Protein AF-0000000070219336 (afdb_homodimer)

Foldseek 3Di:
DPPPPPPQPLLLLLLLLLLLQLQLLQVVCLQPPVCLLALDVDLPHDGDPCSDALNVLSHPRDLSLLSLQLSLLQVLQQVLLVCLVVVNNVVSLVSLVVCLLLLVLLLLVLLLVLLVVLLVCVQVPLLVLLCQAPGPVSVQQADDDDDDPVPSVVVSVVLSVQLQVQHARNSGRLSNSSNLSSVLNVVSSVLCVVCSPDDLVVSLVVLVVQLVVLQQDQDPCSLRHVNSSSLSNNLNSLVVDPVSVVVLVVCVPVLLVQLVVLLVVLSRLLSQRQDDLVSDDSSVVSVVVCVVVHHPNHPGSNSNSSSSSVSSNVVSCSSDPVSSVVSSDDVSSLSSLLSSLLSSCLRVLCSRPLSCLFQNDDQVVWDWAQDPVNPDDIDTDGRYTDPDVVSVVPSVVVSVVVSSVSSVVCSVPVSVVSSVVSVVCCVVVDDDDPVVVVVVVVVD/DPPPPQPQPLLLLLLLLLLLQLQLLQVVCLQPPVCLLALDVDLPHDGDPCSDALNVLSHPNLQSLLSLQLSLLQVLQQVLLVCLVVVNNVVSLVSLVVCLLLVVLLLLVLLLVLLVVLLVCVQVPLLVLLCQAPGPCSVQQADDDDDDPVPSVVVSVVLSVQLQVQHARNSGRLSNSSNLSSVLNVVSSVLCVVCSPPDLVVSLVVLVVQLVVLQQDQDPCSLRHVNSSSLSNNLNSLVVDPVSVVVLVVCVPVLLVQLVVLLVVLSRLLSQRQDDLVSDDSSVVSVVVCVVVHHPNHPGSNSNSSSSSVSSNVVSCSSDPVSSVVSSDDVSSLSSLLSSLLSSCLRVLCSRPLSCLFQNDDQVQWDWAQDPVNPDDIDTDGRYTDPDVVSVVPSVVVSVVVSSVSSVVCSVPVSVVSSVVSVVCCVVVDDDDPVRVVVVVVVD

Secondary structure (DSSP, 8-state):
---------THHHHHHHHHHHHHHHHHHHHHH-GGGGSSSSSTTSPPPGGGSTTTSHHHH--HHHHHHHHHHHHHHHHHHHHHHHTT-HHHHHHHHHHHHHHHHHHHHHHHHHHHHHHHHHHHTTTTHHHHTBS-HHHHHTS------HHHHHHHHHHHHHHHTTTPPPSS-GGGGGHHHHHHHHHHHHHHHHHHTTB-HHHHHHHHHHHHHHHHH--STTTTTTHHHHHHHHHHHHHHT-HHHHHHHHT-HHHHHHHHHHHHHHHHHHTT--SS-GGGSHHHHHHHHHHHHHSPTT-S-HHHHHHHHHHHHHHHHHHH-HHHHHHHTSHHHHHHHHTHHHHHHHHHHIIIIIIHHHHH-S--TT-EEE--TTS-SPPEEEPBPPP--HHHHHHHHHHHHHHHHHHHHHIIIIIIHHHHHHHHHHHHHHBPPPHHHHHHHHHH-/---------HHHHHHHHHHHHHHHHHHHHHHH-GGGGSSSSSTTSPPPGGGSTTTSHHHH--HHHHHHHHHHHHHHHHHHHHHHHTT-HHHHHHHHHHHHHHHHHHHHHHHHHHHHHHHHHHHTTTTHHHHTBS-HHHHHTS------HHHHHHHHHHHHHHHTTTPPPSS-GGGGGHHHHHHHHHHHHHHHHHHTTB-HHHHHHHHHHHHHHHHH--STTTTTTHHHHHHHHHHHHHHT-HHHHHHHHH-HHHHHHHHHHHHHHHHHHTT--SS-GGGSHHHHHHHHHHHHHSPTT-S-HHHHHHHHHHHHHHHHHHH-HHHHHHHTSHHHHHHHHTHHHHHHHHHHIIIIIIHHHHH-S--TT-EEE--TTS-SPPEEEPBPPP--HHHHHHHHHHHHHHHHHHHHHIIIIIIHHHHHHHHHHHHHHBPPPHHHHHHHHHH-

pLDDT: mean 91.4, std 11.99, range [23.86, 98.69]

Nearest PDB structures (foldseek):
  5fn5-assembly1_B  TM=2.258E-01  e=4.697E+00  Homo sapiens
  9e8k-assembly1_U  TM=1.340E-01  e=4.319E+00  Homo sapiens
  5fn5-assembly1_B  TM=2.249E-01  e=3.786E+00  Homo sapiens
  6h2f-assembly1_D  TM=1.174E-01  e=1.635E+00  Aeromonas hydrophila subsp. hydrophila AL09-71
  8hpj-assembly1_A  TM=2.140E-01  e=8.768E+00  Oxalobacter formigenes

Radius of gyration: 31.01 Å; Cα contacts (8 Å, |Δi|>4): 1251; chains: 2; bounding box: 90×79×72 Å

InterPro domains:
  IPR002656 Acyltransferase 3 domain [PF01757] (10-407)
  IPR050879 Acyltransferase 3 [PTHR23028] (10-431)

Structure (mmCIF, N/CA/C/O backbone):
data_AF-0000000070219336-model_v1
#
loop_
_entity.id
_entity.type
_entity.pdbx_description
1 polymer 'Acyltransferase 3 domain-containing protein'
#
loop_
_atom_site.group_PDB
_atom_site.id
_atom_site.type_symbol
_atom_site.label_atom_id
_atom_site.label_alt_id
_atom_site.label_comp_id
_atom_site.label_asym_id
_atom_site.label_entity_id
_atom_site.label_seq_id
_atom_site.pdbx_PDB_ins_code
_atom_site.Cartn_x
_atom_site.Cartn_y
_atom_site.Cartn_z
_atom_site.occupancy
_atom_site.B_iso_or_equiv
_atom_site.auth_seq_id
_atom_site.auth_comp_id
_atom_site.auth_asym_id
_atom_site.auth_atom_id
_atom_site.pdbx_PDB_model_num
ATOM 1 N N . MET A 1 1 ? 39.719 -30.312 -4.242 1 23.86 1 MET A N 1
ATOM 2 C CA . MET A 1 1 ? 38.531 -29.734 -4.863 1 23.86 1 MET A CA 1
ATOM 3 C C . MET A 1 1 ? 37.625 -29.109 -3.811 1 23.86 1 MET A C 1
ATOM 5 O O . MET A 1 1 ? 37.062 -29.828 -2.965 1 23.86 1 MET A O 1
ATOM 9 N N . ALA A 1 2 ? 37.969 -28.031 -3.211 1 28.89 2 ALA A N 1
ATOM 10 C CA . ALA A 1 2 ? 37.125 -27.359 -2.213 1 28.89 2 ALA A CA 1
ATOM 11 C C . ALA A 1 2 ? 35.688 -27.266 -2.674 1 28.89 2 ALA A C 1
ATOM 13 O O . ALA A 1 2 ? 35.406 -26.812 -3.783 1 28.89 2 ALA A O 1
ATOM 14 N N . SER A 1 3 ? 34.875 -28.25 -2.309 1 33.56 3 SER A N 1
ATOM 15 C CA . SER A 1 3 ? 33.438 -28.297 -2.635 1 33.56 3 SER A CA 1
ATOM 16 C C . SER A 1 3 ? 32.812 -26.922 -2.51 1 33.56 3 SER A C 1
ATOM 18 O O . SER A 1 3 ? 32.906 -26.266 -1.47 1 33.56 3 SER A O 1
ATOM 20 N N . ASN A 1 4 ? 32.938 -26.047 -3.414 1 37.91 4 ASN A N 1
ATOM 21 C CA . ASN A 1 4 ? 32.25 -24.766 -3.518 1 37.91 4 ASN A CA 1
ATOM 22 C C . ASN A 1 4 ? 30.812 -24.859 -3.014 1 37.91 4 ASN A C 1
ATOM 24 O O . ASN A 1 4 ? 29.953 -25.469 -3.668 1 37.91 4 ASN A O 1
ATOM 28 N N . ASN A 1 5 ? 30.453 -25.125 -1.725 1 39.91 5 ASN A N 1
ATOM 29 C CA . ASN A 1 5 ? 29.25 -25.203 -0.903 1 39.91 5 ASN A CA 1
ATOM 30 C C . ASN A 1 5 ? 28.266 -24.094 -1.236 1 39.91 5 ASN A C 1
ATOM 32 O O . ASN A 1 5 ? 27.922 -23.281 -0.372 1 39.91 5 ASN A O 1
ATOM 36 N N . ARG A 1 6 ? 28.344 -23.547 -2.422 1 48.78 6 ARG A N 1
ATOM 37 C CA . ARG A 1 6 ? 27.344 -22.531 -2.734 1 48.78 6 ARG A CA 1
ATOM 38 C C . ARG A 1 6 ? 25.938 -23.125 -2.717 1 48.78 6 ARG A C 1
ATOM 40 O O . ARG A 1 6 ? 25.719 -24.219 -3.232 1 48.78 6 ARG A O 1
ATOM 47 N N . GLN A 1 7 ? 25.062 -22.75 -1.781 1 56.22 7 GLN A N 1
ATOM 48 C CA . GLN A 1 7 ? 23.672 -23.141 -1.675 1 56.22 7 GLN A CA 1
ATOM 49 C C . GLN A 1 7 ? 23.047 -23.328 -3.055 1 56.22 7 GLN A C 1
ATOM 51 O O . GLN A 1 7 ? 23.203 -22.469 -3.932 1 56.22 7 GLN A O 1
ATOM 56 N N . ASN A 1 8 ? 22.672 -24.5 -3.4 1 60.81 8 ASN A N 1
ATOM 57 C CA . ASN A 1 8 ? 21.938 -24.828 -4.617 1 60.81 8 ASN A CA 1
ATOM 58 C C . ASN A 1 8 ? 20.656 -24 -4.734 1 60.81 8 ASN A C 1
ATOM 60 O O . ASN A 1 8 ? 19.719 -24.172 -3.957 1 60.81 8 ASN A O 1
ATOM 64 N N . VAL A 1 9 ? 20.672 -22.969 -5.586 1 80.25 9 VAL A N 1
ATOM 65 C CA . VAL A 1 9 ? 19.516 -22.094 -5.711 1 80.25 9 VAL A CA 1
ATOM 66 C C . VAL A 1 9 ? 18.734 -22.469 -6.969 1 80.25 9 VAL A C 1
ATOM 68 O O . VAL A 1 9 ? 17.688 -21.875 -7.25 1 80.25 9 VAL A O 1
ATOM 71 N N . THR A 1 10 ? 19.016 -23.625 -7.555 1 89.88 10 THR A N 1
ATOM 72 C CA . THR A 1 10 ? 18.375 -23.984 -8.812 1 89.88 10 THR A CA 1
ATOM 73 C C . THR A 1 10 ? 17.016 -24.625 -8.562 1 89.88 10 THR A C 1
ATOM 75 O O . THR A 1 10 ? 16.156 -24.656 -9.445 1 89.88 10 THR A O 1
ATOM 78 N N . TRP A 1 11 ? 16.875 -25.188 -7.387 1 93.31 11 TRP A N 1
ATOM 79 C CA . TRP A 1 11 ? 15.609 -25.828 -7.062 1 93.31 11 TRP A CA 1
ATOM 80 C C . TRP A 1 11 ? 14.461 -24.828 -7.125 1 93.31 11 TRP A C 1
ATOM 82 O O . TRP A 1 11 ? 13.328 -25.188 -7.434 1 93.31 11 TRP A O 1
ATOM 92 N N . VAL A 1 12 ? 14.742 -23.594 -6.859 1 94.44 12 VAL A N 1
ATOM 93 C CA . VAL A 1 12 ? 13.742 -22.531 -6.867 1 94.44 12 VAL A CA 1
ATOM 94 C C . VAL A 1 12 ? 13.172 -22.375 -8.273 1 94.44 12 VAL A C 1
ATOM 96 O O . VAL A 1 12 ? 11.969 -22.141 -8.438 1 94.44 12 VAL A O 1
ATOM 99 N N . GLU A 1 13 ? 13.984 -22.578 -9.234 1 94.38 13 GLU A N 1
ATOM 100 C CA . GLU A 1 13 ? 13.547 -22.5 -10.617 1 94.38 13 GLU A CA 1
ATOM 101 C C . GLU A 1 13 ? 12.602 -23.641 -10.969 1 94.38 13 GLU A C 1
ATOM 103 O O . GLU A 1 13 ? 11.617 -23.453 -11.688 1 94.38 13 GLU A O 1
ATOM 108 N N . GLY A 1 14 ? 12.969 -24.719 -10.531 1 96.38 14 GLY A N 1
ATOM 109 C CA . GLY A 1 14 ? 12.094 -25.859 -10.758 1 96.38 14 GLY A CA 1
ATOM 110 C C . GLY A 1 14 ? 10.727 -25.703 -10.125 1 96.38 14 GLY A C 1
ATOM 111 O O . GLY A 1 14 ? 9.711 -26.016 -10.742 1 96.38 14 GLY A O 1
ATOM 112 N N . VAL A 1 15 ? 10.695 -25.234 -8.906 1 96.75 15 VAL A N 1
ATOM 113 C CA . VAL A 1 15 ? 9.445 -25 -8.203 1 96.75 15 VAL A CA 1
ATOM 114 C C . VAL A 1 15 ? 8.617 -23.953 -8.938 1 96.75 15 VAL A C 1
ATOM 116 O O . VAL A 1 15 ? 7.391 -24.062 -9.031 1 96.75 15 VAL A O 1
ATOM 119 N N . ARG A 1 16 ? 9.273 -22.984 -9.461 1 96.38 16 ARG A N 1
ATOM 120 C CA . ARG A 1 16 ? 8.602 -21.969 -10.25 1 96.38 16 ARG A CA 1
ATOM 121 C C . ARG A 1 16 ? 7.914 -22.562 -11.469 1 96.38 16 ARG A C 1
ATOM 123 O O . ARG A 1 16 ? 6.82 -22.141 -11.844 1 96.38 16 ARG A O 1
ATOM 130 N N . GLY A 1 17 ? 8.609 -23.484 -12.062 1 96.06 17 GLY A N 1
ATOM 131 C CA . GLY A 1 17 ? 8.039 -24.188 -13.195 1 96.06 17 GLY A CA 1
ATOM 132 C C . GLY A 1 17 ? 6.766 -24.938 -12.844 1 96.06 17 GLY A C 1
ATOM 133 O O . GLY A 1 17 ? 5.777 -24.875 -13.578 1 96.06 17 GLY A O 1
ATOM 134 N N . VAL A 1 18 ? 6.773 -25.578 -11.75 1 95.25 18 VAL A N 1
ATOM 135 C CA . VAL A 1 18 ? 5.605 -26.328 -11.289 1 95.25 18 VAL A CA 1
ATOM 136 C C . VAL A 1 18 ? 4.457 -25.359 -11 1 95.25 18 VAL A C 1
ATOM 138 O O . VAL A 1 18 ? 3.307 -25.625 -11.359 1 95.25 18 VAL A O 1
ATOM 141 N N . ALA A 1 19 ? 4.781 -24.281 -10.352 1 95.75 19 ALA A N 1
ATOM 142 C CA . ALA A 1 19 ? 3.77 -23.266 -10.055 1 95.75 19 ALA A CA 1
ATOM 143 C C . ALA A 1 19 ? 3.092 -22.766 -11.32 1 95.75 19 ALA A C 1
ATOM 145 O O . ALA A 1 19 ? 1.863 -22.672 -11.383 1 95.75 19 ALA A O 1
ATOM 146 N N . SER A 1 20 ? 3.885 -22.5 -12.328 1 95.12 20 SER A N 1
ATOM 147 C CA . SER A 1 20 ? 3.348 -22 -13.586 1 95.12 20 SER A CA 1
ATOM 148 C C . SER A 1 20 ? 2.479 -23.031 -14.281 1 95.12 20 SER A C 1
ATOM 150 O O . SER A 1 20 ? 1.43 -22.703 -14.836 1 95.12 20 SER A O 1
ATOM 152 N N . PHE A 1 21 ? 2.912 -24.219 -14.258 1 95.25 21 PHE A N 1
ATOM 153 C CA . PHE A 1 21 ? 2.145 -25.312 -14.859 1 95.25 21 PHE A CA 1
ATOM 154 C C . PHE A 1 21 ? 0.8 -25.469 -14.156 1 95.25 21 PHE A C 1
ATOM 156 O O . PHE A 1 21 ? -0.234 -25.625 -14.812 1 95.25 21 PHE A O 1
ATOM 163 N N . TRP A 1 22 ? 0.824 -25.406 -12.875 1 95.19 22 TRP A N 1
ATOM 164 C CA . TRP A 1 22 ? -0.404 -25.547 -12.102 1 95.19 22 TRP A CA 1
ATOM 165 C C . TRP A 1 22 ? -1.364 -24.391 -12.375 1 95.19 22 TRP A C 1
ATOM 167 O O . TRP A 1 22 ? -2.584 -24.578 -12.359 1 95.19 22 TRP A O 1
ATOM 177 N N . VAL A 1 23 ? -0.855 -23.219 -12.562 1 94.94 23 VAL A N 1
ATOM 178 C CA . VAL A 1 23 ? -1.701 -22.078 -12.883 1 94.94 23 VAL A CA 1
ATOM 179 C C . VAL A 1 23 ? -2.447 -22.328 -14.188 1 94.94 23 VAL A C 1
ATOM 181 O O . VAL A 1 23 ? -3.648 -22.062 -14.289 1 94.94 23 VAL A O 1
ATOM 184 N N . VAL A 1 24 ? -1.8 -22.875 -15.164 1 95.62 24 VAL A N 1
ATOM 185 C CA . VAL A 1 24 ? -2.42 -23.172 -16.453 1 95.62 24 VAL A CA 1
ATOM 186 C C . VAL A 1 24 ? -3.496 -24.234 -16.281 1 95.62 24 VAL A C 1
ATOM 188 O O . VAL A 1 24 ? -4.613 -24.094 -16.797 1 95.62 24 VAL A O 1
ATOM 191 N N . VAL A 1 25 ? -3.158 -25.234 -15.547 1 95.25 25 VAL A N 1
ATOM 192 C CA . VAL A 1 25 ? -4.098 -26.328 -15.32 1 95.25 25 VAL A CA 1
ATOM 193 C C . VAL A 1 25 ? -5.34 -25.797 -14.609 1 95.25 25 VAL A C 1
ATOM 195 O O . VAL A 1 25 ? -6.465 -26.172 -14.945 1 95.25 25 VAL A O 1
ATOM 198 N N . THR A 1 26 ? -5.141 -24.984 -13.695 1 94.38 26 THR A N 1
ATOM 199 C CA . THR A 1 26 ? -6.246 -24.391 -12.953 1 94.38 26 THR A CA 1
ATOM 200 C C . THR A 1 26 ? -7.176 -23.625 -13.891 1 94.38 26 THR A C 1
ATOM 202 O O . THR A 1 26 ? -8.398 -23.719 -13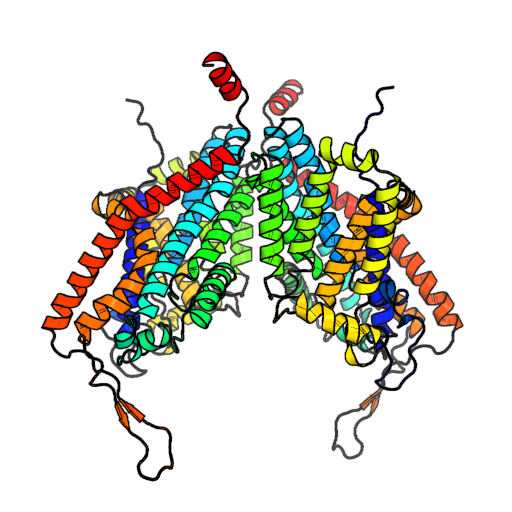.773 1 94.38 26 THR A O 1
ATOM 205 N N . HIS A 1 27 ? -6.645 -22.891 -14.766 1 94.81 27 HIS A N 1
ATOM 206 C CA . HIS A 1 27 ? -7.469 -22.094 -15.664 1 94.81 27 HIS A CA 1
ATOM 207 C C . HIS A 1 27 ? -8.195 -22.969 -16.672 1 94.81 27 HIS A C 1
ATOM 209 O O . HIS A 1 27 ? -9.312 -22.656 -17.094 1 94.81 27 HIS A O 1
ATOM 215 N N . LEU A 1 28 ? -7.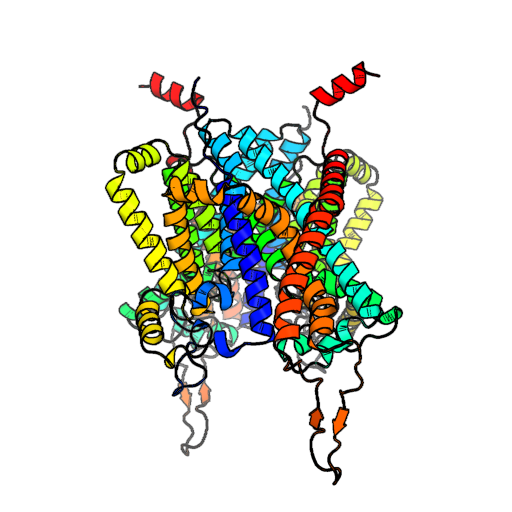582 -24.109 -17.016 1 95.44 28 LEU A N 1
ATOM 216 C CA . LEU A 1 28 ? -8.289 -25.094 -17.844 1 95.44 28 LEU A CA 1
ATOM 217 C C . LEU A 1 28 ? -9.508 -25.625 -17.109 1 95.44 28 LEU A C 1
ATOM 219 O O . LEU A 1 28 ? -10.602 -25.703 -17.672 1 95.44 28 LEU A O 1
ATOM 223 N N . CYS A 1 29 ? -9.266 -25.938 -15.906 1 94.94 29 CYS A N 1
ATOM 224 C CA . CYS A 1 29 ? -10.352 -26.484 -15.102 1 94.94 29 CYS A CA 1
ATOM 225 C C . CYS A 1 29 ? -11.414 -25.438 -14.82 1 94.94 29 CYS A C 1
ATOM 227 O O . CYS A 1 29 ? -12.602 -25.75 -14.758 1 94.94 29 CYS A O 1
ATOM 229 N N . ARG A 1 30 ? -11.016 -24.234 -14.609 1 93.56 30 ARG A N 1
ATOM 230 C CA . ARG A 1 30 ? -11.969 -23.156 -14.391 1 93.56 30 ARG A CA 1
ATOM 231 C C . ARG A 1 30 ? -12.875 -22.969 -15.602 1 93.56 30 ARG A C 1
ATOM 233 O O . ARG A 1 30 ? -14.047 -22.625 -15.453 1 93.56 30 ARG A O 1
ATOM 240 N N . ALA A 1 31 ? -12.359 -23.203 -16.703 1 95 31 ALA A N 1
ATOM 241 C CA . ALA A 1 31 ? -13.102 -22.984 -17.953 1 95 31 ALA A CA 1
ATOM 242 C C . ALA A 1 31 ? -14.133 -24.094 -18.156 1 95 31 ALA A C 1
ATOM 244 O O . ALA A 1 31 ? -15.242 -23.828 -18.625 1 95 31 ALA A O 1
ATOM 245 N N . TRP A 1 32 ? -13.82 -25.312 -17.75 1 95.62 32 TRP A N 1
ATOM 246 C CA . TRP A 1 32 ? -14.703 -26.375 -18.219 1 95.62 32 TRP A CA 1
ATOM 247 C C . TRP A 1 32 ? -15.125 -27.281 -17.078 1 95.62 32 TRP A C 1
ATOM 249 O O . TRP A 1 32 ? -15.977 -28.156 -17.25 1 95.62 32 TRP A O 1
ATOM 259 N N . ASP A 1 33 ? -14.562 -27.156 -15.891 1 93.31 33 ASP A N 1
ATOM 260 C CA . ASP A 1 33 ? -14.922 -28 -14.75 1 93.31 33 ASP A CA 1
ATOM 261 C C . ASP A 1 33 ? -14.852 -27.219 -13.445 1 93.31 33 ASP A C 1
ATOM 263 O O . ASP A 1 33 ? -14.094 -27.578 -12.539 1 93.31 33 ASP A O 1
ATOM 267 N N . TYR A 1 34 ? -15.703 -26.281 -13.305 1 93.12 34 TYR A N 1
ATOM 268 C CA . TYR A 1 34 ? -15.688 -25.375 -12.164 1 93.12 34 TYR A CA 1
ATOM 269 C C . TYR A 1 34 ? -16.141 -26.094 -10.898 1 93.12 34 TYR A C 1
ATOM 271 O O . TYR A 1 34 ? -15.906 -25.609 -9.781 1 93.12 34 TYR A O 1
ATOM 279 N N . SER A 1 35 ? -16.75 -27.266 -10.984 1 93.19 35 SER A N 1
ATOM 280 C CA . SER A 1 35 ? -17.219 -28.016 -9.812 1 93.19 35 SER A CA 1
ATOM 281 C C . SER A 1 35 ? -16.047 -28.453 -8.953 1 93.19 35 SER A C 1
ATOM 283 O O . SER A 1 35 ? -16.219 -28.766 -7.77 1 93.19 35 SER A O 1
ATOM 285 N N . LEU A 1 36 ? -14.859 -28.453 -9.539 1 94.56 36 LEU A N 1
ATOM 286 C CA . LEU A 1 36 ? -13.656 -28.891 -8.828 1 94.56 36 LEU A CA 1
ATOM 287 C C . LEU A 1 36 ? -13.312 -27.922 -7.699 1 94.56 36 LEU A C 1
ATOM 289 O O . LEU A 1 36 ? -12.5 -28.234 -6.828 1 94.56 36 LEU A O 1
ATOM 293 N N . TRP A 1 37 ? -13.93 -26.734 -7.629 1 94.75 37 TRP A N 1
ATOM 294 C CA . TRP A 1 37 ? -13.695 -25.75 -6.57 1 94.75 37 TRP A CA 1
ATOM 295 C C . TRP A 1 37 ? -14.453 -26.141 -5.301 1 94.75 37 TRP A C 1
ATOM 297 O O . TRP A 1 37 ? -14.188 -25.594 -4.227 1 94.75 37 TRP A O 1
ATOM 307 N N . SER A 1 38 ? -15.328 -27.172 -5.48 1 95.81 38 SER A N 1
ATOM 308 C CA . SER A 1 38 ? -16.078 -27.734 -4.352 1 95.81 38 SER A CA 1
ATOM 309 C C . SER A 1 38 ? -15.641 -29.172 -4.062 1 95.81 38 SER A C 1
ATOM 311 O O . SER A 1 38 ? -15.086 -29.844 -4.93 1 95.81 38 SER A O 1
ATOM 313 N N . PRO A 1 39 ? -15.812 -29.594 -2.861 1 96.31 39 PRO A N 1
ATOM 314 C CA . PRO A 1 39 ? -15.422 -30.969 -2.547 1 96.31 39 PRO A CA 1
ATOM 315 C C . PRO A 1 39 ? -16.344 -32 -3.18 1 96.31 39 PRO A C 1
ATOM 317 O O . PRO A 1 39 ? -16 -33.188 -3.248 1 96.31 39 PRO A O 1
ATOM 320 N N . ARG A 1 40 ? -17.531 -31.5 -3.535 1 96.38 40 ARG A N 1
ATOM 321 C CA . ARG A 1 40 ? -18.547 -32.281 -4.211 1 96.38 40 ARG A CA 1
ATOM 322 C C . ARG A 1 40 ? -19.328 -31.453 -5.211 1 96.38 40 ARG A C 1
ATOM 324 O O . ARG A 1 40 ? -19.281 -30.219 -5.16 1 96.38 40 ARG A O 1
ATOM 331 N N . ASP A 1 41 ? -19.953 -32.188 -6.113 1 95.25 41 ASP A N 1
ATOM 332 C CA . ASP A 1 41 ? -20.75 -31.453 -7.102 1 95.25 41 ASP A CA 1
ATOM 333 C C . ASP A 1 41 ? -21.969 -30.812 -6.461 1 95.25 41 ASP A C 1
ATOM 335 O O . ASP A 1 41 ? -22.469 -29.781 -6.934 1 95.25 41 ASP A O 1
ATOM 339 N N . ASN A 1 42 ? -22.5 -31.406 -5.504 1 94.12 42 ASN A N 1
ATOM 340 C CA . ASN A 1 42 ? -23.562 -30.891 -4.652 1 94.12 42 ASN A CA 1
ATOM 341 C C . ASN A 1 42 ? -23.516 -31.5 -3.258 1 94.12 42 ASN A C 1
ATOM 343 O O . ASN A 1 42 ? -22.656 -32.344 -2.971 1 94.12 42 ASN A O 1
ATOM 347 N N . GLU A 1 43 ? -24.406 -31.125 -2.383 1 93.94 43 GLU A N 1
ATOM 348 C CA . GLU A 1 43 ? -24.375 -31.516 -0.976 1 93.94 43 GLU A CA 1
ATOM 349 C C . GLU A 1 43 ? -24.484 -33.031 -0.819 1 93.94 43 GLU A C 1
ATOM 351 O O . GLU A 1 43 ? -23.906 -33.594 0.105 1 93.94 43 GLU A O 1
ATOM 356 N N . ASN A 1 44 ? -25.109 -33.719 -1.774 1 93.94 44 ASN A N 1
ATOM 357 C CA . ASN A 1 44 ? -25.406 -35.156 -1.61 1 93.94 44 ASN A CA 1
ATOM 358 C C . ASN A 1 44 ? -24.703 -36 -2.67 1 93.94 44 ASN A C 1
ATOM 360 O O . ASN A 1 44 ? -24.828 -37.219 -2.67 1 93.94 44 ASN A O 1
ATOM 364 N N . ALA A 1 45 ? -23.984 -35.406 -3.506 1 95 45 ALA A N 1
ATOM 365 C CA . ALA A 1 45 ? -23.344 -36.156 -4.594 1 95 45 ALA A CA 1
ATOM 366 C C . ALA A 1 45 ? -22.047 -36.812 -4.121 1 95 45 ALA A C 1
ATOM 368 O O . ALA A 1 45 ? -21.422 -36.344 -3.16 1 95 45 ALA A O 1
ATOM 369 N N . ALA A 1 46 ? -21.766 -37.906 -4.766 1 95.25 46 ALA A N 1
ATOM 370 C CA . ALA A 1 46 ? -20.438 -38.469 -4.559 1 95.25 46 ALA A CA 1
ATOM 371 C C . ALA A 1 46 ? -19.359 -37.625 -5.203 1 95.25 46 ALA A C 1
ATOM 373 O O . ALA A 1 46 ? -19.547 -37.094 -6.297 1 95.25 46 ALA A O 1
ATOM 374 N N . PRO A 1 47 ? -18.266 -37.469 -4.496 1 95.56 47 PRO A N 1
ATOM 375 C CA . PRO A 1 47 ? -17.188 -36.625 -5.059 1 95.56 47 PRO A CA 1
ATOM 376 C C . PRO A 1 47 ? -16.547 -37.25 -6.297 1 95.56 47 PRO A C 1
ATOM 378 O O . PRO A 1 47 ? -16.438 -38.469 -6.383 1 95.56 47 PRO A O 1
ATOM 381 N N . GLN A 1 48 ? -16.188 -36.375 -7.184 1 94.56 48 GLN A N 1
ATOM 382 C CA . GLN A 1 48 ? -15.305 -36.781 -8.273 1 94.56 48 GLN A CA 1
ATOM 383 C C . GLN A 1 48 ? -13.906 -37.125 -7.758 1 94.56 48 GLN A C 1
ATOM 385 O O . GLN A 1 48 ? -13.516 -36.656 -6.684 1 94.56 48 GLN A O 1
ATOM 390 N N . LEU A 1 49 ? -13.219 -37.844 -8.508 1 95.38 49 LEU A N 1
ATOM 391 C CA . LEU A 1 49 ? -11.867 -38.219 -8.133 1 95.38 49 LEU A CA 1
ATOM 392 C C . LEU A 1 49 ? -11.008 -36.969 -7.859 1 95.38 49 LEU A C 1
ATOM 394 O O . LEU A 1 49 ? -10.312 -36.906 -6.844 1 95.38 49 LEU A O 1
ATOM 398 N N . LEU A 1 50 ? -11.133 -35.969 -8.695 1 95.31 50 LEU A N 1
ATOM 399 C CA . LEU A 1 50 ? -10.273 -34.781 -8.609 1 95.31 50 LEU A CA 1
ATOM 400 C C . LEU A 1 50 ? -10.805 -33.812 -7.574 1 95.31 50 LEU A C 1
ATOM 402 O O . LEU A 1 50 ? -10.227 -32.719 -7.375 1 95.31 50 LEU A O 1
ATOM 406 N N . GLN A 1 51 ? -11.844 -34.188 -6.883 1 96.44 51 GLN A N 1
ATOM 407 C CA . GLN A 1 51 ? -12.383 -33.375 -5.797 1 96.44 51 GLN A CA 1
ATOM 408 C C . GLN A 1 51 ? -11.898 -33.875 -4.438 1 96.44 51 GLN A C 1
ATOM 410 O O . GLN A 1 51 ? -12.062 -33.188 -3.424 1 96.44 51 GLN A O 1
ATOM 415 N N . LEU A 1 52 ? -11.227 -35.031 -4.465 1 95.69 52 LEU A N 1
ATOM 416 C CA . LEU A 1 52 ? -10.773 -35.656 -3.232 1 95.69 52 LEU A CA 1
ATOM 417 C C . LEU A 1 52 ? -9.516 -34.969 -2.697 1 95.69 52 LEU A C 1
ATOM 419 O O . LEU A 1 52 ? -8.695 -34.5 -3.475 1 95.69 52 LEU A O 1
ATOM 423 N N . PRO A 1 53 ? -9.445 -35 -1.354 1 94.69 53 PRO A N 1
ATOM 424 C CA . PRO A 1 53 ? -8.219 -34.438 -0.785 1 94.69 53 PRO A CA 1
ATOM 425 C C . PRO A 1 53 ? -6.957 -35.094 -1.32 1 94.69 53 PRO A C 1
ATOM 427 O O . PRO A 1 53 ? -6.969 -36.281 -1.633 1 94.69 53 PRO A O 1
ATOM 430 N N . PHE A 1 54 ? -5.863 -34.375 -1.484 1 94.81 54 PHE A N 1
ATOM 431 C CA . PHE A 1 54 ? -4.555 -34.781 -1.991 1 94.81 54 PHE A CA 1
ATOM 432 C C . PHE A 1 54 ? -4.547 -34.781 -3.516 1 94.81 54 PHE A C 1
ATOM 434 O O . PHE A 1 54 ? -3.561 -34.375 -4.137 1 94.81 54 PHE A O 1
ATOM 441 N N . LEU A 1 55 ? -5.664 -35.062 -4.121 1 95.56 55 LEU A N 1
ATOM 442 C CA . LEU A 1 55 ? -5.668 -35.125 -5.578 1 95.56 55 LEU A CA 1
ATOM 443 C C . LEU A 1 55 ? -6.109 -33.812 -6.191 1 95.56 55 LEU A C 1
ATOM 445 O O . LEU A 1 55 ? -5.723 -33.469 -7.316 1 95.56 55 LEU A O 1
ATOM 449 N N . ARG A 1 56 ? -6.805 -33.062 -5.52 1 95.94 56 ARG A N 1
ATOM 450 C CA . ARG A 1 56 ? -7.477 -31.891 -6.07 1 95.94 56 ARG A CA 1
ATOM 451 C C . ARG A 1 56 ? -6.52 -30.703 -6.156 1 95.94 56 ARG A C 1
ATOM 453 O O . ARG A 1 56 ? -6.777 -29.734 -6.887 1 95.94 56 ARG A O 1
ATOM 460 N N . LEU A 1 57 ? -5.43 -30.672 -5.461 1 94.25 57 LEU A N 1
ATOM 461 C CA . LEU A 1 57 ? -4.59 -29.5 -5.238 1 94.25 57 LEU A CA 1
ATOM 462 C C . LEU A 1 57 ? -4.125 -28.906 -6.562 1 94.25 57 LEU A C 1
ATOM 464 O O . LEU A 1 57 ? -4.285 -27.703 -6.797 1 94.25 57 LEU A O 1
ATOM 468 N N . PRO A 1 58 ? -3.652 -29.656 -7.539 1 91.12 58 PRO A N 1
ATOM 469 C CA . PRO A 1 58 ? -3.154 -29.062 -8.781 1 91.12 58 PRO A CA 1
ATOM 470 C C . PRO A 1 58 ? -4.266 -28.438 -9.625 1 91.12 58 PRO A C 1
ATOM 472 O O . PRO A 1 58 ? -4 -27.578 -10.469 1 91.12 58 PRO A O 1
ATOM 475 N N . PHE A 1 59 ? -5.488 -28.859 -9.367 1 91.75 59 PHE A N 1
ATOM 476 C CA . PHE A 1 59 ? -6.582 -28.5 -10.266 1 91.75 59 PHE A CA 1
ATOM 477 C C . PHE A 1 59 ? -7.371 -27.328 -9.711 1 91.75 59 PHE A C 1
ATOM 479 O O . PHE A 1 59 ? -7.941 -26.547 -10.477 1 91.75 59 PHE A O 1
ATOM 486 N N . GLN A 1 60 ? -7.547 -27.25 -8.438 1 85.12 60 GLN A N 1
ATOM 487 C CA . GLN A 1 60 ? -8.32 -26.172 -7.848 1 85.12 60 GLN A CA 1
ATOM 488 C C . GLN A 1 60 ? -7.578 -24.844 -7.957 1 85.12 60 GLN A C 1
ATOM 490 O O . GLN A 1 60 ? -8.195 -23.766 -7.926 1 85.12 60 GLN A O 1
ATOM 495 N N . GLY A 1 61 ? -6.406 -24.766 -8.375 1 69.5 61 GLY A N 1
ATOM 496 C CA . GLY A 1 61 ? -5.605 -23.672 -8.898 1 69.5 61 GLY A CA 1
ATOM 497 C C . GLY A 1 61 ? -5.578 -22.453 -7.988 1 69.5 61 GLY A C 1
ATOM 498 O O . GLY A 1 61 ? -6.301 -21.484 -8.219 1 69.5 61 GLY A O 1
ATOM 499 N N . ARG A 1 62 ? -5.023 -22.406 -6.676 1 85.75 62 ARG A N 1
ATOM 500 C CA . ARG A 1 62 ? -4.805 -21.219 -5.867 1 85.75 62 ARG A CA 1
ATOM 501 C C . ARG A 1 62 ? -3.369 -21.156 -5.355 1 85.75 62 ARG A C 1
ATOM 503 O O . ARG A 1 62 ? -2.836 -20.078 -5.109 1 85.75 62 ARG A O 1
ATOM 510 N N . ILE A 1 63 ? -2.838 -22.219 -5.492 1 93.88 63 ILE A N 1
ATOM 511 C CA . ILE A 1 63 ? -1.566 -22.328 -4.785 1 93.88 63 ILE A CA 1
ATOM 512 C C . ILE A 1 63 ? -0.45 -21.719 -5.637 1 93.88 63 ILE A C 1
ATOM 514 O O . ILE A 1 63 ? 0.582 -21.297 -5.109 1 93.88 63 ILE A O 1
ATOM 518 N N . GLY A 1 64 ? -0.647 -21.656 -6.969 1 94.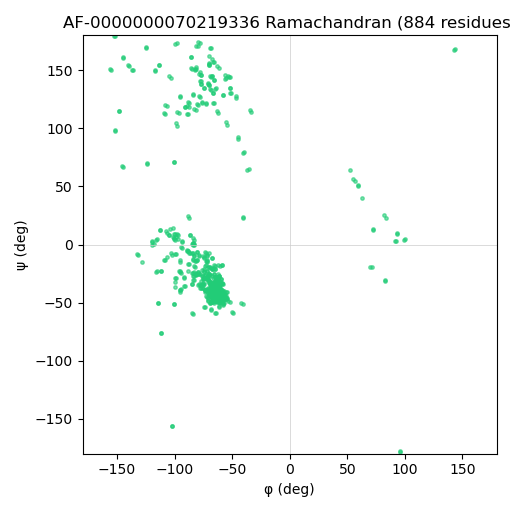69 64 GLY A N 1
ATOM 519 C CA . GLY A 1 64 ? 0.388 -21.172 -7.867 1 94.69 64 GLY A CA 1
ATOM 520 C C . GLY A 1 64 ? 0.86 -19.766 -7.531 1 94.69 64 GLY A C 1
ATOM 521 O O . GLY A 1 64 ? 2.062 -19.531 -7.402 1 94.69 64 GLY A O 1
ATOM 522 N N . VAL A 1 65 ? -0.037 -18.828 -7.371 1 94.75 65 VAL A N 1
ATOM 523 C CA . VAL A 1 65 ? 0.303 -17.438 -7.086 1 94.75 65 VAL A CA 1
ATOM 524 C C . VAL A 1 65 ? 1.032 -17.359 -5.746 1 94.75 65 VAL A C 1
ATOM 526 O O . VAL A 1 65 ? 2.004 -16.609 -5.609 1 94.75 65 VAL A O 1
ATOM 529 N N . THR A 1 66 ? 0.591 -18.141 -4.777 1 97.31 66 THR A N 1
ATOM 530 C CA . THR A 1 66 ? 1.223 -18.203 -3.465 1 97.31 66 THR A CA 1
ATOM 531 C C . THR A 1 66 ? 2.666 -18.688 -3.58 1 97.31 66 THR A C 1
ATOM 533 O O . THR A 1 66 ? 3.559 -18.156 -2.92 1 97.31 66 THR A O 1
ATOM 536 N N . MET A 1 67 ? 2.844 -19.625 -4.43 1 97.62 67 MET A N 1
ATOM 537 C CA . MET A 1 67 ? 4.184 -20.156 -4.672 1 97.62 67 MET A CA 1
ATOM 538 C C . MET A 1 67 ? 5.086 -19.094 -5.281 1 97.62 67 MET A C 1
ATOM 540 O O . MET A 1 67 ? 6.23 -18.922 -4.855 1 97.62 67 MET A O 1
ATOM 544 N N . PHE A 1 68 ? 4.566 -18.359 -6.227 1 96.88 68 PHE A N 1
ATOM 545 C CA . PHE A 1 68 ? 5.344 -17.328 -6.895 1 96.88 68 PHE A CA 1
ATOM 546 C C . PHE A 1 68 ? 5.746 -16.234 -5.906 1 96.88 68 PHE A C 1
ATOM 548 O O . PHE A 1 68 ? 6.863 -15.719 -5.969 1 96.88 68 PHE A O 1
ATOM 555 N N . ALA A 1 69 ? 4.824 -15.859 -5.02 1 97.88 69 ALA A N 1
ATOM 556 C CA . ALA A 1 69 ? 5.117 -14.836 -4.02 1 97.88 69 ALA A CA 1
ATOM 557 C C . ALA A 1 69 ? 6.254 -15.273 -3.102 1 97.88 69 ALA A C 1
ATOM 559 O O . ALA A 1 69 ? 7.191 -14.508 -2.861 1 97.88 69 ALA A O 1
ATOM 560 N N . PHE A 1 70 ? 6.188 -16.516 -2.672 1 98.06 70 PHE A N 1
ATOM 561 C CA . PHE A 1 70 ? 7.254 -17.062 -1.84 1 98.06 70 PHE A CA 1
ATOM 562 C C . PHE A 1 70 ? 8.586 -17.031 -2.574 1 98.06 70 PHE A C 1
ATOM 564 O O . PHE A 1 70 ? 9.602 -16.625 -2.004 1 98.06 70 PHE A O 1
ATOM 571 N N . LEU A 1 71 ? 8.586 -17.422 -3.775 1 97.44 71 LEU A N 1
ATOM 572 C CA . LEU A 1 71 ? 9.805 -17.516 -4.566 1 97.44 71 LEU A CA 1
ATOM 573 C C . LEU A 1 71 ? 10.398 -16.125 -4.809 1 97.44 71 LEU A C 1
ATOM 575 O O . LEU A 1 71 ? 11.617 -15.961 -4.844 1 97.44 71 LEU A O 1
ATOM 579 N N . THR A 1 72 ? 9.547 -15.148 -5 1 96.12 72 THR A N 1
ATOM 580 C CA . THR A 1 72 ? 10.008 -13.766 -5.137 1 96.12 72 THR A CA 1
ATOM 581 C C . THR A 1 72 ? 10.781 -13.328 -3.893 1 96.12 72 THR A C 1
ATOM 583 O O . THR A 1 72 ? 11.883 -12.789 -3.996 1 96.12 72 THR A O 1
ATOM 586 N N . GLY A 1 73 ? 10.227 -13.617 -2.758 1 96.94 73 GLY A N 1
ATOM 587 C CA . GLY A 1 73 ? 10.906 -13.289 -1.514 1 96.94 73 GLY A CA 1
ATOM 588 C C . GLY A 1 73 ? 12.227 -14.008 -1.34 1 96.94 73 GLY A C 1
ATOM 589 O O . GLY A 1 73 ? 13.227 -13.398 -0.957 1 96.94 73 GLY A O 1
ATOM 590 N N . TYR A 1 74 ? 12.219 -15.266 -1.688 1 97 74 TYR A N 1
ATOM 591 C CA . TYR A 1 74 ? 13.398 -16.109 -1.518 1 97 74 TYR A CA 1
ATOM 592 C C . TYR A 1 74 ? 14.523 -15.672 -2.451 1 97 74 TYR A C 1
ATOM 594 O O . TYR A 1 74 ? 15.656 -15.453 -2.014 1 97 74 TYR A O 1
ATOM 602 N N . VAL A 1 75 ? 14.258 -15.445 -3.699 1 94.81 75 VAL A N 1
ATOM 603 C CA . VAL A 1 75 ? 15.258 -15.172 -4.719 1 94.81 75 VAL A CA 1
ATOM 604 C C . VAL A 1 75 ? 15.812 -13.758 -4.535 1 94.81 75 VAL A C 1
ATOM 606 O O . VAL A 1 75 ? 17.016 -13.539 -4.66 1 94.81 75 VAL A O 1
ATOM 609 N N . CYS A 1 76 ? 14.961 -12.766 -4.215 1 94.38 76 CYS A N 1
ATOM 610 C CA . CYS A 1 76 ? 15.398 -11.383 -4.031 1 94.38 76 CYS A CA 1
ATOM 611 C C . CYS A 1 76 ? 16.328 -11.266 -2.832 1 94.38 76 CYS A C 1
ATOM 613 O O . CYS A 1 76 ? 17.141 -10.336 -2.758 1 94.38 76 CYS A O 1
ATOM 615 N N . ALA A 1 77 ? 16.25 -12.227 -1.957 1 95.88 77 ALA A N 1
ATOM 616 C CA . ALA A 1 77 ? 17 -12.117 -0.707 1 95.88 77 ALA A CA 1
ATOM 617 C C . ALA A 1 77 ? 18.344 -12.828 -0.808 1 95.88 77 ALA A C 1
ATOM 619 O O . ALA A 1 77 ? 19.25 -12.578 -0.007 1 95.88 77 ALA A O 1
ATOM 620 N N . ILE A 1 78 ? 18.625 -13.641 -1.76 1 94.12 78 ILE A N 1
ATOM 621 C CA . ILE A 1 78 ? 19.781 -14.531 -1.822 1 94.12 78 ILE A CA 1
ATOM 622 C C . ILE A 1 78 ? 21.062 -13.711 -1.889 1 94.12 78 ILE A C 1
ATOM 624 O O . ILE A 1 78 ? 21.906 -13.789 -0.991 1 94.12 78 ILE A O 1
ATOM 628 N N . LYS A 1 79 ? 21.219 -12.906 -2.852 1 93.62 79 LYS A N 1
ATOM 629 C CA . LYS A 1 79 ? 22.469 -12.219 -3.123 1 93.62 79 LYS A CA 1
ATOM 630 C C . LYS A 1 79 ? 22.781 -11.172 -2.055 1 93.62 79 LYS A C 1
ATOM 632 O O . LYS A 1 79 ? 23.859 -11.156 -1.479 1 93.62 79 LYS A O 1
ATOM 637 N N . PRO A 1 80 ? 21.797 -10.336 -1.777 1 93.94 80 PRO A N 1
ATOM 638 C CA . PRO A 1 80 ? 22.078 -9.32 -0.766 1 93.94 80 PRO A CA 1
ATOM 639 C C . PRO A 1 80 ? 22.422 -9.922 0.596 1 93.94 80 PRO A C 1
ATOM 641 O O . PRO A 1 80 ? 23.328 -9.438 1.279 1 93.94 80 PRO A O 1
ATOM 644 N N . LEU A 1 81 ? 21.75 -10.984 1.031 1 94.19 81 LEU A N 1
ATOM 645 C CA . LEU A 1 81 ? 22.016 -11.594 2.332 1 94.19 81 LEU A CA 1
ATOM 646 C C . LEU A 1 81 ? 23.375 -12.281 2.35 1 94.19 81 LEU A C 1
ATOM 648 O O . LEU A 1 81 ? 24.078 -12.242 3.357 1 94.19 81 LEU A O 1
ATOM 652 N N . ARG A 1 82 ? 23.688 -12.891 1.235 1 92.38 82 ARG A N 1
ATOM 653 C CA . ARG A 1 82 ? 25.016 -13.5 1.12 1 92.38 82 ARG A CA 1
ATOM 654 C C . ARG A 1 82 ? 26.109 -12.453 1.255 1 92.38 82 ARG A C 1
ATOM 656 O O . ARG A 1 82 ? 27.109 -12.672 1.96 1 92.38 82 ARG A O 1
ATOM 663 N N . GLN A 1 83 ? 25.953 -11.328 0.622 1 93 83 GLN A N 1
ATOM 664 C CA . GLN A 1 83 ? 26.922 -10.234 0.673 1 93 83 GLN A CA 1
ATOM 665 C C . GLN A 1 83 ? 27 -9.633 2.072 1 93 83 GLN A C 1
ATOM 667 O O . GLN A 1 83 ? 28.094 -9.375 2.586 1 93 83 GLN A O 1
ATOM 672 N N . ALA A 1 84 ? 25.906 -9.477 2.658 1 90.31 84 ALA A N 1
ATOM 673 C CA . ALA A 1 84 ? 25.859 -8.906 4.004 1 90.31 84 ALA A CA 1
ATOM 674 C C . ALA A 1 84 ? 26.531 -9.836 5.012 1 90.31 84 ALA A C 1
ATOM 676 O O . ALA A 1 84 ? 27.312 -9.391 5.855 1 90.31 84 ALA A O 1
ATOM 677 N N . LYS A 1 85 ? 26.281 -11.078 4.965 1 89.56 85 LYS A N 1
ATOM 678 C CA . LYS A 1 85 ? 26.797 -12.055 5.914 1 89.56 85 LYS A CA 1
ATOM 679 C C . LYS A 1 85 ? 28.297 -12.297 5.703 1 89.56 85 LYS A C 1
ATOM 681 O O . LYS A 1 85 ? 28.984 -12.75 6.613 1 89.56 85 LYS A O 1
ATOM 686 N N . SER A 1 86 ? 28.734 -11.977 4.461 1 90.31 86 SER A N 1
ATOM 687 C CA . SER A 1 86 ? 30.156 -12.07 4.188 1 90.31 86 SER A CA 1
ATOM 688 C C . SER A 1 86 ? 30.891 -10.797 4.621 1 90.31 86 SER A C 1
ATOM 690 O O . SER A 1 86 ? 32.094 -10.641 4.344 1 90.31 86 SER A O 1
ATOM 692 N N . GLY A 1 87 ? 30.188 -9.852 5.184 1 88.62 87 GLY A N 1
ATOM 693 C CA . GLY A 1 87 ? 30.781 -8.633 5.703 1 88.62 87 GLY A CA 1
ATOM 694 C C . GLY A 1 87 ? 30.828 -7.512 4.688 1 88.62 87 GLY A C 1
ATOM 695 O O . GLY A 1 87 ? 31.453 -6.473 4.934 1 88.62 87 GLY A O 1
ATOM 696 N N . ASN A 1 88 ? 30.312 -7.711 3.551 1 90.94 88 ASN A N 1
ATOM 697 C CA . ASN A 1 88 ? 30.328 -6.703 2.498 1 90.94 88 ASN A CA 1
ATOM 698 C C . ASN A 1 88 ? 28.984 -5.973 2.402 1 90.94 88 ASN A C 1
ATOM 700 O O . ASN A 1 88 ? 28.297 -6.059 1.381 1 90.94 88 ASN A O 1
ATOM 704 N N . VAL A 1 89 ? 28.688 -5.18 3.348 1 89.31 89 VAL A N 1
ATOM 705 C CA . VAL A 1 89 ? 27.391 -4.496 3.475 1 89.31 89 VAL A CA 1
ATOM 706 C C . VAL A 1 89 ? 27.234 -3.486 2.342 1 89.31 89 VAL A C 1
ATOM 708 O O . VAL A 1 89 ? 26.172 -3.416 1.71 1 89.31 89 VAL A O 1
ATOM 711 N N . PRO A 1 90 ? 28.297 -2.734 1.944 1 86.81 90 PRO A N 1
ATOM 712 C CA . PRO A 1 90 ? 28.141 -1.791 0.837 1 86.81 90 PRO A CA 1
ATOM 713 C C . PRO A 1 90 ? 27.75 -2.479 -0.47 1 86.81 90 PRO A C 1
ATOM 715 O O . PRO A 1 90 ? 26.906 -1.966 -1.218 1 86.81 90 PRO A O 1
ATOM 718 N N . ALA A 1 91 ? 28.312 -3.617 -0.691 1 90 91 ALA A N 1
ATOM 719 C CA . ALA A 1 91 ? 27.969 -4.367 -1.898 1 90 91 ALA A CA 1
ATOM 720 C C . ALA A 1 91 ? 26.516 -4.844 -1.855 1 90 91 ALA A C 1
ATOM 722 O O . ALA A 1 91 ? 25.844 -4.871 -2.883 1 90 91 ALA A O 1
ATOM 723 N N . ALA A 1 92 ? 26.062 -5.289 -0.661 1 92.81 92 ALA A N 1
ATOM 724 C CA . ALA A 1 92 ? 24.672 -5.703 -0.482 1 92.81 92 ALA A CA 1
ATOM 725 C C . ALA A 1 92 ? 23.719 -4.555 -0.786 1 92.81 92 ALA A C 1
ATOM 727 O O . ALA A 1 92 ? 22.703 -4.746 -1.469 1 92.81 92 ALA A O 1
ATOM 728 N N . LEU A 1 93 ? 24.094 -3.396 -0.297 1 90.12 93 LEU A N 1
ATOM 729 C CA . LEU A 1 93 ? 23.266 -2.217 -0.507 1 90.12 93 LEU A CA 1
ATOM 730 C C . LEU A 1 93 ? 23.234 -1.83 -1.982 1 90.12 93 LEU A C 1
ATOM 732 O O . LEU A 1 93 ? 22.188 -1.473 -2.512 1 90.12 93 LEU A O 1
ATOM 736 N N . GLU A 1 94 ? 24.328 -1.911 -2.633 1 87.75 94 GLU A N 1
ATOM 737 C CA . GLU A 1 94 ? 24.406 -1.621 -4.062 1 87.75 94 GLU A CA 1
ATOM 738 C C . GLU A 1 94 ? 23.562 -2.605 -4.871 1 87.75 94 GLU A C 1
ATOM 740 O O . GLU A 1 94 ? 22.859 -2.209 -5.793 1 87.75 94 GLU A O 1
ATOM 745 N N . THR A 1 95 ? 23.703 -3.84 -4.512 1 91.12 95 THR A N 1
ATOM 746 C CA . THR A 1 95 ? 22.906 -4.875 -5.176 1 91.12 95 THR A CA 1
ATOM 747 C C . THR A 1 95 ? 21.422 -4.602 -5.023 1 91.12 95 THR A C 1
ATOM 749 O O . THR A 1 95 ? 20.656 -4.695 -5.992 1 91.12 95 THR A O 1
ATOM 752 N N . LEU A 1 96 ? 21.016 -4.27 -3.832 1 92.06 96 LEU A N 1
ATOM 753 C CA . LEU A 1 96 ? 19.609 -3.971 -3.568 1 92.06 96 LEU A CA 1
ATOM 754 C C . LEU A 1 96 ? 19.141 -2.766 -4.379 1 92.06 96 LEU A C 1
ATOM 756 O O . LEU A 1 96 ? 18.062 -2.785 -4.965 1 92.06 96 LEU A O 1
ATOM 760 N N . GLY A 1 97 ? 19.953 -1.728 -4.488 1 88.38 97 GLY A N 1
ATOM 761 C CA . GLY A 1 97 ? 19.609 -0.541 -5.258 1 88.38 97 GLY A CA 1
ATOM 762 C C . GLY A 1 97 ? 19.453 -0.813 -6.742 1 88.38 97 GLY A C 1
ATOM 763 O O . GLY A 1 97 ? 18.469 -0.402 -7.352 1 88.38 97 GLY A O 1
ATOM 764 N N . LYS A 1 98 ? 20.359 -1.521 -7.27 1 89.38 98 LYS A N 1
ATOM 765 C CA . LYS A 1 98 ? 20.328 -1.83 -8.695 1 89.38 98 LYS A CA 1
ATOM 766 C C . LYS A 1 98 ? 19.172 -2.764 -9.031 1 89.38 98 LYS A C 1
ATOM 768 O O . LYS A 1 98 ? 18.531 -2.609 -10.07 1 89.38 98 LYS A O 1
ATOM 773 N N . SER A 1 99 ? 18.953 -3.709 -8.156 1 91.69 99 SER A N 1
ATOM 774 C CA . SER A 1 99 ? 17.828 -4.617 -8.359 1 91.69 99 SER A CA 1
ATOM 775 C C . SER A 1 99 ? 16.5 -3.867 -8.32 1 91.69 99 SER A C 1
ATOM 777 O O . SER A 1 99 ? 15.578 -4.184 -9.078 1 91.69 99 SER A O 1
ATOM 779 N N . ALA A 1 100 ? 16.438 -2.904 -7.422 1 90.62 100 ALA A N 1
ATOM 780 C CA . ALA A 1 100 ? 15.211 -2.111 -7.301 1 90.62 100 ALA A CA 1
ATOM 781 C C . ALA A 1 100 ? 14.938 -1.326 -8.578 1 90.62 100 ALA A C 1
ATOM 783 O O . ALA A 1 100 ? 13.781 -1.146 -8.969 1 90.62 100 ALA A O 1
ATOM 784 N N . PHE A 1 101 ? 15.992 -0.907 -9.297 1 89.75 101 PHE A N 1
ATOM 785 C CA . PHE A 1 101 ? 15.836 -0.166 -10.539 1 89.75 101 PHE A CA 1
ATOM 786 C C . PHE A 1 101 ? 15.422 -1.095 -11.672 1 89.75 101 PHE A C 1
ATOM 788 O O . PHE A 1 101 ? 14.547 -0.753 -12.477 1 89.75 101 PHE A O 1
ATOM 795 N N . ARG A 1 102 ? 15.953 -2.24 -11.641 1 92.88 102 ARG A N 1
ATOM 796 C CA . ARG A 1 102 ? 15.805 -3.146 -12.781 1 92.88 102 ARG A CA 1
ATOM 797 C C . ARG A 1 102 ? 14.461 -3.859 -12.742 1 92.88 102 ARG A C 1
ATOM 799 O O . ARG A 1 102 ? 13.938 -4.262 -13.781 1 92.88 102 ARG A O 1
ATOM 806 N N . ARG A 1 103 ? 13.898 -4.02 -11.641 1 93.06 103 ARG A N 1
ATOM 807 C CA . ARG A 1 103 ? 12.727 -4.871 -11.453 1 93.06 103 ARG A CA 1
ATOM 808 C C . ARG A 1 103 ? 11.531 -4.34 -12.234 1 93.06 103 ARG A C 1
ATOM 810 O O . ARG A 1 103 ? 10.891 -5.078 -12.977 1 93.06 103 ARG A O 1
ATOM 817 N N . PRO A 1 104 ? 11.195 -3.027 -12.141 1 92.19 104 PRO A N 1
ATOM 818 C CA . PRO A 1 104 ? 9.984 -2.553 -12.797 1 92.19 104 PRO A CA 1
ATOM 819 C C . PRO A 1 104 ? 10.039 -2.711 -14.32 1 92.19 104 PRO A C 1
ATOM 821 O O . PRO A 1 104 ? 9.141 -3.307 -14.914 1 92.19 104 PRO A O 1
ATOM 824 N N . PRO A 1 105 ? 11.094 -2.279 -14.984 1 93.75 105 PRO A N 1
ATOM 825 C CA . PRO A 1 105 ? 11.086 -2.441 -16.438 1 93.75 105 PRO A CA 1
ATOM 826 C C . PRO A 1 105 ? 11.094 -3.906 -16.875 1 93.75 105 PRO A C 1
ATOM 828 O O . PRO A 1 105 ? 10.5 -4.254 -17.891 1 93.75 105 PRO A O 1
ATOM 831 N N . ARG A 1 106 ? 11.703 -4.742 -16.094 1 94.31 106 ARG A N 1
ATOM 832 C CA . ARG A 1 106 ? 11.797 -6.156 -16.453 1 94.31 106 ARG A CA 1
ATOM 833 C C . ARG A 1 106 ? 10.43 -6.832 -16.359 1 94.31 106 ARG A C 1
ATOM 835 O O . ARG A 1 106 ? 10.195 -7.863 -16.984 1 94.31 106 ARG A O 1
ATOM 842 N N . LEU A 1 107 ? 9.594 -6.273 -15.539 1 94.5 107 LEU A N 1
ATOM 843 C CA . LEU A 1 107 ? 8.258 -6.832 -15.375 1 94.5 107 LEU A CA 1
ATOM 844 C C . LEU A 1 107 ? 7.258 -6.105 -16.281 1 94.5 107 LEU A C 1
ATOM 846 O O . LEU A 1 107 ? 6.457 -6.746 -16.953 1 94.5 107 LEU A O 1
ATOM 850 N N . ILE A 1 108 ? 7.355 -4.785 -16.406 1 94.81 108 ILE A N 1
ATOM 851 C CA . ILE A 1 108 ? 6.348 -3.955 -17.062 1 94.81 108 ILE A CA 1
ATOM 852 C C . ILE A 1 108 ? 6.465 -4.086 -18.578 1 94.81 108 ILE A C 1
ATOM 854 O O . ILE A 1 108 ? 5.453 -4.168 -19.281 1 94.81 108 ILE A O 1
ATOM 858 N N . MET A 1 109 ? 7.633 -4.176 -19.094 1 96.69 109 MET A N 1
ATOM 859 C CA . MET A 1 109 ? 7.828 -4.152 -20.547 1 96.69 109 MET A CA 1
ATOM 860 C C . MET A 1 109 ? 7.258 -5.41 -21.188 1 96.69 109 MET A C 1
ATOM 862 O O . MET A 1 109 ? 6.395 -5.328 -22.062 1 96.69 109 MET A O 1
ATOM 866 N N . PRO A 1 110 ? 7.688 -6.57 -20.766 1 97 110 PRO A N 1
ATOM 867 C CA . PRO A 1 110 ? 7.098 -7.762 -21.375 1 97 110 PRO A CA 1
ATOM 868 C C . PRO A 1 110 ? 5.59 -7.852 -21.156 1 97 110 PRO A C 1
ATOM 870 O O . PRO A 1 110 ? 4.859 -8.305 -22.047 1 97 110 PRO A O 1
ATOM 873 N N . ALA A 1 111 ? 5.082 -7.516 -20 1 96.19 111 ALA A N 1
ATOM 874 C CA . ALA A 1 111 ? 3.646 -7.543 -19.719 1 96.19 111 ALA A CA 1
ATOM 875 C C . ALA A 1 111 ? 2.887 -6.602 -20.656 1 96.19 111 ALA A C 1
ATOM 877 O O . ALA A 1 111 ? 1.771 -6.91 -21.078 1 96.19 111 ALA A O 1
ATOM 878 N N . THR A 1 112 ? 3.488 -5.453 -20.906 1 96.25 112 THR A N 1
ATOM 879 C CA . THR A 1 112 ? 2.867 -4.488 -21.812 1 96.25 112 THR A CA 1
ATOM 880 C C . THR A 1 112 ? 2.793 -5.039 -23.234 1 96.25 112 THR A C 1
ATOM 882 O O . THR A 1 112 ? 1.785 -4.863 -23.922 1 96.25 112 THR A O 1
ATOM 885 N N . ILE A 1 113 ? 3.844 -5.668 -23.641 1 97.31 113 ILE A N 1
ATOM 886 C CA . ILE A 1 113 ? 3.84 -6.281 -24.969 1 97.31 113 ILE A CA 1
ATOM 887 C C . ILE A 1 113 ? 2.734 -7.332 -25.047 1 97.31 113 ILE A C 1
ATOM 889 O O . ILE A 1 113 ? 2.002 -7.398 -26.031 1 97.31 113 ILE A O 1
ATOM 893 N N . ALA A 1 114 ? 2.598 -8.148 -24.031 1 97.25 114 ALA A N 1
ATOM 894 C CA . ALA A 1 114 ? 1.533 -9.148 -23.984 1 97.25 114 ALA A CA 1
ATOM 895 C C . ALA A 1 114 ? 0.159 -8.492 -24.031 1 97.25 114 ALA A C 1
ATOM 897 O O . ALA A 1 114 ? -0.746 -8.984 -24.719 1 97.25 114 ALA A O 1
ATOM 898 N N . LEU A 1 115 ? 0.04 -7.395 -23.328 1 96.19 115 LEU A N 1
ATOM 899 C CA . LEU A 1 115 ? -1.206 -6.637 -23.328 1 96.19 115 LEU A CA 1
ATOM 900 C C . LEU A 1 115 ? -1.544 -6.141 -24.734 1 96.19 115 LEU A C 1
ATOM 902 O O . LEU A 1 115 ? -2.688 -6.258 -25.172 1 96.19 115 LEU A O 1
ATOM 906 N N . VAL A 1 116 ? -0.596 -5.594 -25.453 1 96.88 116 VAL A N 1
ATOM 907 C CA . VAL A 1 116 ? -0.796 -5.055 -26.797 1 96.88 116 VAL A CA 1
ATOM 908 C C . VAL A 1 116 ? -1.162 -6.188 -27.75 1 96.88 116 VAL A C 1
ATOM 910 O O . VAL A 1 116 ? -2.029 -6.02 -28.609 1 96.88 116 VAL A O 1
ATOM 913 N N . ILE A 1 117 ? -0.553 -7.312 -27.594 1 97.06 117 ILE A N 1
ATOM 914 C CA . ILE A 1 117 ? -0.853 -8.469 -28.438 1 97.06 117 ILE A CA 1
ATOM 915 C C . ILE A 1 117 ? -2.289 -8.922 -28.188 1 97.06 117 ILE A C 1
ATOM 917 O O . ILE A 1 117 ? -3.035 -9.18 -29.141 1 97.06 117 ILE A O 1
ATOM 921 N N . ALA A 1 118 ? -2.674 -9.062 -26.953 1 96.62 118 ALA A N 1
ATOM 922 C CA . ALA A 1 118 ? -4.047 -9.438 -26.625 1 96.62 118 ALA A CA 1
ATOM 923 C C . ALA A 1 118 ? -5.039 -8.422 -27.188 1 96.62 118 ALA A C 1
ATOM 925 O O . ALA A 1 118 ? -6.102 -8.789 -27.688 1 96.62 118 ALA A O 1
ATOM 926 N N . TRP A 1 119 ? -4.688 -7.145 -27.016 1 96.5 119 TRP A N 1
ATOM 927 C CA . TRP A 1 119 ? -5.508 -6.074 -27.578 1 96.5 119 TRP A CA 1
ATOM 928 C C . TRP A 1 119 ? -5.656 -6.246 -29.094 1 96.5 119 TRP A C 1
ATOM 930 O O . TRP A 1 119 ? -6.754 -6.082 -29.625 1 96.5 119 TRP A O 1
ATOM 940 N N . PHE A 1 120 ? -4.59 -6.562 -29.828 1 96.69 120 PHE A N 1
ATOM 941 C CA . PHE A 1 120 ? -4.621 -6.773 -31.266 1 96.69 120 PHE A CA 1
ATOM 942 C C . PHE A 1 120 ? -5.566 -7.914 -31.625 1 96.69 120 PHE A C 1
ATOM 944 O O . PHE A 1 120 ? -6.359 -7.797 -32.562 1 96.69 120 PHE A O 1
ATOM 951 N N . PHE A 1 121 ? -5.543 -9 -30.891 1 96.75 121 PHE A N 1
ATOM 952 C CA . PHE A 1 121 ? -6.418 -10.141 -31.141 1 96.75 121 PHE A CA 1
ATOM 953 C C . PHE A 1 121 ? -7.879 -9.758 -30.906 1 96.75 121 PHE A C 1
ATOM 955 O O . PHE A 1 121 ? -8.773 -10.266 -31.594 1 96.75 121 PHE A O 1
ATOM 962 N N . ALA A 1 122 ? -8.086 -8.922 -29.953 1 95.94 122 ALA A N 1
ATOM 963 C CA . ALA A 1 122 ? -9.438 -8.438 -29.703 1 95.94 122 ALA A CA 1
ATOM 964 C C . ALA A 1 122 ? -9.969 -7.645 -30.891 1 95.94 122 ALA A C 1
ATOM 966 O O . ALA A 1 122 ? -11.125 -7.789 -31.281 1 95.94 122 ALA A O 1
ATOM 967 N N . GLN A 1 123 ? -9.055 -6.859 -31.578 1 95.62 123 GLN A N 1
ATOM 968 C CA . GLN A 1 123 ? -9.453 -6 -32.688 1 95.62 123 GLN A CA 1
ATOM 969 C C . GLN A 1 123 ? -9.844 -6.824 -33.906 1 95.62 123 GLN A C 1
ATOM 971 O O . GLN A 1 123 ? -10.695 -6.402 -34.688 1 95.62 123 GLN A O 1
ATOM 976 N N . ILE A 1 124 ? -9.328 -7.973 -34 1 95.31 124 ILE A N 1
ATOM 977 C CA . ILE A 1 124 ? -9.633 -8.758 -35.188 1 95.31 124 ILE A CA 1
ATOM 978 C C . ILE A 1 124 ? -10.695 -9.805 -34.875 1 95.31 124 ILE A C 1
ATOM 980 O O . ILE A 1 124 ? -10.93 -10.727 -35.656 1 95.31 124 ILE A O 1
ATOM 984 N N . GLY A 1 125 ? -11.242 -9.781 -33.719 1 93.94 125 GLY A N 1
ATOM 985 C CA . GLY A 1 125 ? -12.367 -10.625 -33.344 1 93.94 125 GLY A CA 1
ATOM 986 C C . GLY A 1 125 ? -11.953 -12.023 -32.938 1 93.94 125 GLY A C 1
ATOM 987 O O . GLY A 1 125 ? -12.758 -12.961 -33 1 93.94 125 GLY A O 1
ATOM 988 N N . ALA A 1 126 ? -10.789 -12.172 -32.5 1 95.62 126 ALA A N 1
ATOM 989 C CA . ALA A 1 126 ? -10.25 -13.5 -32.219 1 95.62 126 ALA A CA 1
ATOM 990 C C . ALA A 1 126 ? -10.859 -14.078 -30.953 1 95.62 126 ALA A C 1
ATOM 992 O O . ALA A 1 126 ? -10.836 -15.289 -30.734 1 95.62 126 ALA A O 1
ATOM 993 N N . PHE A 1 127 ? -11.453 -13.266 -30.094 1 96.38 127 PHE A N 1
ATOM 994 C CA . PHE A 1 127 ? -11.992 -13.711 -28.828 1 96.38 127 PHE A CA 1
ATOM 995 C C . PHE A 1 127 ? -13.477 -14.062 -28.953 1 96.38 127 PHE A C 1
ATOM 997 O O . PHE A 1 127 ? -14.117 -14.453 -27.984 1 96.38 127 PHE A O 1
ATOM 1004 N N . GLU A 1 128 ? -14.039 -13.984 -30.078 1 95.38 128 GLU A N 1
ATOM 1005 C CA . GLU A 1 128 ? -15.484 -14.078 -30.266 1 95.38 128 GLU A CA 1
ATOM 1006 C C . GLU A 1 128 ? -15.992 -15.477 -29.922 1 95.38 128 GLU A C 1
ATOM 1008 O O . GLU A 1 128 ? -17.047 -15.617 -29.297 1 95.38 128 GLU A O 1
ATOM 1013 N N . VAL A 1 129 ? -15.289 -16.469 -30.328 1 96.12 129 VAL A N 1
ATOM 1014 C CA . VAL A 1 129 ? -15.719 -17.828 -30.047 1 96.12 129 VAL A CA 1
ATOM 1015 C C . VAL A 1 129 ? -15.766 -18.047 -28.531 1 96.12 129 VAL A C 1
ATOM 1017 O O . VAL A 1 129 ? -16.719 -18.641 -28.016 1 96.12 129 VAL A O 1
ATOM 1020 N N . ALA A 1 130 ? -14.75 -17.594 -27.844 1 96 130 ALA A N 1
ATOM 1021 C CA . ALA A 1 130 ? -14.742 -17.688 -26.391 1 96 130 ALA A CA 1
ATOM 1022 C C . ALA A 1 130 ? -15.898 -16.906 -25.781 1 96 130 ALA A C 1
ATOM 1024 O O . ALA A 1 130 ? -16.547 -17.375 -24.844 1 96 130 ALA A O 1
ATOM 1025 N N . HIS A 1 131 ? -16.203 -15.805 -26.328 1 95.69 131 HIS A N 1
ATOM 1026 C CA . HIS A 1 131 ? -17.25 -14.93 -25.844 1 95.69 131 HIS A CA 1
ATOM 1027 C C . HIS A 1 131 ? -18.625 -15.602 -25.969 1 95.69 131 HIS A C 1
ATOM 1029 O O . HIS A 1 131 ? -19.516 -15.375 -25.141 1 95.69 131 HIS A O 1
ATOM 1035 N N . LEU A 1 132 ? -18.766 -16.391 -26.938 1 96.38 132 LEU A N 1
ATOM 1036 C CA . LEU A 1 132 ? -20.062 -16.969 -27.234 1 96.38 132 LEU A CA 1
ATOM 1037 C C . LEU A 1 132 ? -20.109 -18.453 -26.859 1 96.38 132 LEU A C 1
ATOM 1039 O O . LEU A 1 132 ? -21.062 -19.156 -27.219 1 96.38 132 LEU A O 1
ATOM 1043 N N . SER A 1 133 ? -19.156 -18.906 -26.172 1 96.69 133 SER A N 1
ATOM 1044 C CA . SER A 1 133 ? -19.062 -20.312 -25.812 1 96.69 133 SER A CA 1
ATOM 1045 C C . SER A 1 133 ? -19.938 -20.625 -24.594 1 96.69 133 SER A C 1
ATOM 1047 O O . SER A 1 133 ? -20.453 -19.719 -23.938 1 96.69 133 SER A O 1
ATOM 1049 N N . ASP A 1 134 ? -20.078 -21.844 -24.312 1 96 134 ASP A N 1
ATOM 1050 C CA . ASP A 1 134 ? -20.906 -22.25 -23.172 1 96 134 ASP A CA 1
ATOM 1051 C C . ASP A 1 134 ? -20.109 -22.172 -21.859 1 96 134 ASP A C 1
ATOM 1053 O O . ASP A 1 134 ? -20.625 -22.484 -20.797 1 96 134 ASP A O 1
ATOM 1057 N N . SER A 1 135 ? -18.859 -21.781 -21.938 1 95.75 135 SER A N 1
ATOM 1058 C CA . SER A 1 135 ? -18.031 -21.578 -20.75 1 95.75 135 SER A CA 1
ATOM 1059 C C . SER A 1 135 ? -18.297 -20.203 -20.125 1 95.75 135 SER A C 1
ATOM 1061 O O . SER A 1 135 ? -17.984 -19.172 -20.719 1 95.75 135 SER A O 1
ATOM 1063 N N . HIS A 1 136 ? -18.797 -20.281 -18.969 1 94.5 136 HIS A N 1
ATOM 1064 C CA . HIS A 1 136 ? -19.078 -19.031 -18.25 1 94.5 136 HIS A CA 1
ATOM 1065 C C . HIS A 1 136 ? -17.797 -18.234 -18 1 94.5 136 HIS A C 1
ATOM 1067 O O . HIS A 1 136 ? -17.781 -17.016 -18.172 1 94.5 136 HIS A O 1
ATOM 1073 N N . TRP A 1 137 ? -16.766 -18.906 -17.641 1 93.19 137 TRP A N 1
ATOM 1074 C CA . TRP A 1 137 ? -15.5 -18.25 -17.344 1 93.19 137 TRP A CA 1
ATOM 1075 C C . TRP A 1 137 ? -14.93 -17.578 -18.578 1 93.19 137 TRP A C 1
ATOM 1077 O O . TRP A 1 137 ? -14.477 -16.422 -18.516 1 93.19 137 TRP A O 1
ATOM 1087 N N . PHE A 1 138 ? -14.984 -18.234 -19.719 1 94.25 138 PHE A N 1
ATOM 1088 C CA . PHE A 1 138 ? -14.523 -17.641 -20.969 1 94.25 138 PHE A CA 1
ATOM 1089 C C . PHE A 1 138 ? -15.305 -16.375 -21.297 1 94.25 138 PHE A C 1
ATOM 1091 O O . PHE A 1 138 ? -14.711 -15.352 -21.625 1 94.25 138 PHE A O 1
ATOM 1098 N N . ARG A 1 139 ? -16.562 -16.484 -21.125 1 94.5 139 ARG A N 1
ATOM 1099 C CA . ARG A 1 139 ? -17.438 -15.367 -21.484 1 94.5 139 ARG A CA 1
ATOM 1100 C C . ARG A 1 139 ? -17.125 -14.141 -20.641 1 94.5 139 ARG A C 1
ATOM 1102 O O . ARG A 1 139 ? -17.141 -13.016 -21.125 1 94.5 139 ARG A O 1
ATOM 1109 N N . ARG A 1 140 ? -16.75 -14.391 -19.453 1 91.94 140 ARG A N 1
ATOM 1110 C CA . ARG A 1 140 ? -16.531 -13.289 -18.516 1 91.94 140 ARG A CA 1
ATOM 1111 C C . ARG A 1 140 ? -15.102 -12.766 -18.625 1 91.94 140 ARG A C 1
ATOM 1113 O O . ARG A 1 140 ? -14.805 -11.664 -18.141 1 91.94 140 ARG A O 1
ATOM 1120 N N . SER A 1 141 ? -14.242 -13.508 -19.203 1 92.75 141 SER A N 1
ATOM 1121 C CA . SER A 1 141 ? -12.82 -13.18 -19.141 1 92.75 141 SER A CA 1
ATOM 1122 C C . SER A 1 141 ? -12.32 -12.602 -20.453 1 92.75 141 SER A C 1
ATOM 1124 O O . SER A 1 141 ? -11.117 -12.484 -20.672 1 92.75 141 SER A O 1
ATOM 1126 N N . VAL A 1 142 ? -13.25 -12.32 -21.406 1 94.5 142 VAL A N 1
ATOM 1127 C CA . VAL A 1 142 ? -12.844 -11.758 -22.703 1 94.5 142 VAL A CA 1
ATOM 1128 C C . VAL A 1 142 ? -13.461 -10.367 -22.875 1 94.5 142 VAL A C 1
ATOM 1130 O O . VAL A 1 142 ? -14.508 -10.07 -22.281 1 94.5 142 VAL A O 1
ATOM 1133 N N . PRO A 1 143 ? -12.711 -9.562 -23.609 1 93.38 143 PRO A N 1
ATOM 1134 C CA . PRO A 1 143 ? -13.266 -8.227 -23.844 1 93.38 143 PRO A CA 1
ATOM 1135 C C . PRO A 1 143 ? -14.492 -8.25 -24.75 1 93.38 143 PRO A C 1
ATOM 1137 O O . PRO A 1 143 ? -14.57 -9.047 -25.688 1 93.38 143 PRO A O 1
ATOM 1140 N N . THR A 1 144 ? -15.406 -7.34 -24.406 1 91.81 144 THR A N 1
ATOM 1141 C CA . THR A 1 144 ? -16.641 -7.242 -25.172 1 91.81 144 THR A CA 1
ATOM 1142 C C . THR A 1 144 ? -16.844 -5.816 -25.688 1 91.81 144 THR A C 1
ATOM 1144 O O . THR A 1 144 ? -16.078 -4.914 -25.344 1 91.81 144 THR A O 1
ATOM 1147 N N . ASN A 1 145 ? -17.766 -5.613 -26.531 1 88.94 145 ASN A N 1
ATOM 1148 C CA . ASN A 1 145 ? -18.156 -4.309 -27.062 1 88.94 145 ASN A CA 1
ATOM 1149 C C . ASN A 1 145 ? -16.969 -3.576 -27.672 1 88.94 145 ASN A C 1
ATOM 1151 O O . ASN A 1 145 ? -16.688 -2.426 -27.328 1 88.94 145 ASN A O 1
ATOM 1155 N N . ILE A 1 146 ? -16.359 -4.289 -28.625 1 90.19 146 ILE A N 1
ATOM 1156 C CA . ILE A 1 146 ? -15.211 -3.719 -29.312 1 90.19 146 ILE A CA 1
ATOM 1157 C C . ILE A 1 146 ? -15.672 -2.686 -30.328 1 90.19 146 ILE A C 1
ATOM 1159 O O . ILE A 1 146 ? -16.516 -2.984 -31.188 1 90.19 146 ILE A O 1
ATOM 1163 N N . GLY A 1 147 ? -15.172 -1.502 -30.156 1 92.81 147 GLY A N 1
ATOM 1164 C CA . GLY A 1 147 ? -15.547 -0.421 -31.062 1 92.81 147 GLY A CA 1
ATOM 1165 C C . GLY A 1 147 ? -14.484 -0.117 -32.094 1 92.81 147 GLY A C 1
ATOM 1166 O O . GLY A 1 147 ? -13.805 -1.024 -32.594 1 92.81 147 GLY A O 1
ATOM 1167 N N . GLY A 1 148 ? -14.531 1.13 -32.594 1 92.31 148 GLY A N 1
ATOM 1168 C CA . GLY A 1 148 ? -13.531 1.57 -33.531 1 92.31 148 GLY A CA 1
ATOM 1169 C C . GLY A 1 148 ? -12.211 1.947 -32.875 1 92.31 148 GLY A C 1
ATOM 1170 O O . GLY A 1 148 ? -12.086 1.9 -31.656 1 92.31 148 GLY A O 1
ATOM 1171 N N . LEU A 1 149 ? -11.25 2.213 -33.688 1 92.81 149 LEU A N 1
ATOM 1172 C CA . LEU A 1 149 ? -9.914 2.518 -33.188 1 92.81 149 LEU A CA 1
ATOM 1173 C C . LEU A 1 149 ? -9.93 3.768 -32.312 1 92.81 149 LEU A C 1
ATOM 1175 O O . LEU A 1 149 ? -9.094 3.91 -31.406 1 92.81 149 LEU A O 1
ATOM 1179 N N . ASP A 1 150 ? -10.852 4.664 -32.531 1 93.12 150 ASP A N 1
ATOM 1180 C CA . ASP A 1 150 ? -10.969 5.887 -31.734 1 93.12 150 ASP A CA 1
ATOM 1181 C C . ASP A 1 150 ? -11.328 5.574 -30.281 1 93.12 150 ASP A C 1
ATOM 1183 O O . ASP A 1 150 ? -10.93 6.301 -29.375 1 93.12 150 ASP A O 1
ATOM 1187 N N . THR A 1 151 ? -12.008 4.477 -30.062 1 93.69 151 THR A N 1
ATOM 1188 C CA . THR A 1 151 ? -12.391 4.086 -28.703 1 93.69 151 THR A CA 1
ATOM 1189 C C . THR A 1 151 ? -11.43 3.041 -28.156 1 93.69 151 THR A C 1
ATOM 1191 O O . THR A 1 151 ? -11.219 2.969 -26.938 1 93.69 151 THR A O 1
ATOM 1194 N N . GLU A 1 152 ? -10.898 2.289 -29.062 1 95.31 152 GLU A N 1
ATOM 1195 C CA . GLU A 1 152 ? -10.133 1.136 -28.594 1 95.31 152 GLU A CA 1
ATOM 1196 C C . GLU A 1 152 ? -8.703 1.53 -28.234 1 95.31 152 GLU A C 1
ATOM 1198 O O . GLU A 1 152 ? -8.078 0.892 -27.375 1 95.31 152 GLU A O 1
ATOM 1203 N N . ILE A 1 153 ? -8.18 2.547 -28.828 1 95 153 ILE A N 1
ATOM 1204 C CA . ILE A 1 153 ? -6.84 2.982 -28.438 1 95 153 ILE A CA 1
ATOM 1205 C C . ILE A 1 153 ? -6.867 3.561 -27.031 1 95 153 ILE A C 1
ATOM 1207 O O . ILE A 1 153 ? -6.07 3.16 -26.172 1 95 153 ILE A O 1
ATOM 1211 N N . PRO A 1 154 ? -7.789 4.465 -26.734 1 92.06 154 PRO A N 1
ATOM 1212 C CA . PRO A 1 154 ? -7.887 4.91 -25.344 1 92.06 154 PRO A CA 1
ATOM 1213 C C . PRO A 1 154 ? -8.172 3.76 -24.375 1 92.06 154 PRO A C 1
ATOM 1215 O O . PRO A 1 154 ? -7.691 3.77 -23.25 1 92.06 154 PRO A O 1
ATOM 1218 N N . ARG A 1 155 ? -8.898 2.807 -24.812 1 93.62 155 ARG A N 1
ATOM 1219 C CA . ARG A 1 155 ? -9.203 1.645 -23.984 1 93.62 155 ARG A CA 1
ATOM 1220 C C . ARG A 1 155 ? -7.934 0.862 -23.656 1 93.62 155 ARG A C 1
ATOM 1222 O O . ARG A 1 155 ? -7.773 0.368 -22.531 1 93.62 155 ARG A O 1
ATOM 1229 N N . LEU A 1 156 ? -7.098 0.777 -24.656 1 95.25 156 LEU A N 1
ATOM 1230 C CA . LEU A 1 156 ? -5.816 0.114 -24.438 1 95.25 156 LEU A CA 1
ATOM 1231 C C . LEU A 1 156 ? -5 0.838 -23.375 1 95.25 156 LEU A C 1
ATOM 1233 O O . LEU A 1 156 ? -4.449 0.205 -22.469 1 95.25 156 LEU A O 1
ATOM 1237 N N . ILE A 1 157 ? -4.941 2.158 -23.422 1 91.31 157 ILE A N 1
ATOM 1238 C CA . ILE A 1 157 ? -4.191 2.967 -22.469 1 91.31 157 ILE A CA 1
ATOM 1239 C C . ILE A 1 157 ? -4.812 2.836 -21.078 1 91.31 157 ILE A C 1
ATOM 1241 O O . ILE A 1 157 ? -4.098 2.707 -20.094 1 91.31 157 ILE A O 1
ATOM 1245 N N . LYS A 1 158 ? -6.055 2.807 -21.078 1 88.69 158 LYS A N 1
ATOM 1246 C CA . LYS A 1 158 ? -6.754 2.648 -19.797 1 88.69 158 LYS A CA 1
ATOM 1247 C C . LYS A 1 158 ? -6.461 1.289 -19.172 1 88.69 158 LYS A C 1
ATOM 1249 O O . LYS A 1 158 ? -6.25 1.19 -17.969 1 88.69 158 LYS A O 1
ATOM 1254 N N . ASN A 1 159 ? -6.469 0.288 -20 1 92.5 159 ASN A N 1
ATOM 1255 C CA . ASN A 1 159 ? -6.18 -1.047 -19.5 1 92.5 159 ASN A CA 1
ATOM 1256 C C . ASN A 1 159 ? -4.734 -1.165 -19.016 1 92.5 159 ASN A C 1
ATOM 1258 O O . ASN A 1 159 ? -4.449 -1.889 -18.062 1 92.5 159 ASN A O 1
ATOM 1262 N N . PHE A 1 160 ? -3.877 -0.467 -19.672 1 92 160 PHE A N 1
ATOM 1263 C CA . PHE A 1 160 ? -2.506 -0.399 -19.188 1 92 160 PHE A CA 1
ATOM 1264 C C . PHE A 1 160 ? -2.459 0.225 -17.797 1 92 160 PHE A C 1
ATOM 1266 O O . PHE A 1 160 ? -1.811 -0.306 -16.891 1 92 160 PHE A O 1
ATOM 1273 N N . GLN A 1 161 ? -3.17 1.293 -17.609 1 86 161 GLN A N 1
ATOM 1274 C CA . GLN A 1 161 ? -3.199 1.992 -16.328 1 86 161 GLN A CA 1
ATOM 1275 C C . GLN A 1 161 ? -3.828 1.125 -15.242 1 86 161 GLN A C 1
ATOM 1277 O O . GLN A 1 161 ? -3.303 1.035 -14.133 1 86 161 GLN A O 1
ATOM 1282 N N . THR A 1 162 ? -4.844 0.499 -15.609 1 86.19 162 THR A N 1
ATOM 1283 C CA . THR A 1 162 ? -5.578 -0.279 -14.617 1 86.19 162 THR A CA 1
ATOM 1284 C C . THR A 1 162 ? -4.793 -1.522 -14.211 1 86.19 162 THR A C 1
ATOM 1286 O O . THR A 1 162 ? -4.883 -1.979 -13.07 1 86.19 162 THR A O 1
ATOM 1289 N N . SER A 1 163 ? -3.984 -2.051 -15.125 1 88.38 163 SER A N 1
ATOM 1290 C CA . SER A 1 163 ? -3.15 -3.211 -14.828 1 88.38 163 SER A CA 1
ATOM 1291 C C . SER A 1 163 ? -2.146 -2.898 -13.727 1 88.38 163 SER A C 1
ATOM 1293 O O . SER A 1 163 ? -1.806 -3.771 -12.922 1 88.38 163 SER A O 1
ATOM 1295 N N . TRP A 1 164 ? -1.76 -1.713 -13.633 1 88.69 164 TRP A N 1
ATOM 1296 C CA . TRP A 1 164 ? -0.704 -1.361 -12.688 1 88.69 164 TRP A CA 1
ATOM 1297 C C . TRP A 1 164 ? -1.245 -0.474 -11.57 1 88.69 164 TRP A C 1
ATOM 1299 O O . TRP A 1 164 ? -0.478 0.198 -10.883 1 88.69 164 TRP A O 1
ATOM 1309 N N . SER A 1 165 ? -2.617 -0.372 -11.461 1 81.88 165 SER A N 1
ATOM 1310 C CA . SER A 1 165 ? -3.23 0.37 -10.359 1 81.88 165 SER A CA 1
ATOM 1311 C C . SER A 1 165 ? -4.121 -0.533 -9.516 1 81.88 165 SER A C 1
ATOM 1313 O O . SER A 1 165 ? -4.812 -0.06 -8.609 1 81.88 165 SER A O 1
ATOM 1315 N N . GLY A 1 166 ? -4.137 -1.771 -9.859 1 77.44 166 GLY A N 1
ATOM 1316 C CA . GLY A 1 166 ? -4.859 -2.719 -9.023 1 77.44 166 GLY A CA 1
ATOM 1317 C C . GLY A 1 166 ? -6.234 -3.057 -9.562 1 77.44 166 GLY A C 1
ATOM 1318 O O . GLY A 1 166 ? -6.992 -3.793 -8.922 1 77.44 166 GLY A O 1
ATOM 1319 N N . ALA A 1 167 ? -6.516 -2.523 -10.695 1 78.38 167 ALA A N 1
ATOM 1320 C CA . ALA A 1 167 ? -7.805 -2.828 -11.305 1 78.38 167 ALA A CA 1
ATOM 1321 C C . ALA A 1 167 ? -7.668 -3.928 -12.359 1 78.38 167 ALA A C 1
ATOM 1323 O O . ALA A 1 167 ? -6.574 -4.449 -12.578 1 78.38 167 ALA A O 1
ATOM 1324 N N . ASN A 1 168 ? -8.766 -4.309 -12.805 1 82.06 168 ASN A N 1
ATOM 1325 C CA . ASN A 1 168 ? -8.797 -5.449 -13.711 1 82.06 168 ASN A CA 1
ATOM 1326 C C . ASN A 1 168 ? -8.367 -5.062 -15.117 1 82.06 168 ASN A C 1
ATOM 1328 O O . ASN A 1 168 ? -8.641 -3.947 -15.57 1 82.06 168 ASN A O 1
ATOM 1332 N N . ASN A 1 169 ? -7.609 -5.945 -15.742 1 89.19 169 ASN A N 1
ATOM 1333 C CA . ASN A 1 169 ? -7.266 -5.91 -17.156 1 89.19 169 ASN A CA 1
ATOM 1334 C C . ASN A 1 169 ? -8.266 -6.695 -18 1 89.19 169 ASN A C 1
ATOM 1336 O O . ASN A 1 169 ? -8.367 -7.918 -17.875 1 89.19 169 ASN A O 1
ATOM 1340 N N . GLU A 1 170 ? -8.945 -6.062 -18.891 1 91 170 GLU A N 1
ATOM 1341 C CA . GLU A 1 170 ? -10.031 -6.676 -19.656 1 91 170 GLU A CA 1
ATOM 1342 C C . GLU A 1 170 ? -9.492 -7.691 -20.656 1 91 170 GLU A C 1
ATOM 1344 O O . GLU A 1 170 ? -10.203 -8.625 -21.047 1 91 170 GLU A O 1
ATOM 1349 N N . TYR A 1 171 ? -8.305 -7.445 -21.094 1 91.44 171 TYR A N 1
ATOM 1350 C CA . TYR A 1 171 ? -7.77 -8.312 -22.125 1 91.44 171 TYR A CA 1
ATOM 1351 C C . TYR A 1 171 ? -7.168 -9.578 -21.531 1 91.44 171 TYR A C 1
ATOM 1353 O O . TYR A 1 171 ? -7.121 -10.617 -22.188 1 91.44 171 TYR A O 1
ATOM 1361 N N . ASP A 1 172 ? -6.656 -9.445 -20.344 1 88.5 172 ASP A N 1
ATOM 1362 C CA . ASP A 1 172 ? -6.059 -10.586 -19.672 1 88.5 172 ASP A CA 1
ATOM 1363 C C . ASP A 1 172 ? -6.164 -10.438 -18.156 1 88.5 172 ASP A C 1
ATOM 1365 O O . ASP A 1 172 ? -5.27 -9.875 -17.516 1 88.5 172 ASP A O 1
ATOM 1369 N N . ASP A 1 173 ? -7.062 -11.023 -17.625 1 87.12 173 ASP A N 1
ATOM 1370 C CA . ASP A 1 173 ? -7.332 -10.914 -16.188 1 87.12 173 ASP A CA 1
ATOM 1371 C C . ASP A 1 173 ? -6.27 -11.656 -15.383 1 87.12 173 ASP A C 1
ATOM 1373 O O . ASP A 1 173 ? -6.129 -11.422 -14.18 1 87.12 173 ASP A O 1
ATOM 1377 N N . HIS A 1 174 ? -5.5 -12.461 -16.031 1 84.56 174 HIS A N 1
ATOM 1378 C CA . HIS A 1 174 ? -4.504 -13.266 -15.328 1 84.56 174 HIS A CA 1
ATOM 1379 C C . HIS A 1 174 ? -3.318 -12.414 -14.883 1 84.56 174 HIS A C 1
ATOM 1381 O O . HIS A 1 174 ? -2.527 -12.836 -14.039 1 84.56 174 HIS A O 1
ATOM 1387 N N . GLN A 1 175 ? -3.258 -11.234 -15.383 1 86.19 175 GLN A N 1
ATOM 1388 C CA . GLN A 1 175 ? -2.104 -10.391 -15.086 1 86.19 175 GLN A CA 1
ATOM 1389 C C . GLN A 1 175 ? -2.307 -9.625 -13.781 1 86.19 175 GLN A C 1
ATOM 1391 O O . GLN A 1 175 ? -1.451 -8.828 -13.391 1 86.19 175 GLN A O 1
ATOM 1396 N N . TRP A 1 176 ? -3.314 -9.922 -13.078 1 88.12 176 TRP A N 1
ATOM 1397 C CA . TRP A 1 176 ? -3.643 -9.164 -11.875 1 88.12 176 TRP A CA 1
ATOM 1398 C C . TRP A 1 176 ? -2.562 -9.344 -10.812 1 88.12 176 TRP A C 1
ATOM 1400 O O . TRP A 1 176 ? -2.365 -8.461 -9.969 1 88.12 176 TRP A O 1
ATOM 1410 N N . ALA A 1 177 ? -1.816 -10.406 -10.812 1 91.56 177 ALA A N 1
ATOM 1411 C CA . ALA A 1 177 ? -0.859 -10.719 -9.75 1 91.56 177 ALA A CA 1
ATOM 1412 C C . ALA A 1 177 ? 0.461 -9.992 -9.969 1 91.56 177 ALA A C 1
ATOM 1414 O O . ALA A 1 177 ? 1.304 -9.938 -9.07 1 91.56 177 ALA A O 1
ATOM 1415 N N . LEU A 1 178 ? 0.639 -9.367 -11.125 1 93.62 178 LEU A N 1
ATOM 1416 C CA . LEU A 1 178 ? 1.922 -8.75 -11.445 1 93.62 178 LEU A CA 1
ATOM 1417 C C . LEU A 1 178 ? 2.18 -7.539 -10.562 1 93.62 178 LEU A C 1
ATOM 1419 O O . LEU A 1 178 ? 3.297 -7.34 -10.086 1 93.62 178 LEU A O 1
ATOM 1423 N N . LEU A 1 179 ? 1.156 -6.777 -10.336 1 93.06 179 LEU A N 1
ATOM 1424 C CA . LEU A 1 179 ? 1.344 -5.582 -9.516 1 93.06 179 LEU A CA 1
ATOM 1425 C C . LEU A 1 179 ? 1.688 -5.961 -8.078 1 93.06 179 LEU A C 1
ATOM 1427 O O . LEU A 1 179 ? 2.688 -5.488 -7.527 1 93.06 179 LEU A O 1
ATOM 1431 N N . PRO A 1 180 ? 0.935 -6.855 -7.434 1 94.5 180 PRO A N 1
ATOM 1432 C CA . PRO A 1 180 ? 1.317 -7.25 -6.078 1 94.5 180 PRO A CA 1
ATOM 1433 C C . PRO A 1 180 ? 2.699 -7.898 -6.02 1 94.5 180 PRO A C 1
ATOM 1435 O O . PRO A 1 180 ? 3.414 -7.746 -5.023 1 94.5 180 PRO A O 1
ATOM 1438 N N . LEU A 1 181 ? 3.049 -8.602 -7.004 1 95.5 181 LEU A N 1
ATOM 1439 C CA . LEU A 1 181 ? 4.375 -9.203 -7.027 1 95.5 181 LEU A CA 1
ATOM 1440 C C . LEU A 1 181 ? 5.457 -8.133 -7.113 1 95.5 181 LEU A C 1
ATOM 1442 O O . LEU A 1 181 ? 6.504 -8.242 -6.469 1 95.5 181 LEU A O 1
ATOM 1446 N N . LEU A 1 182 ? 5.191 -7.125 -7.926 1 94.25 182 LEU A N 1
ATOM 1447 C CA . LEU A 1 182 ? 6.121 -6.004 -8 1 94.25 182 LEU A CA 1
ATOM 1448 C C . LEU A 1 182 ? 6.203 -5.273 -6.668 1 94.25 182 LEU A C 1
ATOM 1450 O O . LEU A 1 182 ? 7.301 -4.973 -6.188 1 94.25 182 LEU A O 1
ATOM 1454 N N . GLN A 1 183 ? 5.098 -5.023 -6.078 1 92.75 183 GLN A N 1
ATOM 1455 C CA . GLN A 1 183 ? 5.055 -4.375 -4.77 1 92.75 183 GLN A CA 1
ATOM 1456 C C . GLN A 1 183 ? 5.766 -5.215 -3.713 1 92.75 183 GLN A C 1
ATOM 1458 O O . GLN A 1 183 ? 6.422 -4.676 -2.822 1 92.75 183 GLN A O 1
ATOM 1463 N N . GLY A 1 184 ? 5.562 -6.48 -3.848 1 94.69 184 GLY A N 1
ATOM 1464 C CA . GLY A 1 184 ? 6.238 -7.391 -2.938 1 94.69 184 GLY A CA 1
ATOM 1465 C C . GLY A 1 184 ? 7.75 -7.352 -3.061 1 94.69 184 GLY A C 1
ATOM 1466 O O . GLY A 1 184 ? 8.461 -7.398 -2.055 1 94.69 184 GLY A O 1
ATOM 1467 N N . ALA A 1 185 ? 8.227 -7.258 -4.227 1 94.75 185 ALA A N 1
ATOM 1468 C CA . ALA A 1 185 ? 9.664 -7.129 -4.426 1 94.75 185 ALA A CA 1
ATOM 1469 C C . ALA A 1 185 ? 10.203 -5.883 -3.725 1 94.75 185 ALA A C 1
ATOM 1471 O O . ALA A 1 185 ? 11.234 -5.941 -3.045 1 94.75 185 ALA A O 1
ATOM 1472 N N . PHE A 1 186 ? 9.5 -4.832 -3.846 1 92.5 186 PHE A N 1
ATOM 1473 C CA . PHE A 1 186 ? 9.938 -3.59 -3.219 1 92.5 186 PHE A CA 1
ATOM 1474 C C . PHE A 1 186 ? 9.844 -3.689 -1.7 1 92.5 186 PHE A C 1
ATOM 1476 O O . PHE A 1 186 ? 10.664 -3.109 -0.985 1 92.5 186 PHE A O 1
ATOM 1483 N N . LEU A 1 187 ? 8.867 -4.395 -1.253 1 93.25 187 LEU A N 1
ATOM 1484 C CA . LEU A 1 187 ? 8.773 -4.641 0.181 1 93.25 187 LEU A CA 1
ATOM 1485 C C . LEU A 1 187 ? 10.016 -5.371 0.685 1 93.25 187 LEU A C 1
ATOM 1487 O O . LEU A 1 187 ? 10.57 -5.02 1.73 1 93.25 187 LEU A O 1
ATOM 1491 N N . ILE A 1 188 ? 10.438 -6.301 -0.052 1 95.31 188 ILE A N 1
ATOM 1492 C CA . ILE A 1 188 ? 11.609 -7.086 0.322 1 95.31 188 ILE A CA 1
ATOM 1493 C C . ILE A 1 188 ? 12.852 -6.203 0.274 1 95.31 188 ILE A C 1
ATOM 1495 O O . ILE A 1 188 ? 13.703 -6.27 1.165 1 95.31 188 ILE A O 1
ATOM 1499 N N . TYR A 1 189 ? 12.977 -5.391 -0.758 1 92.5 189 TYR A N 1
ATOM 1500 C CA . TYR A 1 189 ? 14.133 -4.504 -0.866 1 92.5 189 TYR A CA 1
ATOM 1501 C C . TYR A 1 189 ? 14.211 -3.561 0.327 1 92.5 189 TYR A C 1
ATOM 1503 O O . TYR A 1 189 ? 15.273 -3.387 0.923 1 92.5 189 TYR A O 1
ATOM 1511 N N . VAL A 1 190 ? 13.078 -3.072 0.656 1 90.12 190 VAL A N 1
ATOM 1512 C CA . VAL A 1 190 ? 13.031 -2.146 1.782 1 90.12 190 VAL A CA 1
ATOM 1513 C C . VAL A 1 190 ? 13.352 -2.889 3.078 1 90.12 190 VAL A C 1
ATOM 1515 O O . VAL A 1 190 ? 14.078 -2.375 3.932 1 90.12 190 VAL A O 1
ATOM 1518 N N . LEU A 1 191 ? 12.789 -4.02 3.193 1 94 191 LEU A N 1
ATOM 1519 C CA . LEU A 1 191 ? 13.016 -4.828 4.387 1 94 191 LEU A CA 1
ATOM 1520 C C . LEU A 1 191 ? 14.5 -5.148 4.547 1 94 191 LEU A C 1
ATOM 1522 O O . LEU A 1 191 ? 15.062 -4.953 5.625 1 94 191 LEU A O 1
ATOM 1526 N N . LEU A 1 192 ? 15.125 -5.613 3.508 1 93.75 192 LEU A N 1
ATOM 1527 C CA . LEU A 1 192 ? 16.531 -6 3.566 1 93.75 192 LEU A CA 1
ATOM 1528 C C . LEU A 1 192 ? 17.422 -4.781 3.773 1 93.75 192 LEU A C 1
ATOM 1530 O O . LEU A 1 192 ? 18.422 -4.852 4.5 1 93.75 192 LEU A O 1
ATOM 1534 N N . PHE A 1 193 ? 17 -3.795 3.15 1 88.88 193 PHE A N 1
ATOM 1535 C CA . PHE A 1 193 ? 17.719 -2.543 3.307 1 88.88 193 PHE A CA 1
ATOM 1536 C C . PHE A 1 193 ? 17.656 -2.059 4.75 1 88.88 193 PHE A C 1
ATOM 1538 O O . PHE A 1 193 ? 18.672 -1.643 5.312 1 88.88 193 PHE A O 1
ATOM 1545 N N . ALA A 1 194 ? 16.562 -2.131 5.352 1 88.69 194 ALA A N 1
ATOM 1546 C CA . ALA A 1 194 ? 16.344 -1.653 6.715 1 88.69 194 ALA A CA 1
ATOM 1547 C C . ALA A 1 194 ? 16.984 -2.594 7.73 1 88.69 194 ALA A C 1
ATOM 1549 O O . ALA A 1 194 ? 17.297 -2.186 8.852 1 88.69 194 ALA A O 1
ATOM 1550 N N . THR A 1 195 ? 17.234 -3.852 7.355 1 92.94 195 THR A N 1
ATOM 1551 C CA . THR A 1 195 ? 17.688 -4.832 8.336 1 92.94 195 THR A CA 1
ATOM 1552 C C . THR A 1 195 ? 19.094 -5.312 8.008 1 92.94 195 THR A C 1
ATOM 1554 O O . THR A 1 195 ? 19.609 -6.227 8.648 1 92.94 195 THR A O 1
ATOM 1557 N N . VAL A 1 196 ? 19.734 -4.777 7.012 1 90.69 196 VAL A N 1
ATOM 1558 C CA . VAL A 1 196 ? 21 -5.277 6.5 1 90.69 196 VAL A CA 1
ATOM 1559 C C . VAL A 1 196 ? 22.078 -5.156 7.582 1 90.69 196 VAL A C 1
ATOM 1561 O O . VAL A 1 196 ? 23 -5.961 7.629 1 90.69 196 VAL A O 1
ATOM 1564 N N . PHE A 1 197 ? 21.938 -4.184 8.508 1 90.69 197 PHE A N 1
ATOM 1565 C CA . PHE A 1 197 ? 22.922 -3.926 9.539 1 90.69 197 PHE A CA 1
ATOM 1566 C C . PHE A 1 197 ? 22.656 -4.762 10.781 1 90.69 197 PHE A C 1
ATOM 1568 O O . PHE A 1 197 ? 23.469 -4.805 11.703 1 90.69 197 PHE A O 1
ATOM 1575 N N . MET A 1 198 ? 21.562 -5.465 10.781 1 92.56 198 MET A N 1
ATOM 1576 C CA . MET A 1 198 ? 21.141 -6.195 11.969 1 92.56 198 MET A CA 1
ATOM 1577 C C . MET A 1 198 ? 21.875 -7.52 12.094 1 92.56 198 MET A C 1
ATOM 1579 O O . MET A 1 198 ? 22.297 -8.102 11.086 1 92.56 198 MET A O 1
ATOM 1583 N N . LYS A 1 199 ? 22 -7.891 13.391 1 93.44 199 LYS A N 1
ATOM 1584 C CA . LYS A 1 199 ? 22.391 -9.273 13.641 1 93.44 199 LYS A CA 1
ATOM 1585 C C . LYS A 1 199 ? 21.359 -10.25 13.078 1 93.44 199 LYS A C 1
ATOM 1587 O O . LYS A 1 199 ? 20.188 -9.922 12.969 1 93.44 199 LYS A O 1
ATOM 1592 N N . PHE A 1 200 ? 21.797 -11.445 12.719 1 92.44 200 PHE A N 1
ATOM 1593 C CA . PHE A 1 200 ? 20.938 -12.461 12.117 1 92.44 200 PHE A CA 1
ATOM 1594 C C . PHE A 1 200 ? 19.688 -12.688 12.969 1 92.44 200 PHE A C 1
ATOM 1596 O O . PHE A 1 200 ? 18.578 -12.641 12.461 1 92.44 200 PHE A O 1
ATOM 1603 N N . ARG A 1 201 ? 19.875 -12.898 14.312 1 94.06 201 ARG A N 1
ATOM 1604 C CA . ARG A 1 201 ? 18.766 -13.234 15.195 1 94.06 201 ARG A CA 1
ATOM 1605 C C . ARG A 1 201 ? 17.75 -12.094 15.266 1 94.06 201 ARG A C 1
ATOM 1607 O O . ARG A 1 201 ? 16.547 -12.336 15.359 1 94.06 201 ARG A O 1
ATOM 1614 N N . MET A 1 202 ? 18.297 -10.906 15.234 1 94.19 202 MET A N 1
ATOM 1615 C CA . MET A 1 202 ? 17.406 -9.742 15.305 1 94.19 202 MET A CA 1
ATOM 1616 C C . MET A 1 202 ? 16.656 -9.539 13.992 1 94.19 202 MET A C 1
ATOM 1618 O O . MET A 1 202 ? 15.5 -9.125 13.992 1 94.19 202 MET A O 1
ATOM 1622 N N . ARG A 1 203 ? 17.344 -9.758 12.883 1 95.19 203 ARG A N 1
ATOM 1623 C CA . ARG A 1 203 ? 16.672 -9.695 11.586 1 95.19 203 ARG A CA 1
ATOM 1624 C C . ARG A 1 203 ? 15.57 -10.742 11.492 1 95.19 203 ARG A C 1
ATOM 1626 O O . ARG A 1 203 ? 14.469 -10.453 11.016 1 95.19 203 ARG A O 1
ATOM 1633 N N . LEU A 1 204 ? 15.883 -11.938 11.93 1 95.94 204 LEU A N 1
ATOM 1634 C CA . LEU A 1 204 ? 14.883 -13.008 11.945 1 95.94 204 LEU A CA 1
ATOM 1635 C C . LEU A 1 204 ? 13.688 -12.617 12.805 1 95.94 204 LEU A C 1
ATOM 1637 O O . LEU A 1 204 ? 12.539 -12.828 12.406 1 95.94 204 LEU A O 1
ATOM 1641 N N . PHE A 1 205 ? 13.984 -12.102 13.914 1 95.81 205 PHE A N 1
ATOM 1642 C CA . PHE A 1 205 ? 12.93 -11.641 14.805 1 95.81 205 PHE A CA 1
ATOM 1643 C C . PHE A 1 205 ? 12.062 -10.586 14.133 1 95.81 205 PHE A C 1
ATOM 1645 O O . PHE A 1 205 ? 10.836 -10.656 14.195 1 95.81 205 PHE A O 1
ATOM 1652 N N . THR A 1 206 ? 12.695 -9.625 13.492 1 94.5 206 THR A N 1
ATOM 1653 C CA . THR A 1 206 ? 11.969 -8.555 12.812 1 94.5 206 THR A CA 1
ATOM 1654 C C . THR A 1 206 ? 11.094 -9.109 11.703 1 94.5 206 THR A C 1
ATOM 1656 O O . THR A 1 206 ? 9.938 -8.711 11.555 1 94.5 206 THR A O 1
ATOM 1659 N N . CYS A 1 207 ? 11.578 -10.023 10.898 1 96.88 207 CYS A N 1
ATOM 1660 C CA . CYS A 1 207 ? 10.82 -10.648 9.828 1 96.88 207 CYS A CA 1
ATOM 1661 C C . CYS A 1 207 ? 9.633 -11.422 10.375 1 96.88 207 CYS A C 1
ATOM 1663 O O . CYS A 1 207 ? 8.539 -11.391 9.805 1 96.88 207 CYS A O 1
ATOM 1665 N N . MET A 1 208 ? 9.82 -12.062 11.508 1 97.19 208 MET A N 1
ATOM 1666 C CA . MET A 1 208 ? 8.75 -12.844 12.117 1 97.19 208 MET A CA 1
ATOM 1667 C C . MET A 1 208 ? 7.641 -11.938 12.625 1 97.19 208 MET A C 1
ATOM 1669 O O . MET A 1 208 ? 6.457 -12.25 12.477 1 97.19 208 MET A O 1
ATOM 1673 N N . VAL A 1 209 ? 8.039 -10.867 13.219 1 93.75 209 VAL A N 1
ATOM 1674 C CA . VAL A 1 209 ? 7.062 -9.906 13.719 1 93.75 209 VAL A CA 1
ATOM 1675 C C . VAL A 1 209 ? 6.254 -9.344 12.547 1 93.75 209 VAL A C 1
ATOM 1677 O O . VAL A 1 209 ? 5.023 -9.25 12.625 1 93.75 209 VAL A O 1
ATOM 1680 N N . LEU A 1 210 ? 6.938 -9.008 11.516 1 94.69 210 LEU A N 1
ATOM 1681 C CA . LEU A 1 210 ? 6.258 -8.477 10.336 1 94.69 210 LEU A CA 1
ATOM 1682 C C . LEU A 1 210 ? 5.344 -9.531 9.719 1 94.69 210 LEU A C 1
ATOM 1684 O O . LEU A 1 210 ? 4.242 -9.219 9.266 1 94.69 210 LEU A O 1
ATOM 1688 N N . PHE A 1 211 ? 5.816 -10.797 9.664 1 97.44 211 PHE A N 1
ATOM 1689 C CA . PHE A 1 211 ? 5.004 -11.898 9.164 1 97.44 211 PHE A CA 1
ATOM 1690 C C . PHE A 1 211 ? 3.711 -12.023 9.961 1 97.44 211 PHE A C 1
ATOM 1692 O O . PHE A 1 211 ? 2.627 -12.109 9.383 1 97.44 211 PHE A O 1
ATOM 1699 N N . LEU A 1 212 ? 3.861 -11.984 11.266 1 95.06 212 LEU A N 1
ATOM 1700 C CA . LEU A 1 212 ? 2.697 -12.117 12.133 1 95.06 212 LEU A CA 1
ATOM 1701 C C . LEU A 1 212 ? 1.764 -10.922 11.984 1 95.06 212 LEU A C 1
ATOM 1703 O O . LEU A 1 212 ? 0.542 -11.078 12.031 1 95.06 212 LEU A O 1
ATOM 1707 N N . TRP A 1 213 ? 2.354 -9.805 11.797 1 91.19 213 TRP A N 1
ATOM 1708 C CA . TRP A 1 213 ? 1.55 -8.609 11.586 1 91.19 213 TRP A CA 1
ATOM 1709 C C . TRP A 1 213 ? 0.701 -8.734 10.328 1 91.19 213 TRP A C 1
ATOM 1711 O O . TRP A 1 213 ? -0.501 -8.461 10.344 1 91.19 213 TRP A O 1
ATOM 1721 N N . TYR A 1 214 ? 1.265 -9.156 9.25 1 94.25 214 TYR A N 1
ATOM 1722 C CA . TYR A 1 214 ? 0.521 -9.312 8.008 1 94.25 214 TYR A CA 1
ATOM 1723 C C . TYR A 1 214 ? -0.473 -10.461 8.109 1 94.25 214 TYR A C 1
ATOM 1725 O O . TYR A 1 214 ? -1.553 -10.414 7.512 1 94.25 214 TYR A O 1
ATOM 1733 N N . TRP A 1 215 ? -0.104 -11.453 8.852 1 95.31 215 TRP A N 1
ATOM 1734 C CA . TRP A 1 215 ? -1.007 -12.586 9.031 1 95.31 215 TRP A CA 1
ATOM 1735 C C . TRP A 1 215 ? -2.277 -12.164 9.758 1 95.31 215 TRP A C 1
ATOM 1737 O O . TRP A 1 215 ? -3.373 -12.609 9.422 1 95.31 215 TRP A O 1
ATOM 1747 N N . MET A 1 216 ? -2.152 -11.258 10.641 1 90.31 216 MET A N 1
ATOM 1748 C CA . MET A 1 216 ? -3.281 -10.82 11.461 1 90.31 216 MET A CA 1
ATOM 1749 C C . MET A 1 216 ? -4.129 -9.797 10.711 1 90.31 216 MET A C 1
ATOM 1751 O O . MET A 1 216 ? -5.266 -9.516 11.102 1 90.31 216 MET A O 1
ATOM 1755 N N . ARG A 1 217 ? -3.549 -9.328 9.68 1 88.31 217 ARG A N 1
ATOM 1756 C CA . ARG A 1 217 ? -4.324 -8.391 8.883 1 88.31 217 ARG A CA 1
ATOM 1757 C C . ARG A 1 217 ? -5.398 -9.109 8.078 1 88.31 217 ARG A C 1
ATOM 1759 O O . ARG A 1 217 ? -5.129 -10.141 7.453 1 88.31 217 ARG A O 1
ATOM 1766 N N . THR A 1 218 ? -6.625 -8.586 8.07 1 87.81 218 THR A N 1
ATOM 1767 C CA . THR A 1 218 ? -7.75 -9.281 7.453 1 87.81 218 THR A CA 1
ATOM 1768 C C . THR A 1 218 ? -8.039 -8.719 6.062 1 87.81 218 THR A C 1
ATOM 1770 O O . THR A 1 218 ? -8.961 -9.172 5.387 1 87.81 218 THR A O 1
ATOM 1773 N N . SER A 1 219 ? -7.199 -7.793 5.629 1 87.06 219 SER A N 1
ATOM 1774 C CA . SER A 1 219 ? -7.348 -7.289 4.27 1 87.06 219 SER A CA 1
ATOM 1775 C C . SER A 1 219 ? -7.043 -8.375 3.24 1 87.06 219 SER A C 1
ATOM 1777 O O . SER A 1 219 ? -6.309 -9.32 3.529 1 87.06 219 SER A O 1
ATOM 1779 N N . PRO A 1 220 ? -7.547 -8.227 2.117 1 91.06 220 PRO A N 1
ATOM 1780 C CA . PRO A 1 220 ? -7.414 -9.305 1.132 1 91.06 220 PRO A CA 1
ATOM 1781 C C . PRO A 1 220 ? -5.969 -9.523 0.69 1 91.06 220 PRO A C 1
ATOM 1783 O O . PRO A 1 220 ? -5.203 -8.562 0.569 1 91.06 220 PRO A O 1
ATOM 1786 N N . GLU A 1 221 ? -5.555 -10.797 0.486 1 93.94 221 GLU A N 1
ATOM 1787 C CA . GLU A 1 221 ? -4.391 -11.312 -0.229 1 93.94 221 GLU A CA 1
ATOM 1788 C C . GLU A 1 221 ? -3.104 -11.039 0.548 1 93.94 221 GLU A C 1
ATOM 1790 O O . GLU A 1 221 ? -2.006 -11.148 -0.003 1 93.94 221 GLU A O 1
ATOM 1795 N N . LYS A 1 222 ? -3.221 -10.656 1.804 1 94.25 222 LYS A N 1
ATOM 1796 C CA . LYS A 1 222 ? -2.023 -10.461 2.615 1 94.25 222 LYS A CA 1
ATOM 1797 C C . LYS A 1 222 ? -1.323 -11.781 2.893 1 94.25 222 LYS A C 1
ATOM 1799 O O . LYS A 1 222 ? -0.094 -11.844 2.951 1 94.25 222 LYS A O 1
ATOM 1804 N N . GLU A 1 223 ? -2.158 -12.844 3.025 1 96.56 223 GLU A N 1
ATOM 1805 C CA . GLU A 1 223 ? -1.609 -14.18 3.256 1 96.56 223 GLU A CA 1
ATOM 1806 C C . GLU A 1 223 ? -0.918 -14.711 2.006 1 96.56 223 GLU A C 1
ATOM 1808 O O . GLU A 1 223 ? 0.052 -15.469 2.102 1 96.56 223 GLU A O 1
ATOM 1813 N N . THR A 1 224 ? -1.342 -14.266 0.841 1 97.06 224 THR A N 1
ATOM 1814 C CA . THR A 1 224 ? -0.875 -14.773 -0.441 1 97.06 224 THR A CA 1
ATOM 1815 C C . THR A 1 224 ? 0.414 -14.078 -0.866 1 97.06 224 THR A C 1
ATOM 1817 O O . THR A 1 224 ? 1.29 -14.703 -1.474 1 97.06 224 THR A O 1
ATOM 1820 N N . PHE A 1 225 ? 0.472 -12.828 -0.493 1 97.44 225 PHE A N 1
ATOM 1821 C CA . PHE A 1 225 ? 1.61 -12.078 -1.004 1 97.44 225 PHE A CA 1
ATOM 1822 C C . PHE A 1 225 ? 2.574 -11.719 0.122 1 97.44 225 PHE A C 1
ATOM 1824 O O . PHE A 1 225 ? 3.555 -12.43 0.353 1 97.44 225 PHE A O 1
ATOM 1831 N N . GLU A 1 226 ? 2.297 -10.758 0.958 1 97.38 226 GLU A N 1
ATOM 1832 C CA . GLU A 1 226 ? 3.24 -10.234 1.944 1 97.38 226 GLU A CA 1
ATOM 1833 C C . GLU A 1 226 ? 3.754 -11.344 2.855 1 97.38 226 GLU A C 1
ATOM 1835 O O . GLU A 1 226 ? 4.953 -11.43 3.123 1 97.38 226 GLU A O 1
ATOM 1840 N N . CYS A 1 227 ? 2.893 -12.188 3.342 1 98.12 227 CYS A N 1
ATOM 1841 C CA . CYS A 1 227 ? 3.32 -13.281 4.207 1 98.12 227 CYS A CA 1
ATOM 1842 C C . CYS A 1 227 ? 4.285 -14.211 3.475 1 98.12 227 CYS A C 1
ATOM 1844 O O . CYS A 1 227 ? 5.285 -14.641 4.047 1 98.12 227 CYS A O 1
ATOM 1846 N N . GLN A 1 228 ? 3.967 -14.461 2.26 1 98.62 228 GLN A N 1
ATOM 1847 C CA . GLN A 1 228 ? 4.789 -15.398 1.51 1 98.62 228 GLN A CA 1
ATOM 1848 C C . GLN A 1 228 ? 6.137 -14.789 1.143 1 98.62 228 GLN A C 1
ATOM 1850 O O . GLN A 1 228 ? 7.164 -15.469 1.168 1 98.62 228 GLN A O 1
ATOM 1855 N N . PHE A 1 229 ? 6.152 -13.469 0.77 1 98.5 229 PHE A N 1
ATOM 1856 C CA . PHE A 1 229 ? 7.422 -12.789 0.533 1 98.5 229 PHE A CA 1
ATOM 1857 C C . PHE A 1 229 ? 8.328 -12.898 1.751 1 98.5 229 PHE A C 1
ATOM 1859 O O . PHE A 1 229 ? 9.5 -13.258 1.625 1 98.5 229 PHE A O 1
ATOM 1866 N N . LEU A 1 230 ? 7.77 -12.641 2.875 1 98.44 230 LEU A N 1
ATOM 1867 C CA . LEU A 1 230 ? 8.523 -12.641 4.125 1 98.44 230 LEU A CA 1
ATOM 1868 C C . LEU A 1 230 ? 8.992 -14.047 4.473 1 98.44 230 LEU A C 1
ATOM 1870 O O . LEU A 1 230 ? 10.117 -14.234 4.938 1 98.44 230 LEU A O 1
ATOM 1874 N N . TYR A 1 231 ? 8.094 -15.016 4.238 1 98.69 231 TYR A N 1
ATOM 1875 C CA . TYR A 1 231 ? 8.469 -16.391 4.52 1 98.69 231 TYR A CA 1
ATOM 1876 C C . TYR A 1 231 ? 9.648 -16.828 3.656 1 98.69 231 TYR A C 1
ATOM 1878 O O . TYR A 1 231 ? 10.531 -17.562 4.117 1 98.69 231 TYR A O 1
ATOM 1886 N N . GLY A 1 232 ? 9.648 -16.375 2.383 1 98.25 232 GLY A N 1
ATOM 1887 C CA . GLY A 1 232 ? 10.789 -16.625 1.519 1 98.25 232 GLY A CA 1
ATOM 1888 C C . GLY A 1 232 ? 12.086 -16.047 2.055 1 98.25 232 GLY A C 1
ATOM 1889 O O . GLY A 1 232 ? 13.117 -16.719 2.066 1 98.25 232 GLY A O 1
ATOM 1890 N N . VAL A 1 233 ? 12.031 -14.82 2.543 1 97.88 233 VAL A N 1
ATOM 1891 C CA . VAL A 1 233 ? 13.203 -14.164 3.107 1 97.88 233 VAL A CA 1
ATOM 1892 C C . VAL A 1 233 ? 13.68 -14.922 4.348 1 97.88 233 VAL A C 1
ATOM 1894 O O . VAL A 1 233 ? 14.875 -15.133 4.535 1 97.88 233 VAL A O 1
ATOM 1897 N N . ILE A 1 234 ? 12.734 -15.344 5.199 1 98 234 ILE A N 1
ATOM 1898 C CA . ILE A 1 234 ? 13.039 -16.031 6.449 1 98 234 ILE A CA 1
ATOM 1899 C C . ILE A 1 234 ? 13.789 -17.328 6.16 1 98 234 ILE A C 1
ATOM 1901 O O . ILE A 1 234 ? 14.844 -17.578 6.742 1 98 234 ILE A O 1
ATOM 1905 N N . LEU A 1 235 ? 13.273 -18.109 5.242 1 97.19 235 LEU A N 1
ATOM 1906 C CA . LEU A 1 235 ? 13.922 -19.375 4.934 1 97.19 235 LEU A CA 1
ATOM 1907 C C . LEU A 1 235 ? 15.289 -19.141 4.285 1 97.19 235 LEU A C 1
ATOM 1909 O O . LEU A 1 235 ? 16.234 -19.875 4.562 1 97.19 235 LEU A O 1
ATOM 1913 N N . CYS A 1 236 ? 15.336 -18.156 3.416 1 96.06 236 CYS A N 1
ATOM 1914 C CA . CYS A 1 236 ? 16.609 -17.828 2.783 1 96.06 236 CYS A CA 1
ATOM 1915 C C . CYS A 1 236 ? 17.641 -17.422 3.822 1 96.06 236 CYS A C 1
ATOM 1917 O O . CYS A 1 236 ? 18.781 -17.891 3.777 1 96.06 236 CYS A O 1
ATOM 1919 N N . ASP A 1 237 ? 17.25 -16.609 4.715 1 95.62 237 ASP A N 1
ATOM 1920 C CA . ASP A 1 237 ? 18.156 -16.125 5.766 1 95.62 237 ASP A CA 1
ATOM 1921 C C . ASP A 1 237 ? 18.578 -17.25 6.688 1 95.62 237 ASP A C 1
ATOM 1923 O O . ASP A 1 237 ? 19.766 -17.406 6.984 1 95.62 237 ASP A O 1
ATOM 1927 N N . LEU A 1 238 ? 17.672 -18.078 7.125 1 94.62 238 LEU A N 1
ATOM 1928 C CA . LEU A 1 238 ? 17.953 -19.219 8 1 94.62 238 LEU A CA 1
ATOM 1929 C C . LEU A 1 238 ? 18.875 -20.219 7.316 1 94.62 238 LEU A C 1
ATOM 1931 O O . LEU A 1 238 ? 19.781 -20.781 7.949 1 94.62 238 LEU A O 1
ATOM 1935 N N . GLY A 1 239 ? 18.641 -20.453 6.105 1 91.38 239 GLY A N 1
ATOM 1936 C CA . GLY A 1 239 ? 19.422 -21.422 5.348 1 91.38 239 GLY A CA 1
ATOM 1937 C C . GLY A 1 239 ? 20.859 -21.016 5.141 1 91.38 239 GLY A C 1
ATOM 1938 O O . GLY A 1 239 ? 21.734 -21.859 4.91 1 91.38 239 GLY A O 1
ATOM 1939 N N . SER A 1 240 ? 21.078 -19.766 5.258 1 88.38 240 SER A N 1
ATOM 1940 C CA . SER A 1 240 ? 22.438 -19.266 5.023 1 88.38 240 SER A CA 1
ATOM 1941 C C . SER A 1 240 ? 23.266 -19.297 6.301 1 88.38 240 SER A C 1
ATOM 1943 O O . SER A 1 240 ? 24.469 -19.047 6.27 1 88.38 240 SER A O 1
ATOM 1945 N N . GLU A 1 241 ? 22.625 -19.641 7.383 1 90.5 241 GLU A N 1
ATOM 1946 C CA . GLU A 1 241 ? 23.328 -19.719 8.664 1 90.5 241 GLU A CA 1
ATOM 1947 C C . GLU A 1 241 ? 24.031 -21.078 8.828 1 90.5 241 GLU A C 1
ATOM 1949 O O . GLU A 1 241 ? 23.391 -22.125 8.703 1 90.5 241 GLU A O 1
ATOM 1954 N N . LYS A 1 242 ? 25.281 -21 9.172 1 88 242 LYS A N 1
ATOM 1955 C CA . LYS A 1 242 ? 26.094 -22.203 9.297 1 88 242 LYS A CA 1
ATOM 1956 C C . LYS A 1 242 ? 25.594 -23.078 10.445 1 88 242 LYS A C 1
ATOM 1958 O O . LYS A 1 242 ? 25.531 -24.312 10.312 1 88 242 LYS A O 1
ATOM 1963 N N . SER A 1 243 ? 25.328 -22.438 11.547 1 89.69 243 SER A N 1
ATOM 1964 C CA . SER A 1 243 ? 24.891 -23.188 12.727 1 89.69 243 SER A CA 1
ATOM 1965 C C . SER A 1 243 ? 23.609 -23.953 12.453 1 89.69 243 SER A C 1
ATOM 1967 O O . SER A 1 243 ? 23.438 -25.094 12.898 1 89.69 243 SER A O 1
ATOM 1969 N N . PHE A 1 244 ? 22.719 -23.328 11.695 1 90.12 244 PHE A N 1
ATOM 1970 C CA . PHE A 1 244 ? 21.469 -23.984 11.367 1 90.12 244 PHE A CA 1
ATOM 1971 C C . PHE A 1 244 ? 21.688 -25.156 10.422 1 90.12 244 PHE A C 1
ATOM 1973 O O . PHE A 1 244 ? 21.109 -26.234 10.609 1 90.12 244 PHE A O 1
ATOM 1980 N N . ARG A 1 245 ? 22.484 -25.016 9.492 1 87.94 245 ARG A N 1
ATOM 1981 C CA . ARG A 1 245 ? 22.781 -26.062 8.523 1 87.94 245 ARG A CA 1
ATOM 1982 C C . ARG A 1 245 ? 23.438 -27.266 9.211 1 87.94 245 ARG A C 1
ATOM 1984 O O . ARG A 1 245 ? 23.094 -28.422 8.906 1 87.94 245 ARG A O 1
ATOM 1991 N N . GLU A 1 246 ? 24.328 -26.922 10.094 1 92.06 246 GLU A N 1
ATOM 1992 C CA . GLU A 1 246 ? 24.984 -28 10.836 1 92.06 246 GLU A CA 1
ATOM 1993 C C . GLU A 1 246 ? 23.984 -28.75 11.703 1 92.06 246 GLU A C 1
ATOM 1995 O O . GLU A 1 246 ? 24.031 -29.984 11.805 1 92.06 246 GLU A O 1
ATOM 2000 N N . PHE A 1 247 ? 23.172 -28.016 12.242 1 92.62 247 PHE A N 1
ATOM 2001 C CA . PHE A 1 247 ? 22.141 -28.609 13.094 1 92.62 247 PHE A CA 1
ATOM 2002 C C . PHE A 1 247 ? 21.266 -29.562 12.289 1 92.62 247 PHE A C 1
ATOM 2004 O O . PHE A 1 247 ? 21 -30.688 12.727 1 92.62 247 PHE A O 1
ATOM 2011 N N . ILE A 1 248 ? 20.812 -29.156 11.148 1 91.75 248 ILE A N 1
ATOM 2012 C CA . ILE A 1 248 ? 19.906 -29.938 10.312 1 91.75 248 ILE A CA 1
ATOM 2013 C C . ILE A 1 248 ? 20.641 -31.125 9.711 1 91.75 248 ILE A C 1
ATOM 2015 O O . ILE A 1 248 ? 20.109 -32.25 9.641 1 91.75 248 ILE A O 1
ATOM 2019 N N . ASN A 1 249 ? 21.891 -30.969 9.328 1 90.31 249 ASN A N 1
ATOM 2020 C CA . ASN A 1 249 ? 22.672 -32 8.664 1 90.31 249 ASN A CA 1
ATOM 2021 C C . ASN A 1 249 ? 23.125 -33.062 9.648 1 90.31 249 ASN A C 1
ATOM 2023 O O . ASN A 1 249 ? 23.469 -34.188 9.242 1 90.31 249 ASN A O 1
ATOM 2027 N N . SER A 1 250 ? 23.156 -32.688 10.898 1 94.38 250 SER A N 1
ATOM 2028 C CA . SER A 1 250 ? 23.562 -33.656 11.922 1 94.38 250 SER A CA 1
ATOM 2029 C C . SER A 1 250 ? 22.422 -34.594 12.297 1 94.38 250 SER A C 1
ATOM 2031 O O . SER A 1 250 ? 22.625 -35.625 12.906 1 94.38 250 SER A O 1
ATOM 2033 N N . ARG A 1 251 ? 21.266 -34.25 11.898 1 95.94 251 ARG A N 1
ATOM 2034 C CA . ARG A 1 251 ? 20.078 -35 12.25 1 95.94 251 ARG A CA 1
ATOM 2035 C C . ARG A 1 251 ? 19.312 -35.438 11 1 95.94 251 ARG A C 1
ATOM 2037 O O . ARG A 1 251 ? 18.141 -35.094 10.836 1 95.94 251 ARG A O 1
ATOM 2044 N N . VAL A 1 252 ? 19.844 -36.312 10.281 1 94.44 252 VAL A N 1
ATOM 2045 C CA . VAL A 1 252 ? 19.359 -36.688 8.961 1 94.44 252 VAL A CA 1
ATOM 2046 C C . VAL A 1 252 ? 18 -37.406 9.102 1 94.44 252 VAL A C 1
ATOM 2048 O O . VAL A 1 252 ? 17.078 -37.125 8.344 1 94.44 252 VAL A O 1
ATOM 2051 N N . LYS A 1 253 ? 17.844 -38.312 10.031 1 96.31 253 LYS A N 1
ATOM 2052 C CA . LYS A 1 253 ? 16.594 -39.062 10.203 1 96.31 253 LYS A CA 1
ATOM 2053 C C . LYS A 1 253 ? 15.453 -38.125 10.609 1 96.31 253 LYS A C 1
ATOM 2055 O O . LYS A 1 253 ? 14.352 -38.188 10.062 1 96.31 253 LYS A O 1
ATOM 2060 N N . ALA A 1 254 ? 15.734 -37.312 11.562 1 96.44 254 ALA A N 1
ATOM 2061 C CA . ALA A 1 254 ? 14.734 -36.344 11.992 1 96.44 254 ALA A CA 1
ATOM 2062 C C . ALA A 1 254 ? 14.344 -35.406 10.852 1 96.44 254 ALA A C 1
ATOM 2064 O O . ALA A 1 254 ? 13.172 -35.062 10.703 1 96.44 254 ALA A O 1
ATOM 2065 N N . ARG A 1 255 ? 15.289 -35 10.078 1 96.5 255 ARG A N 1
ATOM 2066 C CA . ARG A 1 255 ? 15.039 -34.156 8.93 1 96.5 255 ARG A CA 1
ATOM 2067 C C . ARG A 1 255 ? 14.133 -34.812 7.91 1 96.5 255 ARG A C 1
ATOM 2069 O O . ARG A 1 255 ? 13.195 -34.219 7.398 1 96.5 255 ARG A O 1
ATOM 2076 N N . ARG A 1 256 ? 14.336 -36.062 7.684 1 96.56 256 ARG A N 1
ATOM 2077 C CA . ARG A 1 256 ? 13.539 -36.781 6.711 1 96.56 256 ARG A CA 1
ATOM 2078 C C . ARG A 1 256 ? 12.102 -36.969 7.191 1 96.56 256 ARG A C 1
ATOM 2080 O O . ARG A 1 256 ? 11.164 -36.844 6.402 1 96.56 256 ARG A O 1
ATOM 2087 N N . ILE A 1 257 ? 11.977 -37.25 8.406 1 97.56 257 ILE A N 1
ATOM 2088 C CA . ILE A 1 257 ? 10.641 -37.375 8.992 1 97.56 257 ILE A CA 1
ATOM 2089 C C . ILE A 1 257 ? 9.914 -36.062 8.945 1 97.56 257 ILE A C 1
ATOM 2091 O O . ILE A 1 257 ? 8.734 -36 8.57 1 97.56 257 ILE A O 1
ATOM 2095 N N . ALA A 1 258 ? 10.625 -35 9.344 1 97.25 258 ALA A N 1
ATOM 2096 C CA . ALA A 1 258 ? 10.031 -33.688 9.305 1 97.25 258 ALA A CA 1
ATOM 2097 C C . ALA A 1 258 ? 9.617 -33.312 7.887 1 97.25 258 ALA A C 1
ATOM 2099 O O . ALA A 1 258 ? 8.547 -32.75 7.676 1 97.25 258 ALA A O 1
ATOM 2100 N N . THR A 1 259 ? 10.445 -33.594 6.953 1 97.38 259 THR A N 1
ATOM 2101 C CA . THR A 1 259 ? 10.172 -33.312 5.547 1 97.38 259 THR A CA 1
ATOM 2102 C C . THR A 1 259 ? 8.891 -34 5.102 1 97.38 259 THR A C 1
ATOM 2104 O O . THR A 1 259 ? 7.992 -33.344 4.551 1 97.38 259 THR A O 1
ATOM 2107 N N . ALA A 1 260 ? 8.812 -35.25 5.355 1 97.94 260 ALA A N 1
ATOM 2108 C CA . ALA A 1 260 ? 7.641 -36.031 4.945 1 97.94 260 ALA A CA 1
ATOM 2109 C C . ALA A 1 260 ? 6.375 -35.5 5.625 1 97.94 260 ALA A C 1
ATOM 2111 O O . ALA A 1 260 ? 5.344 -35.312 4.977 1 97.94 260 ALA A O 1
ATOM 2112 N N . PHE A 1 261 ? 6.508 -35.25 6.859 1 98.5 261 PHE A N 1
ATOM 2113 C CA . PHE A 1 261 ? 5.363 -34.781 7.629 1 98.5 261 PHE A CA 1
ATOM 2114 C C . PHE A 1 261 ? 4.895 -33.406 7.121 1 98.5 261 PHE A C 1
ATOM 2116 O O . PHE A 1 261 ? 3.697 -33.219 6.922 1 98.5 261 PHE A O 1
ATOM 2123 N N . LEU A 1 262 ? 5.805 -32.5 6.922 1 98.62 262 LEU A N 1
ATOM 2124 C CA . LEU A 1 262 ? 5.473 -31.141 6.492 1 98.62 262 LEU A CA 1
ATOM 2125 C C . LEU A 1 262 ? 4.844 -31.141 5.102 1 98.62 262 LEU A C 1
ATOM 2127 O O . LEU A 1 262 ? 3.85 -30.453 4.859 1 98.62 262 LEU A O 1
ATOM 2131 N N . ILE A 1 263 ? 5.34 -31.953 4.242 1 98.19 263 ILE A N 1
ATOM 2132 C CA . ILE A 1 263 ? 4.844 -31.984 2.873 1 98.19 263 ILE A CA 1
ATOM 2133 C C . ILE A 1 263 ? 3.457 -32.625 2.848 1 98.19 263 ILE A C 1
ATOM 2135 O O . ILE A 1 263 ? 2.533 -32.094 2.221 1 98.19 263 ILE A O 1
ATOM 2139 N N . ILE A 1 264 ? 3.275 -33.719 3.566 1 98.38 264 ILE A N 1
ATOM 2140 C CA . ILE A 1 264 ? 2.002 -34.438 3.564 1 98.38 264 ILE A CA 1
ATOM 2141 C C . ILE A 1 264 ? 0.932 -33.594 4.238 1 98.38 264 ILE A C 1
ATOM 2143 O O . ILE A 1 264 ? -0.165 -33.406 3.701 1 98.38 264 ILE A O 1
ATOM 2147 N N . LEU A 1 265 ? 1.269 -33.031 5.359 1 98.44 265 LEU A N 1
ATOM 2148 C CA . LEU A 1 265 ? 0.314 -32.188 6.062 1 98.44 265 LEU A CA 1
ATOM 2149 C C . LEU A 1 265 ? -0.002 -30.922 5.254 1 98.44 265 LEU A C 1
ATOM 2151 O O . LEU A 1 265 ? -1.162 -30.516 5.156 1 98.44 265 LEU A O 1
ATOM 2155 N N . GLY A 1 266 ? 1.085 -30.297 4.734 1 98.38 266 GLY A N 1
ATOM 2156 C CA . GLY A 1 266 ? 0.879 -29.125 3.914 1 98.38 266 GLY A CA 1
ATOM 2157 C C . GLY A 1 266 ? 0.011 -29.391 2.697 1 98.38 266 GLY A C 1
ATOM 2158 O O . GLY A 1 266 ? -0.869 -28.578 2.373 1 98.38 266 GLY A O 1
ATOM 2159 N N . TRP A 1 267 ? 0.237 -30.484 2.111 1 97.75 267 TRP A N 1
ATOM 2160 C CA . TRP A 1 267 ? -0.546 -30.875 0.946 1 97.75 267 TRP A CA 1
ATOM 2161 C C . TRP A 1 267 ? -2.014 -31.062 1.314 1 97.75 267 TRP A C 1
ATOM 2163 O O . TRP A 1 267 ? -2.904 -30.609 0.591 1 97.75 267 TRP A O 1
ATOM 2173 N N . TYR A 1 268 ? -2.221 -31.641 2.402 1 97.88 268 TYR A N 1
ATOM 2174 C CA . TYR A 1 268 ? -3.576 -31.922 2.867 1 97.88 268 TYR A CA 1
ATOM 2175 C C . TYR A 1 268 ? -4.32 -30.625 3.18 1 97.88 268 TYR A C 1
ATOM 2177 O O . TYR A 1 268 ? -5.438 -30.422 2.701 1 97.88 268 TYR A O 1
ATOM 2185 N N . VAL A 1 269 ? -3.703 -29.766 3.914 1 97.62 269 VAL A N 1
ATOM 2186 C CA . VAL A 1 269 ? -4.418 -28.578 4.359 1 97.62 269 VAL A CA 1
ATOM 2187 C C . VAL A 1 269 ? -4.598 -27.609 3.189 1 97.62 269 VAL A C 1
ATOM 2189 O O . VAL A 1 269 ? -5.578 -26.859 3.139 1 97.62 269 VAL A O 1
ATOM 2192 N N . ALA A 1 270 ? -3.715 -27.672 2.207 1 97.25 270 ALA A N 1
ATOM 2193 C CA . ALA A 1 270 ? -3.822 -26.812 1.03 1 97.25 270 ALA A CA 1
ATOM 2194 C C . ALA A 1 270 ? -4.984 -27.234 0.141 1 97.25 270 ALA A C 1
ATOM 2196 O O . ALA A 1 270 ? -5.395 -26.5 -0.755 1 97.25 270 ALA A O 1
ATOM 2197 N N . CYS A 1 271 ? -5.578 -28.344 0.416 1 96.62 271 CYS A N 1
ATOM 2198 C CA . CYS A 1 271 ? -6.668 -28.875 -0.385 1 96.62 271 CYS A CA 1
ATOM 2199 C C . CYS A 1 271 ? -8.008 -28.281 0.035 1 96.62 271 CYS A C 1
ATOM 2201 O O . CYS A 1 271 ? -9.047 -28.594 -0.549 1 96.62 271 CYS A O 1
ATOM 2203 N N . TYR A 1 272 ? -7.969 -27.391 1.044 1 97.12 272 TYR A N 1
ATOM 2204 C CA . TYR A 1 272 ? -9.227 -26.781 1.47 1 97.12 272 TYR A CA 1
ATOM 2205 C C . TYR A 1 272 ? -9.977 -26.203 0.281 1 97.12 272 TYR A C 1
ATOM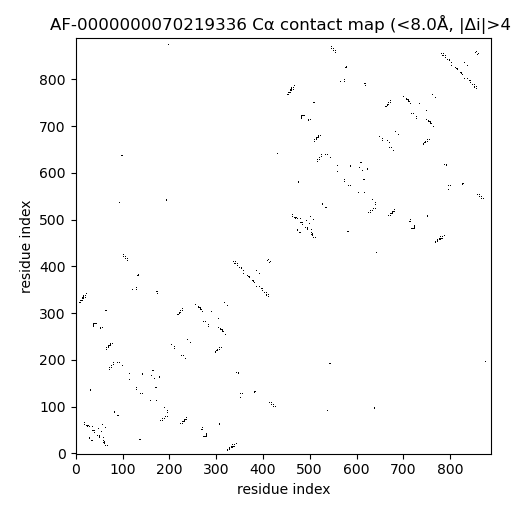 2207 O O . TYR A 1 272 ? -9.398 -25.5 -0.543 1 97.12 272 TYR A O 1
ATOM 2215 N N . PRO A 1 273 ? -11.242 -26.547 0.19 1 96.06 273 PRO A N 1
ATOM 2216 C CA . PRO A 1 273 ? -11.984 -26.156 -1.012 1 96.06 273 PRO A CA 1
ATOM 2217 C C . PRO A 1 273 ? -12.234 -24.641 -1.083 1 96.06 273 PRO A C 1
ATOM 2219 O O . PRO A 1 273 ? -12.258 -23.969 -0.051 1 96.06 273 PRO A O 1
ATOM 2222 N N . GLY A 1 274 ? -12.406 -24.172 -2.309 1 94.25 274 GLY A N 1
ATOM 2223 C CA . GLY A 1 274 ? -12.711 -22.781 -2.537 1 94.25 274 GLY A CA 1
ATOM 2224 C C . GLY A 1 274 ? -14.141 -22.422 -2.197 1 94.25 274 GLY A C 1
ATOM 2225 O O . GLY A 1 274 ? -14.422 -21.297 -1.768 1 94.25 274 GLY A O 1
ATOM 2226 N N . GLU A 1 275 ? -14.961 -23.422 -2.463 1 94.62 275 GLU A N 1
ATOM 2227 C CA . GLU A 1 275 ? -16.391 -23.219 -2.23 1 94.62 275 GLU A CA 1
ATOM 2228 C C . GLU A 1 275 ? -17.016 -24.438 -1.547 1 94.62 275 GLU A C 1
ATOM 2230 O O . GLU A 1 275 ? -16.453 -25.531 -1.587 1 94.62 275 GLU A O 1
ATOM 2235 N N . HIS A 1 276 ? -18 -24.219 -0.794 1 96.25 276 HIS A N 1
ATOM 2236 C CA . HIS A 1 276 ? -18.875 -25.219 -0.2 1 96.25 276 HIS A CA 1
ATOM 2237 C C . HIS A 1 276 ? -18.094 -26.188 0.683 1 96.25 276 HIS A C 1
ATOM 2239 O O . HIS A 1 276 ? -18.203 -27.406 0.526 1 96.25 276 HIS A O 1
ATOM 2245 N N . TRP A 1 277 ? -17.359 -25.609 1.521 1 95.75 277 TRP A N 1
ATOM 2246 C CA . TRP A 1 277 ? -16.562 -26.406 2.443 1 95.75 277 TRP A CA 1
ATOM 2247 C C . TRP A 1 277 ? -17.453 -27.328 3.291 1 95.75 277 TRP A C 1
ATOM 2249 O O . TRP A 1 277 ? -16.984 -28.344 3.807 1 95.75 277 TRP A O 1
ATOM 2259 N N . GLU A 1 278 ? -18.734 -27.062 3.375 1 97.06 278 GLU A N 1
ATOM 2260 C CA . GLU A 1 278 ? -19.656 -27.766 4.258 1 97.06 278 GLU A CA 1
ATOM 2261 C C . GLU A 1 278 ? -20.094 -29.109 3.656 1 97.06 278 GLU A C 1
ATOM 2263 O O . GLU A 1 278 ? -20.719 -29.922 4.328 1 97.06 278 GLU A O 1
ATOM 2268 N N . TRP A 1 279 ? -19.719 -29.375 2.439 1 97.12 279 TRP A N 1
ATOM 2269 C CA . TRP A 1 279 ? -20.297 -30.5 1.723 1 97.12 279 TRP A CA 1
ATOM 2270 C C . TRP A 1 279 ? -19.516 -31.781 2.018 1 97.12 279 TRP A C 1
ATOM 2272 O O . TRP A 1 279 ? -19.891 -32.875 1.577 1 97.12 279 TRP A O 1
ATOM 2282 N N . SER A 1 280 ? -18.422 -31.688 2.707 1 96.88 280 SER A N 1
ATOM 2283 C CA . SER A 1 280 ? -17.641 -32.875 3.008 1 96.88 280 SER A CA 1
ATOM 2284 C C . SER A 1 280 ? -17.094 -32.844 4.434 1 96.88 280 SER A C 1
ATOM 2286 O O . SER A 1 280 ? -16.766 -31.781 4.949 1 96.88 280 SER A O 1
ATOM 2288 N N . ALA A 1 281 ? -16.844 -34.031 5.016 1 96.31 281 ALA A N 1
ATOM 2289 C CA . ALA A 1 281 ? -16.406 -34.156 6.406 1 96.31 281 ALA A CA 1
ATOM 2290 C C . ALA A 1 281 ? -14.969 -33.656 6.574 1 96.31 281 ALA A C 1
ATOM 2292 O O . ALA A 1 281 ? -14.656 -32.969 7.562 1 96.31 281 ALA A O 1
ATOM 2293 N N . TRP A 1 282 ? -14.156 -33.938 5.633 1 96.5 282 TRP A N 1
ATOM 2294 C CA . TRP A 1 282 ? -12.758 -33.531 5.762 1 96.5 282 TRP A CA 1
ATOM 2295 C C . TRP A 1 282 ? -12.602 -32.031 5.656 1 96.5 282 TRP A C 1
ATOM 2297 O O . TRP A 1 282 ? -11.773 -31.438 6.344 1 96.5 282 TRP A O 1
ATOM 2307 N N . SER A 1 283 ? -13.375 -31.359 4.754 1 96.75 283 SER A N 1
ATOM 2308 C CA . SER A 1 283 ? -13.32 -29.906 4.645 1 96.75 283 SER A CA 1
ATOM 2309 C C . SER A 1 283 ? -13.922 -29.234 5.871 1 96.75 283 SER A C 1
ATOM 2311 O O . SER A 1 283 ? -13.453 -28.172 6.305 1 96.75 283 SER A O 1
ATOM 2313 N N . VAL A 1 284 ? -14.93 -29.812 6.484 1 97.5 284 VAL A N 1
ATOM 2314 C CA . VAL A 1 284 ? -15.523 -29.297 7.715 1 97.5 284 VAL A CA 1
ATOM 2315 C C . VAL A 1 284 ? -14.508 -29.375 8.852 1 97.5 284 VAL A C 1
ATOM 2317 O O . VAL A 1 284 ? -14.398 -28.453 9.664 1 97.5 284 VAL A O 1
ATOM 2320 N N . GLN A 1 285 ? -13.836 -30.484 8.883 1 97.56 285 GLN A N 1
ATOM 2321 C CA . GLN A 1 285 ? -12.781 -30.641 9.883 1 97.56 285 GLN A CA 1
ATOM 2322 C C . GLN A 1 285 ? -11.758 -29.516 9.789 1 97.56 285 GLN A C 1
ATOM 2324 O O . GLN A 1 285 ? -11.359 -28.938 10.805 1 97.56 285 GLN A O 1
ATOM 2329 N N . LEU A 1 286 ? -11.352 -29.188 8.609 1 97.38 286 LEU A N 1
ATOM 2330 C CA . LEU A 1 286 ? -10.359 -28.141 8.406 1 97.38 286 LEU A CA 1
ATOM 2331 C C . LEU A 1 286 ? -10.938 -26.766 8.773 1 97.38 286 LEU A C 1
ATOM 2333 O O . LEU A 1 286 ? -10.234 -25.922 9.32 1 97.38 286 LEU A O 1
ATOM 2337 N N . LYS A 1 287 ? -12.172 -26.562 8.453 1 97.38 287 LYS A N 1
ATOM 2338 C CA . LYS A 1 287 ? -12.836 -25.328 8.844 1 97.38 287 LYS A CA 1
ATOM 2339 C C . LYS A 1 287 ? -12.836 -25.156 10.367 1 97.38 287 LYS A C 1
ATOM 2341 O O . LYS A 1 287 ? -12.531 -24.078 10.875 1 97.38 287 LYS A O 1
ATOM 2346 N N . ASN A 1 288 ? -13.086 -26.25 11.094 1 96.94 288 ASN A N 1
ATOM 2347 C CA . ASN A 1 288 ? -13.109 -26.219 12.555 1 96.94 288 ASN A CA 1
ATOM 2348 C C . ASN A 1 288 ? -11.734 -25.922 13.133 1 96.94 288 ASN A C 1
ATOM 2350 O O . ASN A 1 288 ? -11.609 -25.125 14.062 1 96.94 288 ASN A O 1
ATOM 2354 N N . ILE A 1 289 ? -10.789 -26.469 12.562 1 97 289 ILE A N 1
ATOM 2355 C CA . ILE A 1 289 ? -9.422 -26.219 13 1 97 289 ILE A CA 1
ATOM 2356 C C . ILE A 1 289 ? -9.031 -24.781 12.633 1 97 289 ILE A C 1
ATOM 2358 O O . ILE A 1 289 ? -8.406 -24.078 13.438 1 97 289 ILE A O 1
ATOM 2362 N N . GLY A 1 290 ? -9.422 -24.375 11.391 1 96.25 290 GLY A N 1
ATOM 2363 C CA . GLY A 1 290 ? -9.102 -23.047 10.898 1 96.25 290 GLY A CA 1
ATOM 2364 C C . GLY A 1 290 ? -9.656 -21.938 11.781 1 96.25 290 GLY A C 1
ATOM 2365 O O . GLY A 1 290 ? -9.031 -20.875 11.93 1 96.25 290 GLY A O 1
ATOM 2366 N N . ASP A 1 291 ? -10.781 -22.141 12.375 1 94.81 291 ASP A N 1
ATOM 2367 C CA . ASP A 1 291 ? -11.414 -21.156 13.234 1 94.81 291 ASP A CA 1
ATOM 2368 C C . ASP A 1 291 ? -10.523 -20.812 14.43 1 94.81 291 ASP A C 1
ATOM 2370 O O . ASP A 1 291 ? -10.641 -19.734 15.016 1 94.81 291 ASP A O 1
ATOM 2374 N N . TRP A 1 292 ? -9.555 -21.703 14.711 1 92.94 292 TRP A N 1
ATOM 2375 C CA . TRP A 1 292 ? -8.664 -21.5 15.844 1 92.94 292 TRP A CA 1
ATOM 2376 C C . TRP A 1 292 ? -7.371 -20.812 15.406 1 92.94 292 TRP A C 1
ATOM 2378 O O . TRP A 1 292 ? -6.738 -20.109 16.188 1 92.94 292 TRP A O 1
ATOM 2388 N N . ILE A 1 293 ? -7.039 -20.953 14.195 1 93.44 293 ILE A N 1
ATOM 2389 C CA . ILE A 1 293 ? -5.691 -20.531 13.828 1 93.44 293 ILE A CA 1
ATOM 2390 C C . ILE A 1 293 ? -5.77 -19.359 12.852 1 93.44 293 ILE A C 1
ATOM 2392 O O . ILE A 1 293 ? -4.801 -18.609 12.688 1 93.44 293 ILE A O 1
ATOM 2396 N N . ILE A 1 294 ? -6.84 -19.203 12.164 1 95.25 294 ILE A N 1
ATOM 2397 C CA . ILE A 1 294 ? -7.016 -18.125 11.195 1 95.25 294 ILE A CA 1
ATOM 2398 C C . ILE A 1 294 ? -7.746 -16.953 11.859 1 95.25 294 ILE A C 1
ATOM 2400 O O . ILE A 1 294 ? -8.75 -17.156 12.547 1 95.25 294 ILE A O 1
ATOM 2404 N N . PRO A 1 295 ? -7.141 -15.773 11.75 1 89.81 295 PRO A N 1
ATOM 2405 C CA . PRO A 1 295 ? -7.781 -14.617 12.391 1 89.81 295 PRO A CA 1
ATOM 2406 C C . PRO A 1 295 ? -9.242 -14.461 11.984 1 89.81 295 PRO A C 1
ATOM 2408 O O . PRO A 1 295 ? -9.602 -14.68 10.828 1 89.81 295 PRO A O 1
ATOM 2411 N N . GLN A 1 296 ? -9.961 -14.047 12.914 1 87.19 296 GLN A N 1
ATOM 2412 C CA . GLN A 1 296 ? -11.375 -13.812 12.664 1 87.19 296 GLN A CA 1
ATOM 2413 C C . GLN A 1 296 ? -11.578 -12.656 11.68 1 87.19 296 GLN A C 1
ATOM 2415 O O . GLN A 1 296 ? -10.93 -11.609 11.812 1 87.19 296 GLN A O 1
ATOM 2420 N N . GLY A 1 297 ? -12.367 -12.93 10.727 1 85.44 297 GLY A N 1
ATOM 2421 C CA . GLY A 1 297 ? -12.648 -11.883 9.758 1 85.44 297 GLY A CA 1
ATOM 2422 C C . GLY A 1 297 ? -11.734 -11.914 8.555 1 85.44 297 GLY A C 1
ATOM 2423 O O . GLY A 1 297 ? -11.734 -10.992 7.734 1 85.44 297 GLY A O 1
ATOM 2424 N N . ALA A 1 298 ? -11 -12.953 8.477 1 89.56 298 ALA A N 1
ATOM 2425 C CA . ALA A 1 298 ? -10.117 -13.086 7.324 1 89.56 298 ALA A CA 1
ATOM 2426 C C . ALA A 1 298 ? -10.898 -13.008 6.02 1 89.56 298 ALA A C 1
ATOM 2428 O O . ALA A 1 298 ? -12.008 -13.539 5.918 1 89.56 298 ALA A O 1
ATOM 2429 N N . ALA A 1 299 ? -10.258 -12.367 5.051 1 87.44 299 ALA A N 1
ATOM 2430 C CA . ALA A 1 299 ? -10.93 -12.133 3.773 1 87.44 299 ALA A CA 1
ATOM 2431 C C . ALA A 1 299 ? -11.195 -13.445 3.041 1 87.44 299 ALA A C 1
ATOM 2433 O O . ALA A 1 299 ? -12.172 -13.562 2.295 1 87.44 299 ALA A O 1
ATOM 2434 N N . SER A 1 300 ? -10.289 -14.43 3.174 1 93.25 300 SER A N 1
ATOM 2435 C CA . SER A 1 300 ? -10.445 -15.695 2.461 1 93.25 300 SER A CA 1
ATOM 2436 C C . SER A 1 300 ? -9.867 -16.859 3.264 1 93.25 300 SER A C 1
ATOM 2438 O O . SER A 1 300 ? -8.648 -16.984 3.383 1 93.25 300 SER A O 1
ATOM 2440 N N . TYR A 1 301 ? -10.758 -17.719 3.643 1 92.88 301 TYR A N 1
ATOM 2441 C CA . TYR A 1 301 ? -10.328 -18.906 4.367 1 92.88 301 TYR A CA 1
ATOM 2442 C C . TYR A 1 301 ? -9.547 -19.859 3.457 1 92.88 301 TYR A C 1
ATOM 2444 O O . TYR A 1 301 ? -8.5 -20.375 3.846 1 92.88 301 TYR A O 1
ATOM 2452 N N . PRO A 1 302 ? -10.055 -20.047 2.281 1 95.5 302 PRO A N 1
ATOM 2453 C CA . PRO A 1 302 ? -9.32 -20.953 1.391 1 95.5 302 PRO A CA 1
ATOM 2454 C C . PRO A 1 302 ? -7.891 -20.484 1.12 1 95.5 302 PRO A C 1
ATOM 2456 O O . PRO A 1 302 ? -6.961 -21.297 1.136 1 95.5 302 PRO A O 1
ATOM 2459 N N . LYS A 1 303 ? -7.672 -19.219 0.917 1 96.62 303 LYS A N 1
ATOM 2460 C CA . LYS A 1 303 ? -6.332 -18.703 0.64 1 96.62 303 LYS A CA 1
ATOM 2461 C C . LYS A 1 303 ? -5.441 -18.797 1.875 1 96.62 303 LYS A C 1
ATOM 2463 O O . LYS A 1 303 ? -4.23 -19 1.76 1 96.62 303 LYS A O 1
ATOM 2468 N N . ARG A 1 304 ? -6.051 -18.656 3.059 1 97.69 304 ARG A N 1
ATOM 2469 C CA . ARG A 1 304 ? -5.301 -18.828 4.301 1 97.69 304 ARG A CA 1
ATOM 2470 C C . ARG A 1 304 ? -4.785 -20.25 4.434 1 97.69 304 ARG A C 1
ATOM 2472 O O . ARG A 1 304 ? -3.623 -20.469 4.789 1 97.69 304 ARG A O 1
ATOM 2479 N N . TRP A 1 305 ? -5.617 -21.172 4.121 1 97.5 305 TRP A N 1
ATOM 2480 C CA . TRP A 1 305 ? -5.199 -22.578 4.176 1 97.5 305 TRP A CA 1
ATOM 2481 C C . TRP A 1 305 ? -4.148 -22.875 3.107 1 97.5 305 TRP A C 1
ATOM 2483 O O . TRP A 1 305 ? -3.225 -23.656 3.336 1 97.5 305 TRP A O 1
ATOM 2493 N N . THR A 1 306 ? -4.34 -22.281 1.94 1 97.38 306 THR A N 1
ATOM 2494 C CA . THR A 1 306 ? -3.338 -22.422 0.891 1 97.38 306 THR A CA 1
ATOM 2495 C C . THR A 1 306 ? -1.983 -21.906 1.354 1 97.38 306 THR A C 1
ATOM 2497 O O . THR A 1 306 ? -0.953 -22.547 1.127 1 97.38 306 THR A O 1
ATOM 2500 N N . ALA A 1 307 ? -1.989 -20.766 2.016 1 98.12 307 ALA A N 1
ATOM 2501 C CA . ALA A 1 307 ? -0.754 -20.172 2.521 1 98.12 307 ALA A CA 1
ATOM 2502 C C . ALA A 1 307 ? -0.097 -21.078 3.561 1 98.12 307 ALA A C 1
ATOM 2504 O O . ALA A 1 307 ? 1.108 -21.328 3.5 1 98.12 307 ALA A O 1
ATOM 2505 N N . ILE A 1 308 ? -0.9 -21.578 4.488 1 98.19 308 ILE A N 1
ATOM 2506 C CA . ILE A 1 308 ? -0.389 -22.484 5.52 1 98.19 308 ILE A CA 1
ATOM 2507 C C . ILE A 1 308 ? 0.192 -23.734 4.871 1 98.19 308 ILE A C 1
ATOM 2509 O O . ILE A 1 308 ? 1.31 -24.141 5.191 1 98.19 308 ILE A O 1
ATOM 2513 N N . GLY A 1 309 ? -0.612 -24.281 4.016 1 98.25 309 GLY A N 1
ATOM 2514 C CA . GLY A 1 309 ? -0.175 -25.5 3.34 1 98.25 309 GLY A CA 1
ATOM 2515 C C . GLY A 1 309 ? 1.111 -25.312 2.557 1 98.25 309 GLY A C 1
ATOM 2516 O O . GLY A 1 309 ? 2.021 -26.141 2.646 1 98.25 309 GLY A O 1
ATOM 2517 N N . TRP A 1 310 ? 1.183 -24.266 1.784 1 98.19 310 TRP A N 1
ATOM 2518 C CA . TRP A 1 310 ? 2.381 -24.016 0.991 1 98.19 310 TRP A CA 1
ATOM 2519 C C . TRP A 1 310 ? 3.592 -23.781 1.891 1 98.19 310 TRP A C 1
ATOM 2521 O O . TRP A 1 310 ? 4.68 -24.297 1.619 1 98.19 310 TRP A O 1
ATOM 2531 N N . ASP A 1 311 ? 3.445 -23 2.961 1 98.62 311 ASP A N 1
ATOM 2532 C CA . ASP A 1 311 ? 4.555 -22.766 3.879 1 98.62 311 ASP A CA 1
ATOM 2533 C C . ASP A 1 311 ? 5.09 -24.062 4.453 1 98.62 311 ASP A C 1
ATOM 2535 O O . ASP A 1 311 ? 6.305 -24.25 4.586 1 98.62 311 ASP A O 1
ATOM 2539 N N . LEU A 1 312 ? 4.176 -24.953 4.766 1 98.62 312 LEU A N 1
ATOM 2540 C CA . LEU A 1 312 ? 4.59 -26.266 5.27 1 98.62 312 LEU A CA 1
ATOM 2541 C C . LEU A 1 312 ? 5.301 -27.062 4.184 1 98.62 312 LEU A C 1
ATOM 2543 O O . LEU A 1 312 ? 6.395 -27.578 4.41 1 98.62 312 LEU A O 1
ATOM 2547 N N . MET A 1 313 ? 4.723 -27.109 3.033 1 98.19 313 MET A N 1
ATOM 2548 C CA . MET A 1 313 ? 5.273 -27.906 1.935 1 98.19 313 MET A CA 1
ATOM 2549 C C . MET A 1 313 ? 6.648 -27.375 1.53 1 98.19 313 MET A C 1
ATOM 2551 O O . MET A 1 313 ? 7.594 -28.156 1.382 1 98.19 313 MET A O 1
ATOM 2555 N N . VAL A 1 314 ? 6.746 -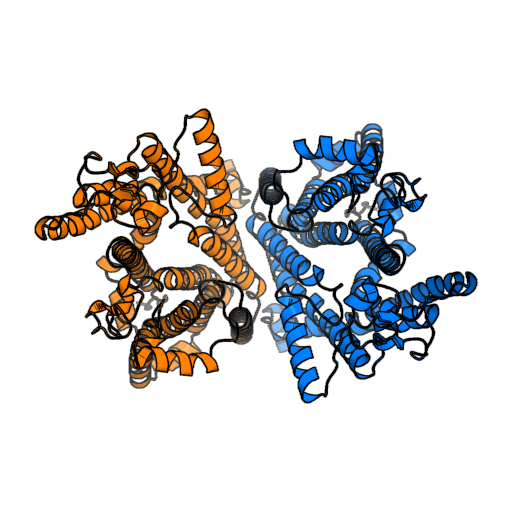26.062 1.37 1 98.19 314 VAL A N 1
ATOM 2556 C CA . VAL A 1 314 ? 8 -25.516 0.877 1 98.19 314 VAL A CA 1
ATOM 2557 C C . VAL A 1 314 ? 9.094 -25.688 1.93 1 98.19 314 VAL A C 1
ATOM 2559 O O . VAL A 1 314 ? 10.266 -25.891 1.592 1 98.19 314 VAL A O 1
ATOM 2562 N N . THR A 1 315 ? 8.727 -25.578 3.213 1 98.19 315 THR A N 1
ATOM 2563 C CA . THR A 1 315 ? 9.695 -25.859 4.27 1 98.19 315 THR A CA 1
ATOM 2564 C C . THR A 1 315 ? 10.211 -27.281 4.168 1 98.19 315 THR A C 1
ATOM 2566 O O . THR A 1 315 ? 11.414 -27.531 4.324 1 98.19 315 THR A O 1
ATOM 2569 N N . GLY A 1 316 ? 9.328 -28.203 3.912 1 97.94 316 GLY A N 1
ATOM 2570 C CA . GLY A 1 316 ? 9.742 -29.578 3.691 1 97.94 316 GLY A CA 1
ATOM 2571 C C . GLY A 1 316 ? 10.68 -29.734 2.508 1 97.94 316 GLY A C 1
ATOM 2572 O O . GLY A 1 316 ? 11.703 -30.422 2.604 1 97.94 316 GLY A O 1
ATOM 2573 N N . ILE A 1 317 ? 10.352 -29.094 1.395 1 96.69 317 ILE A N 1
ATOM 2574 C CA . ILE A 1 317 ? 11.18 -29.141 0.196 1 96.69 317 ILE A CA 1
ATOM 2575 C C . ILE A 1 317 ? 12.539 -28.516 0.486 1 96.69 317 ILE A C 1
ATOM 2577 O O . ILE A 1 317 ? 13.578 -29.062 0.112 1 96.69 317 ILE A O 1
ATOM 2581 N N . TRP A 1 318 ? 12.445 -27.391 1.18 1 95.06 318 TRP A N 1
ATOM 2582 C CA . TRP A 1 318 ? 13.633 -26.625 1.532 1 95.06 318 TRP A CA 1
ATOM 2583 C C . TRP A 1 318 ? 14.562 -27.438 2.428 1 95.06 318 TRP A C 1
ATOM 2585 O O . TRP A 1 318 ? 15.789 -27.297 2.344 1 95.06 318 TRP A O 1
ATOM 2595 N N . LEU A 1 319 ? 14.07 -28.344 3.248 1 95.31 319 LEU A N 1
ATOM 2596 C CA . LEU A 1 319 ? 14.852 -29.156 4.18 1 95.31 319 LEU A CA 1
ATOM 2597 C C . LEU A 1 319 ? 15.422 -30.391 3.486 1 95.31 319 LEU A C 1
ATOM 2599 O O . LEU A 1 319 ? 16.328 -31.031 4.008 1 95.31 319 LEU A O 1
ATOM 2603 N N . SER A 1 320 ? 14.984 -30.719 2.305 1 94.75 320 SER A N 1
ATOM 2604 C CA . SER A 1 320 ? 15.32 -32 1.677 1 94.75 320 SER A CA 1
ATOM 2605 C C . SER A 1 320 ? 16.281 -31.812 0.512 1 94.75 320 SER A C 1
ATOM 2607 O O . SER A 1 320 ? 15.883 -31.375 -0.567 1 94.75 320 SER A O 1
ATOM 2609 N N . PRO A 1 321 ? 17.469 -32.281 0.638 1 92.56 321 PRO A N 1
ATOM 2610 C CA . PRO A 1 321 ? 18.391 -32.219 -0.496 1 92.56 321 PRO A CA 1
ATOM 2611 C C . PRO A 1 321 ? 17.922 -33.031 -1.697 1 92.56 321 PRO A C 1
ATOM 2613 O O . PRO A 1 321 ? 18.141 -32.625 -2.844 1 92.56 321 PRO A O 1
ATOM 2616 N N . SER A 1 322 ? 17.25 -34.125 -1.443 1 94.06 322 SER A N 1
ATOM 2617 C CA . SER A 1 322 ? 16.75 -34.969 -2.525 1 94.06 322 SER A CA 1
ATOM 2618 C C . SER A 1 322 ? 15.688 -34.25 -3.342 1 94.06 322 SER A C 1
ATOM 2620 O O . SER A 1 322 ? 15.703 -34.312 -4.574 1 94.06 322 SER A O 1
ATOM 2622 N N . LEU A 1 323 ? 14.797 -33.656 -2.666 1 95.06 323 LEU A N 1
ATOM 2623 C CA . LEU A 1 323 ? 13.75 -32.906 -3.375 1 95.06 323 LEU A CA 1
ATOM 2624 C C . LEU A 1 323 ? 14.328 -31.703 -4.094 1 95.06 323 LEU A C 1
ATOM 2626 O O . LEU A 1 323 ? 13.891 -31.375 -5.203 1 95.06 323 LEU A O 1
ATOM 2630 N N . GLN A 1 324 ? 15.227 -31.062 -3.49 1 94.44 324 GLN A N 1
ATOM 2631 C CA . GLN A 1 324 ? 15.875 -29.938 -4.156 1 94.44 324 GLN A CA 1
ATOM 2632 C C . GLN A 1 324 ? 16.594 -30.391 -5.422 1 94.44 324 GLN A C 1
ATOM 2634 O O . GLN A 1 324 ? 16.547 -29.703 -6.449 1 94.44 324 GLN A O 1
ATOM 2639 N N . SER A 1 325 ? 17.219 -31.531 -5.301 1 94.31 325 SER A N 1
ATOM 2640 C CA . SER A 1 325 ? 17.875 -32.094 -6.473 1 94.31 325 SER A CA 1
ATOM 2641 C C . SER A 1 325 ? 16.875 -32.469 -7.555 1 94.31 325 SER A C 1
ATOM 2643 O O . SER A 1 325 ? 17.125 -32.25 -8.742 1 94.31 325 SER A O 1
ATOM 2645 N N . MET A 1 326 ? 15.836 -32.969 -7.148 1 95 326 MET A N 1
ATOM 2646 C CA . MET A 1 326 ? 14.789 -33.344 -8.102 1 95 326 MET A CA 1
ATOM 2647 C C . MET A 1 326 ? 14.281 -32.125 -8.852 1 95 326 MET A C 1
ATOM 2649 O O . MET A 1 326 ? 14.164 -32.125 -10.078 1 95 326 MET A O 1
ATOM 2653 N N . PHE A 1 327 ? 14.008 -31.016 -8.164 1 95.19 327 PHE A N 1
ATOM 2654 C CA . PHE A 1 327 ? 13.492 -29.797 -8.773 1 95.19 327 PHE A CA 1
ATOM 2655 C C . PHE A 1 327 ? 14.57 -29.078 -9.57 1 95.19 327 PHE A C 1
ATOM 2657 O O . PHE A 1 327 ? 14.289 -28.125 -10.289 1 95.19 327 PHE A O 1
ATOM 2664 N N . SER A 1 328 ? 15.789 -29.594 -9.453 1 93.88 328 SER A N 1
ATOM 2665 C CA . SER A 1 328 ? 16.906 -28.984 -10.18 1 93.88 328 SER A CA 1
ATOM 2666 C C . SER A 1 328 ? 17.203 -29.75 -11.469 1 93.88 328 SER A C 1
ATOM 2668 O O . SER A 1 328 ? 18.172 -29.438 -12.164 1 93.88 328 SER A O 1
ATOM 2670 N N . ASN A 1 329 ? 16.422 -30.625 -11.734 1 94.56 329 ASN A N 1
ATOM 2671 C CA . ASN A 1 329 ? 16.609 -31.359 -12.977 1 94.56 329 ASN A CA 1
ATOM 2672 C C . ASN A 1 329 ? 16.328 -30.484 -14.203 1 94.56 329 ASN A C 1
ATOM 2674 O O . ASN A 1 329 ? 15.68 -29.453 -14.094 1 94.56 329 ASN A O 1
ATOM 2678 N N . LYS A 1 330 ? 16.672 -30.969 -15.375 1 94.44 330 LYS A N 1
ATOM 2679 C CA . LYS A 1 330 ? 16.656 -30.172 -16.594 1 94.44 330 LYS A CA 1
ATOM 2680 C C . LYS A 1 330 ? 15.227 -29.844 -17.016 1 94.44 330 LYS A C 1
ATOM 2682 O O . LYS A 1 330 ? 14.945 -28.734 -17.484 1 94.44 330 LYS A O 1
ATOM 2687 N N . LEU A 1 331 ? 14.391 -30.766 -16.922 1 93.81 331 LEU A N 1
ATOM 2688 C CA . LEU A 1 331 ? 13.008 -30.562 -17.328 1 93.81 331 LEU A CA 1
ATOM 2689 C C . LEU A 1 331 ? 12.344 -29.469 -16.5 1 93.81 331 LEU A C 1
ATOM 2691 O O . LEU A 1 331 ? 11.758 -28.531 -17.047 1 93.81 331 LEU A O 1
ATOM 2695 N N . PHE A 1 332 ? 12.43 -29.625 -15.18 1 94.44 332 PHE A N 1
ATOM 2696 C CA . PHE A 1 332 ? 11.812 -28.641 -14.281 1 94.44 332 PHE A CA 1
ATOM 2697 C C . PHE A 1 332 ? 12.469 -27.281 -14.445 1 94.44 332 PHE A C 1
ATOM 2699 O O . PHE A 1 332 ? 11.789 -26.25 -14.383 1 94.44 332 PHE A O 1
ATOM 2706 N N . MET A 1 333 ? 13.703 -27.25 -14.664 1 94.19 333 MET A N 1
ATOM 2707 C CA . MET A 1 333 ? 14.414 -25.984 -14.875 1 94.19 333 MET A CA 1
ATOM 2708 C C . MET A 1 333 ? 13.953 -25.312 -16.156 1 94.19 333 MET A C 1
ATOM 2710 O O . MET A 1 333 ? 13.812 -24.094 -16.203 1 94.19 333 MET A O 1
ATOM 2714 N N . TRP A 1 334 ? 13.734 -26.156 -17.156 1 95.75 334 TRP A N 1
ATOM 2715 C CA . TRP A 1 334 ? 13.273 -25.609 -18.438 1 95.75 334 TRP A CA 1
ATOM 2716 C C . TRP A 1 334 ? 11.875 -25 -18.281 1 95.75 334 TRP A C 1
ATOM 2718 O O . TRP A 1 334 ? 11.609 -23.906 -18.781 1 95.75 334 TRP A O 1
ATOM 2728 N N . VAL A 1 335 ? 11.008 -25.688 -17.609 1 95.94 335 VAL A N 1
ATOM 2729 C CA . VAL A 1 335 ? 9.656 -25.172 -17.375 1 95.94 335 VAL A CA 1
ATOM 2730 C C . VAL A 1 335 ? 9.727 -23.906 -16.531 1 95.94 335 VAL A C 1
ATOM 2732 O O . VAL A 1 335 ? 8.969 -22.953 -16.75 1 95.94 335 VAL A O 1
ATOM 2735 N N . GLY A 1 336 ? 10.656 -23.906 -15.586 1 96.19 336 GLY A N 1
ATOM 2736 C CA . GLY A 1 336 ? 10.844 -22.75 -14.742 1 96.19 336 GLY A CA 1
ATOM 2737 C C . GLY A 1 336 ? 11.367 -21.531 -15.5 1 96.19 336 GLY A C 1
ATOM 2738 O O . GLY A 1 336 ? 10.898 -20.422 -15.289 1 96.19 336 GLY A O 1
ATOM 2739 N N . ARG A 1 337 ? 12.234 -21.781 -16.344 1 95.31 337 ARG A N 1
ATOM 2740 C CA . ARG A 1 337 ? 12.805 -20.719 -17.156 1 95.31 337 ARG A CA 1
ATOM 2741 C C . ARG A 1 337 ? 11.734 -20.031 -18 1 95.31 337 ARG A C 1
ATOM 2743 O O . ARG A 1 337 ? 11.797 -18.812 -18.219 1 95.31 337 ARG A O 1
ATOM 2750 N N . ASN A 1 338 ? 10.75 -20.797 -18.375 1 97.44 338 ASN A N 1
ATOM 2751 C CA . ASN A 1 338 ? 9.703 -20.281 -19.266 1 97.44 338 ASN A CA 1
ATOM 2752 C C . ASN A 1 338 ? 8.445 -19.906 -18.484 1 97.44 338 ASN A C 1
ATOM 2754 O O . ASN A 1 338 ? 7.418 -19.594 -19.078 1 97.44 338 ASN A O 1
ATOM 2758 N N . SER A 1 339 ? 8.57 -19.922 -17.188 1 96.75 339 SER A N 1
ATOM 2759 C CA . SER A 1 339 ? 7.379 -19.781 -16.359 1 96.75 339 SER A CA 1
ATOM 2760 C C . SER A 1 339 ? 6.758 -18.391 -16.516 1 96.75 339 SER A C 1
ATOM 2762 O O . SER A 1 339 ? 5.535 -18.266 -16.578 1 96.75 339 SER A O 1
ATOM 2764 N N . PHE A 1 340 ? 7.582 -17.328 -16.609 1 96.25 340 PHE A N 1
ATOM 2765 C CA . PHE A 1 340 ? 7.059 -15.969 -16.75 1 96.25 340 PHE A CA 1
ATOM 2766 C C . PHE A 1 340 ? 6.359 -15.789 -18.094 1 96.25 340 PHE A C 1
ATOM 2768 O O . PHE A 1 340 ? 5.285 -15.188 -18.156 1 96.25 340 PHE A O 1
ATOM 2775 N N . ALA A 1 341 ? 6.914 -16.297 -19.094 1 97.75 341 ALA A N 1
ATOM 2776 C CA . ALA A 1 341 ? 6.312 -16.234 -20.422 1 97.75 341 ALA A CA 1
ATOM 2777 C C . ALA A 1 341 ? 4.98 -16.984 -20.453 1 97.75 341 ALA A C 1
ATOM 2779 O O . ALA A 1 341 ? 4.012 -16.516 -21.062 1 97.75 341 ALA A O 1
ATOM 2780 N N . VAL A 1 342 ? 4.98 -18.094 -19.844 1 97.5 342 VAL A N 1
ATOM 2781 C CA . VAL A 1 342 ? 3.744 -18.875 -19.766 1 97.5 342 VAL A CA 1
ATOM 2782 C C . VAL A 1 342 ? 2.67 -18.062 -19.047 1 97.5 342 VAL A C 1
ATOM 2784 O O . VAL A 1 342 ? 1.512 -18.031 -19.469 1 97.5 342 VAL A O 1
ATOM 2787 N N . TYR A 1 343 ? 3.035 -17.438 -18.062 1 95.38 343 TYR A N 1
ATOM 2788 C CA . TYR A 1 343 ? 2.113 -16.609 -17.297 1 95.38 343 TYR A CA 1
ATOM 2789 C C . TYR A 1 343 ? 1.521 -15.508 -18.172 1 95.38 343 TYR A C 1
ATOM 2791 O O . TYR A 1 343 ? 0.324 -15.219 -18.094 1 95.38 343 TYR A O 1
ATOM 2799 N N . LEU A 1 344 ? 2.271 -14.945 -19 1 96.31 344 LEU A N 1
ATOM 2800 C CA . LEU A 1 344 ? 1.849 -13.789 -19.781 1 96.31 344 LEU A CA 1
ATOM 2801 C C . LEU A 1 344 ? 1.019 -14.227 -20.984 1 96.31 344 LEU A C 1
ATOM 2803 O O . LEU A 1 344 ? 0.144 -13.484 -21.438 1 96.31 344 LEU A O 1
ATOM 2807 N N . THR A 1 345 ? 1.221 -15.461 -21.453 1 97.19 345 THR A N 1
ATOM 2808 C CA . THR A 1 345 ? 0.667 -15.781 -22.766 1 97.19 345 THR A CA 1
ATOM 2809 C C . THR A 1 345 ? -0.466 -16.797 -22.641 1 97.19 345 THR A C 1
ATOM 2811 O O . THR A 1 345 ? -1.302 -16.906 -23.547 1 97.19 345 THR A O 1
ATOM 2814 N N . HIS A 1 346 ? -0.517 -17.562 -21.594 1 97.31 346 HIS A N 1
ATOM 2815 C CA . HIS A 1 346 ? -1.419 -18.703 -21.547 1 97.31 346 HIS A CA 1
ATOM 2816 C C . HIS A 1 346 ? -2.873 -18.266 -21.672 1 97.31 346 HIS A C 1
ATOM 2818 O O . HIS A 1 346 ? -3.691 -18.969 -22.266 1 97.31 346 HIS A O 1
ATOM 2824 N N . GLY A 1 347 ? -3.232 -17.125 -21.094 1 95.62 347 GLY A N 1
ATOM 2825 C CA . GLY A 1 347 ? -4.602 -16.656 -21.219 1 95.62 347 GLY A CA 1
ATOM 2826 C C . GLY A 1 347 ? -5.035 -16.438 -22.656 1 95.62 347 GLY A C 1
ATOM 2827 O O . GLY A 1 347 ? -6.094 -16.922 -23.062 1 95.62 347 GLY A O 1
ATOM 2828 N N . THR A 1 348 ? -4.234 -15.742 -23.391 1 96.81 348 THR A N 1
ATOM 2829 C CA . THR A 1 348 ? -4.543 -15.438 -24.781 1 96.81 348 THR A CA 1
ATOM 2830 C C . THR A 1 348 ? -4.547 -16.703 -25.625 1 96.81 348 THR A C 1
ATOM 2832 O O . THR A 1 348 ? -5.438 -16.906 -26.453 1 96.81 348 THR A O 1
ATOM 2835 N N . VAL A 1 349 ? -3.6 -17.578 -25.391 1 97.75 349 VAL A N 1
ATOM 2836 C CA . VAL A 1 349 ? -3.51 -18.812 -26.141 1 97.75 349 VAL A CA 1
ATOM 2837 C C . VAL A 1 349 ? -4.734 -19.688 -25.859 1 97.75 349 VAL A C 1
ATOM 2839 O O . VAL A 1 349 ? -5.258 -20.344 -26.766 1 97.75 349 VAL A O 1
ATOM 2842 N N . MET A 1 350 ? -5.199 -19.656 -24.703 1 97.19 350 MET A N 1
ATOM 2843 C CA . MET A 1 350 ? -6.371 -20.438 -24.312 1 97.19 350 MET A CA 1
ATOM 2844 C C . MET A 1 350 ? -7.637 -19.875 -24.953 1 97.19 350 MET A C 1
ATOM 2846 O O . MET A 1 350 ? -8.398 -20.594 -25.594 1 97.19 350 MET A O 1
ATOM 2850 N N . LYS A 1 351 ? -7.828 -18.594 -24.875 1 97.06 351 LYS A N 1
ATOM 2851 C CA . LYS A 1 351 ? -9.078 -17.953 -25.266 1 97.06 351 LYS A CA 1
ATOM 2852 C C . LYS A 1 351 ? -9.18 -17.781 -26.781 1 97.06 351 LYS A C 1
ATOM 2854 O O . LYS A 1 351 ? -10.273 -17.703 -27.328 1 97.06 351 LYS A O 1
ATOM 2859 N N . VAL A 1 352 ? -8.055 -17.75 -27.438 1 96.62 352 VAL A N 1
ATOM 2860 C CA . VAL A 1 352 ? -8.039 -17.578 -28.875 1 96.62 352 VAL A CA 1
ATOM 2861 C C . VAL A 1 352 ? -7.828 -18.922 -29.562 1 96.62 352 VAL A C 1
ATOM 2863 O O . VAL A 1 352 ? -8.617 -19.328 -30.422 1 96.62 352 VAL A O 1
ATOM 2866 N N . GLY A 1 353 ? -6.801 -19.656 -29.156 1 96.88 353 GLY A N 1
ATOM 2867 C CA . GLY A 1 353 ? -6.426 -20.906 -29.828 1 96.88 353 GLY A CA 1
ATOM 2868 C C . GLY A 1 353 ? -7.211 -22.109 -29.328 1 96.88 353 GLY A C 1
ATOM 2869 O O . GLY A 1 353 ? -7.934 -22.734 -30.109 1 96.88 353 GLY A O 1
ATOM 2870 N N . LEU A 1 354 ? -7.133 -22.391 -28.062 1 97.75 354 LEU A N 1
ATOM 2871 C CA . LEU A 1 354 ? -7.754 -23.578 -27.5 1 97.75 354 LEU A CA 1
ATOM 2872 C C . LEU A 1 354 ? -9.273 -23.516 -27.641 1 97.75 354 LEU A C 1
ATOM 2874 O O . LEU A 1 354 ? -9.914 -24.531 -27.906 1 97.75 354 LEU A O 1
ATOM 2878 N N . ALA A 1 355 ? -9.852 -22.391 -27.453 1 97.25 355 ALA A N 1
ATOM 2879 C CA . ALA A 1 355 ? -11.289 -22.219 -27.625 1 97.25 355 ALA A CA 1
ATOM 2880 C C . ALA A 1 355 ? -11.734 -22.688 -29.016 1 97.25 355 ALA A C 1
ATOM 2882 O O . ALA A 1 355 ? -12.75 -23.375 -29.156 1 97.25 355 ALA A O 1
ATOM 2883 N N . ARG A 1 356 ? -10.992 -22.406 -30.047 1 96.81 356 ARG A N 1
ATOM 2884 C CA . ARG A 1 356 ? -11.359 -22.766 -31.406 1 96.81 356 ARG A CA 1
ATOM 2885 C C . ARG A 1 356 ? -11.18 -24.25 -31.656 1 96.81 356 ARG A C 1
ATOM 2887 O O . ARG A 1 356 ? -11.898 -24.844 -32.469 1 96.81 356 ARG A O 1
ATOM 2894 N N . LEU A 1 357 ? -10.242 -24.812 -30.953 1 97 357 LEU A N 1
ATOM 2895 C CA . LEU A 1 357 ? -10.055 -26.25 -31.078 1 97 357 LEU A CA 1
ATOM 2896 C C . LEU A 1 357 ? -11.227 -27 -30.453 1 97 357 LEU A C 1
ATOM 2898 O O . LEU A 1 357 ? -11.633 -28.047 -30.953 1 97 357 LEU A O 1
ATOM 2902 N N . ILE A 1 358 ? -11.805 -26.484 -29.422 1 97.31 358 ILE A N 1
ATOM 2903 C CA . ILE A 1 358 ? -12.844 -27.172 -28.672 1 97.31 358 ILE A CA 1
ATOM 2904 C C . ILE A 1 358 ? -14.211 -26.812 -29.234 1 97.31 358 ILE A C 1
ATOM 2906 O O . ILE A 1 358 ? -15.094 -27.672 -29.344 1 97.31 358 ILE A O 1
ATOM 2910 N N . TYR A 1 359 ? -14.398 -25.578 -29.688 1 97 359 TYR A N 1
ATOM 2911 C CA . TYR A 1 359 ? -15.719 -25.078 -30.047 1 97 359 TYR A CA 1
ATOM 2912 C C . TYR A 1 359 ? -15.852 -24.922 -31.562 1 97 359 TYR A C 1
ATOM 2914 O O . TYR A 1 359 ? -16.953 -24.766 -32.062 1 97 359 TYR A O 1
ATOM 2922 N N . GLY A 1 360 ? -14.75 -24.984 -32.219 1 94.12 360 GLY A N 1
ATOM 2923 C CA . GLY A 1 360 ? -14.773 -24.75 -33.656 1 94.12 360 GLY A CA 1
ATOM 2924 C C . GLY A 1 360 ? -14.445 -23.312 -34.031 1 94.12 360 GLY A C 1
ATOM 2925 O O . GLY A 1 360 ? -14.203 -22.469 -33.156 1 94.12 360 GLY A O 1
ATOM 2926 N N . PHE A 1 361 ? -14.484 -23.047 -35.344 1 93.69 361 PHE A N 1
ATOM 2927 C CA . PHE A 1 361 ? -14.039 -21.766 -35.844 1 93.69 361 PHE A CA 1
ATOM 2928 C C . PHE A 1 361 ? -15.227 -20.875 -36.188 1 93.69 361 PHE A C 1
ATOM 2930 O O . PHE A 1 361 ? -15.078 -19.672 -36.375 1 93.69 361 PHE A O 1
ATOM 2937 N N . SER A 1 362 ? -16.453 -21.469 -36.125 1 91.19 362 SER A N 1
ATOM 2938 C CA . SER A 1 362 ? -17.641 -20.734 -36.531 1 91.19 362 SER A CA 1
ATOM 2939 C C . SER A 1 362 ? -18.453 -20.25 -35.344 1 91.19 362 SER A C 1
ATOM 2941 O O . SER A 1 362 ? -18.578 -20.969 -34.344 1 91.19 362 SER A O 1
ATOM 2943 N N . THR A 1 363 ? -19.031 -19.078 -35.438 1 90.62 363 THR A N 1
ATOM 2944 C CA . THR A 1 363 ? -19.922 -18.531 -34.406 1 90.62 363 THR A CA 1
ATOM 2945 C C . THR A 1 363 ? -21.391 -18.797 -34.781 1 90.62 363 THR A C 1
ATOM 2947 O O . THR A 1 363 ? -22.281 -18.359 -34.062 1 90.62 363 THR A O 1
ATOM 2950 N N . ALA A 1 364 ? -21.641 -19.484 -35.688 1 88.5 364 ALA A N 1
ATOM 2951 C CA . ALA A 1 364 ? -22.953 -19.688 -36.281 1 88.5 364 ALA A CA 1
ATOM 2952 C C . ALA A 1 364 ? -23.891 -20.375 -35.281 1 88.5 364 ALA A C 1
ATOM 2954 O O . ALA A 1 364 ? -25.094 -20.094 -35.25 1 88.5 364 ALA A O 1
ATOM 2955 N N . PRO A 1 365 ? -23.406 -21.234 -34.562 1 87 365 PRO A N 1
ATOM 2956 C CA . PRO A 1 365 ? -24.297 -21.969 -33.688 1 87 365 PRO A CA 1
ATOM 2957 C C . PRO A 1 365 ? -24.906 -21.078 -32.594 1 87 365 PRO A C 1
ATOM 2959 O O . PRO A 1 365 ? -25.875 -21.469 -31.938 1 87 365 PRO A O 1
ATOM 2962 N N . TYR A 1 366 ? -24.312 -19.984 -32.312 1 90.31 366 TYR A N 1
ATOM 2963 C CA . TYR A 1 366 ? -24.859 -19.062 -31.312 1 90.31 366 TYR A CA 1
ATOM 2964 C C . TYR A 1 366 ? -26.141 -18.422 -31.828 1 90.31 366 TYR A C 1
ATOM 2966 O O . TYR A 1 366 ? -26.219 -18.016 -32.969 1 90.31 366 TYR A O 1
ATOM 2974 N N . HIS A 1 367 ? -27.141 -18.391 -31.016 1 90.19 367 HIS A N 1
ATOM 2975 C CA . HIS A 1 367 ? -28.375 -17.703 -31.391 1 90.19 367 HIS A CA 1
ATOM 2976 C C . HIS A 1 367 ? -29.172 -17.266 -30.156 1 90.19 367 HIS A C 1
ATOM 2978 O O . HIS A 1 367 ? -28.984 -17.828 -29.078 1 90.19 367 HIS A O 1
ATOM 2984 N N . VAL A 1 368 ? -29.922 -16.188 -30.312 1 89.94 368 VAL A N 1
ATOM 2985 C CA . VAL A 1 368 ? -30.75 -15.633 -29.25 1 89.94 368 VAL A CA 1
ATOM 2986 C C . VAL A 1 368 ? -32.219 -15.891 -29.547 1 89.94 368 VAL A C 1
ATOM 2988 O O . VAL A 1 368 ? -32.688 -15.562 -30.641 1 89.94 368 VAL A O 1
ATOM 2991 N N . GLU A 1 369 ? -32.812 -16.594 -28.641 1 87.06 369 GLU A N 1
ATOM 2992 C CA . GLU A 1 369 ? -34.25 -16.859 -28.75 1 87.06 369 GLU A CA 1
ATOM 2993 C C . GLU A 1 369 ? -35.062 -15.758 -28.078 1 87.06 369 GLU A C 1
ATOM 2995 O O . GLU A 1 369 ? -34.938 -15.531 -26.875 1 87.06 369 GLU A O 1
ATOM 3000 N N . GLN A 1 370 ? -35.812 -14.953 -28.844 1 84.62 370 GLN A N 1
ATOM 3001 C CA . GLN A 1 370 ? -36.656 -13.883 -28.312 1 84.62 370 GLN A CA 1
ATOM 3002 C C . GLN A 1 370 ? -37.938 -14.445 -27.719 1 84.62 370 GLN A C 1
ATOM 3004 O O . GLN A 1 370 ? -38.5 -15.414 -28.219 1 84.62 370 GLN A O 1
ATOM 3009 N N . PRO A 1 371 ? -38.219 -13.867 -26.641 1 81.69 371 PRO A N 1
ATOM 3010 C CA . PRO A 1 371 ? -39.469 -14.367 -26.078 1 81.69 371 PRO A CA 1
ATOM 3011 C C . PRO A 1 371 ? -40.656 -14.211 -27.031 1 81.69 371 PRO A C 1
ATOM 3013 O O . PRO A 1 371 ? -40.719 -13.258 -27.812 1 81.69 371 PRO A O 1
ATOM 3016 N N . LYS A 1 372 ? -41.469 -15.242 -27.328 1 71.19 372 LYS A N 1
ATOM 3017 C CA . LYS A 1 372 ? -42.625 -15.242 -28.234 1 71.19 372 LYS A CA 1
ATOM 3018 C C . LYS A 1 372 ? -43.562 -14.078 -27.922 1 71.19 372 LYS A C 1
ATOM 3020 O O . LYS A 1 372 ? -44.094 -13.438 -28.844 1 71.19 372 LYS A O 1
ATOM 3025 N N . ASP A 1 373 ? -44 -14.047 -26.812 1 65.44 373 ASP A N 1
ATOM 3026 C CA . ASP A 1 373 ? -45.062 -13.062 -26.516 1 65.44 373 ASP A CA 1
ATOM 3027 C C . ASP A 1 373 ? -44.438 -11.719 -26.109 1 65.44 373 ASP A C 1
ATOM 3029 O O . ASP A 1 373 ? -45.125 -10.828 -25.625 1 65.44 373 ASP A O 1
ATOM 3033 N N . GLY A 1 374 ? -43.219 -11.469 -26.5 1 64.44 374 GLY A N 1
ATOM 3034 C CA . GLY A 1 374 ? -42.625 -10.18 -26.219 1 64.44 374 GLY A CA 1
ATOM 3035 C C . GLY A 1 374 ? -42.281 -9.984 -24.734 1 64.44 374 GLY A C 1
ATOM 3036 O O . GLY A 1 374 ? -41.812 -8.93 -24.344 1 64.44 374 GLY A O 1
ATOM 3037 N N . GLN A 1 375 ? -43 -10.875 -23.969 1 65.5 375 GLN A N 1
ATOM 3038 C CA . GLN A 1 375 ? -42.844 -10.727 -22.516 1 65.5 375 GLN A CA 1
ATOM 3039 C C . GLN A 1 375 ? -41.844 -11.719 -21.953 1 65.5 375 GLN A C 1
ATOM 3041 O O . GLN A 1 375 ? -41.938 -12.922 -22.234 1 65.5 375 GLN A O 1
ATOM 3046 N N . GLY A 1 376 ? -40.531 -11.336 -21.562 1 71.88 376 GLY A N 1
ATOM 3047 C CA . GLY A 1 376 ? -39.5 -12.102 -20.875 1 71.88 376 GLY A CA 1
ATOM 3048 C C . GLY A 1 376 ? -38.125 -11.812 -21.375 1 71.88 376 GLY A C 1
ATOM 3049 O O . GLY A 1 376 ? -37.938 -11 -22.281 1 71.88 376 GLY A O 1
ATOM 3050 N N . GLU A 1 377 ? -37.094 -12.242 -20.688 1 78.5 377 GLU A N 1
ATOM 3051 C CA . GLU A 1 377 ? -35.688 -12.023 -21.062 1 78.5 377 GLU A CA 1
ATOM 3052 C C . GLU A 1 377 ? -35.25 -12.977 -22.172 1 78.5 377 GLU A C 1
ATOM 3054 O O . GLU A 1 377 ? -35.719 -14.125 -22.219 1 78.5 377 GLU A O 1
ATOM 3059 N N . ALA A 1 378 ? -34.688 -12.492 -23.297 1 83.75 378 ALA A N 1
ATOM 3060 C CA . ALA A 1 378 ? -34.125 -13.281 -24.375 1 83.75 378 ALA A CA 1
ATOM 3061 C C . ALA A 1 378 ? -33.219 -14.383 -23.844 1 83.75 378 ALA A C 1
ATOM 3063 O O . ALA A 1 378 ? -32.5 -14.188 -22.875 1 83.75 378 ALA A O 1
ATOM 3064 N N . ILE A 1 379 ? -33.469 -15.547 -24.266 1 86.81 379 ILE A N 1
ATOM 3065 C CA . ILE A 1 379 ? -32.656 -16.688 -23.875 1 86.81 379 ILE A CA 1
ATOM 3066 C C . ILE A 1 379 ? -31.5 -16.844 -24.875 1 86.81 379 ILE A C 1
ATOM 3068 O O . ILE A 1 379 ? -31.734 -17.016 -26.078 1 86.81 379 ILE A O 1
ATOM 3072 N N . GLU A 1 380 ? -30.266 -16.75 -24.438 1 90.25 380 GLU A N 1
ATOM 3073 C CA . GLU A 1 380 ? -29.094 -16.906 -25.266 1 90.25 380 GLU A CA 1
ATOM 3074 C C . GLU A 1 380 ? -28.656 -18.375 -25.344 1 90.25 380 GLU A C 1
ATOM 3076 O O . GLU A 1 380 ? -28.5 -19.031 -24.312 1 90.25 380 GLU A O 1
ATOM 3081 N N . HIS A 1 381 ? -28.594 -18.859 -26.547 1 92.69 381 HIS A N 1
ATOM 3082 C CA . HIS A 1 381 ? -28.031 -20.188 -26.766 1 92.69 381 HIS A CA 1
ATOM 3083 C C . HIS A 1 381 ? -26.578 -20.125 -27.203 1 92.69 381 HIS A C 1
ATOM 3085 O O . HIS A 1 381 ? -26.266 -19.719 -28.328 1 92.69 381 HIS A O 1
ATOM 3091 N N . TYR A 1 382 ? -25.719 -20.609 -26.359 1 95.44 382 TYR A N 1
ATOM 3092 C CA . TYR A 1 382 ? -24.266 -20.5 -26.547 1 95.44 382 TYR A CA 1
ATOM 3093 C C . TYR A 1 382 ? -23.734 -21.641 -27.406 1 95.44 382 TYR A C 1
ATOM 3095 O O . TYR A 1 382 ? -24.406 -22.656 -27.578 1 95.44 382 TYR A O 1
ATOM 3103 N N . ILE A 1 383 ? -22.562 -21.453 -27.953 1 96.31 383 ILE A N 1
ATOM 3104 C CA . ILE A 1 383 ? -21.906 -22.5 -28.734 1 96.31 383 ILE A CA 1
ATOM 3105 C C . ILE A 1 383 ? -21.562 -23.672 -27.828 1 96.31 383 ILE A C 1
ATOM 3107 O O . ILE A 1 383 ? -20.844 -23.516 -26.844 1 96.31 383 ILE A O 1
ATOM 3111 N N . PRO A 1 384 ? -22.062 -24.797 -28.141 1 95.19 384 PRO A N 1
ATOM 3112 C CA . PRO A 1 384 ? -21.781 -25.938 -27.281 1 95.19 384 PRO A CA 1
ATOM 3113 C C . PRO A 1 384 ? -20.375 -26.5 -27.484 1 95.19 384 PRO A C 1
ATOM 3115 O O . PRO A 1 384 ? -19.875 -26.516 -28.609 1 95.19 384 PRO A O 1
ATOM 3118 N N . ARG A 1 385 ? -19.75 -26.984 -26.469 1 95.31 385 ARG A N 1
ATOM 3119 C CA . ARG A 1 385 ? -18.453 -27.625 -26.547 1 95.31 385 ARG A CA 1
ATOM 3120 C C . ARG A 1 385 ? -18.547 -28.984 -27.25 1 95.31 385 ARG A C 1
ATOM 3122 O O . ARG A 1 385 ? -19.609 -29.625 -27.234 1 95.31 385 ARG A O 1
ATOM 3129 N N . SER A 1 386 ? -17.453 -29.375 -27.797 1 95.44 386 SER A N 1
ATOM 3130 C CA . SER A 1 386 ? -17.422 -30.672 -28.469 1 95.44 386 SER A CA 1
ATOM 3131 C C . SER A 1 386 ? -17.656 -31.812 -27.484 1 95.44 386 SER A C 1
ATOM 3133 O O . SER A 1 386 ? -17.094 -31.828 -26.391 1 95.44 386 SER A O 1
ATOM 3135 N N . THR A 1 387 ? -18.484 -32.719 -27.844 1 93.81 387 THR A N 1
ATOM 3136 C CA . THR A 1 387 ? -18.75 -33.875 -27 1 93.81 387 THR A CA 1
ATOM 3137 C C . THR A 1 387 ? -17.859 -35.062 -27.406 1 93.81 387 THR A C 1
ATOM 3139 O O . THR A 1 387 ? -17.859 -36.094 -26.75 1 93.81 387 THR A O 1
ATOM 3142 N N . ASN A 1 388 ? -17.094 -34.875 -28.406 1 95 388 ASN A N 1
ATOM 3143 C CA . ASN A 1 388 ? -16.172 -35.906 -28.891 1 95 388 ASN A CA 1
ATOM 3144 C C . ASN A 1 388 ? -14.906 -35.938 -28.031 1 95 388 ASN A C 1
ATOM 3146 O O . ASN A 1 388 ? -14.141 -34.969 -27.984 1 95 388 ASN A O 1
ATOM 3150 N N . TRP A 1 389 ? -14.656 -37.062 -27.438 1 94.12 389 TRP A N 1
ATOM 3151 C CA . TRP A 1 389 ? -13.516 -37.219 -26.547 1 94.12 389 TRP A CA 1
ATOM 3152 C C . TRP A 1 389 ? -12.195 -37.031 -27.312 1 94.12 389 TRP A C 1
ATOM 3154 O O . TRP A 1 389 ? -11.203 -36.594 -26.734 1 94.12 389 TRP A O 1
ATOM 3164 N N . LEU A 1 390 ? -12.195 -37.375 -28.562 1 96 390 LEU A N 1
ATOM 3165 C CA . LEU A 1 390 ? -10.984 -37.281 -29.375 1 96 390 LEU A CA 1
ATOM 3166 C C . LEU A 1 390 ? -10.578 -35.812 -29.547 1 96 390 LEU A C 1
ATOM 3168 O O . LEU A 1 390 ? -9.383 -35.5 -29.609 1 96 390 LEU A O 1
ATOM 3172 N N . VAL A 1 391 ? -11.57 -34.969 -29.625 1 95.94 391 VAL A N 1
ATOM 3173 C CA . VAL A 1 391 ? -11.281 -33.531 -29.75 1 95.94 391 VAL A CA 1
ATOM 3174 C C . VAL A 1 391 ? -10.57 -33.031 -28.484 1 95.94 391 VAL A C 1
ATOM 3176 O O . VAL A 1 391 ? -9.555 -32.344 -28.578 1 95.94 391 VAL A O 1
ATOM 3179 N N . TRP A 1 392 ? -11.016 -33.469 -27.375 1 96.12 392 TRP A N 1
ATOM 3180 C CA . TRP A 1 392 ? -10.422 -33.062 -26.109 1 96.12 392 TRP A CA 1
ATOM 3181 C C . TRP A 1 392 ? -9.039 -33.688 -25.938 1 96.12 392 TRP A C 1
ATOM 3183 O O . TRP A 1 392 ? -8.094 -33.031 -25.5 1 96.12 392 TRP A O 1
ATOM 3193 N N . ALA A 1 393 ? -8.891 -34.906 -26.344 1 96.5 393 ALA A N 1
ATOM 3194 C CA . ALA A 1 393 ? -7.633 -35.625 -26.188 1 96.5 393 ALA A CA 1
ATOM 3195 C C . ALA A 1 393 ? -6.539 -35.031 -27.062 1 96.5 393 ALA A C 1
ATOM 3197 O O . ALA A 1 393 ? -5.355 -35.094 -26.719 1 96.5 393 ALA A O 1
ATOM 3198 N N . LEU A 1 394 ? -6.957 -34.438 -28.109 1 97.12 394 LEU A N 1
ATOM 3199 C CA . LEU A 1 394 ? -5.984 -33.844 -29.016 1 97.12 394 LEU A CA 1
ATOM 3200 C C . LEU A 1 394 ? -5.797 -32.344 -28.688 1 97.12 394 LEU A C 1
ATOM 3202 O O . LEU A 1 394 ? -4.676 -31.844 -28.719 1 97.12 394 LEU A O 1
ATOM 3206 N N . ALA A 1 395 ? -6.867 -31.688 -28.359 1 97.75 395 ALA A N 1
ATOM 3207 C CA . ALA A 1 395 ? -6.84 -30.25 -28.156 1 97.75 395 ALA A CA 1
ATOM 3208 C C . ALA A 1 395 ? -5.977 -29.859 -26.953 1 97.75 395 ALA A C 1
ATOM 3210 O O . ALA A 1 395 ? -5.195 -28.906 -27.031 1 97.75 395 ALA A O 1
ATOM 3211 N N . ILE A 1 396 ? -6.055 -30.578 -25.891 1 97.06 396 ILE A N 1
ATOM 3212 C CA . ILE A 1 396 ? -5.367 -30.203 -24.656 1 97.06 396 ILE A CA 1
ATOM 3213 C C . ILE A 1 396 ? -3.861 -30.391 -24.828 1 97.06 396 ILE A C 1
ATOM 3215 O O . ILE A 1 396 ? -3.084 -29.469 -24.578 1 97.06 396 ILE A O 1
ATOM 3219 N N . PRO A 1 397 ? -3.365 -31.531 -25.344 1 97.5 397 PRO A N 1
ATOM 3220 C CA . PRO A 1 397 ? -1.923 -31.641 -25.578 1 97.5 397 PRO A CA 1
ATOM 3221 C C . PRO A 1 397 ? -1.412 -30.641 -26.609 1 97.5 397 PRO A C 1
ATOM 3223 O O . PRO A 1 397 ? -0.319 -30.094 -26.469 1 97.5 397 PRO A O 1
ATOM 3226 N N . ILE A 1 398 ? -2.203 -30.391 -27.625 1 98 398 ILE A N 1
ATOM 3227 C CA . ILE A 1 398 ? -1.806 -29.422 -28.625 1 98 398 ILE A CA 1
ATOM 3228 C C . ILE A 1 398 ? -1.679 -28.031 -27.984 1 98 398 ILE A C 1
ATOM 3230 O O . ILE A 1 398 ? -0.729 -27.297 -28.266 1 98 398 ILE A O 1
ATOM 3234 N N . PHE A 1 399 ? -2.607 -27.688 -27.156 1 98 399 PHE A N 1
ATOM 3235 C CA . PHE A 1 399 ? -2.564 -26.422 -26.422 1 98 399 PHE A CA 1
ATOM 3236 C C . PHE A 1 399 ? -1.259 -26.297 -25.656 1 98 399 PHE A C 1
ATOM 3238 O O . PHE A 1 399 ? -0.586 -25.266 -25.719 1 98 399 PHE A O 1
ATOM 3245 N N . PHE A 1 400 ? -0.846 -27.359 -24.922 1 98.06 400 PHE A N 1
ATOM 3246 C CA . PHE A 1 400 ? 0.368 -27.297 -24.125 1 98.06 400 PHE A CA 1
ATOM 3247 C C . PHE A 1 400 ? 1.601 -27.172 -25.016 1 98.06 400 PHE A C 1
ATOM 3249 O O . PHE A 1 400 ? 2.529 -26.422 -24.688 1 98.06 400 PHE A O 1
ATOM 3256 N N . VAL A 1 401 ? 1.577 -27.891 -26.094 1 97.88 401 VAL A N 1
ATOM 3257 C CA . VAL A 1 401 ? 2.709 -27.812 -27.016 1 97.88 401 VAL A CA 1
ATOM 3258 C C . VAL A 1 401 ? 2.814 -26.406 -27.594 1 97.88 401 VAL A C 1
ATOM 3260 O O . VAL A 1 401 ? 3.898 -25.812 -27.609 1 97.88 401 VAL A O 1
ATOM 3263 N N . VAL A 1 402 ? 1.713 -25.844 -28 1 98.25 402 VAL A N 1
ATOM 3264 C CA . VAL A 1 402 ? 1.701 -24.5 -28.578 1 98.25 402 VAL A CA 1
ATOM 3265 C C . VAL A 1 402 ? 2.08 -23.484 -27.516 1 98.25 402 VAL A C 1
ATOM 3267 O O . VAL A 1 402 ? 2.904 -22.594 -27.766 1 98.25 402 VAL A O 1
ATOM 3270 N N . GLU A 1 403 ? 1.5 -23.625 -26.344 1 98.25 403 GLU A N 1
ATOM 3271 C CA . GLU A 1 403 ? 1.767 -22.688 -25.25 1 98.25 403 GLU A CA 1
ATOM 3272 C C . GLU A 1 403 ? 3.248 -22.672 -24.891 1 98.25 403 GLU A C 1
ATOM 3274 O O . GLU A 1 403 ? 3.863 -21.609 -24.812 1 98.25 403 GLU A O 1
ATOM 3279 N N . TYR A 1 404 ? 3.863 -23.828 -24.734 1 98.12 404 TYR A N 1
ATOM 3280 C CA . TYR A 1 404 ? 5.254 -23.875 -24.281 1 98.12 404 TYR A CA 1
ATOM 3281 C C . TYR A 1 404 ? 6.199 -23.531 -25.438 1 98.12 404 TYR A C 1
ATOM 3283 O O . TYR A 1 404 ? 7.316 -23.062 -25.203 1 98.12 404 TYR A O 1
ATOM 3291 N N . THR A 1 405 ? 5.758 -23.766 -26.672 1 98.44 405 THR A N 1
ATOM 3292 C CA . THR A 1 405 ? 6.539 -23.281 -27.797 1 98.44 405 THR A CA 1
ATOM 3293 C C . THR A 1 405 ? 6.547 -21.766 -27.844 1 98.44 405 THR A C 1
ATOM 3295 O O . THR A 1 405 ? 7.602 -21.141 -28 1 98.44 405 THR A O 1
ATOM 3298 N N . ILE A 1 406 ? 5.395 -21.188 -27.656 1 98.31 406 ILE A N 1
ATOM 3299 C CA . ILE A 1 406 ? 5.277 -19.734 -27.641 1 98.31 406 ILE A CA 1
ATOM 3300 C C . ILE A 1 406 ? 6.07 -19.156 -26.453 1 98.31 406 ILE A C 1
ATOM 3302 O O . ILE A 1 406 ? 6.777 -18.156 -26.594 1 98.31 406 ILE A O 1
ATOM 3306 N N . ALA A 1 407 ? 5.934 -19.812 -25.344 1 98.31 407 ALA A N 1
ATOM 3307 C CA . ALA A 1 407 ? 6.641 -19.359 -24.156 1 98.31 407 ALA A CA 1
ATOM 3308 C C . ALA A 1 407 ? 8.148 -19.406 -24.359 1 98.31 407 ALA A C 1
ATOM 3310 O O . ALA A 1 407 ? 8.867 -18.484 -23.953 1 98.31 407 ALA A O 1
ATOM 3311 N N . HIS A 1 408 ? 8.602 -20.469 -24.953 1 97.94 408 HIS A N 1
ATOM 3312 C CA . HIS A 1 408 ? 10.031 -20.609 -25.234 1 97.94 408 HIS A CA 1
ATOM 3313 C C . HIS A 1 408 ? 10.516 -19.5 -26.172 1 97.94 408 HIS A C 1
ATOM 3315 O O . HIS A 1 408 ? 11.562 -18.906 -25.938 1 97.94 408 HIS A O 1
ATOM 3321 N N . LEU A 1 409 ? 9.773 -19.25 -27.219 1 98.38 409 LEU A N 1
ATOM 3322 C CA . LEU A 1 409 ? 10.117 -18.188 -28.141 1 98.38 409 LEU A CA 1
ATOM 3323 C C . LEU A 1 409 ? 10.055 -16.828 -27.453 1 98.38 409 LEU A C 1
ATOM 3325 O O . LEU A 1 409 ? 10.898 -15.961 -27.703 1 98.38 409 LEU A O 1
ATOM 3329 N N . TRP A 1 410 ? 9.07 -16.641 -26.641 1 98.44 410 TRP A N 1
ATOM 3330 C CA . TRP A 1 410 ? 8.914 -15.406 -25.891 1 98.44 410 TRP A CA 1
ATOM 3331 C C . TRP A 1 410 ? 10.125 -15.148 -25 1 98.44 410 TRP A C 1
ATOM 3333 O O . TRP A 1 410 ? 10.68 -14.047 -25 1 98.44 410 TRP A O 1
ATOM 3343 N N . THR A 1 411 ? 10.539 -16.156 -24.25 1 97.56 411 THR A N 1
ATOM 3344 C CA . THR A 1 411 ? 11.68 -16.047 -23.344 1 97.56 411 THR A CA 1
ATOM 3345 C C . THR A 1 411 ? 12.969 -15.773 -24.125 1 97.56 411 THR A C 1
ATOM 3347 O O . THR A 1 411 ? 13.789 -14.961 -23.703 1 97.56 411 THR A O 1
ATOM 3350 N N . THR A 1 412 ? 13.102 -16.359 -25.25 1 97.31 412 THR A N 1
ATOM 3351 C CA . THR A 1 412 ? 14.328 -16.297 -26.031 1 97.31 412 THR A CA 1
ATOM 3352 C C . THR A 1 412 ? 14.43 -14.945 -26.75 1 97.31 412 THR A C 1
ATOM 3354 O O . THR A 1 412 ? 15.516 -14.367 -26.844 1 97.31 412 THR A O 1
ATOM 3357 N N . TYR A 1 413 ? 13.297 -14.453 -27.156 1 97.38 413 TYR A N 1
ATOM 3358 C CA . TYR A 1 413 ? 13.398 -13.289 -28.031 1 97.38 413 TYR A CA 1
ATOM 3359 C C . TYR A 1 413 ? 12.812 -12.055 -27.359 1 97.38 413 TYR A C 1
ATOM 3361 O O . TYR A 1 413 ? 13.445 -11 -27.312 1 97.38 413 TYR A O 1
ATOM 3369 N N . VAL A 1 414 ? 11.617 -12.148 -26.844 1 97.62 414 VAL A N 1
ATOM 3370 C CA . VAL A 1 414 ? 10.93 -10.984 -26.297 1 97.62 414 VAL A CA 1
ATOM 3371 C C . VAL A 1 414 ? 11.562 -10.609 -24.953 1 97.62 414 VAL A C 1
ATOM 3373 O O . VAL A 1 414 ? 12.008 -9.477 -24.766 1 97.62 414 VAL A O 1
ATOM 3376 N N . ASP A 1 415 ? 11.625 -11.578 -24.078 1 96.88 415 ASP A N 1
ATOM 3377 C CA . ASP A 1 415 ? 12.195 -11.312 -22.75 1 96.88 415 ASP A CA 1
ATOM 3378 C C . ASP A 1 415 ? 13.648 -10.859 -22.875 1 96.88 415 ASP A C 1
ATOM 3380 O O . ASP A 1 415 ? 14.094 -9.992 -22.125 1 96.88 415 ASP A O 1
ATOM 3384 N N . ALA A 1 416 ? 14.359 -11.477 -23.734 1 96.06 416 ALA A N 1
ATOM 3385 C CA . ALA A 1 416 ? 15.758 -11.117 -23.938 1 96.06 416 ALA A CA 1
ATOM 3386 C C . ALA A 1 416 ? 15.883 -9.672 -24.422 1 96.06 416 ALA A C 1
ATOM 3388 O O . ALA A 1 416 ? 16.781 -8.945 -23.984 1 96.06 416 ALA A O 1
ATOM 3389 N N . GLN A 1 417 ? 15.039 -9.281 -25.312 1 97 417 GLN A N 1
ATOM 3390 C CA . GLN A 1 417 ? 15.062 -7.906 -25.797 1 97 417 GLN A CA 1
ATOM 3391 C C . GLN A 1 417 ? 14.672 -6.926 -24.688 1 97 417 GLN A C 1
ATOM 3393 O O . GLN A 1 417 ? 15.219 -5.824 -24.609 1 97 417 GLN A O 1
ATOM 3398 N N . CYS A 1 418 ? 13.711 -7.312 -23.906 1 96.88 418 CYS A N 1
ATOM 3399 C CA . CYS A 1 418 ? 13.32 -6.473 -22.781 1 96.88 418 CYS A CA 1
ATOM 3400 C C . CYS A 1 418 ? 14.461 -6.336 -21.781 1 96.88 418 CYS A C 1
ATOM 3402 O O . CYS A 1 418 ? 14.664 -5.266 -21.203 1 96.88 418 CYS A O 1
ATOM 3404 N N . ALA A 1 419 ? 15.188 -7.391 -21.594 1 95.12 419 ALA A N 1
ATOM 3405 C CA . ALA A 1 419 ? 16.344 -7.352 -20.703 1 95.12 419 ALA A CA 1
ATOM 3406 C C . ALA A 1 419 ? 17.422 -6.418 -21.25 1 95.12 419 ALA A C 1
ATOM 3408 O O . ALA A 1 419 ? 18.031 -5.656 -20.5 1 95.12 419 ALA A O 1
ATOM 3409 N N . LYS A 1 420 ? 17.641 -6.488 -22.516 1 96.38 420 LYS A N 1
ATOM 3410 C CA . LYS A 1 420 ? 18.609 -5.605 -23.156 1 96.38 420 LYS A CA 1
ATOM 3411 C C . LYS A 1 420 ? 18.172 -4.145 -23.062 1 96.38 420 LYS A C 1
ATOM 3413 O O . LYS A 1 420 ? 19 -3.258 -22.844 1 96.38 420 LYS A O 1
ATOM 3418 N N . ALA A 1 421 ? 16.922 -3.982 -23.266 1 96 421 ALA A N 1
ATOM 3419 C CA . ALA A 1 421 ? 16.375 -2.629 -23.141 1 96 421 ALA A CA 1
ATOM 3420 C C . ALA A 1 421 ? 16.562 -2.102 -21.719 1 96 421 ALA A C 1
ATOM 3422 O O . ALA A 1 421 ? 16.875 -0.924 -21.516 1 96 421 ALA A O 1
ATOM 3423 N N . THR A 1 422 ? 16.344 -2.924 -20.781 1 94.5 422 THR A N 1
ATOM 3424 C CA . THR A 1 422 ? 16.516 -2.543 -19.375 1 94.5 422 THR A CA 1
ATOM 3425 C C . THR A 1 422 ? 17.984 -2.176 -19.109 1 94.5 422 THR A C 1
ATOM 3427 O O . THR A 1 422 ? 18.25 -1.18 -18.422 1 94.5 422 THR A O 1
ATOM 3430 N N . LYS A 1 423 ? 18.891 -2.969 -19.609 1 93.88 423 LYS A N 1
ATOM 3431 C CA . LYS A 1 423 ? 20.312 -2.68 -19.453 1 93.88 423 LYS A CA 1
ATOM 3432 C C . LYS A 1 423 ? 20.688 -1.366 -20.141 1 93.88 423 LYS A C 1
ATOM 3434 O O . LYS A 1 423 ? 21.469 -0.587 -19.609 1 93.88 423 LYS A O 1
ATOM 3439 N N . TRP A 1 424 ? 20.141 -1.179 -21.266 1 94.44 424 TRP A N 1
ATOM 3440 C CA . TRP A 1 424 ? 20.359 0.074 -21.984 1 94.44 424 TRP A CA 1
ATOM 3441 C C . TRP A 1 424 ? 19.859 1.262 -21.172 1 94.44 424 TRP A C 1
ATOM 3443 O O . TRP A 1 424 ? 20.547 2.289 -21.078 1 94.44 424 TRP A O 1
ATOM 3453 N N . LEU A 1 425 ? 18.719 1.161 -20.562 1 92 425 LEU A N 1
ATOM 3454 C CA . LEU A 1 425 ? 18.156 2.203 -19.703 1 92 425 LEU A CA 1
ATOM 3455 C C . LEU A 1 425 ? 19.078 2.465 -18.516 1 92 425 LEU A C 1
ATOM 3457 O O . LEU A 1 425 ? 19.312 3.619 -18.156 1 92 425 LEU A O 1
ATOM 3461 N N . GLU A 1 426 ? 19.484 1.395 -17.922 1 90.88 426 GLU A N 1
ATOM 3462 C CA . GLU A 1 426 ? 20.406 1.498 -16.797 1 90.88 426 GLU A CA 1
ATOM 3463 C C . GLU A 1 426 ? 21.672 2.254 -17.172 1 90.88 426 GLU A C 1
ATOM 3465 O O . GLU A 1 426 ? 22.094 3.164 -16.453 1 90.88 426 GLU A O 1
ATOM 3470 N N . ASP A 1 427 ? 22.266 1.923 -18.297 1 91.62 427 ASP A N 1
ATOM 3471 C CA . ASP A 1 427 ? 23.5 2.539 -18.766 1 91.62 427 ASP A CA 1
ATOM 3472 C C . ASP A 1 427 ? 23.281 4.012 -19.109 1 91.62 427 ASP A C 1
ATOM 3474 O O . ASP A 1 427 ? 24.172 4.84 -18.891 1 91.62 427 ASP A O 1
ATOM 3478 N N . LYS A 1 428 ? 22.188 4.301 -19.562 1 91.56 428 LYS A N 1
ATOM 3479 C CA . LYS A 1 428 ? 21.875 5.672 -19.953 1 91.56 428 LYS A CA 1
ATOM 3480 C C . LYS A 1 428 ? 21.531 6.527 -18.734 1 91.56 428 LYS A C 1
ATOM 3482 O O . LYS A 1 428 ? 21.844 7.719 -18.688 1 91.56 428 LYS A O 1
ATOM 3487 N N . MET A 1 429 ? 20.891 5.938 -17.734 1 90.88 429 MET A N 1
ATOM 3488 C CA . MET A 1 429 ? 20.344 6.699 -16.625 1 90.88 429 MET A CA 1
ATOM 3489 C C . MET A 1 429 ? 21.359 6.805 -15.484 1 90.88 429 MET A C 1
ATOM 3491 O O . MET A 1 429 ? 21.312 7.742 -14.688 1 90.88 429 MET A O 1
ATOM 3495 N N . PHE A 1 430 ? 22.25 5.828 -15.359 1 89.44 430 PHE A N 1
ATOM 3496 C CA . PHE A 1 430 ? 23.172 5.773 -14.219 1 89.44 430 PHE A CA 1
ATOM 3497 C C . PHE A 1 430 ? 24.406 6.609 -14.484 1 89.44 430 PHE A C 1
ATOM 3499 O O . PHE A 1 430 ? 24.812 6.797 -15.641 1 89.44 430 PHE A O 1
ATOM 3506 N N . GLU A 1 431 ? 25.031 7.133 -13.352 1 86.06 431 GLU A N 1
ATOM 3507 C CA . GLU A 1 431 ? 26.312 7.82 -13.43 1 86.06 431 GLU A CA 1
ATOM 3508 C C . GLU A 1 431 ? 27.438 6.844 -13.742 1 86.06 431 GLU A C 1
ATOM 3510 O O . GLU A 1 431 ? 27.453 5.715 -13.242 1 86.06 431 GLU A O 1
ATOM 3515 N N . LYS A 1 432 ? 28.312 7.246 -14.625 1 73 432 LYS A N 1
ATOM 3516 C CA . LYS A 1 432 ? 29.438 6.395 -14.984 1 73 432 LYS A CA 1
ATOM 3517 C C . LYS A 1 432 ? 30.469 6.344 -13.859 1 73 432 LYS A C 1
ATOM 3519 O O . LYS A 1 432 ? 30.703 7.344 -13.18 1 73 432 LYS A O 1
ATOM 3524 N N . ASN A 1 433 ? 30.797 5.184 -13.312 1 62.09 433 ASN A N 1
ATOM 3525 C CA . ASN A 1 433 ? 31.844 5.023 -12.297 1 62.09 433 ASN A CA 1
ATOM 3526 C C . ASN A 1 433 ? 33.156 5.645 -12.734 1 62.09 433 ASN A C 1
ATOM 3528 O O . ASN A 1 433 ? 33.438 5.703 -13.93 1 62.09 433 ASN A O 1
ATOM 3532 N N . GLU A 1 434 ? 33.844 6.422 -11.82 1 52.69 434 GLU A N 1
ATOM 3533 C CA . GLU A 1 434 ? 35.156 7.031 -12.086 1 52.69 434 GLU A CA 1
ATOM 3534 C C . GLU A 1 434 ? 36.062 6.066 -12.836 1 52.69 434 GLU A C 1
ATOM 3536 O O . GLU A 1 434 ? 36.844 6.484 -13.703 1 52.69 434 GLU A O 1
ATOM 3541 N N . ASP A 1 435 ? 36.25 4.848 -12.398 1 48.12 435 ASP A N 1
ATOM 3542 C CA . ASP A 1 435 ? 37.188 3.982 -13.102 1 48.12 435 ASP A CA 1
ATOM 3543 C C . ASP A 1 435 ? 36.75 3.775 -14.555 1 48.12 435 ASP A C 1
ATOM 3545 O O . ASP A 1 435 ? 37.594 3.566 -15.43 1 48.12 435 ASP A O 1
ATOM 3549 N N . GLU A 1 436 ? 35.625 3.709 -14.844 1 44.28 436 GLU A N 1
ATOM 3550 C CA . GLU A 1 436 ? 35.188 3.564 -16.219 1 44.28 436 GLU A CA 1
ATOM 3551 C C . GLU A 1 436 ? 35.219 4.902 -16.953 1 44.28 436 GLU A C 1
ATOM 3553 O O . GLU A 1 436 ? 35.156 4.941 -18.188 1 44.28 436 GLU A O 1
ATOM 3558 N N . LYS A 1 437 ? 35.156 5.945 -16.312 1 45.91 437 LYS A N 1
ATOM 3559 C CA . LYS A 1 437 ? 35.344 7.246 -16.938 1 45.91 437 LYS A CA 1
ATOM 3560 C C . LYS A 1 437 ? 36.75 7.406 -17.469 1 45.91 437 LYS A C 1
ATOM 3562 O O . LYS A 1 437 ? 36.969 8.016 -18.516 1 45.91 437 LYS A O 1
ATOM 3567 N N . HIS A 1 438 ? 37.75 6.996 -16.625 1 43.72 438 HIS A N 1
ATOM 3568 C CA . HIS A 1 438 ? 39.156 7.062 -17.047 1 43.72 438 HIS A CA 1
ATOM 3569 C C . HIS A 1 438 ? 39.469 6.059 -18.156 1 43.72 438 HIS A C 1
ATOM 3571 O O . HIS A 1 438 ? 40.406 6.234 -18.906 1 43.72 438 HIS A O 1
ATOM 3577 N N . GLY A 1 439 ? 38.875 4.965 -18.109 1 36.19 439 GLY A N 1
ATOM 3578 C CA . GLY A 1 439 ? 39.188 4.047 -19.203 1 36.19 439 GLY A CA 1
ATOM 3579 C C . GLY A 1 439 ? 38.656 4.531 -20.547 1 36.19 439 GLY A C 1
ATOM 3580 O O . GLY A 1 439 ? 39.25 4.203 -21.594 1 36.19 439 GLY A O 1
ATOM 3581 N N . VAL A 1 440 ? 37.688 5.094 -20.578 1 38.47 440 VAL A N 1
ATOM 3582 C CA . VAL A 1 440 ? 37.219 5.602 -21.875 1 38.47 440 VAL A CA 1
ATOM 3583 C C . VAL A 1 440 ? 38 6.844 -22.25 1 38.47 440 VAL A C 1
ATOM 3585 O O . VAL A 1 440 ? 38.188 7.133 -23.438 1 38.47 440 VAL A O 1
ATOM 3588 N N . ALA A 1 441 ? 38.438 7.625 -21.297 1 39.66 441 ALA A N 1
ATOM 3589 C CA . ALA A 1 441 ? 39.312 8.742 -21.688 1 39.66 441 ALA A CA 1
ATOM 3590 C C . ALA A 1 441 ? 40.656 8.234 -22.203 1 39.66 441 ALA A C 1
ATOM 3592 O O . ALA A 1 441 ? 41.281 8.898 -23 1 39.66 441 ALA A O 1
ATOM 3593 N N . SER A 1 442 ? 41.125 7.234 -21.688 1 34.69 442 SER A N 1
ATOM 3594 C CA . SER A 1 442 ? 42.375 6.719 -22.234 1 34.69 442 SER A CA 1
ATOM 3595 C C . SER A 1 442 ? 42.156 6 -23.562 1 34.69 442 SER A C 1
ATOM 3597 O O . SER A 1 442 ? 43.125 5.68 -24.266 1 34.69 442 SER A O 1
ATOM 3599 N N . MET A 1 443 ? 41 5.488 -23.734 1 31.22 443 MET A N 1
ATOM 3600 C CA . MET A 1 443 ? 40.812 4.832 -25.016 1 31.22 443 MET A CA 1
ATOM 3601 C C . MET A 1 443 ? 40.406 5.836 -26.094 1 31.22 443 MET A C 1
ATOM 3603 O O . MET A 1 443 ? 40.281 5.484 -27.266 1 31.22 443 MET A O 1
ATOM 3607 N N . ALA A 1 444 ? 40.156 7.094 -25.562 1 28.75 444 ALA A N 1
ATOM 3608 C CA . ALA A 1 444 ? 40.031 8.078 -26.625 1 28.75 444 ALA A CA 1
ATOM 3609 C C . ALA A 1 444 ? 41.344 8.75 -26.938 1 28.75 444 ALA A C 1
ATOM 3611 O O . ALA A 1 444 ? 42.094 9.125 -26.016 1 28.75 444 ALA A O 1
ATOM 3612 N N . MET B 1 1 ? 36.375 33.5 5.359 1 23.89 1 MET B N 1
ATOM 3613 C CA . MET B 1 1 ? 35.188 32.844 5.945 1 23.89 1 MET B CA 1
ATOM 3614 C C . MET B 1 1 ? 34.375 32.125 4.879 1 23.89 1 MET B C 1
ATOM 3616 O O . MET B 1 1 ? 33.812 32.75 3.969 1 23.89 1 MET B O 1
ATOM 3620 N N . ALA B 1 2 ? 34.812 31.062 4.367 1 29.83 2 ALA B N 1
ATOM 3621 C CA . ALA B 1 2 ? 34.125 30.297 3.346 1 29.83 2 ALA B CA 1
ATOM 3622 C C . ALA B 1 2 ? 32.625 30.141 3.699 1 29.83 2 ALA B C 1
ATOM 3624 O O . ALA B 1 2 ? 32.312 29.656 4.789 1 29.83 2 ALA B O 1
ATOM 3625 N N . SER B 1 3 ? 31.781 31.047 3.26 1 33.53 3 SER B N 1
ATOM 3626 C CA . SER B 1 3 ? 30.344 31.031 3.5 1 33.53 3 SER B CA 1
ATOM 3627 C C . SER B 1 3 ? 29.781 29.625 3.377 1 33.53 3 SER B C 1
ATOM 3629 O O . SER B 1 3 ? 29.984 28.953 2.361 1 33.53 3 SER B O 1
ATOM 3631 N N . ASN B 1 4 ? 29.891 28.766 4.301 1 38 4 ASN B N 1
ATOM 3632 C CA . ASN B 1 4 ? 29.312 27.438 4.398 1 38 4 ASN B CA 1
ATOM 3633 C C . ASN B 1 4 ? 27.891 27.391 3.816 1 38 4 ASN B C 1
ATOM 3635 O O . ASN B 1 4 ? 26.969 27.922 4.414 1 38 4 ASN B O 1
ATOM 3639 N N . ASN B 1 5 ? 27.578 27.609 2.512 1 40.16 5 ASN B N 1
ATOM 3640 C CA . ASN B 1 5 ? 26.422 27.578 1.622 1 40.16 5 ASN B CA 1
ATOM 3641 C C . ASN B 1 5 ? 25.516 26.391 1.911 1 40.16 5 ASN B C 1
ATOM 3643 O O . ASN B 1 5 ? 25.234 25.578 1.017 1 40.16 5 ASN B O 1
ATOM 3647 N N . ARG B 1 6 ? 25.578 25.859 3.111 1 49.06 6 ARG B N 1
ATOM 3648 C CA . ARG B 1 6 ? 24.672 24.75 3.385 1 49.06 6 ARG B CA 1
ATOM 3649 C C . ARG B 1 6 ? 23.219 25.203 3.305 1 49.06 6 ARG B C 1
ATOM 3651 O O . ARG B 1 6 ? 22.859 26.281 3.791 1 49.06 6 ARG B O 1
ATOM 3658 N N . GLN B 1 7 ? 22.406 24.719 2.354 1 56.47 7 GLN B N 1
ATOM 3659 C CA . GLN B 1 7 ? 20.969 24.969 2.189 1 56.47 7 GLN B CA 1
ATOM 3660 C C . GLN B 1 7 ? 20.281 25.109 3.543 1 56.47 7 GLN B C 1
ATOM 3662 O O . GLN B 1 7 ? 20.5 24.281 4.438 1 56.47 7 GLN B O 1
ATOM 3667 N N . ASN B 1 8 ? 19.75 26.234 3.838 1 60.62 8 ASN B N 1
ATOM 3668 C CA . ASN B 1 8 ? 18.938 26.484 5.02 1 60.62 8 ASN B CA 1
ATOM 3669 C C . ASN B 1 8 ? 17.75 25.516 5.098 1 60.62 8 ASN B C 1
ATOM 3671 O O . ASN B 1 8 ? 16.844 25.594 4.273 1 60.62 8 ASN B O 1
ATOM 3675 N N . VAL B 1 9 ? 17.828 24.547 5.969 1 80.25 9 VAL B N 1
ATOM 3676 C CA . VAL B 1 9 ? 16.766 23.547 6.051 1 80.25 9 VAL B CA 1
ATOM 3677 C C . VAL B 1 9 ? 15.891 23.828 7.266 1 80.25 9 VAL B C 1
ATOM 3679 O O . VAL B 1 9 ? 14.898 23.125 7.5 1 80.25 9 VAL B O 1
ATOM 3682 N N . THR B 1 10 ? 16.031 25 7.863 1 89.81 10 THR B N 1
ATOM 3683 C CA . THR B 1 10 ? 15.305 25.297 9.086 1 89.81 10 THR B CA 1
ATOM 3684 C C . THR B 1 10 ? 13.898 25.797 8.773 1 89.81 10 THR B C 1
ATOM 3686 O O . THR B 1 10 ? 13 25.703 9.609 1 89.81 10 THR B O 1
ATOM 3689 N N . TRP B 1 11 ? 13.758 26.344 7.594 1 93.38 11 TRP B N 1
ATOM 3690 C CA . TRP B 1 11 ? 12.438 26.844 7.207 1 93.38 11 TRP B CA 1
ATOM 3691 C C . TRP B 1 11 ? 11.406 25.719 7.219 1 93.38 11 TRP B C 1
ATOM 3693 O O . TRP B 1 11 ? 10.227 25.969 7.469 1 93.38 11 TRP B O 1
ATOM 3703 N N . VAL B 1 12 ? 11.828 24.531 6.969 1 94.56 12 VAL B N 1
ATOM 3704 C CA . VAL B 1 12 ? 10.945 23.359 6.93 1 94.56 12 VAL B CA 1
ATOM 3705 C C . VAL B 1 12 ? 10.32 23.141 8.305 1 94.56 12 VAL B C 1
ATOM 3707 O O . VAL B 1 12 ? 9.148 22.781 8.414 1 94.56 12 VAL B O 1
ATOM 3710 N N . GLU B 1 13 ? 11.062 23.422 9.305 1 94.38 13 GLU B N 1
ATOM 3711 C CA . GLU B 1 13 ? 10.562 23.297 10.672 1 94.38 13 GLU B CA 1
ATOM 3712 C C . GLU B 1 13 ? 9.492 24.328 10.969 1 94.38 13 GLU B C 1
ATOM 3714 O O . GLU B 1 13 ? 8.5 24.031 11.648 1 94.38 13 GLU B O 1
ATOM 3719 N N . GLY B 1 14 ? 9.766 25.438 10.539 1 96.5 14 GLY B N 1
ATOM 3720 C CA . GLY B 1 14 ? 8.766 26.484 10.727 1 96.5 14 GLY B CA 1
ATOM 3721 C C . GLY B 1 14 ? 7.453 26.172 10.023 1 96.5 14 GLY B C 1
ATOM 3722 O O . GLY B 1 14 ? 6.379 26.375 10.594 1 96.5 14 GLY B O 1
ATOM 3723 N N . VAL B 1 15 ? 7.527 25.703 8.812 1 96.81 15 VAL B N 1
ATOM 3724 C CA . VAL B 1 15 ? 6.34 25.344 8.047 1 96.81 15 VAL B CA 1
ATOM 3725 C C . VAL B 1 15 ? 5.594 24.219 8.742 1 96.81 15 VAL B C 1
ATOM 3727 O O . VAL B 1 15 ? 4.363 24.203 8.773 1 96.81 15 VAL B O 1
ATOM 3730 N N . ARG B 1 16 ? 6.324 23.328 9.297 1 96.38 16 ARG B N 1
ATOM 3731 C CA . ARG B 1 16 ? 5.73 22.234 10.055 1 96.38 16 ARG B CA 1
ATOM 3732 C C . ARG B 1 16 ? 4.926 22.766 11.242 1 96.38 16 ARG B C 1
ATOM 3734 O O . ARG B 1 16 ? 3.865 22.219 11.562 1 96.38 16 ARG B O 1
ATOM 3741 N N . GLY B 1 17 ? 5.488 23.75 11.859 1 96.06 17 GLY B N 1
ATOM 3742 C CA . GLY B 1 17 ? 4.781 24.375 12.969 1 96.06 17 GLY B CA 1
ATOM 3743 C C . GLY B 1 17 ? 3.459 25 12.555 1 96.06 17 GLY B C 1
ATOM 3744 O O . GLY B 1 17 ? 2.447 24.812 13.234 1 96.06 17 GLY B O 1
ATOM 3745 N N . VAL B 1 18 ? 3.451 25.625 11.461 1 95.25 18 VAL B N 1
ATOM 3746 C CA . VAL B 1 18 ? 2.234 26.25 10.945 1 95.25 18 VAL B CA 1
ATOM 3747 C C . VAL B 1 18 ? 1.211 25.172 10.602 1 95.25 18 VAL B C 1
ATOM 3749 O O . VAL B 1 18 ? 0.022 25.312 10.898 1 95.25 18 VAL B O 1
ATOM 3752 N N . ALA B 1 19 ? 1.674 24.141 9.977 1 95.75 19 ALA B N 1
ATOM 3753 C CA . ALA B 1 19 ? 0.794 23.031 9.625 1 95.75 19 ALA B CA 1
ATOM 3754 C C . ALA B 1 19 ? 0.11 22.453 10.859 1 95.75 19 ALA B C 1
ATOM 3756 O O . ALA B 1 19 ? -1.103 22.234 10.859 1 95.75 19 ALA B O 1
ATOM 3757 N N . SER B 1 20 ? 0.883 22.266 11.898 1 95.12 20 SER B N 1
ATOM 3758 C CA . SER B 1 20 ? 0.339 21.703 13.125 1 95.12 20 SER B CA 1
ATOM 3759 C C . SER B 1 20 ? -0.669 22.641 13.773 1 95.12 20 SER B C 1
ATOM 3761 O O . SER B 1 20 ? -1.7 22.203 14.281 1 95.12 20 SER B O 1
ATOM 3763 N N . PHE B 1 21 ? -0.369 23.891 13.773 1 95.25 21 PHE B N 1
ATOM 3764 C CA . PHE B 1 21 ? -1.278 24.875 14.32 1 95.25 21 PHE B CA 1
ATOM 3765 C C . PHE B 1 21 ? -2.596 24.891 13.555 1 95.25 21 PHE B C 1
ATOM 3767 O O . PHE B 1 21 ? -3.67 24.938 14.156 1 95.25 21 PHE B O 1
ATOM 3774 N N . TRP B 1 22 ? -2.496 24.812 12.281 1 95.12 22 TRP B N 1
ATOM 3775 C CA . TRP B 1 22 ? -3.693 24.844 11.445 1 95.12 22 TRP B CA 1
ATOM 3776 C C . TRP B 1 22 ? -4.535 23.594 11.672 1 95.12 22 TRP B C 1
ATOM 3778 O O . TRP B 1 22 ? -5.766 23.641 11.602 1 95.12 22 TRP B O 1
ATOM 3788 N N . VAL B 1 23 ? -3.916 22.469 11.898 1 94.94 23 VAL B N 1
ATOM 3789 C CA . VAL B 1 23 ? -4.648 21.234 12.18 1 94.94 23 VAL B CA 1
ATOM 3790 C C . VAL B 1 23 ? -5.48 21.422 13.445 1 94.94 23 VAL B C 1
ATOM 3792 O O . VAL B 1 23 ? -6.648 21.016 13.492 1 94.94 23 VAL B O 1
ATOM 3795 N N . VAL B 1 24 ? -4.941 22.031 14.453 1 95.62 24 VAL B N 1
ATOM 3796 C CA . VAL B 1 24 ? -5.652 22.25 15.703 1 95.62 24 VAL B CA 1
ATOM 3797 C C . VAL B 1 24 ? -6.824 23.203 15.477 1 95.62 24 VAL B C 1
ATOM 3799 O O . VAL B 1 24 ? -7.941 22.938 15.938 1 95.62 24 VAL B O 1
ATOM 3802 N N . VAL B 1 25 ? -6.562 24.234 14.758 1 95.25 25 VAL B N 1
ATOM 3803 C CA . VAL B 1 25 ? -7.598 25.219 14.469 1 95.25 25 VAL B CA 1
ATOM 3804 C C . VAL B 1 25 ? -8.742 24.562 13.703 1 95.25 25 VAL B C 1
ATOM 3806 O O . VAL B 1 25 ? -9.914 24.812 13.992 1 95.25 25 VAL B O 1
ATOM 3809 N N . THR B 1 26 ? -8.414 23.766 12.812 1 94.44 26 THR B N 1
ATOM 3810 C CA . THR B 1 26 ? -9.414 23.047 12.023 1 94.44 26 THR B CA 1
ATOM 3811 C C . THR B 1 26 ? -10.297 22.188 12.922 1 94.44 26 THR B C 1
ATOM 3813 O O . THR B 1 26 ? -11.516 22.156 12.75 1 94.44 26 THR B O 1
ATOM 3816 N N . HIS B 1 27 ? -9.734 21.531 13.82 1 94.88 27 HIS B N 1
ATOM 3817 C CA . HIS B 1 27 ? -10.508 20.656 14.688 1 94.88 27 HIS B CA 1
ATOM 3818 C C . HIS B 1 27 ? -11.367 21.453 15.656 1 94.88 27 HIS B C 1
ATOM 3820 O O . HIS B 1 27 ? -12.469 21.016 16.016 1 94.88 27 HIS B O 1
ATOM 3826 N N . LEU B 1 28 ? -10.898 22.641 16.016 1 95.44 28 LEU B N 1
ATOM 3827 C CA . LEU B 1 28 ? -11.742 23.531 16.797 1 95.44 28 LEU B CA 1
ATOM 3828 C C . LEU B 1 28 ? -12.977 23.938 16 1 95.44 28 LEU B C 1
ATOM 3830 O O . LEU B 1 28 ? -14.102 23.891 16.516 1 95.44 28 LEU B O 1
ATOM 3834 N N . CYS B 1 29 ? -12.719 24.281 14.82 1 94.94 29 CYS B N 1
ATOM 3835 C CA . CYS B 1 29 ? -13.812 24.703 13.961 1 94.94 29 CYS B CA 1
ATOM 3836 C C . CYS B 1 29 ? -14.742 23.531 13.633 1 94.94 29 CYS B C 1
ATOM 3838 O O . CYS B 1 29 ? -15.953 23.719 13.516 1 94.94 29 CYS B O 1
ATOM 3840 N N . ARG B 1 30 ? -14.211 22.391 13.461 1 93.62 30 ARG B N 1
ATOM 3841 C CA . ARG B 1 30 ? -15.023 21.219 13.195 1 93.62 30 ARG B CA 1
ATOM 3842 C C . ARG B 1 30 ? -15.961 20.922 14.367 1 93.62 30 ARG B C 1
ATOM 3844 O O . ARG B 1 30 ? -17.078 20.453 14.164 1 93.62 30 ARG B O 1
ATOM 3851 N N . ALA B 1 31 ? -15.531 21.203 15.492 1 95.12 31 ALA B N 1
ATOM 3852 C CA . ALA B 1 31 ? -16.312 20.922 16.688 1 95.12 31 ALA B CA 1
ATOM 3853 C C . ALA B 1 31 ? -17.453 21.906 16.844 1 95.12 31 ALA B C 1
ATOM 3855 O O . ALA B 1 31 ? -18.562 21.531 17.266 1 95.12 31 ALA B O 1
ATOM 3856 N N . TRP B 1 32 ? -17.266 23.156 16.438 1 95.69 32 TRP B N 1
ATOM 3857 C CA . TRP B 1 32 ? -18.281 24.109 16.859 1 95.69 32 TRP B CA 1
ATOM 3858 C C . TRP B 1 32 ? -18.734 24.984 15.68 1 95.69 32 TRP B C 1
ATOM 3860 O O . TRP B 1 32 ? -19.688 25.766 15.805 1 95.69 32 TRP B O 1
ATOM 3870 N N . ASP B 1 33 ? -18.109 24.922 14.531 1 93.38 33 ASP B N 1
ATOM 3871 C CA . ASP B 1 33 ? -18.5 25.719 13.375 1 93.38 33 ASP B CA 1
ATOM 3872 C C . ASP B 1 33 ? -18.266 24.938 12.078 1 93.38 33 ASP B C 1
ATOM 3874 O O . ASP B 1 33 ? -17.516 25.375 11.211 1 93.38 33 ASP B O 1
ATOM 3878 N N . TYR B 1 34 ? -19.016 23.922 11.898 1 93.25 34 TYR B N 1
ATOM 3879 C CA . TYR B 1 34 ? -18.844 23.016 10.766 1 93.25 34 TYR B CA 1
ATOM 3880 C C . TYR B 1 34 ? -19.312 23.688 9.469 1 93.25 34 TYR B C 1
ATOM 3882 O O . TYR B 1 34 ? -18.953 23.234 8.375 1 93.25 34 TYR B O 1
ATOM 3890 N N . SER B 1 35 ? -20.047 24.797 9.523 1 93.44 35 SER B N 1
ATOM 3891 C CA . SER B 1 35 ? -20.531 25.484 8.336 1 93.44 35 SER B CA 1
ATOM 3892 C C . SER B 1 35 ? -19.375 26.062 7.527 1 93.44 35 SER B C 1
ATOM 3894 O O . SER B 1 35 ? -19.516 26.344 6.336 1 93.44 35 SER B O 1
ATOM 3896 N N . LEU B 1 36 ? -18.219 26.188 8.172 1 94.62 36 LEU B N 1
ATOM 3897 C CA . LEU B 1 36 ? -17.047 26.75 7.52 1 94.62 36 LEU B CA 1
ATOM 3898 C C . LEU B 1 36 ? -16.531 25.828 6.418 1 94.62 36 LEU B C 1
ATOM 3900 O O . LEU B 1 36 ? -15.711 26.234 5.594 1 94.62 36 LEU B O 1
ATOM 3904 N N . TRP B 1 37 ? -17.016 24.578 6.324 1 94.88 37 TRP B N 1
ATOM 3905 C CA . TRP B 1 37 ? -16.625 23.641 5.281 1 94.88 37 TRP B CA 1
ATOM 3906 C C . TRP B 1 37 ? -17.344 23.938 3.973 1 94.88 37 TRP B C 1
ATOM 3908 O O . TRP B 1 37 ? -16.969 23.438 2.914 1 94.88 37 TRP B O 1
ATOM 3918 N N . SER B 1 38 ? -18.344 24.875 4.102 1 95.81 38 SER B N 1
ATOM 3919 C CA . SER B 1 38 ? -19.078 25.359 2.936 1 95.81 38 SER B CA 1
ATOM 3920 C C . SER B 1 38 ? -18.797 26.828 2.662 1 95.81 38 SER B C 1
ATOM 3922 O O . SER B 1 38 ? -18.359 27.562 3.555 1 95.81 38 SER B O 1
ATOM 3924 N N . PRO B 1 39 ? -18.953 27.219 1.454 1 96.31 39 PRO B N 1
ATOM 3925 C CA . PRO B 1 39 ? -18.703 28.625 1.153 1 96.31 39 PRO B CA 1
ATOM 3926 C C . PRO B 1 39 ? -19.766 29.562 1.735 1 96.31 39 PRO B C 1
ATOM 3928 O O . PRO B 1 39 ? -19.547 30.781 1.814 1 96.31 39 PRO B O 1
ATOM 3931 N N . ARG B 1 40 ? -20.906 28.938 2.031 1 96.38 40 ARG B N 1
ATOM 3932 C CA . ARG B 1 40 ? -22.031 29.609 2.656 1 96.38 40 ARG B CA 1
ATOM 3933 C C . ARG B 1 40 ? -22.766 28.688 3.619 1 96.38 40 ARG B C 1
ATOM 3935 O O . ARG B 1 40 ? -22.578 27.469 3.578 1 96.38 40 ARG B O 1
ATOM 3942 N N . ASP B 1 41 ? -23.516 29.344 4.484 1 95.31 41 ASP B N 1
ATOM 3943 C CA . ASP B 1 41 ? -24.266 28.531 5.438 1 95.31 41 ASP B CA 1
ATOM 3944 C C . ASP B 1 41 ? -25.391 27.766 4.742 1 95.31 41 ASP B C 1
ATOM 3946 O O . ASP B 1 41 ? -25.797 26.703 5.199 1 95.31 41 ASP B O 1
ATOM 3950 N N . ASN B 1 42 ? -25.922 28.297 3.76 1 94.19 42 ASN B N 1
ATOM 3951 C CA . ASN B 1 42 ? -26.891 27.672 2.855 1 94.19 42 ASN B CA 1
ATOM 3952 C C . ASN B 1 42 ? -26.828 28.297 1.465 1 94.19 42 ASN B C 1
ATOM 3954 O O . ASN B 1 42 ? -26.047 29.219 1.223 1 94.19 42 ASN B O 1
ATOM 3958 N N . GLU B 1 43 ? -27.641 27.828 0.539 1 93.94 43 GLU B N 1
ATOM 3959 C CA . GLU B 1 43 ? -27.578 28.219 -0.865 1 93.94 43 GLU B CA 1
ATOM 3960 C C . GLU B 1 43 ? -27.844 29.719 -1.027 1 93.94 43 GLU B C 1
ATOM 3962 O O . GLU B 1 43 ? -27.297 30.359 -1.927 1 93.94 43 GLU B O 1
ATOM 3967 N N . ASN B 1 44 ? -28.562 30.344 -0.098 1 94 44 ASN B N 1
ATOM 3968 C CA . ASN B 1 44 ? -29.016 31.719 -0.279 1 94 44 ASN B CA 1
ATOM 3969 C C . ASN B 1 44 ? -28.453 32.625 0.808 1 94 44 ASN B C 1
ATOM 3971 O O . ASN B 1 44 ? -28.688 33.844 0.791 1 94 44 ASN B O 1
ATOM 3975 N N . ALA B 1 45 ? -27.719 32.125 1.677 1 95 45 ALA B N 1
ATOM 3976 C CA . ALA B 1 45 ? -27.219 32.906 2.791 1 95 45 ALA B CA 1
ATOM 3977 C C . ALA B 1 45 ? -25.969 33.719 2.379 1 95 45 ALA B C 1
ATOM 3979 O O . ALA B 1 45 ? -25.266 33.344 1.446 1 95 45 ALA B O 1
ATOM 3980 N N . ALA B 1 46 ? -25.844 34.812 3.033 1 95.31 46 ALA B N 1
ATOM 3981 C CA . ALA B 1 46 ? -24.578 35.562 2.887 1 95.31 46 ALA B CA 1
ATOM 3982 C C . ALA B 1 46 ? -23.438 34.812 3.584 1 95.31 46 ALA B C 1
ATOM 3984 O O . ALA B 1 46 ? -23.625 34.25 4.668 1 95.31 46 ALA B O 1
ATOM 3985 N N . PRO B 1 47 ? -22.312 34.781 2.938 1 95.56 47 PRO B N 1
ATOM 3986 C CA . PRO B 1 47 ? -21.188 34.062 3.551 1 95.56 47 PRO B CA 1
ATOM 3987 C C . PRO B 1 47 ? -20.672 34.75 4.82 1 95.56 47 PRO B C 1
ATOM 3989 O O . PRO B 1 47 ? -20.703 35.969 4.91 1 95.56 47 PRO B O 1
ATOM 3992 N N . GLN B 1 48 ? -20.266 33.906 5.723 1 94.56 48 GLN B N 1
ATOM 3993 C CA . GLN B 1 48 ? -19.5 34.438 6.852 1 94.56 48 GLN B CA 1
ATOM 3994 C C . GLN B 1 48 ? -18.109 34.906 6.406 1 94.56 48 GLN B C 1
ATOM 3996 O O . GLN B 1 48 ? -17.625 34.469 5.355 1 94.56 48 GLN B O 1
ATOM 4001 N N . LEU B 1 49 ? -17.547 35.656 7.188 1 95.44 49 LEU B N 1
ATOM 4002 C CA . LEU B 1 49 ? -16.219 36.188 6.883 1 95.44 49 LEU B CA 1
ATOM 4003 C C . LEU B 1 49 ? -15.219 35.062 6.652 1 95.44 49 LEU B C 1
ATOM 4005 O O . LEU B 1 49 ? -14.469 35.094 5.672 1 95.44 49 LEU B O 1
ATOM 4009 N N . LEU B 1 50 ? -15.281 34.031 7.488 1 95.38 50 LEU B N 1
ATOM 4010 C CA . LEU B 1 50 ? -14.297 32.969 7.441 1 95.38 50 LEU B CA 1
ATOM 4011 C C . LEU B 1 50 ? -14.664 31.922 6.383 1 95.38 50 LEU B C 1
ATOM 4013 O O . LEU B 1 50 ? -13.961 30.922 6.211 1 95.38 50 LEU B O 1
ATOM 4017 N N . GLN B 1 51 ? -15.711 32.219 5.641 1 96.44 51 GLN B N 1
ATOM 4018 C CA . GLN B 1 51 ? -16.109 31.344 4.531 1 96.44 51 GLN B CA 1
ATOM 4019 C C . GLN B 1 51 ? -15.609 31.906 3.199 1 96.44 51 GLN B C 1
ATOM 4021 O O . GLN B 1 51 ? -15.648 31.219 2.178 1 96.44 51 GLN B O 1
ATOM 4026 N N . LEU B 1 52 ? -15.07 33.125 3.256 1 95.62 52 LEU B N 1
ATOM 4027 C CA . LEU B 1 52 ? -14.633 33.812 2.045 1 95.62 52 LEU B CA 1
ATOM 4028 C C . LEU B 1 52 ? -13.289 33.281 1.573 1 95.62 52 LEU B C 1
ATOM 4030 O O . LEU B 1 52 ? -12.453 32.875 2.389 1 95.62 52 LEU B O 1
ATOM 4034 N N . PRO B 1 53 ? -13.148 33.281 0.237 1 94.56 53 PRO B N 1
ATOM 4035 C CA . PRO B 1 53 ? -11.844 32.875 -0.271 1 94.56 53 PRO B CA 1
ATOM 4036 C C . PRO B 1 53 ? -10.68 33.656 0.327 1 94.56 53 PRO B C 1
ATOM 4038 O O . PRO B 1 53 ? -10.836 34.844 0.627 1 94.56 53 PRO B O 1
ATOM 4041 N N . PHE B 1 54 ? -9.531 33.062 0.55 1 94.75 54 PHE B N 1
ATOM 4042 C CA . PHE B 1 54 ? -8.297 33.594 1.12 1 94.75 54 PHE B CA 1
ATOM 4043 C C . PHE B 1 54 ? -8.367 33.594 2.643 1 94.75 54 PHE B C 1
ATOM 4045 O O . PHE B 1 54 ? -7.379 33.281 3.312 1 94.75 54 PHE B O 1
ATOM 4052 N N . LEU B 1 55 ? -9.539 33.75 3.191 1 95.5 55 LEU B N 1
ATOM 4053 C CA . LEU B 1 55 ? -9.617 33.812 4.645 1 95.5 55 LEU B CA 1
ATOM 4054 C C . LEU B 1 55 ? -9.945 32.469 5.238 1 95.5 55 LEU B C 1
ATOM 4056 O O . LEU B 1 55 ? -9.586 32.156 6.383 1 95.5 55 LEU B O 1
ATOM 4060 N N . ARG B 1 56 ? -10.516 31.625 4.527 1 95.94 56 ARG B N 1
ATOM 4061 C CA . ARG B 1 56 ? -11.086 30.391 5.047 1 95.94 56 ARG B CA 1
ATOM 4062 C C . ARG B 1 56 ? -10.016 29.312 5.184 1 95.94 56 ARG B C 1
ATOM 4064 O O . ARG B 1 56 ? -10.203 28.328 5.898 1 95.94 56 ARG B O 1
ATOM 4071 N N . LEU B 1 57 ? -8.898 29.406 4.555 1 94.25 57 LEU B N 1
ATOM 4072 C CA . LEU B 1 57 ? -7.926 28.328 4.375 1 94.25 57 LEU B CA 1
ATOM 4073 C C . LEU B 1 57 ? -7.469 27.781 5.723 1 94.25 57 LEU B C 1
ATOM 4075 O O . LEU B 1 57 ? -7.516 26.562 5.949 1 94.25 57 LEU B O 1
ATOM 4079 N N . PRO B 1 58 ? -7.125 28.578 6.719 1 91.06 58 PRO B N 1
ATOM 4080 C CA . PRO B 1 58 ? -6.629 28.031 7.984 1 91.06 58 PRO B CA 1
ATOM 4081 C C . PRO B 1 58 ? -7.711 27.297 8.781 1 91.06 58 PRO B C 1
ATOM 4083 O O . PRO B 1 58 ? -7.398 26.469 9.641 1 91.06 58 PRO B O 1
ATOM 4086 N N . PHE B 1 59 ? -8.953 27.578 8.461 1 91.62 59 PHE B N 1
ATOM 4087 C CA . PHE B 1 59 ? -10.039 27.109 9.305 1 91.62 59 PHE B CA 1
ATOM 4088 C C . PHE B 1 59 ? -10.68 25.859 8.719 1 91.62 59 PHE B C 1
ATOM 4090 O O . PHE B 1 59 ? -11.188 25.016 9.453 1 91.62 59 PHE B O 1
ATOM 4097 N N . GLN B 1 60 ? -10.703 25.75 7.465 1 85.69 60 GLN B N 1
ATOM 4098 C CA . GLN B 1 60 ? -11.336 24.578 6.84 1 85.69 60 GLN B CA 1
ATOM 4099 C C . GLN B 1 60 ? -10.453 23.344 6.98 1 85.69 60 GLN B C 1
ATOM 4101 O O . GLN B 1 60 ? -10.953 22.219 6.918 1 85.69 60 GLN B O 1
ATOM 4106 N N . GLY B 1 61 ? -9.219 23.359 7.402 1 71.44 61 GLY B N 1
ATOM 4107 C CA . GLY B 1 61 ? -8.305 22.438 8.031 1 71.44 61 GLY B CA 1
ATOM 4108 C C . GLY B 1 61 ? -7.992 21.219 7.172 1 71.44 61 GLY B C 1
ATOM 4109 O O . GLY B 1 61 ? -7.695 20.141 7.691 1 71.44 61 GLY B O 1
ATOM 4110 N N . ARG B 1 62 ? -7.789 21.312 5.75 1 86.06 62 ARG B N 1
ATOM 4111 C CA . ARG B 1 62 ? -7.41 20.156 4.953 1 86.06 62 ARG B CA 1
ATOM 4112 C C . ARG B 1 62 ? -5.945 20.234 4.527 1 86.06 62 ARG B C 1
ATOM 4114 O O . ARG B 1 62 ? -5.305 19.203 4.301 1 86.06 62 ARG B O 1
ATOM 4121 N N . ILE B 1 63 ? -5.438 21.312 4.738 1 93.88 63 ILE B N 1
ATOM 4122 C CA . ILE B 1 63 ? -4.148 21.547 4.102 1 93.88 63 ILE B CA 1
ATOM 4123 C C . ILE B 1 63 ? -3.023 21.062 5.008 1 93.88 63 ILE B C 1
ATOM 4125 O O . ILE B 1 63 ? -1.93 20.734 4.535 1 93.88 63 ILE B O 1
ATOM 4129 N N . GLY B 1 64 ? -3.266 20.953 6.324 1 94.69 64 GLY B N 1
ATOM 4130 C CA . GLY B 1 64 ? -2.232 20.578 7.273 1 94.69 64 GLY B CA 1
ATOM 4131 C C . GLY B 1 64 ? -1.595 19.234 6.965 1 94.69 64 GLY B C 1
ATOM 4132 O O . GLY B 1 64 ? -0.369 19.125 6.891 1 94.69 64 GLY B O 1
ATOM 4133 N N . VAL B 1 65 ? -2.371 18.219 6.758 1 94.75 65 VAL B N 1
ATOM 4134 C CA . VAL B 1 65 ? -1.869 16.875 6.492 1 94.75 65 VAL B CA 1
ATOM 4135 C C . VAL B 1 65 ? -1.069 16.859 5.191 1 94.75 65 VAL B C 1
ATOM 4137 O O . VAL B 1 65 ? -0.018 16.219 5.105 1 94.75 65 VAL B O 1
ATOM 4140 N N . THR B 1 66 ? -1.544 17.594 4.207 1 97.25 66 THR B N 1
ATOM 4141 C CA . THR B 1 66 ? -0.858 17.719 2.928 1 97.25 66 THR B CA 1
ATOM 4142 C C . THR B 1 66 ? 0.518 18.359 3.111 1 97.25 66 THR B C 1
ATOM 4144 O O . THR B 1 66 ? 1.494 17.922 2.496 1 97.25 66 THR B O 1
ATOM 4147 N N . MET B 1 67 ? 0.556 19.312 3.969 1 97.56 67 MET B N 1
ATOM 4148 C CA . MET B 1 67 ? 1.818 19.984 4.273 1 97.56 67 MET B CA 1
ATOM 4149 C C . MET B 1 67 ? 2.799 19.016 4.93 1 97.56 67 MET B C 1
ATOM 4151 O O . MET B 1 67 ? 3.975 18.984 4.566 1 97.56 67 MET B O 1
ATOM 4155 N N . PHE B 1 68 ? 2.303 18.25 5.844 1 96.88 68 PHE B N 1
ATOM 4156 C CA . PHE B 1 68 ? 3.152 17.297 6.551 1 96.88 68 PHE B CA 1
ATOM 4157 C C . PHE B 1 68 ? 3.719 16.266 5.586 1 96.88 68 PHE B C 1
ATOM 4159 O O . PHE B 1 68 ? 4.883 15.867 5.707 1 96.88 68 PHE B O 1
ATOM 4166 N N . ALA B 1 69 ? 2.895 15.789 4.664 1 97.94 69 ALA B N 1
ATOM 4167 C CA . ALA B 1 69 ? 3.346 14.805 3.684 1 97.94 69 ALA B CA 1
ATOM 4168 C C . ALA B 1 69 ? 4.477 15.359 2.824 1 97.94 69 ALA B C 1
ATOM 4170 O O . ALA B 1 69 ? 5.504 14.703 2.637 1 97.94 69 ALA B O 1
ATOM 4171 N N . PHE B 1 70 ? 4.289 16.609 2.375 1 98.06 70 PHE B N 1
ATOM 4172 C CA . PHE B 1 70 ? 5.332 17.266 1.599 1 98.06 70 PHE B CA 1
ATOM 4173 C C . PHE B 1 70 ? 6.625 17.359 2.402 1 98.06 70 PHE B C 1
ATOM 4175 O O . PHE B 1 70 ? 7.707 17.078 1.886 1 98.06 70 PHE B O 1
ATOM 4182 N N . LEU B 1 71 ? 6.516 17.75 3.604 1 97.44 71 LEU B N 1
ATOM 4183 C CA . LEU B 1 71 ? 7.68 17.953 4.457 1 97.44 71 LEU B CA 1
ATOM 4184 C C . LEU B 1 71 ? 8.398 16.641 4.73 1 97.44 71 LEU B C 1
ATOM 4186 O O . LEU B 1 71 ? 9.625 16.609 4.836 1 97.44 71 LEU B O 1
ATOM 4190 N N . THR B 1 72 ? 7.648 15.578 4.879 1 96.19 72 THR B N 1
ATOM 4191 C CA . THR B 1 72 ? 8.25 14.258 5.047 1 96.19 72 THR B CA 1
ATOM 4192 C C . THR B 1 72 ? 9.125 13.906 3.846 1 96.19 72 THR B C 1
ATOM 4194 O O . THR B 1 72 ? 10.273 13.484 4.008 1 96.19 72 THR B O 1
ATOM 4197 N N . GLY B 1 73 ? 8.602 14.133 2.686 1 96.94 73 GLY B N 1
ATOM 4198 C CA . GLY B 1 73 ? 9.367 13.883 1.479 1 96.94 73 GLY B CA 1
ATOM 4199 C C . GLY B 1 73 ? 10.617 14.734 1.374 1 96.94 73 GLY B C 1
ATOM 4200 O O . GLY B 1 73 ? 11.695 14.234 1.044 1 96.94 73 GLY B O 1
ATOM 4201 N N . TYR B 1 74 ? 10.461 15.992 1.706 1 97 74 TYR B N 1
ATOM 4202 C CA . TYR B 1 74 ? 11.555 16.953 1.595 1 97 74 TYR B CA 1
ATOM 4203 C C . TYR B 1 74 ? 12.672 16.625 2.584 1 97 74 TYR B C 1
ATOM 4205 O O . TYR B 1 74 ? 13.836 16.547 2.205 1 97 74 TYR B O 1
ATOM 4213 N N . VAL B 1 75 ? 12.359 16.375 3.824 1 94.81 75 VAL B N 1
ATOM 4214 C CA . VAL B 1 75 ? 13.344 16.203 4.895 1 94.81 75 VAL B CA 1
ATOM 4215 C C . VAL B 1 75 ? 14.047 14.859 4.742 1 94.81 75 VAL B C 1
ATOM 4217 O O . VAL B 1 75 ? 15.258 14.766 4.934 1 94.81 75 VAL B O 1
ATOM 4220 N N . CYS B 1 76 ? 13.328 13.789 4.375 1 94.44 76 CYS B N 1
ATOM 4221 C CA . CYS B 1 76 ? 13.914 12.461 4.215 1 94.44 76 CYS B CA 1
ATOM 4222 C C . CYS B 1 76 ? 14.914 12.445 3.066 1 94.44 76 CYS B C 1
ATOM 4224 O O . CYS B 1 76 ? 15.812 11.602 3.035 1 94.44 76 CYS B O 1
ATOM 4226 N N . ALA B 1 77 ? 14.781 13.398 2.197 1 95.94 77 ALA B N 1
ATOM 4227 C CA . ALA B 1 77 ? 15.594 13.375 0.984 1 95.94 77 ALA B CA 1
ATOM 4228 C C . ALA B 1 77 ? 16.859 14.219 1.15 1 95.94 77 ALA B C 1
ATOM 4230 O O . ALA B 1 77 ? 17.812 14.062 0.399 1 95.94 77 ALA B O 1
ATOM 4231 N N . ILE B 1 78 ? 17 15.055 2.104 1 94.19 78 ILE B N 1
ATOM 4232 C CA . ILE B 1 78 ? 18.047 16.062 2.219 1 94.19 78 ILE B CA 1
ATOM 4233 C C . ILE B 1 78 ? 19.406 15.391 2.354 1 94.19 78 ILE B C 1
ATOM 4235 O O . ILE B 1 78 ? 20.266 15.555 1.498 1 94.19 78 ILE B O 1
ATOM 4239 N N . LYS B 1 79 ? 19.578 14.602 3.336 1 93.75 79 LYS B N 1
ATOM 4240 C CA . LYS B 1 79 ? 20.891 14.055 3.676 1 93.75 79 LYS B CA 1
ATOM 4241 C C . LYS B 1 79 ? 21.359 13.055 2.625 1 93.75 79 LYS B C 1
ATOM 4243 O O . LYS B 1 79 ? 22.469 13.156 2.107 1 93.75 79 LYS B O 1
ATOM 4248 N N . PRO B 1 80 ? 20.484 12.109 2.301 1 94 80 PRO B N 1
ATOM 4249 C CA . PRO B 1 80 ? 20.938 11.133 1.307 1 94 80 PRO B CA 1
ATOM 4250 C C . PRO B 1 80 ? 21.281 11.773 -0.037 1 94 80 PRO B C 1
ATOM 4252 O O . PRO B 1 80 ? 22.266 11.391 -0.673 1 94 80 PRO B O 1
ATOM 4255 N N . LEU B 1 81 ? 20.516 12.758 -0.508 1 94.25 81 LEU B N 1
ATOM 4256 C CA . LEU B 1 81 ? 20.781 13.391 -1.797 1 94.25 81 LEU B CA 1
ATOM 4257 C C . LEU B 1 81 ? 22.062 14.227 -1.749 1 94.25 81 LEU B C 1
ATOM 4259 O O . LEU B 1 81 ? 22.812 14.258 -2.721 1 94.25 81 LEU B O 1
ATOM 4263 N N . ARG B 1 82 ? 22.25 14.867 -0.618 1 92.38 82 ARG B N 1
ATOM 4264 C CA . ARG B 1 82 ? 23.5 15.617 -0.44 1 92.38 82 ARG B CA 1
ATOM 4265 C C . ARG B 1 82 ? 24.703 14.695 -0.517 1 92.38 82 ARG B C 1
ATOM 4267 O O . ARG B 1 82 ? 25.703 15.023 -1.171 1 92.38 82 ARG B O 1
ATOM 4274 N N . GLN B 1 83 ? 24.641 13.562 0.115 1 93 83 GLN B N 1
ATOM 4275 C CA . GLN B 1 83 ? 25.719 12.586 0.116 1 93 83 GLN B CA 1
ATOM 4276 C C . GLN B 1 83 ? 25.938 12 -1.277 1 93 83 GLN B C 1
ATOM 4278 O O . GLN B 1 83 ? 27.078 11.859 -1.733 1 93 83 GLN B O 1
ATOM 4283 N N . ALA B 1 84 ? 24.891 11.719 -1.918 1 90.44 84 ALA B N 1
ATOM 4284 C CA . ALA B 1 84 ? 24.984 11.148 -3.262 1 90.44 84 ALA B CA 1
ATOM 4285 C C . ALA B 1 84 ? 25.594 12.148 -4.242 1 90.44 84 ALA B C 1
ATOM 4287 O O . ALA B 1 84 ? 26.453 11.789 -5.043 1 90.44 84 ALA B O 1
ATOM 4288 N N . LYS B 1 85 ? 25.203 13.344 -4.203 1 89.56 85 LYS B N 1
ATOM 4289 C CA . LYS B 1 85 ? 25.641 14.375 -5.133 1 89.56 85 LYS B CA 1
ATOM 4290 C C . LYS B 1 85 ? 27.094 14.773 -4.852 1 89.56 85 LYS B C 1
ATOM 4292 O O . LYS B 1 85 ? 27.781 15.305 -5.727 1 89.56 85 LYS B O 1
ATOM 4297 N N . SER B 1 86 ? 27.516 14.516 -3.596 1 90.44 86 SER B N 1
ATOM 4298 C CA . SER B 1 86 ? 28.922 14.758 -3.252 1 90.44 86 SER B CA 1
ATOM 4299 C C . SER B 1 86 ? 29.797 13.578 -3.645 1 90.44 86 SER B C 1
ATOM 4301 O O . SER B 1 86 ? 30.984 13.547 -3.311 1 90.44 86 SER B O 1
ATOM 4303 N N . GLY B 1 87 ? 29.234 12.562 -4.227 1 88.75 87 GLY B N 1
ATOM 4304 C CA . GLY B 1 87 ? 29.984 11.414 -4.715 1 88.75 87 GLY B CA 1
ATOM 4305 C C . GLY B 1 87 ? 30.094 10.297 -3.695 1 88.75 87 GLY B C 1
ATOM 4306 O O . GLY B 1 87 ? 30.828 9.328 -3.908 1 88.75 87 GLY B O 1
ATOM 4307 N N . ASN B 1 88 ? 29.5 10.445 -2.588 1 91.06 88 ASN B N 1
ATOM 4308 C CA . ASN B 1 88 ? 29.562 9.438 -1.533 1 91.06 88 ASN B CA 1
ATOM 4309 C C . ASN B 1 88 ? 28.297 8.578 -1.504 1 91.06 88 ASN B C 1
ATOM 4311 O O . ASN B 1 88 ? 27.562 8.586 -0.519 1 91.06 88 ASN B O 1
ATOM 4315 N N . VAL B 1 89 ? 28.141 7.754 -2.457 1 89.5 89 VAL B N 1
ATOM 4316 C CA . VAL B 1 89 ? 26.938 6.938 -2.648 1 89.5 89 VAL B CA 1
ATOM 4317 C C . VAL B 1 89 ? 26.828 5.91 -1.522 1 89.5 89 VAL B C 1
ATOM 4319 O O . VAL B 1 89 ? 25.75 5.727 -0.945 1 89.5 89 VAL B O 1
ATOM 4322 N N . PRO B 1 90 ? 27.953 5.281 -1.08 1 86.88 90 PRO B N 1
ATOM 4323 C CA . PRO B 1 90 ? 27.828 4.32 0.019 1 86.88 90 PRO B CA 1
ATOM 4324 C C . PRO B 1 90 ? 27.312 4.961 1.304 1 86.88 90 PRO B C 1
ATOM 4326 O O . PRO B 1 90 ? 26.5 4.355 2.012 1 86.88 90 PRO B O 1
ATOM 4329 N N . ALA B 1 91 ? 27.734 6.148 1.554 1 90.19 91 ALA B N 1
ATOM 4330 C CA . ALA B 1 91 ? 27.266 6.852 2.74 1 90.19 91 ALA B CA 1
ATOM 4331 C C . ALA B 1 91 ? 25.766 7.172 2.625 1 90.19 91 ALA B C 1
ATOM 4333 O O . ALA B 1 91 ? 25.047 7.117 3.617 1 90.19 91 ALA B O 1
ATOM 4334 N N . ALA B 1 92 ? 25.328 7.562 1.408 1 92.88 92 ALA B N 1
ATOM 4335 C CA . ALA B 1 92 ? 23.922 7.824 1.16 1 92.88 92 ALA B CA 1
ATOM 4336 C C . ALA B 1 92 ? 23.078 6.578 1.418 1 92.88 92 ALA B C 1
ATOM 4338 O O . ALA B 1 92 ? 22.016 6.656 2.049 1 92.88 92 ALA B O 1
ATOM 4339 N N . LEU B 1 93 ? 23.609 5.473 0.955 1 90.25 93 LEU B N 1
ATOM 4340 C CA . LEU B 1 93 ? 22.891 4.207 1.126 1 90.25 93 LEU B CA 1
ATOM 4341 C C . LEU B 1 93 ? 22.828 3.816 2.598 1 90.25 93 LEU B C 1
ATOM 4343 O O . LEU B 1 93 ? 21.797 3.346 3.074 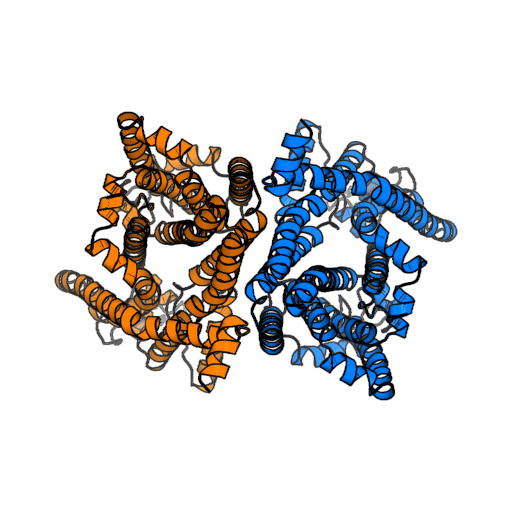1 90.25 93 LEU B O 1
ATOM 4347 N N . GLU B 1 94 ? 23.875 4.016 3.303 1 87.88 94 GLU B N 1
ATOM 4348 C CA . GLU B 1 94 ? 23.906 3.73 4.734 1 87.88 94 GLU B CA 1
ATOM 4349 C C . GLU B 1 94 ? 22.938 4.617 5.496 1 87.88 94 GLU B C 1
ATOM 4351 O O . GLU B 1 94 ? 22.219 4.145 6.383 1 87.88 94 GLU B O 1
ATOM 4356 N N . THR B 1 95 ? 22.938 5.855 5.145 1 91.19 95 THR B N 1
ATOM 4357 C CA . THR B 1 95 ? 22.016 6.797 5.766 1 91.19 95 THR B CA 1
ATOM 4358 C C . THR B 1 95 ? 20.562 6.367 5.539 1 91.19 95 THR B C 1
ATOM 4360 O O . THR B 1 95 ? 19.75 6.379 6.469 1 91.19 95 THR B O 1
ATOM 4363 N N . LEU B 1 96 ? 20.266 5.996 4.32 1 92.06 96 LEU B N 1
ATOM 4364 C CA . LEU B 1 96 ? 18.906 5.551 3.986 1 92.06 96 LEU B CA 1
ATOM 4365 C C . LEU B 1 96 ? 18.547 4.301 4.777 1 92.06 96 LEU B C 1
ATOM 4367 O O . LEU B 1 96 ? 17.438 4.203 5.309 1 92.06 96 LEU B O 1
ATOM 4371 N N . GLY B 1 97 ? 19.453 3.355 4.926 1 88.5 97 GLY B N 1
ATOM 4372 C CA . GLY B 1 97 ? 19.203 2.137 5.676 1 88.5 97 GLY B CA 1
ATOM 4373 C C . GLY B 1 97 ? 18.953 2.387 7.152 1 88.5 97 GLY B C 1
ATOM 4374 O O . GLY B 1 97 ? 17.984 1.869 7.715 1 88.5 97 GLY B O 1
ATOM 4375 N N . LYS B 1 98 ? 19.734 3.191 7.727 1 89.56 98 LYS B N 1
ATOM 4376 C CA . LYS B 1 98 ? 19.594 3.492 9.148 1 89.56 98 LYS B CA 1
ATOM 4377 C C . LYS B 1 98 ? 18.328 4.297 9.43 1 89.56 98 LYS B C 1
ATOM 4379 O O . LYS B 1 98 ? 17.656 4.07 10.43 1 89.56 98 LYS B O 1
ATOM 4384 N N . SER B 1 99 ? 18.062 5.211 8.539 1 92 99 SER B N 1
ATOM 4385 C CA . SER B 1 99 ? 16.828 5.988 8.68 1 92 99 SER B CA 1
ATOM 4386 C C . SER B 1 99 ? 15.594 5.102 8.578 1 92 99 SER B C 1
ATOM 4388 O O . SER B 1 99 ? 14.609 5.32 9.289 1 92 99 SER B O 1
ATOM 4390 N N . ALA B 1 100 ? 15.68 4.145 7.684 1 90.75 100 ALA B N 1
ATOM 4391 C CA . ALA B 1 100 ? 14.562 3.225 7.508 1 90.75 100 ALA B CA 1
ATOM 4392 C C . ALA B 1 100 ? 14.312 2.414 8.773 1 90.75 100 ALA B C 1
ATOM 4394 O O . ALA B 1 100 ? 13.164 2.107 9.109 1 90.75 100 ALA B O 1
ATOM 4395 N N . PHE B 1 101 ? 15.367 2.111 9.539 1 89.88 101 PHE B N 1
ATOM 4396 C CA . PHE B 1 101 ? 15.234 1.356 10.781 1 89.88 101 PHE B CA 1
ATOM 4397 C C . PHE B 1 101 ? 14.664 2.232 11.891 1 89.88 101 PHE B C 1
ATOM 4399 O O . PHE B 1 101 ? 13.797 1.798 12.648 1 89.88 101 PHE B O 1
ATOM 4406 N N . ARG B 1 102 ? 15.07 3.432 11.883 1 93 102 ARG B N 1
ATOM 4407 C CA . ARG B 1 102 ? 14.781 4.312 13 1 93 102 ARG B CA 1
ATOM 4408 C C . ARG B 1 102 ? 13.367 4.879 12.898 1 93 102 ARG B C 1
ATOM 4410 O O . ARG B 1 102 ? 12.758 5.23 13.906 1 93 102 ARG B O 1
ATOM 4417 N N . ARG B 1 103 ? 12.844 4.969 11.766 1 93.12 103 ARG B N 1
ATOM 4418 C CA . ARG B 1 103 ? 11.594 5.695 11.523 1 93.12 103 ARG B CA 1
ATOM 4419 C C . ARG B 1 103 ? 10.43 5.031 12.242 1 93.12 103 ARG B C 1
ATOM 4421 O O . ARG B 1 103 ? 9.68 5.695 12.961 1 93.12 103 ARG B O 1
ATOM 4428 N N . PRO B 1 104 ? 10.242 3.697 12.133 1 92.31 104 PRO B N 1
ATOM 4429 C CA . PRO B 1 104 ? 9.055 3.094 12.742 1 92.31 104 PRO B CA 1
ATOM 4430 C C . PRO B 1 104 ? 9.016 3.252 14.258 1 92.31 104 PRO B C 1
ATOM 4432 O O . PRO B 1 104 ? 8.031 3.75 14.805 1 92.31 104 PRO B O 1
ATOM 4435 N N . PRO B 1 105 ? 10.078 2.936 14.977 1 93.81 105 PRO B N 1
ATOM 4436 C CA . PRO B 1 105 ? 9.984 3.092 16.422 1 93.81 105 PRO B CA 1
ATOM 4437 C C . PRO B 1 105 ? 9.812 4.547 16.859 1 93.81 105 PRO B C 1
ATOM 4439 O O . PRO B 1 105 ? 9.148 4.828 17.859 1 93.81 105 PRO B O 1
ATOM 4442 N N . ARG B 1 106 ? 10.367 5.445 16.109 1 94.31 106 ARG B N 1
ATOM 4443 C CA . ARG B 1 106 ? 10.289 6.859 16.469 1 94.31 106 ARG B CA 1
ATOM 4444 C C . ARG B 1 106 ? 8.867 7.387 16.297 1 94.31 106 ARG B C 1
ATOM 4446 O O . ARG B 1 106 ? 8.492 8.383 16.922 1 94.31 106 ARG B O 1
ATOM 4453 N N . LEU B 1 107 ? 8.141 6.742 15.438 1 94.5 107 LEU B N 1
ATOM 4454 C CA . LEU B 1 107 ? 6.758 7.152 15.219 1 94.5 107 LEU B CA 1
ATOM 4455 C C . LEU B 1 107 ? 5.801 6.324 16.062 1 94.5 107 LEU B C 1
ATOM 4457 O O . LEU B 1 107 ? 4.906 6.871 16.719 1 94.5 107 LEU B O 1
ATOM 4461 N N . ILE B 1 108 ? 6.027 5.027 16.219 1 94.88 108 ILE B N 1
ATOM 4462 C CA . ILE B 1 108 ? 5.086 4.094 16.812 1 94.88 108 ILE B CA 1
ATOM 4463 C C . ILE B 1 108 ? 5.117 4.234 18.344 1 94.88 108 ILE B C 1
ATOM 4465 O O . ILE B 1 108 ? 4.07 4.203 18.984 1 94.88 108 ILE B O 1
ATOM 4469 N N . MET B 1 109 ? 6.242 4.453 18.922 1 96.69 109 MET B N 1
ATOM 4470 C CA . MET B 1 109 ? 6.367 4.449 20.375 1 96.69 109 MET B CA 1
ATOM 4471 C C . MET B 1 109 ? 5.637 5.637 20.984 1 96.69 109 MET B C 1
ATOM 4473 O O . MET B 1 109 ? 4.742 5.461 21.812 1 96.69 109 MET B O 1
ATOM 4477 N N . PRO B 1 110 ? 5.957 6.836 20.562 1 97 110 PRO B N 1
ATOM 4478 C CA . PRO B 1 110 ? 5.211 7.957 21.141 1 97 110 PRO B CA 1
ATOM 4479 C C . PRO B 1 110 ? 3.715 7.883 20.859 1 97 110 PRO B C 1
ATOM 4481 O O . PRO B 1 110 ? 2.898 8.25 21.703 1 97 110 PRO B O 1
ATOM 4484 N N . ALA B 1 111 ? 3.307 7.492 19.688 1 96.19 111 ALA B N 1
ATOM 4485 C CA . ALA B 1 111 ? 1.894 7.363 19.328 1 96.19 111 ALA B CA 1
ATOM 4486 C C . ALA B 1 111 ? 1.195 6.348 20.234 1 96.19 111 ALA B C 1
ATOM 4488 O O . ALA B 1 111 ? 0.035 6.531 20.609 1 96.19 111 ALA B O 1
ATOM 4489 N N . THR B 1 112 ? 1.91 5.273 20.516 1 96.25 112 THR B N 1
ATOM 4490 C CA . THR B 1 112 ? 1.358 4.246 21.391 1 96.25 112 THR B CA 1
ATOM 4491 C C . THR B 1 112 ? 1.151 4.785 22.797 1 96.25 112 THR B C 1
ATOM 4493 O O . THR B 1 112 ? 0.136 4.5 23.438 1 96.25 112 THR B O 1
ATOM 4496 N N . ILE B 1 113 ? 2.104 5.516 23.266 1 97.31 113 ILE B N 1
ATOM 4497 C CA . ILE B 1 113 ? 1.97 6.121 24.578 1 97.31 113 ILE B CA 1
ATOM 4498 C C . ILE B 1 113 ? 0.757 7.047 24.609 1 97.31 113 ILE B C 1
ATOM 4500 O O . ILE B 1 113 ? -0.026 7.035 25.562 1 97.31 113 ILE B O 1
ATOM 4504 N N . ALA B 1 114 ? 0.586 7.848 23.578 1 97.25 114 ALA B N 1
ATOM 4505 C CA . ALA B 1 114 ? -0.578 8.727 23.484 1 97.25 114 ALA B CA 1
ATOM 4506 C C . ALA B 1 114 ? -1.874 7.918 23.469 1 97.25 114 ALA B C 1
ATOM 4508 O O . ALA B 1 114 ? -2.857 8.312 24.109 1 97.25 114 ALA B O 1
ATOM 4509 N N . LEU B 1 115 ? -1.846 6.82 22.766 1 96.19 115 LEU B N 1
ATOM 4510 C CA . LEU B 1 115 ? -3 5.934 22.703 1 96.19 115 LEU B CA 1
ATOM 4511 C C . LEU B 1 115 ? -3.352 5.402 24.094 1 96.19 115 LEU B C 1
ATOM 4513 O O . LEU B 1 115 ? -4.52 5.395 24.484 1 96.19 115 LEU B O 1
ATOM 4517 N N . VAL B 1 116 ? -2.385 4.957 24.844 1 96.94 116 VAL B N 1
ATOM 4518 C CA . VAL B 1 116 ? -2.59 4.398 26.172 1 96.94 116 VAL B CA 1
ATOM 4519 C C . VAL B 1 116 ? -3.119 5.48 27.109 1 96.94 116 VAL B C 1
ATOM 4521 O O . VAL B 1 116 ? -4.004 5.223 27.938 1 96.94 116 VAL B O 1
ATOM 4524 N N . ILE B 1 117 ? -2.623 6.664 26.984 1 97.12 117 ILE B N 1
ATOM 4525 C CA . ILE B 1 117 ? -3.082 7.777 27.812 1 97.12 117 ILE B CA 1
ATOM 4526 C C . ILE B 1 117 ? -4.547 8.086 27.5 1 97.12 117 ILE B C 1
ATOM 4528 O O . ILE B 1 117 ? -5.359 8.258 28.406 1 97.12 117 ILE B O 1
ATOM 4532 N N . ALA B 1 118 ? -4.891 8.18 26.25 1 96.69 118 ALA B N 1
ATOM 4533 C CA . ALA B 1 118 ? -6.277 8.406 25.859 1 96.69 118 ALA B CA 1
ATOM 4534 C C . ALA B 1 118 ? -7.184 7.285 26.359 1 96.69 118 ALA B C 1
ATOM 4536 O O . ALA B 1 118 ? -8.305 7.539 26.812 1 96.69 118 ALA B O 1
ATOM 4537 N N . TRP B 1 119 ? -6.688 6.051 26.219 1 96.56 119 TRP B N 1
ATOM 4538 C CA . TRP B 1 119 ? -7.414 4.898 26.75 1 96.56 119 TRP B CA 1
ATOM 4539 C C . TRP B 1 119 ? -7.656 5.047 28.25 1 96.56 119 TRP B C 1
ATOM 4541 O O . TRP B 1 119 ? -8.75 4.766 28.734 1 96.56 119 TRP B O 1
ATOM 4551 N N . PHE B 1 120 ? -6.664 5.48 29.031 1 96.75 120 PHE B N 1
ATOM 4552 C CA . PHE B 1 120 ? -6.785 5.688 30.469 1 96.75 120 PHE B CA 1
ATOM 4553 C C . PHE B 1 120 ? -7.867 6.715 30.781 1 96.75 120 PHE B C 1
ATOM 4555 O O . PHE B 1 120 ? -8.688 6.516 31.672 1 96.75 120 PHE B O 1
ATOM 4562 N N . PHE B 1 121 ? -7.922 7.805 30.031 1 96.75 121 PHE B N 1
ATOM 4563 C CA . PHE B 1 121 ? -8.93 8.844 30.234 1 96.75 121 PHE B CA 1
ATOM 4564 C C . PHE B 1 121 ? -10.32 8.305 29.938 1 96.75 121 PHE B C 1
ATOM 4566 O O . PHE B 1 121 ? -11.297 8.711 30.578 1 96.75 121 PHE B O 1
ATOM 4573 N N . ALA B 1 122 ? -10.391 7.449 28.969 1 95.94 122 ALA B N 1
ATOM 4574 C CA . ALA B 1 122 ? -11.68 6.828 28.672 1 95.94 122 ALA B CA 1
ATOM 4575 C C . ALA B 1 122 ? -12.172 5.98 29.844 1 95.94 122 ALA B C 1
ATOM 4577 O O . ALA B 1 122 ? -13.359 6 30.172 1 95.94 122 ALA B O 1
ATOM 4578 N N . GLN B 1 123 ? -11.219 5.293 30.547 1 95.62 123 GLN B N 1
ATOM 4579 C CA . GLN B 1 123 ? -11.57 4.391 31.641 1 95.62 123 GLN B CA 1
ATOM 4580 C C . GLN B 1 123 ? -12.109 5.168 32.844 1 95.62 123 GLN B C 1
ATOM 4582 O O . GLN B 1 123 ? -12.945 4.66 33.594 1 95.62 123 GLN B O 1
ATOM 4587 N N . ILE B 1 124 ? -11.719 6.367 32.969 1 95.31 124 ILE B N 1
ATOM 4588 C CA . ILE B 1 124 ? -12.156 7.121 34.156 1 95.31 124 ILE B CA 1
ATOM 4589 C C . ILE B 1 124 ? -13.312 8.039 33.75 1 95.31 124 ILE B C 1
ATOM 4591 O O . ILE B 1 124 ? -13.672 8.938 34.531 1 95.31 124 ILE B O 1
ATOM 4595 N N . GLY B 1 125 ? -13.797 7.969 32.562 1 94 125 GLY B N 1
ATOM 4596 C CA . GLY B 1 125 ? -14.992 8.68 32.156 1 94 125 GLY B CA 1
ATOM 4597 C C . GLY B 1 125 ? -14.711 10.125 31.75 1 94 125 GLY B C 1
ATOM 4598 O O . GLY B 1 125 ? -15.617 10.961 31.781 1 94 125 GLY B O 1
ATOM 4599 N N . ALA B 1 126 ? -13.547 10.398 31.391 1 95.62 126 ALA B N 1
ATOM 4600 C CA . ALA B 1 126 ? -13.148 11.773 31.125 1 95.62 126 ALA B CA 1
ATOM 4601 C C . ALA B 1 126 ? -13.75 12.281 29.828 1 95.62 126 ALA B C 1
ATOM 4603 O O . ALA B 1 126 ? -13.859 13.492 29.609 1 95.62 126 ALA B O 1
ATOM 4604 N N . PHE B 1 127 ? -14.219 11.406 28.938 1 96.38 127 PHE B N 1
ATOM 4605 C CA . PHE B 1 127 ? -14.75 11.797 27.641 1 96.38 127 PHE B CA 1
ATOM 4606 C C . PHE B 1 127 ? -16.266 11.984 27.703 1 96.38 127 PHE B C 1
ATOM 4608 O O . PHE B 1 127 ? -16.891 12.297 26.703 1 96.38 127 PHE B O 1
ATOM 4615 N N . GLU B 1 128 ? -16.859 11.852 28.797 1 95.44 128 GLU B N 1
ATOM 4616 C CA . GLU B 1 128 ? -18.312 11.781 28.922 1 95.44 128 GLU B CA 1
ATOM 4617 C C . GLU B 1 128 ? -18.969 13.109 28.531 1 95.44 128 GLU B C 1
ATOM 4619 O O . GLU B 1 128 ? -19.984 13.133 27.859 1 95.44 128 GLU B O 1
ATOM 4624 N N . VAL B 1 129 ? -18.391 14.18 28.969 1 96.19 129 VAL B N 1
ATOM 4625 C CA . VAL B 1 129 ? -18.938 15.492 28.656 1 96.19 129 VAL B CA 1
ATOM 4626 C C . VAL B 1 129 ? -18.938 15.703 27.141 1 96.19 129 VAL B C 1
ATOM 4628 O O . VAL B 1 129 ? -19.906 16.203 26.578 1 96.19 129 VAL B O 1
ATOM 4631 N N . ALA B 1 130 ? -17.844 15.359 26.516 1 96.12 130 ALA B N 1
ATOM 4632 C CA . ALA B 1 130 ? -17.766 15.461 25.062 1 96.12 130 ALA B CA 1
ATOM 4633 C C . ALA B 1 130 ? -18.812 14.555 24.406 1 96.12 130 ALA B C 1
ATOM 4635 O O . ALA B 1 130 ? -19.453 14.953 23.438 1 96.12 130 ALA B O 1
ATOM 4636 N N . HIS B 1 131 ? -19.016 13.422 24.938 1 95.75 131 HIS B N 1
ATOM 4637 C CA . HIS B 1 131 ? -19.953 12.445 24.391 1 95.75 131 HIS B CA 1
ATOM 4638 C C . HIS B 1 131 ? -21.391 12.961 24.453 1 95.75 131 HIS B C 1
ATOM 4640 O O . HIS B 1 131 ? -22.203 12.641 23.594 1 95.75 131 HIS B O 1
ATOM 4646 N N . LEU B 1 132 ? -21.656 13.734 25.422 1 96.44 132 LEU B N 1
ATOM 4647 C CA . LEU B 1 132 ? -23.031 14.172 25.656 1 96.44 132 LEU B CA 1
ATOM 4648 C C . LEU B 1 132 ? -23.219 15.633 25.266 1 96.44 132 LEU B C 1
ATOM 4650 O O . LEU B 1 132 ? -24.25 16.234 25.578 1 96.44 132 LEU B O 1
ATOM 4654 N N . SER B 1 133 ? -22.266 16.188 24.641 1 96.75 133 SER B N 1
ATOM 4655 C CA . SER B 1 133 ? -22.312 17.594 24.266 1 96.75 133 SER B CA 1
ATOM 4656 C C . SER B 1 133 ? -23.156 17.812 23.016 1 96.75 133 SER B C 1
ATOM 4658 O O . SER B 1 133 ? -23.531 16.844 22.328 1 96.75 133 SER B O 1
ATOM 4660 N N . ASP B 1 134 ? -23.422 19.016 22.703 1 96.12 134 ASP B N 1
ATOM 4661 C CA . ASP B 1 134 ? -24.219 19.328 21.516 1 96.12 134 ASP B CA 1
ATOM 4662 C C . ASP B 1 134 ? -23.359 19.344 20.266 1 96.12 134 ASP B C 1
ATOM 4664 O O . ASP B 1 134 ? -23.859 19.594 19.156 1 96.12 134 ASP B O 1
ATOM 4668 N N . SER B 1 135 ? -22.078 19.078 20.406 1 95.88 135 SER B N 1
ATOM 4669 C CA . SER B 1 135 ? -21.188 18.969 19.25 1 95.88 135 SER B CA 1
ATOM 4670 C C . SER B 1 135 ? -21.266 17.578 18.625 1 95.88 135 SER B C 1
ATOM 4672 O O . SER B 1 135 ? -20.875 16.578 19.234 1 95.88 135 SER B O 1
ATOM 4674 N N . HIS B 1 136 ? -21.703 17.594 17.453 1 94.56 136 HIS B N 1
ATOM 4675 C CA . HIS B 1 136 ? -21.828 16.328 16.734 1 94.56 136 HIS B CA 1
ATOM 4676 C C . HIS B 1 136 ? -20.453 15.68 16.547 1 94.56 136 HIS B C 1
ATOM 4678 O O . HIS B 1 136 ? -20.328 14.461 16.719 1 94.56 136 HIS B O 1
ATOM 4684 N N . TRP B 1 137 ? -19.5 16.453 16.219 1 93.31 137 TRP B N 1
ATOM 4685 C CA . TRP B 1 137 ? -18.156 15.93 15.992 1 93.31 137 TRP B CA 1
ATOM 4686 C C . TRP B 1 137 ? -17.578 15.32 17.266 1 93.31 137 TRP B C 1
ATOM 4688 O O . TRP B 1 137 ? -17 14.227 17.219 1 93.31 137 TRP B O 1
ATOM 4698 N N . PHE B 1 138 ? -17.75 15.984 18.375 1 94.44 138 PHE B N 1
ATOM 4699 C CA . PHE B 1 138 ? -17.297 15.445 19.656 1 94.44 138 PHE B CA 1
ATOM 4700 C C . PHE B 1 138 ? -17.953 14.102 19.938 1 94.44 138 PHE B C 1
ATOM 4702 O O . PHE B 1 138 ? -17.266 13.141 20.312 1 94.44 138 PHE B O 1
ATOM 4709 N N . ARG B 1 139 ? -19.203 14.07 19.703 1 94.69 139 ARG B N 1
ATOM 4710 C CA . ARG B 1 139 ? -19.969 12.859 20.031 1 94.69 139 ARG B CA 1
ATOM 4711 C C . ARG B 1 139 ? -19.484 11.672 19.203 1 94.69 139 ARG B C 1
ATOM 4713 O O . ARG B 1 139 ? -19.422 10.547 19.688 1 94.69 139 ARG B O 1
ATOM 4720 N N . ARG B 1 140 ? -19.078 11.953 18.047 1 92 140 ARG B N 1
ATOM 4721 C CA . ARG B 1 140 ? -18.688 10.883 17.141 1 92 140 ARG B CA 1
ATOM 4722 C C . ARG B 1 140 ? -17.219 10.516 17.312 1 92 140 ARG B C 1
ATOM 4724 O O . ARG B 1 140 ? -16.781 9.461 16.859 1 92 140 ARG B O 1
ATOM 4731 N N . SER B 1 141 ? -16.484 11.352 17.922 1 92.75 141 SER B N 1
ATOM 4732 C CA . SER B 1 141 ? -15.031 11.188 17.922 1 92.75 141 SER B CA 1
ATOM 4733 C C . SER B 1 141 ? -14.539 10.664 19.281 1 92.75 141 SER B C 1
ATOM 4735 O O . SER B 1 141 ? -13.336 10.688 19.547 1 92.75 141 SER B O 1
ATOM 4737 N N . VAL B 1 142 ? -15.469 10.281 20.188 1 94.56 142 VAL B N 1
ATOM 4738 C CA . VAL B 1 142 ? -15.07 9.766 21.484 1 94.56 142 VAL B CA 1
ATOM 4739 C C . VAL B 1 142 ? -15.539 8.32 21.641 1 94.56 142 VAL B C 1
ATOM 4741 O O . VAL B 1 142 ? -16.516 7.906 21 1 94.56 142 VAL B O 1
ATOM 4744 N N . PRO B 1 143 ? -14.742 7.594 22.422 1 93.44 143 PRO B N 1
ATOM 4745 C CA . PRO B 1 143 ? -15.164 6.203 22.625 1 93.44 143 PRO B CA 1
ATOM 4746 C C . PRO B 1 143 ? -16.422 6.09 23.469 1 93.44 143 PRO B C 1
ATOM 4748 O O . PRO B 1 143 ? -16.641 6.883 24.391 1 93.44 143 PRO B O 1
ATOM 4751 N N . THR B 1 144 ? -17.219 5.094 23.094 1 91.88 144 THR B N 1
ATOM 4752 C CA . THR B 1 144 ? -18.484 4.863 23.797 1 91.88 144 THR B CA 1
ATOM 4753 C C . THR B 1 144 ? -18.547 3.426 24.297 1 91.88 144 THR B C 1
ATOM 4755 O O . THR B 1 144 ? -17.672 2.611 24.016 1 91.88 144 THR B O 1
ATOM 4758 N N . ASN B 1 145 ? -19.484 3.123 25.109 1 88.94 145 ASN B N 1
ATOM 4759 C CA . ASN B 1 145 ? -19.766 1.784 25.609 1 88.94 145 ASN B CA 1
ATOM 4760 C C . ASN B 1 145 ? -18.547 1.18 26.297 1 88.94 145 ASN B C 1
ATOM 4762 O O . ASN B 1 145 ? -18.125 0.068 25.969 1 88.94 145 ASN B O 1
ATOM 4766 N N . ILE B 1 146 ? -18.062 1.958 27.266 1 90.19 146 ILE B N 1
ATOM 4767 C CA . ILE B 1 146 ? -16.891 1.513 28.016 1 90.19 146 ILE B CA 1
ATOM 4768 C C . ILE B 1 146 ? -17.281 0.435 29.016 1 90.19 146 ILE B C 1
ATOM 4770 O O . ILE B 1 146 ? -18.188 0.641 29.828 1 90.19 146 ILE B O 1
ATOM 4774 N N . GLY B 1 147 ? -16.656 -0.687 28.875 1 92.88 147 GLY B N 1
ATOM 4775 C CA . GLY B 1 147 ? -16.953 -1.802 29.75 1 92.88 147 GLY B CA 1
ATOM 4776 C C . GLY B 1 147 ? -15.906 -1.99 30.844 1 92.88 147 GLY B C 1
ATOM 4777 O O . GLY B 1 147 ? -15.352 -1.016 31.359 1 92.88 147 GLY B O 1
ATOM 4778 N N . GLY B 1 148 ? -15.844 -3.229 31.328 1 92.38 148 GLY B N 1
ATOM 4779 C CA . GLY B 1 148 ? -14.844 -3.557 32.344 1 92.38 148 GLY B CA 1
ATOM 4780 C C . GLY B 1 148 ? -13.469 -3.787 31.75 1 92.38 148 GLY B C 1
ATOM 4781 O O . GLY B 1 148 ? -13.281 -3.727 30.531 1 92.38 148 GLY B O 1
ATOM 4782 N N . LEU B 1 149 ? -12.523 -3.957 32.594 1 92.94 149 LEU B N 1
ATOM 4783 C CA . LEU B 1 149 ? -11.141 -4.113 32.156 1 92.94 149 LEU B CA 1
ATOM 4784 C C . LEU B 1 149 ? -10.977 -5.355 31.281 1 92.94 149 LEU B C 1
ATOM 4786 O O . LEU B 1 149 ? -10.094 -5.406 30.438 1 92.94 149 LEU B O 1
ATOM 4790 N N . ASP B 1 150 ? -11.805 -6.336 31.469 1 93.25 150 ASP B N 1
ATOM 4791 C CA . ASP B 1 150 ? -11.766 -7.566 30.688 1 93.25 150 ASP B CA 1
ATOM 4792 C C . ASP B 1 150 ? -12.086 -7.289 29.219 1 93.25 150 ASP B C 1
ATOM 4794 O O . ASP B 1 150 ? -11.562 -7.965 28.328 1 93.25 150 ASP B O 1
ATOM 4798 N N . THR B 1 151 ? -12.852 -6.27 28.969 1 93.81 151 THR B N 1
ATOM 4799 C CA . THR B 1 151 ? -13.219 -5.918 27.594 1 93.81 151 THR B CA 1
ATOM 4800 C C . THR B 1 151 ? -12.352 -4.777 27.078 1 93.81 151 THR B C 1
ATOM 4802 O O . THR B 1 151 ? -12.086 -4.684 25.875 1 93.81 151 THR B O 1
ATOM 4805 N N . GLU B 1 152 ? -11.938 -3.98 28 1 95.31 152 GLU B N 1
ATOM 4806 C CA . GLU B 1 152 ? -11.281 -2.752 27.562 1 95.31 152 GLU B CA 1
ATOM 4807 C C . GLU B 1 152 ? -9.805 -2.986 27.266 1 95.31 152 GLU B C 1
ATOM 4809 O O . GLU B 1 152 ? -9.211 -2.283 26.453 1 95.31 152 GLU B O 1
ATOM 4814 N N . ILE B 1 153 ? -9.203 -3.934 27.891 1 95.12 153 ILE B N 1
ATOM 4815 C CA . ILE B 1 153 ? -7.805 -4.219 27.578 1 95.12 153 ILE B CA 1
ATOM 4816 C C . ILE B 1 153 ? -7.699 -4.797 26.172 1 95.12 153 ILE B C 1
ATOM 4818 O O . ILE B 1 153 ? -6.918 -4.312 25.344 1 95.12 153 ILE B O 1
ATOM 4822 N N . PRO B 1 154 ? -8.5 -5.809 25.844 1 92.12 154 PRO B N 1
ATOM 4823 C CA . PRO B 1 154 ? -8.484 -6.262 24.453 1 92.12 154 PRO B CA 1
ATOM 4824 C C . PRO B 1 154 ? -8.844 -5.148 23.469 1 92.12 154 PRO B C 1
ATOM 4826 O O . PRO B 1 154 ? -8.312 -5.105 22.359 1 92.12 154 PRO B O 1
ATOM 4829 N N . ARG B 1 155 ? -9.703 -4.277 23.844 1 93.69 155 ARG B N 1
ATOM 4830 C CA . ARG B 1 155 ? -10.086 -3.152 23 1 93.69 155 ARG B CA 1
ATOM 4831 C C . ARG B 1 155 ? -8.891 -2.238 22.734 1 93.69 155 ARG B C 1
ATOM 4833 O O . ARG B 1 155 ? -8.734 -1.728 21.625 1 93.69 155 ARG B O 1
ATOM 4840 N N . LEU B 1 156 ? -8.125 -2.07 23.766 1 95.25 156 LEU B N 1
ATOM 4841 C CA . LEU B 1 156 ? -6.91 -1.273 23.609 1 95.25 156 LEU B CA 1
ATOM 4842 C C . LEU B 1 156 ? -5.969 -1.903 22.594 1 95.25 156 LEU B C 1
ATOM 4844 O O . LEU B 1 156 ? -5.445 -1.212 21.719 1 95.25 156 LEU B O 1
ATOM 4848 N N . ILE B 1 157 ? -5.773 -3.213 22.641 1 91.38 157 ILE B N 1
ATOM 4849 C CA . ILE B 1 157 ? -4.895 -3.936 21.734 1 91.38 157 ILE B CA 1
ATOM 4850 C C . ILE B 1 157 ? -5.461 -3.869 20.312 1 91.38 157 ILE B C 1
ATOM 4852 O O . ILE B 1 157 ? -4.719 -3.664 19.359 1 91.38 157 ILE B O 1
ATOM 4856 N N . LYS B 1 158 ? -6.691 -3.965 20.25 1 88.81 158 LYS B N 1
ATOM 4857 C CA . LYS B 1 158 ? -7.344 -3.883 18.953 1 88.81 158 LYS B CA 1
ATOM 4858 C C . LYS B 1 158 ? -7.164 -2.498 18.328 1 88.81 158 LYS B C 1
ATOM 4860 O O . LYS B 1 158 ? -6.906 -2.377 17.125 1 88.81 158 LYS B O 1
ATOM 4865 N N . ASN B 1 159 ? -7.324 -1.503 19.141 1 92.56 159 ASN B N 1
ATOM 4866 C CA . ASN B 1 159 ? -7.152 -0.144 18.641 1 92.56 159 ASN B CA 1
ATOM 4867 C C . ASN B 1 159 ? -5.707 0.126 18.234 1 92.56 159 ASN B C 1
ATOM 4869 O O . ASN B 1 159 ? -5.453 0.876 17.297 1 92.56 159 ASN B O 1
ATOM 4873 N N . PHE B 1 160 ? -4.812 -0.483 18.953 1 91.88 160 PHE B N 1
ATOM 4874 C CA . PHE B 1 160 ? -3.418 -0.403 18.531 1 91.88 160 PHE B CA 1
ATOM 4875 C C . PHE B 1 160 ? -3.234 -1.021 17.141 1 91.88 160 PHE B C 1
ATOM 4877 O O . PHE B 1 160 ? -2.6 -0.424 16.266 1 91.88 160 PHE B O 1
ATOM 4884 N N . GLN B 1 161 ? -3.818 -2.154 16.938 1 85.81 161 GLN B N 1
ATOM 4885 C CA . GLN B 1 161 ? -3.709 -2.854 15.656 1 85.81 161 GLN B CA 1
ATOM 4886 C C . GLN B 1 161 ? -4.371 -2.059 14.531 1 85.81 161 GLN B C 1
ATOM 4888 O O . GLN B 1 161 ? -3.803 -1.914 13.445 1 85.81 161 GLN B O 1
ATOM 4893 N N . THR B 1 162 ? -5.461 -1.539 14.844 1 86.12 162 THR B N 1
ATOM 4894 C CA . THR B 1 162 ? -6.223 -0.844 13.812 1 86.12 162 THR B CA 1
ATOM 4895 C C . THR B 1 162 ? -5.555 0.476 13.438 1 86.12 162 THR B C 1
ATOM 4897 O O . THR B 1 162 ? -5.629 0.917 12.289 1 86.12 162 THR B O 1
ATOM 4900 N N . SER B 1 163 ? -4.852 1.087 14.383 1 88.31 163 SER B N 1
ATOM 4901 C CA . SER B 1 163 ? -4.137 2.33 14.125 1 88.31 163 SER B CA 1
ATOM 4902 C C . SER B 1 163 ? -3.049 2.129 13.07 1 88.31 163 SER B C 1
ATOM 4904 O O . SER B 1 163 ? -2.762 3.035 12.289 1 88.31 163 SER B O 1
ATOM 4906 N N . TRP B 1 164 ? -2.539 0.985 13.008 1 88.62 164 TRP B N 1
ATOM 4907 C CA . TRP B 1 164 ? -1.408 0.75 12.117 1 88.62 164 TRP B CA 1
ATOM 4908 C C . TRP B 1 164 ? -1.796 -0.189 10.977 1 88.62 164 TRP B C 1
ATOM 4910 O O . TRP B 1 164 ? -0.929 -0.773 10.32 1 88.62 164 TRP B O 1
ATOM 4920 N N . SER B 1 165 ? -3.146 -0.436 10.805 1 81.69 165 SER B N 1
ATOM 4921 C CA . SER B 1 165 ? -3.625 -1.241 9.688 1 81.69 165 SER B CA 1
ATOM 4922 C C . SER B 1 165 ? -4.562 -0.441 8.789 1 81.69 165 SER B C 1
ATOM 4924 O O . SER B 1 165 ? -5.152 -0.986 7.852 1 81.69 165 SER B O 1
ATOM 4926 N N . GLY B 1 166 ? -4.734 0.775 9.133 1 77.5 166 GLY B N 1
ATOM 4927 C CA . GLY B 1 166 ? -5.512 1.638 8.258 1 77.5 166 GLY B CA 1
ATOM 4928 C C . GLY B 1 166 ? -6.941 1.825 8.719 1 77.5 166 GLY B C 1
ATOM 4929 O O . GLY B 1 166 ? -7.746 2.461 8.039 1 77.5 166 GLY B O 1
ATOM 4930 N N . ALA B 1 167 ? -7.219 1.28 9.852 1 78.5 167 ALA B N 1
ATOM 4931 C CA . ALA B 1 167 ? -8.562 1.449 10.398 1 78.5 167 ALA B CA 1
ATOM 4932 C C . ALA B 1 167 ? -8.586 2.553 11.453 1 78.5 167 ALA B C 1
ATOM 4934 O O . ALA B 1 167 ? -7.562 3.178 11.734 1 78.5 167 ALA B O 1
ATOM 4935 N N . ASN B 1 168 ? -9.734 2.826 11.836 1 82.06 168 ASN B N 1
ATOM 4936 C CA . ASN B 1 168 ? -9.93 3.961 12.727 1 82.06 168 ASN B CA 1
ATOM 4937 C C . ASN B 1 168 ? -9.531 3.619 14.164 1 82.06 168 ASN B C 1
ATOM 4939 O O . ASN B 1 168 ? -9.695 2.48 14.602 1 82.06 168 ASN B O 1
ATOM 4943 N N . ASN B 1 169 ? -8.906 4.578 14.82 1 89.38 169 ASN B N 1
ATOM 4944 C CA . ASN B 1 169 ? -8.625 4.578 16.25 1 89.38 169 ASN B CA 1
ATOM 4945 C C . ASN B 1 169 ? -9.75 5.254 17.031 1 89.38 169 ASN B C 1
ATOM 4947 O O . ASN B 1 169 ? -9.969 6.457 16.906 1 89.38 169 ASN B O 1
ATOM 4951 N N . GLU B 1 170 ? -10.398 4.547 17.906 1 91.12 170 GLU B N 1
ATOM 4952 C CA . GLU B 1 170 ? -11.578 5.043 18.609 1 91.12 170 GLU B CA 1
ATOM 4953 C C . GLU B 1 170 ? -11.203 6.105 19.641 1 91.12 170 GLU B C 1
ATOM 4955 O O . GLU B 1 170 ? -12.023 6.965 19.984 1 91.12 170 GLU B O 1
ATOM 4960 N N . TYR B 1 171 ? -10.016 5.988 20.125 1 91.56 171 TYR B N 1
ATOM 4961 C CA . TYR B 1 171 ? -9.625 6.906 21.188 1 91.56 171 TYR B CA 1
ATOM 4962 C C . TYR B 1 171 ? -9.133 8.227 20.609 1 91.56 171 TYR B C 1
ATOM 4964 O O . TYR B 1 171 ? -9.227 9.273 21.266 1 91.56 171 TYR B O 1
ATOM 4972 N N . ASP B 1 172 ? -8.562 8.156 19.453 1 88.56 172 ASP B N 1
ATOM 4973 C CA . ASP B 1 172 ? -8.047 9.352 18.797 1 88.56 172 ASP B CA 1
ATOM 4974 C C . ASP B 1 172 ? -8.062 9.195 17.281 1 88.56 172 ASP B C 1
ATOM 4976 O O . ASP B 1 172 ? -7.082 8.742 16.688 1 88.56 172 ASP B O 1
ATOM 4980 N N . ASP B 1 173 ? -9 9.68 16.703 1 87.12 173 ASP B N 1
ATOM 4981 C CA . ASP B 1 173 ? -9.188 9.539 15.266 1 87.12 173 ASP B CA 1
ATOM 4982 C C . ASP B 1 173 ? -8.172 10.391 14.5 1 87.12 173 ASP B C 1
ATOM 4984 O O . ASP B 1 173 ? -7.949 10.172 13.305 1 87.12 173 ASP B O 1
ATOM 4988 N N . HIS B 1 174 ? -7.531 11.281 15.18 1 84.81 174 HIS B N 1
ATOM 4989 C CA . HIS B 1 174 ? -6.598 12.18 14.523 1 84.81 174 HIS B CA 1
ATOM 4990 C C . HIS B 1 174 ? -5.305 11.461 14.148 1 84.81 174 HIS B C 1
ATOM 4992 O O . HIS B 1 174 ? -4.523 11.961 13.344 1 84.81 174 HIS B O 1
ATOM 4998 N N . GLN B 1 175 ? -5.145 10.289 14.648 1 86.25 175 GLN B N 1
ATOM 4999 C CA . GLN B 1 175 ? -3.895 9.578 14.414 1 86.25 175 GLN B CA 1
ATOM 5000 C C . GLN B 1 175 ? -3.947 8.797 13.102 1 86.25 175 GLN B C 1
ATOM 5002 O O . GLN B 1 175 ? -2.986 8.109 12.742 1 86.25 175 GLN B O 1
ATOM 5007 N N . TRP B 1 176 ? -4.945 8.992 12.359 1 88.19 176 TRP B N 1
ATOM 5008 C CA . TRP B 1 176 ? -5.129 8.203 11.141 1 88.19 176 TRP B CA 1
ATOM 5009 C C . TRP B 1 176 ? -4.027 8.5 10.133 1 88.19 176 TRP B C 1
ATOM 5011 O O . TRP B 1 176 ? -3.695 7.648 9.297 1 88.19 176 TRP B O 1
ATOM 5021 N N . ALA B 1 177 ? -3.404 9.633 10.164 1 91.44 177 ALA B N 1
ATOM 5022 C CA . ALA B 1 177 ? -2.438 10.055 9.156 1 91.44 177 ALA B CA 1
ATOM 5023 C C . ALA B 1 177 ? -1.056 9.477 9.438 1 91.44 177 ALA B C 1
ATOM 5025 O O . ALA B 1 177 ? -0.169 9.516 8.586 1 91.44 177 ALA B O 1
ATOM 5026 N N . LEU B 1 178 ? -0.875 8.875 10.586 1 93.62 178 LEU B N 1
ATOM 5027 C CA . LEU B 1 178 ? 0.451 8.406 10.969 1 93.62 178 LEU B CA 1
ATOM 5028 C C . LEU B 1 178 ? 0.88 7.227 10.102 1 93.62 178 LEU B C 1
ATOM 5030 O O . LEU B 1 178 ? 2.035 7.152 9.68 1 93.62 178 LEU B O 1
ATOM 5034 N N . LEU B 1 179 ? -0.038 6.355 9.828 1 93.12 179 LEU B N 1
ATOM 5035 C CA . LEU B 1 179 ? 0.317 5.191 9.023 1 93.12 179 LEU B CA 1
ATOM 5036 C C . LEU B 1 179 ? 0.688 5.605 7.605 1 93.12 179 LEU B C 1
ATOM 5038 O O . LEU B 1 179 ? 1.759 5.246 7.109 1 93.12 179 LEU B O 1
ATOM 5042 N N . PRO B 1 180 ? -0.129 6.414 6.922 1 94.5 180 PRO B N 1
ATOM 5043 C CA . PRO B 1 180 ? 0.274 6.852 5.586 1 94.5 180 PRO B CA 1
ATOM 5044 C C . PRO B 1 180 ? 1.581 7.641 5.594 1 94.5 180 PRO B C 1
ATOM 5046 O O . PRO B 1 180 ? 2.354 7.57 4.633 1 94.5 180 PRO B O 1
ATOM 5049 N N . LEU B 1 181 ? 1.809 8.375 6.594 1 95.38 181 LEU B N 1
ATOM 5050 C CA . LEU B 1 181 ? 3.061 9.125 6.68 1 95.38 181 LEU B CA 1
ATOM 5051 C C . LEU B 1 181 ? 4.246 8.172 6.828 1 95.38 181 LEU B C 1
ATOM 5053 O O . LEU B 1 181 ? 5.305 8.398 6.234 1 95.38 181 LEU B O 1
ATOM 5057 N N . LEU B 1 182 ? 4.047 7.145 7.621 1 94.25 182 LEU B N 1
ATOM 5058 C CA . LEU B 1 182 ? 5.086 6.125 7.746 1 94.25 182 LEU B CA 1
ATOM 5059 C C . LEU B 1 182 ? 5.316 5.414 6.418 1 94.25 182 LEU B C 1
ATOM 5061 O O . LEU B 1 182 ? 6.457 5.234 5.996 1 94.25 182 LEU B O 1
ATOM 5065 N N . GLN B 1 183 ? 4.27 5.043 5.781 1 92.75 183 GLN B N 1
ATOM 5066 C CA . GLN B 1 183 ? 4.359 4.395 4.477 1 92.75 183 GLN B CA 1
ATOM 5067 C C . GLN B 1 183 ? 5.027 5.309 3.451 1 92.75 183 GLN B C 1
ATOM 5069 O O . GLN B 1 183 ? 5.777 4.844 2.594 1 92.75 183 GLN B O 1
ATOM 5074 N N . GLY B 1 184 ? 4.684 6.543 3.568 1 94.69 184 GLY B N 1
ATOM 5075 C CA . GLY B 1 184 ? 5.297 7.52 2.688 1 94.69 184 GLY B CA 1
ATOM 5076 C C . GLY B 1 184 ? 6.797 7.641 2.883 1 94.69 184 GLY B C 1
ATOM 5077 O O . GLY B 1 184 ? 7.547 7.766 1.914 1 94.69 184 GLY B O 1
ATOM 5078 N N . ALA B 1 185 ? 7.219 7.602 4.074 1 94.81 185 ALA B N 1
ATOM 5079 C CA . ALA B 1 185 ? 8.656 7.625 4.34 1 94.81 185 ALA B CA 1
ATOM 5080 C C . ALA B 1 185 ? 9.359 6.445 3.674 1 94.81 185 ALA B C 1
ATOM 5082 O O . ALA B 1 185 ? 10.406 6.613 3.043 1 94.81 185 ALA B O 1
ATOM 5083 N N . PHE B 1 186 ? 8.766 5.328 3.76 1 92.56 186 PHE B N 1
ATOM 5084 C CA . PHE B 1 186 ? 9.359 4.141 3.158 1 92.56 186 PHE B CA 1
ATOM 5085 C C . PHE B 1 186 ? 9.336 4.23 1.638 1 92.56 186 PHE B C 1
ATOM 5087 O O . PHE B 1 186 ? 10.242 3.742 0.964 1 92.56 186 PHE B O 1
ATOM 5094 N N . LEU B 1 187 ? 8.305 4.824 1.146 1 93.38 187 LEU B N 1
ATOM 5095 C CA . LEU B 1 187 ? 8.266 5.062 -0.292 1 93.38 187 LEU B CA 1
ATOM 5096 C C . LEU B 1 187 ? 9.445 5.922 -0.736 1 93.38 187 LEU B C 1
ATOM 5098 O O . LEU B 1 187 ? 10.078 5.633 -1.754 1 93.38 187 LEU B O 1
ATOM 5102 N N . ILE B 1 188 ? 9.727 6.887 0.017 1 95.31 188 ILE B N 1
ATOM 5103 C CA . ILE B 1 188 ? 10.828 7.789 -0.299 1 95.31 188 ILE B CA 1
ATOM 5104 C C . ILE B 1 188 ? 12.156 7.043 -0.186 1 95.31 188 ILE B C 1
ATOM 5106 O O . ILE B 1 188 ? 13.039 7.199 -1.034 1 95.31 188 ILE B O 1
ATOM 5110 N N . TYR B 1 189 ? 12.312 6.258 0.853 1 92.5 189 TYR B N 1
ATOM 5111 C CA . TYR B 1 189 ? 13.547 5.5 1.026 1 92.5 189 TYR B CA 1
ATOM 5112 C C . TYR B 1 189 ? 13.789 4.566 -0.155 1 92.5 189 TYR B C 1
ATOM 5114 O O . TYR B 1 189 ? 14.891 4.508 -0.695 1 92.5 189 TYR B O 1
ATOM 5122 N N . VAL B 1 190 ? 12.742 3.963 -0.541 1 90.19 190 VAL B N 1
ATOM 5123 C CA . VAL B 1 190 ? 12.852 3.033 -1.661 1 90.19 190 VAL B CA 1
ATOM 5124 C C . VAL B 1 190 ? 13.148 3.805 -2.943 1 90.19 190 VAL B C 1
ATOM 5126 O O . VAL B 1 190 ? 13.969 3.369 -3.76 1 90.19 190 VAL B O 1
ATOM 5129 N N . LEU B 1 191 ? 12.477 4.871 -3.094 1 94 191 LEU B N 1
ATOM 5130 C CA . LEU B 1 191 ? 12.68 5.699 -4.277 1 94 191 LEU B CA 1
ATOM 5131 C C . LEU B 1 191 ? 14.125 6.176 -4.371 1 94 191 LEU B C 1
ATOM 5133 O O . LEU B 1 191 ? 14.758 6.039 -5.418 1 94 191 LEU B O 1
ATOM 5137 N N . LEU B 1 192 ? 14.617 6.707 -3.305 1 93.81 192 LEU B N 1
ATOM 5138 C CA . LEU B 1 192 ? 15.977 7.234 -3.293 1 93.81 192 LEU B CA 1
ATOM 5139 C C . LEU B 1 192 ? 17 6.113 -3.447 1 93.81 192 LEU B C 1
ATOM 5141 O O . LEU B 1 192 ? 18.016 6.285 -4.117 1 93.81 192 LEU B O 1
ATOM 5145 N N . PHE B 1 193 ? 16.656 5.051 -2.846 1 88.81 193 PHE B N 1
ATOM 5146 C CA . PHE B 1 193 ? 17.516 3.885 -2.967 1 88.81 193 PHE B CA 1
ATOM 5147 C C . PHE B 1 193 ? 17.594 3.412 -4.414 1 88.81 193 PHE B C 1
ATOM 5149 O O . PHE B 1 193 ? 18.672 3.119 -4.926 1 88.81 193 PHE B O 1
ATOM 5156 N N . ALA B 1 194 ? 16.516 3.391 -5.062 1 88.69 194 ALA B N 1
ATOM 5157 C CA . ALA B 1 194 ? 16.422 2.898 -6.434 1 88.69 194 ALA B CA 1
ATOM 5158 C C . ALA B 1 194 ? 17.016 3.906 -7.418 1 88.69 194 ALA B C 1
ATOM 5160 O O . ALA B 1 194 ? 17.422 3.539 -8.523 1 88.69 194 ALA B O 1
ATOM 5161 N N . THR B 1 195 ? 17.094 5.191 -7.031 1 92.94 195 THR B N 1
ATOM 5162 C CA . THR B 1 195 ? 17.5 6.215 -7.988 1 92.94 195 THR B CA 1
ATOM 5163 C C . THR B 1 195 ? 18.828 6.844 -7.586 1 92.94 195 THR B C 1
ATOM 5165 O O . THR B 1 195 ? 19.281 7.809 -8.211 1 92.94 195 THR B O 1
ATOM 5168 N N . VAL B 1 196 ? 19.469 6.371 -6.562 1 90.69 196 VAL B N 1
ATOM 5169 C CA . VAL B 1 196 ? 20.656 7.004 -5.988 1 90.69 196 VAL B CA 1
ATOM 5170 C C . VAL B 1 196 ? 21.781 7 -7.012 1 90.69 196 VAL B C 1
ATOM 5172 O O . VAL B 1 196 ? 22.641 7.898 -7.016 1 90.69 196 VAL B O 1
ATOM 5175 N N . PHE B 1 197 ? 21.797 6.031 -7.938 1 90.69 197 PHE B N 1
ATOM 5176 C CA . PHE B 1 197 ? 22.859 5.883 -8.914 1 90.69 197 PHE B CA 1
ATOM 5177 C C . PHE B 1 197 ? 22.562 6.688 -10.18 1 90.69 197 PHE B C 1
ATOM 5179 O O . PHE B 1 197 ? 23.422 6.816 -11.055 1 90.69 197 PHE B O 1
ATOM 5186 N N . MET B 1 198 ? 21.406 7.266 -10.234 1 92.56 198 MET B N 1
ATOM 5187 C CA . MET B 1 198 ? 20.969 7.945 -11.453 1 92.56 198 MET B CA 1
ATOM 5188 C C . MET B 1 198 ? 21.578 9.344 -11.539 1 92.56 198 MET B C 1
ATOM 5190 O O . MET B 1 198 ? 21.875 9.961 -10.523 1 92.56 198 MET B O 1
ATOM 5194 N N . LYS B 1 199 ? 21.703 9.734 -12.828 1 93.44 199 LYS B N 1
ATOM 5195 C CA . LYS B 1 199 ? 21.969 11.148 -13.055 1 93.44 199 LYS B CA 1
ATOM 5196 C C . LYS B 1 199 ? 20.812 12.016 -12.555 1 93.44 199 LYS B C 1
ATOM 5198 O O . LYS B 1 199 ? 19.672 11.562 -12.5 1 93.44 199 LYS B O 1
ATOM 5203 N N . PHE B 1 200 ? 21.109 13.258 -12.195 1 92.31 200 PHE B N 1
ATOM 5204 C CA . PHE B 1 200 ? 20.125 14.172 -11.633 1 92.31 200 PHE B CA 1
ATOM 5205 C C . PHE B 1 200 ? 18.906 14.273 -12.547 1 92.31 200 PHE B C 1
ATOM 5207 O O . PHE B 1 200 ? 17.766 14.109 -12.094 1 92.31 200 PHE B O 1
ATOM 5214 N N . ARG B 1 201 ? 19.109 14.492 -13.875 1 94 201 ARG B N 1
ATOM 5215 C CA . ARG B 1 201 ? 18.016 14.711 -14.82 1 94 201 ARG B CA 1
ATOM 5216 C C . ARG B 1 201 ? 17.141 13.469 -14.938 1 94 201 ARG B C 1
ATOM 5218 O O . ARG B 1 201 ? 15.922 13.578 -15.094 1 94 201 ARG B O 1
ATOM 5225 N N . MET B 1 202 ? 17.812 12.344 -14.867 1 94.12 202 MET B N 1
ATOM 5226 C CA . MET B 1 202 ? 17.062 11.102 -14.984 1 94.12 202 MET B CA 1
ATOM 5227 C C . MET B 1 202 ? 16.266 10.82 -13.711 1 94.12 202 MET B C 1
ATOM 5229 O O . MET B 1 202 ? 15.164 10.281 -13.766 1 94.12 202 MET B O 1
ATOM 5233 N N . ARG B 1 203 ? 16.859 11.102 -12.562 1 95.12 203 ARG B N 1
ATOM 5234 C CA . ARG B 1 203 ? 16.125 10.969 -11.305 1 95.12 203 ARG B CA 1
ATOM 5235 C C . ARG B 1 203 ? 14.922 11.891 -11.266 1 95.12 203 ARG B C 1
ATOM 5237 O O . ARG B 1 203 ? 13.836 11.492 -10.844 1 95.12 203 ARG B O 1
ATOM 5244 N N . LEU B 1 204 ? 15.125 13.117 -11.695 1 95.88 204 LEU B N 1
ATOM 5245 C CA . LEU B 1 204 ? 14.023 14.07 -11.758 1 95.88 204 LEU B CA 1
ATOM 5246 C C . LEU B 1 204 ? 12.914 13.555 -12.68 1 95.88 204 LEU B C 1
ATOM 5248 O O . LEU B 1 204 ? 11.734 13.648 -12.336 1 95.88 204 LEU B O 1
ATOM 5252 N N . PHE B 1 205 ? 13.32 13.062 -13.766 1 95.81 205 PHE B N 1
ATOM 5253 C CA . PHE B 1 205 ? 12.367 12.5 -14.711 1 95.81 205 PHE B CA 1
ATOM 5254 C C . PHE B 1 205 ? 11.586 11.359 -14.078 1 95.81 205 PHE B C 1
ATOM 5256 O O . PHE B 1 205 ? 10.359 11.297 -14.195 1 95.81 205 PHE B O 1
ATOM 5263 N N . THR B 1 206 ? 12.281 10.461 -13.406 1 94.5 206 THR B N 1
ATOM 5264 C CA . THR B 1 206 ? 11.648 9.32 -12.758 1 94.5 206 THR B CA 1
ATOM 5265 C C . THR B 1 206 ? 10.664 9.789 -11.688 1 94.5 206 THR B C 1
ATOM 5267 O O . THR B 1 206 ? 9.547 9.266 -11.594 1 94.5 206 THR B O 1
ATOM 5270 N N . CYS B 1 207 ? 11.016 10.742 -10.875 1 96.81 207 CYS B N 1
ATOM 5271 C CA . CYS B 1 207 ? 10.141 11.281 -9.836 1 96.81 207 CYS B CA 1
ATOM 5272 C C . CYS B 1 207 ? 8.906 11.93 -10.453 1 96.81 207 CYS B C 1
ATOM 5274 O O . CYS B 1 207 ? 7.793 11.773 -9.93 1 96.81 207 CYS B O 1
ATOM 5276 N N . MET B 1 208 ? 9.086 12.594 -11.578 1 97.12 208 MET B N 1
ATOM 5277 C CA . MET B 1 208 ? 7.965 13.25 -12.242 1 97.12 208 MET B CA 1
ATOM 5278 C C . MET B 1 208 ? 6.984 12.234 -12.805 1 97.12 208 MET B C 1
ATOM 5280 O O . MET B 1 208 ? 5.77 12.422 -12.719 1 97.12 208 MET B O 1
ATOM 5284 N N . VAL B 1 209 ? 7.527 11.211 -13.359 1 93.62 209 VAL B N 1
ATOM 5285 C CA . VAL B 1 209 ? 6.68 10.156 -13.906 1 93.62 209 VAL B CA 1
ATOM 5286 C C . VAL B 1 209 ? 5.879 9.508 -12.781 1 93.62 209 VAL B C 1
ATOM 5288 O O . VAL B 1 209 ? 4.672 9.281 -12.922 1 93.62 209 VAL B O 1
ATOM 5291 N N . LEU B 1 210 ? 6.539 9.242 -11.711 1 94.69 210 LEU B N 1
ATOM 5292 C CA . LEU B 1 210 ? 5.863 8.641 -10.57 1 94.69 210 LEU B CA 1
ATOM 5293 C C . LEU B 1 210 ? 4.812 9.586 -10 1 94.69 210 LEU B C 1
ATOM 5295 O O . LEU B 1 210 ? 3.73 9.156 -9.602 1 94.69 210 LEU B O 1
ATOM 5299 N N . PHE B 1 211 ? 5.141 10.898 -9.93 1 97.44 211 PHE B N 1
ATOM 5300 C CA . PHE B 1 211 ? 4.195 11.906 -9.469 1 97.44 211 PHE B CA 1
ATOM 5301 C C . PHE B 1 211 ? 2.936 11.891 -10.328 1 97.44 211 PHE B C 1
ATOM 5303 O O . PHE B 1 211 ? 1.82 11.859 -9.805 1 97.44 211 PHE B O 1
ATOM 5310 N N . LEU B 1 212 ? 3.154 11.875 -11.617 1 95.06 212 LEU B N 1
ATOM 5311 C CA . LEU B 1 212 ? 2.027 11.883 -12.547 1 95.06 212 LEU B CA 1
ATOM 5312 C C . LEU B 1 212 ? 1.22 10.594 -12.438 1 95.06 212 LEU B C 1
ATOM 5314 O O . LEU B 1 212 ? -0.008 10.617 -12.547 1 95.06 212 LEU B O 1
ATOM 5318 N N . TRP B 1 213 ? 1.911 9.547 -12.219 1 91.19 213 TRP B N 1
ATOM 5319 C CA . TRP B 1 213 ? 1.231 8.266 -12.047 1 91.19 213 TRP B CA 1
ATOM 5320 C C . TRP B 1 213 ? 0.31 8.305 -10.828 1 91.19 213 TRP B C 1
ATOM 5322 O O . TRP B 1 213 ? -0.853 7.902 -10.914 1 91.19 213 TRP B O 1
ATOM 5332 N N . TYR B 1 214 ? 0.772 8.773 -9.734 1 94.31 214 TYR B N 1
ATOM 5333 C CA . TYR B 1 214 ? -0.046 8.852 -8.523 1 94.31 214 TYR B CA 1
ATOM 5334 C C . TYR B 1 214 ? -1.15 9.891 -8.68 1 94.31 214 TYR B C 1
ATOM 5336 O O . TYR B 1 214 ? -2.248 9.727 -8.141 1 94.31 214 TYR B O 1
ATOM 5344 N N . TRP B 1 215 ? -0.854 10.906 -9.414 1 95.38 215 TRP B N 1
ATOM 5345 C CA . TRP B 1 215 ? -1.861 11.938 -9.641 1 95.38 215 TRP B CA 1
ATOM 5346 C C . TRP B 1 215 ? -3.041 11.383 -10.43 1 95.38 215 TRP B C 1
ATOM 5348 O O . TRP B 1 215 ? -4.195 11.719 -10.148 1 95.38 215 TRP B O 1
ATOM 5358 N N . MET B 1 216 ? -2.779 10.508 -11.305 1 90.44 216 MET B N 1
ATOM 5359 C CA . MET B 1 216 ? -3.812 9.953 -12.172 1 90.44 216 MET B CA 1
ATOM 5360 C C . MET B 1 216 ? -4.586 8.844 -11.461 1 90.44 216 MET B C 1
ATOM 5362 O O . MET B 1 216 ? -5.668 8.461 -11.906 1 90.44 216 MET B O 1
ATOM 5366 N N . ARG B 1 217 ? -4.012 8.43 -10.406 1 88.56 217 ARG B N 1
ATOM 5367 C CA . ARG B 1 217 ? -4.723 7.41 -9.641 1 88.56 217 ARG B CA 1
ATOM 5368 C C . ARG B 1 217 ? -5.906 8.016 -8.891 1 88.56 217 ARG B C 1
ATOM 5370 O O . ARG B 1 217 ? -5.777 9.062 -8.266 1 88.56 217 ARG B O 1
ATOM 5377 N N . THR B 1 218 ? -7.07 7.363 -8.938 1 87.94 218 THR B N 1
ATOM 5378 C CA . THR B 1 218 ? -8.289 7.934 -8.375 1 87.94 218 THR B CA 1
ATOM 5379 C C . THR B 1 218 ? -8.586 7.336 -7.004 1 87.94 218 THR B C 1
ATOM 5381 O O . THR B 1 218 ? -9.594 7.672 -6.379 1 87.94 218 THR B O 1
ATOM 5384 N N . SER B 1 219 ? -7.668 6.496 -6.531 1 87.31 219 SER B N 1
ATOM 5385 C CA . SER B 1 219 ? -7.828 5.973 -5.18 1 87.31 219 SER B CA 1
ATOM 5386 C C . SER B 1 219 ? -7.695 7.082 -4.141 1 87.31 219 SER B C 1
ATOM 5388 O O . SER B 1 219 ? -7.055 8.102 -4.395 1 87.31 219 SER B O 1
ATOM 5390 N N . PRO B 1 220 ? -8.234 6.871 -3.047 1 91.31 220 PRO B N 1
ATOM 5391 C CA . PRO B 1 220 ? -8.266 7.949 -2.057 1 91.31 220 PRO B CA 1
ATOM 5392 C C . PRO B 1 220 ? -6.875 8.328 -1.545 1 91.31 220 PRO B C 1
ATOM 5394 O O . PRO B 1 220 ? -6.016 7.453 -1.382 1 91.31 220 PRO B O 1
ATOM 5397 N N . GLU B 1 221 ? -6.609 9.641 -1.327 1 94 221 GLU B N 1
ATOM 5398 C CA . GLU B 1 221 ? -5.539 10.273 -0.559 1 94 221 GLU B CA 1
ATOM 5399 C C . GLU B 1 221 ? -4.199 10.148 -1.271 1 94 221 GLU B C 1
ATOM 5401 O O . GLU B 1 221 ? -3.146 10.375 -0.669 1 94 221 GLU B O 1
ATOM 5406 N N . LYS B 1 222 ? -4.219 9.742 -2.527 1 94.31 222 LYS B N 1
ATOM 5407 C CA . LYS B 1 222 ? -2.967 9.672 -3.279 1 94.31 222 LYS B CA 1
ATOM 5408 C C . LYS B 1 222 ? -2.402 11.07 -3.527 1 94.31 222 LYS B C 1
ATOM 5410 O O . LYS B 1 222 ? -1.185 11.266 -3.529 1 94.31 222 LYS B O 1
ATOM 5415 N N . GLU B 1 223 ? -3.33 12.039 -3.707 1 96.62 223 GLU B N 1
ATOM 5416 C CA . GLU B 1 223 ? -2.918 13.43 -3.914 1 96.62 223 GLU B CA 1
ATOM 5417 C C . GLU B 1 223 ? -2.352 14.031 -2.633 1 96.62 223 GLU B C 1
ATOM 5419 O O . GLU B 1 223 ? -1.462 14.883 -2.682 1 96.62 223 GLU B O 1
ATOM 5424 N N . THR B 1 224 ? -2.779 13.539 -1.489 1 97.06 224 THR B N 1
ATOM 5425 C CA . THR B 1 224 ? -2.434 14.102 -0.188 1 97.06 224 THR B CA 1
ATOM 5426 C C . THR B 1 224 ? -1.099 13.547 0.302 1 97.06 224 THR B C 1
ATOM 5428 O O . THR B 1 224 ? -0.323 14.258 0.943 1 97.06 224 THR B O 1
ATOM 5431 N N . PHE B 1 225 ? -0.891 12.312 -0.06 1 97.44 225 PHE B N 1
ATOM 5432 C CA . PHE B 1 225 ? 0.295 11.688 0.511 1 97.44 225 PHE B CA 1
ATOM 5433 C C . PHE B 1 225 ? 1.347 11.438 -0.564 1 97.44 225 PHE B C 1
ATOM 5435 O O . PHE B 1 225 ? 2.262 12.242 -0.744 1 97.44 225 PHE B O 1
ATOM 5442 N N . GLU B 1 226 ? 1.212 10.445 -1.404 1 97.44 226 GLU B N 1
ATOM 5443 C CA . GLU B 1 226 ? 2.25 10.023 -2.342 1 97.44 226 GLU B CA 1
ATOM 5444 C C . GLU B 1 226 ? 2.686 11.188 -3.232 1 97.44 226 GLU B C 1
ATOM 5446 O O . GLU B 1 226 ? 3.883 11.398 -3.443 1 97.44 226 GLU B O 1
ATOM 5451 N N . CYS B 1 227 ? 1.762 11.938 -3.766 1 98.12 227 CYS B N 1
ATOM 5452 C CA . CYS B 1 227 ? 2.111 13.07 -4.609 1 98.12 227 CYS B CA 1
ATOM 5453 C C . CYS B 1 227 ? 2.936 14.094 -3.838 1 98.12 227 CYS B C 1
ATOM 5455 O O . CYS B 1 227 ? 3.912 14.633 -4.359 1 98.12 227 CYS B O 1
ATOM 5457 N N . GLN B 1 228 ? 2.543 14.305 -2.639 1 98.62 228 GLN B N 1
ATOM 5458 C CA . GLN B 1 228 ? 3.223 15.328 -1.853 1 98.62 228 GLN B CA 1
ATOM 5459 C C . GLN B 1 228 ? 4.605 14.859 -1.417 1 98.62 228 GLN B C 1
ATOM 5461 O O . GLN B 1 228 ? 5.555 15.648 -1.391 1 98.62 228 GLN B O 1
ATOM 5466 N N . PHE B 1 229 ? 4.742 13.555 -1.042 1 98.5 229 PHE B N 1
ATOM 5467 C CA . PHE B 1 229 ? 6.066 13.016 -0.74 1 98.5 229 PHE B CA 1
ATOM 5468 C C . PHE B 1 229 ? 7.016 13.227 -1.911 1 98.5 229 PHE B C 1
ATOM 5470 O O . PHE B 1 229 ? 8.141 13.711 -1.728 1 98.5 229 PHE B O 1
ATOM 5477 N N . LEU B 1 230 ? 6.539 12.922 -3.057 1 98.44 230 LEU B N 1
ATOM 5478 C CA . LEU B 1 230 ? 7.348 13 -4.266 1 98.44 230 LEU B CA 1
ATOM 5479 C C . LEU B 1 230 ? 7.68 14.453 -4.598 1 98.44 230 LEU B C 1
ATOM 5481 O O . LEU B 1 230 ? 8.805 14.758 -5.008 1 98.44 230 LEU B O 1
ATOM 5485 N N . TYR B 1 231 ? 6.684 15.312 -4.41 1 98.69 231 TYR B N 1
ATOM 5486 C CA . TYR B 1 231 ? 6.918 16.734 -4.676 1 98.69 231 TYR B CA 1
ATOM 5487 C C . TYR B 1 231 ? 8 17.281 -3.756 1 98.69 231 TYR B C 1
ATOM 5489 O O . TYR B 1 231 ? 8.82 18.109 -4.176 1 98.69 231 TYR B O 1
ATOM 5497 N N . GLY B 1 232 ? 7.988 16.828 -2.484 1 98.25 232 GLY B N 1
ATOM 5498 C CA . GLY B 1 232 ? 9.055 17.203 -1.563 1 98.25 232 GLY B CA 1
ATOM 5499 C C . GLY B 1 232 ? 10.422 16.766 -2.031 1 98.25 232 GLY B C 1
ATOM 5500 O O . GLY B 1 232 ? 11.383 17.531 -1.994 1 98.25 232 GLY B O 1
ATOM 5501 N N . VAL B 1 233 ? 10.523 15.539 -2.518 1 97.94 233 VAL B N 1
ATOM 5502 C CA . VAL B 1 233 ? 11.789 15.008 -3.02 1 97.94 233 VAL B CA 1
ATOM 5503 C C . VAL B 1 233 ? 12.234 15.812 -4.238 1 97.94 233 VAL B C 1
ATOM 5505 O O . VAL B 1 233 ? 13.414 16.156 -4.367 1 97.94 233 VAL B O 1
ATOM 5508 N N . ILE B 1 234 ? 11.297 16.141 -5.141 1 98 234 ILE B N 1
ATOM 5509 C CA . ILE B 1 234 ? 11.586 16.859 -6.379 1 98 234 ILE B CA 1
ATOM 5510 C C . ILE B 1 234 ? 12.18 18.219 -6.055 1 98 234 ILE B C 1
ATOM 5512 O O . ILE B 1 234 ? 13.234 18.594 -6.582 1 98 234 ILE B O 1
ATOM 5516 N N . LEU B 1 235 ? 11.539 18.938 -5.164 1 97.25 235 LEU B N 1
ATOM 5517 C CA . LEU B 1 235 ? 12.039 20.266 -4.828 1 97.25 235 LEU B CA 1
ATOM 5518 C C . LEU B 1 235 ? 13.383 20.188 -4.113 1 97.25 235 LEU B C 1
ATOM 5520 O O . LEU B 1 235 ? 14.266 21.016 -4.34 1 97.25 235 LEU B O 1
ATOM 5524 N N . CYS B 1 236 ? 13.492 19.203 -3.232 1 96.12 236 CYS B N 1
ATOM 5525 C CA . CYS B 1 236 ? 14.758 19.016 -2.533 1 96.12 236 CYS B CA 1
ATOM 5526 C C . CYS B 1 236 ? 15.891 18.734 -3.518 1 96.12 236 CYS B C 1
ATOM 5528 O O . CYS B 1 236 ? 16.969 19.328 -3.418 1 96.12 236 CYS B O 1
ATOM 5530 N N . ASP B 1 237 ? 15.625 17.875 -4.43 1 95.69 237 ASP B N 1
ATOM 5531 C CA . ASP B 1 237 ? 16.625 17.5 -5.43 1 95.69 237 ASP B CA 1
ATOM 5532 C C . ASP B 1 237 ? 16.969 18.672 -6.332 1 95.69 237 ASP B C 1
ATOM 5534 O O . ASP B 1 237 ? 18.141 18.953 -6.578 1 95.69 237 ASP B O 1
ATOM 5538 N N . LEU B 1 238 ? 16.016 19.406 -6.82 1 94.69 238 LEU B N 1
ATOM 5539 C CA . LEU B 1 238 ? 16.203 20.562 -7.684 1 94.69 238 LEU B CA 1
ATOM 5540 C C . LEU B 1 238 ? 16.969 21.656 -6.961 1 94.69 238 LEU B C 1
ATOM 5542 O O . LEU B 1 238 ? 17.844 22.312 -7.551 1 94.69 238 LEU B O 1
ATOM 5546 N N . GLY B 1 239 ? 16.656 21.859 -5.754 1 91.38 239 GLY B N 1
ATOM 5547 C CA . GLY B 1 239 ? 17.281 22.922 -4.961 1 91.38 239 GLY B CA 1
ATOM 5548 C C . GLY B 1 239 ? 18.75 22.656 -4.68 1 91.38 239 GLY B C 1
ATOM 5549 O O . GLY B 1 239 ? 19.5 23.594 -4.414 1 91.38 239 GLY B O 1
ATOM 5550 N N . SER B 1 240 ? 19.125 21.438 -4.773 1 88.31 240 SER B N 1
ATOM 5551 C CA . SER B 1 240 ? 20.5 21.109 -4.469 1 88.31 240 SER B CA 1
ATOM 5552 C C . SER B 1 240 ? 21.391 21.219 -5.711 1 88.31 240 SER B C 1
ATOM 5554 O O . SER B 1 240 ? 22.609 21.094 -5.617 1 88.31 240 SER B O 1
ATOM 5556 N N . GLU B 1 241 ? 20.781 21.484 -6.828 1 90.5 241 GLU B N 1
ATOM 5557 C CA . GLU B 1 241 ? 21.516 21.625 -8.07 1 90.5 241 GLU B CA 1
ATOM 5558 C C . GLU B 1 241 ? 22.078 23.047 -8.219 1 90.5 241 GLU B C 1
ATOM 5560 O O . GLU B 1 241 ? 21.328 24.016 -8.125 1 90.5 241 GLU B O 1
ATOM 5565 N N . LYS B 1 242 ? 23.344 23.109 -8.5 1 88.12 242 LYS B N 1
ATOM 5566 C CA . LYS B 1 242 ? 24.031 24.391 -8.594 1 88.12 242 LYS B CA 1
ATOM 5567 C C . LYS B 1 242 ? 23.5 25.219 -9.773 1 88.12 242 LYS B C 1
ATOM 5569 O O . LYS B 1 242 ? 23.281 26.422 -9.648 1 88.12 242 LYS B O 1
ATOM 5574 N N . SER B 1 243 ? 23.344 24.547 -10.891 1 89.69 243 SER B N 1
ATOM 5575 C CA . SER B 1 243 ? 22.891 25.234 -12.086 1 89.69 243 SER B CA 1
ATOM 5576 C C . SER B 1 243 ? 21.516 25.859 -11.875 1 89.69 243 SER B C 1
ATOM 5578 O O . SER B 1 243 ? 21.266 26.984 -12.336 1 89.69 243 SER B O 1
ATOM 5580 N N . PHE B 1 244 ? 20.688 25.156 -11.156 1 90.25 244 PHE B N 1
ATOM 5581 C CA . PHE B 1 244 ? 19.344 25.672 -10.898 1 90.25 244 PHE B CA 1
ATOM 5582 C C . PHE B 1 244 ? 19.391 26.859 -9.945 1 90.25 244 PHE B C 1
ATOM 5584 O O . PHE B 1 244 ? 18.719 27.875 -10.156 1 90.25 244 PHE B O 1
ATOM 5591 N N . ARG B 1 245 ? 20.156 26.797 -8.977 1 88 245 ARG B N 1
ATOM 5592 C CA . ARG B 1 245 ? 20.297 27.875 -8.008 1 88 245 ARG B CA 1
ATOM 5593 C C . ARG B 1 245 ? 20.859 29.141 -8.664 1 88 245 ARG B C 1
ATOM 5595 O O . ARG B 1 245 ? 20.391 30.25 -8.375 1 88 245 ARG B O 1
ATOM 5602 N N . GLU B 1 246 ? 21.812 28.906 -9.492 1 92.12 246 GLU B N 1
ATOM 5603 C CA . GLU B 1 246 ? 22.375 30.031 -10.211 1 92.12 246 GLU B CA 1
ATOM 5604 C C . GLU B 1 246 ? 21.344 30.688 -11.133 1 92.12 246 GLU B C 1
ATOM 5606 O O . GLU B 1 246 ? 21.281 31.922 -11.234 1 92.12 246 GLU B O 1
ATOM 5611 N N . PHE B 1 247 ? 20.641 29.859 -11.695 1 92.69 247 PHE B N 1
ATOM 5612 C CA . PHE B 1 247 ? 19.594 30.344 -12.594 1 92.69 247 PHE B CA 1
ATOM 5613 C C . PHE B 1 247 ? 18.578 31.188 -11.844 1 92.69 247 PHE B C 1
ATOM 5615 O O . PHE B 1 247 ? 18.219 32.281 -12.289 1 92.69 247 PHE B O 1
ATOM 5622 N N . ILE B 1 248 ? 18.125 30.766 -10.734 1 91.88 248 ILE B N 1
ATOM 5623 C CA . ILE B 1 248 ? 17.109 31.438 -9.938 1 91.88 248 ILE B CA 1
ATOM 5624 C C . ILE B 1 248 ? 17.703 32.688 -9.305 1 91.88 248 ILE B C 1
ATOM 5626 O O . ILE B 1 248 ? 17.047 33.75 -9.266 1 91.88 248 ILE B O 1
ATOM 5630 N N . ASN B 1 249 ? 18.922 32.656 -8.859 1 90.31 249 ASN B N 1
ATOM 5631 C CA . ASN B 1 249 ? 19.562 33.75 -8.164 1 90.31 249 ASN B CA 1
ATOM 5632 C C . ASN B 1 249 ? 19.938 34.875 -9.133 1 90.31 249 ASN B C 1
ATOM 5634 O O . ASN B 1 249 ? 20.141 36.031 -8.719 1 90.31 249 ASN B O 1
ATOM 5638 N N . SER B 1 250 ? 20.078 34.5 -10.383 1 94.5 250 SER B N 1
ATOM 5639 C CA . SER B 1 250 ? 20.422 35.5 -11.383 1 94.5 250 SER B CA 1
ATOM 5640 C C . SER B 1 250 ? 19.203 36.281 -11.82 1 94.5 250 SER B C 1
ATOM 5642 O O . SER B 1 250 ? 19.328 37.375 -12.43 1 94.5 250 SER B O 1
ATOM 5644 N N . ARG B 1 251 ? 18.078 35.812 -11.484 1 95.88 251 ARG B N 1
ATOM 5645 C CA . ARG B 1 251 ? 16.828 36.438 -11.898 1 95.88 251 ARG B CA 1
ATOM 5646 C C . ARG B 1 251 ? 15.961 36.781 -10.695 1 95.88 251 ARG B C 1
ATOM 5648 O O . ARG B 1 251 ? 14.82 36.312 -10.586 1 95.88 251 ARG B O 1
ATOM 5655 N N . VAL B 1 252 ? 16.359 37.719 -9.945 1 94.56 252 VAL B N 1
ATOM 5656 C CA . VAL B 1 252 ? 15.773 38.062 -8.656 1 94.56 252 VAL B CA 1
ATOM 5657 C C . VAL B 1 252 ? 14.359 38.594 -8.859 1 94.56 252 VAL B C 1
ATOM 5659 O O . VAL B 1 252 ? 13.43 38.219 -8.148 1 94.56 252 VAL B O 1
ATOM 5662 N N . LYS B 1 253 ? 14.148 39.5 -9.805 1 96.31 253 LYS B N 1
ATOM 5663 C CA . LYS B 1 253 ? 12.844 40.125 -10.047 1 96.31 253 LYS B CA 1
ATOM 5664 C C . LYS B 1 253 ? 11.828 39.062 -10.5 1 96.31 253 LYS B C 1
ATOM 5666 O O . LYS B 1 253 ? 10.703 39.031 -10.008 1 96.31 253 LYS B O 1
ATOM 5671 N N . ALA B 1 254 ? 12.242 38.281 -11.438 1 96.44 254 ALA B N 1
ATOM 5672 C CA . ALA B 1 254 ? 11.367 37.219 -11.906 1 96.44 254 ALA B CA 1
ATOM 5673 C C . ALA B 1 254 ? 11.023 36.25 -10.781 1 96.44 254 ALA B C 1
ATOM 5675 O O . ALA B 1 254 ? 9.891 35.75 -10.695 1 96.44 254 ALA B O 1
ATOM 5676 N N . ARG B 1 255 ? 11.969 35.969 -9.961 1 96.56 255 ARG B N 1
ATOM 5677 C CA . ARG B 1 255 ? 11.766 35.062 -8.828 1 96.56 255 ARG B CA 1
ATOM 5678 C C . ARG B 1 255 ? 10.734 35.656 -7.855 1 96.56 255 ARG B C 1
ATOM 5680 O O . ARG B 1 255 ? 9.852 34.938 -7.379 1 96.56 255 ARG B O 1
ATOM 5687 N N . ARG B 1 256 ? 10.805 36.906 -7.621 1 96.56 256 ARG B N 1
ATOM 5688 C CA . ARG B 1 256 ? 9.883 37.562 -6.691 1 96.56 256 ARG B CA 1
ATOM 5689 C C . ARG B 1 256 ? 8.461 37.562 -7.242 1 96.56 256 ARG B C 1
ATOM 5691 O O . ARG B 1 256 ? 7.504 37.344 -6.5 1 96.56 256 ARG B O 1
ATOM 5698 N N . ILE B 1 257 ? 8.359 37.812 -8.469 1 97.62 257 ILE B N 1
ATOM 5699 C CA . ILE B 1 257 ? 7.055 37.812 -9.117 1 97.62 257 ILE B CA 1
ATOM 5700 C C . ILE B 1 257 ? 6.469 36.406 -9.094 1 97.62 257 ILE B C 1
ATOM 5702 O O . ILE B 1 257 ? 5.289 36.219 -8.781 1 97.62 257 ILE B O 1
ATOM 5706 N N . ALA B 1 258 ? 7.305 35.469 -9.453 1 97.25 258 ALA B N 1
ATOM 5707 C CA . ALA B 1 258 ? 6.859 34.062 -9.43 1 97.25 258 ALA B CA 1
ATOM 5708 C C . ALA B 1 258 ? 6.418 33.656 -8.031 1 97.25 258 ALA B C 1
ATOM 5710 O O . ALA B 1 258 ? 5.402 32.969 -7.867 1 97.25 258 ALA B O 1
ATOM 5711 N N . THR B 1 259 ? 7.172 34.031 -7.066 1 97.44 259 THR B N 1
ATOM 5712 C CA . THR B 1 259 ? 6.859 33.719 -5.676 1 97.44 259 THR B CA 1
ATOM 5713 C C . THR B 1 259 ? 5.484 34.281 -5.297 1 97.44 259 THR B C 1
ATOM 5715 O O . THR B 1 259 ? 4.641 33.531 -4.781 1 97.44 259 THR B O 1
ATOM 5718 N N . ALA B 1 260 ? 5.285 35.5 -5.562 1 97.94 260 ALA B N 1
ATOM 5719 C CA . ALA B 1 260 ? 4.016 36.125 -5.219 1 97.94 260 ALA B CA 1
ATOM 5720 C C . ALA B 1 260 ? 2.854 35.5 -5.961 1 97.94 260 ALA B C 1
ATOM 5722 O O . ALA B 1 260 ? 1.812 35.188 -5.367 1 97.94 260 ALA B O 1
ATOM 5723 N N . PHE B 1 261 ? 3.072 35.25 -7.191 1 98.5 261 PHE B N 1
ATOM 5724 C CA . PHE B 1 261 ? 2.029 34.656 -8.016 1 98.5 261 PHE B CA 1
ATOM 5725 C C . PHE B 1 261 ? 1.682 33.25 -7.527 1 98.5 261 PHE B C 1
ATOM 5727 O O . PHE B 1 261 ? 0.504 32.906 -7.391 1 98.5 261 PHE B O 1
ATOM 5734 N N . LEU B 1 262 ? 2.676 32.438 -7.27 1 98.62 262 LEU B N 1
ATOM 5735 C CA . LEU B 1 262 ? 2.469 31.062 -6.848 1 98.62 262 LEU B CA 1
ATOM 5736 C C . LEU B 1 262 ? 1.772 31 -5.492 1 98.62 262 LEU B C 1
ATOM 5738 O O . LEU B 1 262 ? 0.842 30.219 -5.301 1 98.62 262 LEU B O 1
ATOM 5742 N N . ILE B 1 263 ? 2.135 31.844 -4.613 1 98.25 263 ILE B N 1
ATOM 5743 C CA . ILE B 1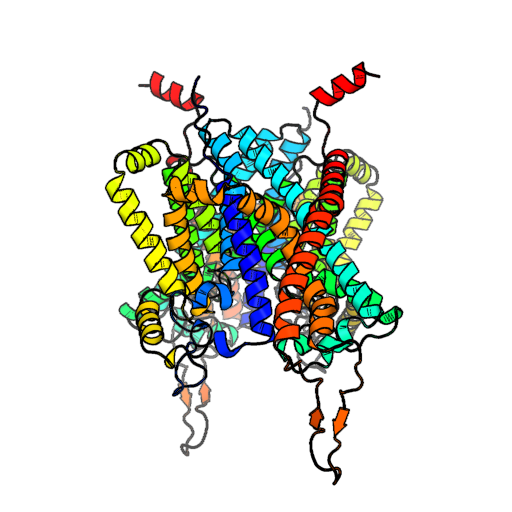 263 ? 1.566 31.828 -3.27 1 98.25 263 ILE B CA 1
ATOM 5744 C C . ILE B 1 263 ? 0.121 32.312 -3.312 1 98.25 263 ILE B C 1
ATOM 5746 O O . ILE B 1 263 ? -0.77 31.703 -2.73 1 98.25 263 ILE B O 1
ATOM 5750 N N . ILE B 1 264 ? -0.146 33.406 -4.043 1 98.38 264 ILE B N 1
ATOM 5751 C CA . ILE B 1 264 ? -1.485 33.969 -4.109 1 98.38 264 ILE B CA 1
ATOM 5752 C C . ILE B 1 264 ? -2.424 33 -4.832 1 98.38 264 ILE B C 1
ATOM 5754 O O . ILE B 1 264 ? -3.52 32.719 -4.348 1 98.38 264 ILE B O 1
ATOM 5758 N N . LEU B 1 265 ? -1.965 32.5 -5.934 1 98.44 265 LEU B N 1
ATOM 5759 C CA . LEU B 1 265 ? -2.787 31.547 -6.684 1 98.44 265 LEU B CA 1
ATOM 5760 C C . LEU B 1 265 ? -3.006 30.266 -5.887 1 98.44 265 LEU B C 1
ATOM 5762 O O . LEU B 1 265 ? -4.121 29.734 -5.844 1 98.44 265 LEU B O 1
ATOM 5766 N N . GLY B 1 266 ? -1.895 29.766 -5.316 1 98.38 266 GLY B N 1
ATOM 5767 C CA . GLY B 1 266 ? -2.012 28.562 -4.504 1 98.38 266 GLY B CA 1
ATOM 5768 C C . GLY B 1 266 ? -2.961 28.734 -3.332 1 98.38 266 GLY B C 1
ATOM 5769 O O . GLY B 1 266 ? -3.768 27.844 -3.051 1 98.38 266 GLY B O 1
ATOM 5770 N N . TRP B 1 267 ? -2.877 29.844 -2.725 1 97.75 267 TRP B N 1
ATOM 5771 C CA . TRP B 1 267 ? -3.754 30.156 -1.6 1 97.75 267 TRP B CA 1
ATOM 5772 C C . TRP B 1 267 ? -5.215 30.172 -2.039 1 97.75 267 TRP B C 1
ATOM 5774 O O . TRP B 1 267 ? -6.086 29.625 -1.359 1 97.75 267 TRP B O 1
ATOM 5784 N N . TYR B 1 268 ? -5.43 30.734 -3.146 1 97.88 268 TYR B N 1
ATOM 5785 C CA . TYR B 1 268 ? -6.781 30.875 -3.68 1 97.88 268 TYR B CA 1
ATOM 5786 C C . TYR B 1 268 ? -7.367 29.5 -4.023 1 97.88 268 TYR B C 1
ATOM 5788 O O . TYR B 1 268 ? -8.477 29.172 -3.607 1 97.88 268 TYR B O 1
ATOM 5796 N N . VAL B 1 269 ? -6.629 28.719 -4.715 1 97.62 269 VAL B N 1
ATOM 5797 C CA . VAL B 1 269 ? -7.188 27.453 -5.195 1 97.62 269 VAL B CA 1
ATOM 5798 C C . VAL B 1 269 ? -7.32 26.469 -4.031 1 97.62 269 VAL B C 1
ATOM 5800 O O . VAL B 1 269 ? -8.211 25.625 -4.027 1 97.62 269 VAL B O 1
ATOM 5803 N N . ALA B 1 270 ? -6.5 26.625 -3.014 1 97.25 270 ALA B N 1
ATOM 5804 C CA . ALA B 1 270 ? -6.57 25.75 -1.842 1 97.25 270 ALA B CA 1
ATOM 5805 C C . ALA B 1 270 ? -7.812 26.047 -1.011 1 97.25 270 ALA B C 1
ATOM 5807 O O . ALA B 1 270 ? -8.188 25.266 -0.13 1 97.25 270 ALA B O 1
ATOM 5808 N N . CYS B 1 271 ? -8.5 27.094 -1.312 1 96.69 271 CYS B N 1
ATOM 5809 C CA . CYS B 1 271 ? -9.68 27.516 -0.568 1 96.69 271 CYS B CA 1
ATOM 5810 C C . CYS B 1 271 ? -10.922 26.781 -1.052 1 96.69 271 CYS B C 1
ATOM 5812 O O . CYS B 1 271 ? -12.016 26.969 -0.519 1 96.69 271 CYS B O 1
ATOM 5814 N N . TYR B 1 272 ? -10.75 25.906 -2.059 1 97.12 272 TYR B N 1
ATOM 5815 C CA . TYR B 1 272 ? -11.914 25.172 -2.545 1 97.12 272 TYR B CA 1
ATOM 5816 C C . TYR B 1 272 ? -12.656 24.5 -1.393 1 97.12 272 TYR B C 1
ATOM 5818 O O . TYR B 1 272 ? -12.047 23.844 -0.542 1 97.12 272 TYR B O 1
ATOM 5826 N N . PRO B 1 273 ? -13.945 24.703 -1.364 1 96.12 273 PRO B N 1
ATOM 5827 C CA . PRO B 1 273 ? -14.695 24.234 -0.2 1 96.12 273 PRO B CA 1
ATOM 5828 C C . PRO B 1 273 ? -14.797 22.703 -0.139 1 96.12 273 PRO B C 1
ATOM 5830 O O . PRO B 1 273 ? -14.711 22.031 -1.173 1 96.12 273 PRO B O 1
ATOM 5833 N N . GLY B 1 274 ? -14.969 22.219 1.078 1 94.38 274 GLY B N 1
ATOM 5834 C CA . GLY B 1 274 ? -15.133 20.781 1.295 1 94.38 274 GLY B CA 1
ATOM 5835 C C . GLY B 1 274 ? -16.5 20.281 0.893 1 94.38 274 GLY B C 1
ATOM 5836 O O . GLY B 1 274 ? -16.641 19.125 0.463 1 94.38 274 GLY B O 1
ATOM 5837 N N . GLU B 1 275 ? -17.438 21.203 1.114 1 94.62 275 GLU B N 1
ATOM 5838 C CA . GLU B 1 275 ? -18.812 20.844 0.815 1 94.62 275 GLU B CA 1
ATOM 5839 C C . GLU B 1 275 ? -19.531 21.984 0.093 1 94.62 275 GLU B C 1
ATOM 5841 O O . GLU B 1 275 ? -19.109 23.141 0.157 1 94.62 275 GLU B O 1
ATOM 5846 N N . HIS B 1 276 ? -20.453 21.656 -0.707 1 96.31 276 HIS B N 1
ATOM 5847 C CA . HIS B 1 276 ? -21.406 22.562 -1.348 1 96.31 276 HIS B CA 1
ATOM 5848 C C . HIS B 1 276 ? -20.688 23.609 -2.195 1 96.31 276 HIS B C 1
ATOM 5850 O O . HIS B 1 276 ? -20.938 24.812 -2.049 1 96.31 276 HIS B O 1
ATOM 5856 N N . TRP B 1 277 ? -19.859 23.125 -2.986 1 95.75 277 TRP B N 1
ATOM 5857 C CA . TRP B 1 277 ? -19.109 24 -3.871 1 95.75 277 TRP B CA 1
ATOM 5858 C C . TRP B 1 277 ? -20.047 24.812 -4.762 1 95.75 277 TRP B C 1
ATOM 5860 O O . TRP B 1 277 ? -19.672 25.891 -5.254 1 95.75 277 TRP B O 1
ATOM 5870 N N . GLU B 1 278 ? -21.297 24.422 -4.906 1 97.06 278 GLU B N 1
ATOM 5871 C CA . GLU B 1 278 ? -22.25 25.031 -5.836 1 97.06 278 GLU B CA 1
ATOM 5872 C C . GLU B 1 278 ? -22.844 26.297 -5.258 1 97.06 278 GLU B C 1
ATOM 5874 O O . GLU B 1 278 ? -23.531 27.047 -5.961 1 97.06 278 GLU B O 1
ATOM 5879 N N . TRP B 1 279 ? -22.562 26.609 -4.027 1 97.12 279 TRP B N 1
ATOM 5880 C CA . TRP B 1 279 ? -23.281 27.672 -3.34 1 97.12 279 TRP B CA 1
ATOM 5881 C C . TRP B 1 279 ? -22.641 29.031 -3.596 1 97.12 279 TRP B C 1
ATOM 5883 O O . TRP B 1 279 ? -23.156 30.062 -3.178 1 97.12 279 TRP B O 1
ATOM 5893 N N . SER B 1 280 ? -21.5 29.047 -4.242 1 96.88 280 SER B N 1
ATOM 5894 C CA . SER B 1 280 ? -20.844 30.328 -4.512 1 96.88 280 SER B CA 1
ATOM 5895 C C . SER B 1 280 ? -20.234 30.344 -5.906 1 96.88 280 SER B C 1
ATOM 5897 O O . SER B 1 280 ? -19.766 29.312 -6.402 1 96.88 280 SER B O 1
ATOM 5899 N N . ALA B 1 281 ? -20.078 31.562 -6.48 1 96.25 281 ALA B N 1
ATOM 5900 C CA . ALA B 1 281 ? -19.578 31.719 -7.848 1 96.25 281 ALA B CA 1
ATOM 5901 C C . ALA B 1 281 ? -18.094 31.375 -7.945 1 96.25 281 ALA B C 1
ATOM 5903 O O . ALA B 1 281 ? -17.672 30.734 -8.914 1 96.25 281 ALA B O 1
ATOM 5904 N N . TRP B 1 282 ? -17.375 31.766 -6.969 1 96.44 282 TRP B N 1
ATOM 5905 C CA . TRP B 1 282 ? -15.938 31.516 -7.027 1 96.44 282 TRP B CA 1
ATOM 5906 C C . TRP B 1 282 ? -15.625 30.031 -6.91 1 96.44 282 TRP B C 1
ATOM 5908 O O . TRP B 1 282 ? -14.703 29.531 -7.555 1 96.44 282 TRP B O 1
ATOM 5918 N N . SER B 1 283 ? -16.359 29.281 -6.051 1 96.75 283 SER B N 1
ATOM 5919 C CA . SER B 1 283 ? -16.156 27.844 -5.93 1 96.75 283 SER B CA 1
ATOM 5920 C C . SER B 1 283 ? -16.625 27.109 -7.18 1 96.75 283 SER B C 1
ATOM 5922 O O . SER B 1 283 ? -16.016 26.109 -7.582 1 96.75 283 SER B O 1
ATOM 5924 N N . VAL B 1 284 ? -17.656 27.578 -7.84 1 97.5 284 VAL B N 1
ATOM 5925 C CA . VAL B 1 284 ? -18.141 27 -9.094 1 97.5 284 VAL B CA 1
ATOM 5926 C C . VAL B 1 284 ? -17.078 27.203 -10.18 1 97.5 284 VAL B C 1
ATOM 5928 O O . VAL B 1 284 ? -16.844 26.297 -10.984 1 97.5 284 VAL B O 1
ATOM 5931 N N . GLN B 1 285 ? -16.531 28.344 -10.188 1 97.44 285 GLN B N 1
ATOM 5932 C CA . GLN B 1 285 ? -15.453 28.625 -11.141 1 97.44 285 GLN B CA 1
ATOM 5933 C C . GLN B 1 285 ? -14.312 27.609 -10.984 1 97.44 285 GLN B C 1
ATOM 5935 O O . GLN B 1 285 ? -13.812 27.094 -11.984 1 97.44 285 GLN B O 1
ATOM 5940 N N . LEU B 1 286 ? -13.93 27.344 -9.781 1 97.31 286 LEU B N 1
ATOM 5941 C CA . LEU B 1 286 ? -12.844 26.391 -9.531 1 97.31 286 LEU B CA 1
ATOM 5942 C C . LEU B 1 286 ? -13.258 24.984 -9.922 1 97.31 286 LEU B C 1
ATOM 5944 O O . LEU B 1 286 ? -12.438 24.219 -10.43 1 97.31 286 LEU B O 1
ATOM 5948 N N . LYS B 1 287 ? -14.461 24.641 -9.656 1 97.31 287 LYS B N 1
ATOM 5949 C CA . LYS B 1 287 ? -14.977 23.344 -10.07 1 97.31 287 LYS B CA 1
ATOM 5950 C C . LYS B 1 287 ? -14.883 23.172 -11.586 1 97.31 287 LYS B C 1
ATOM 5952 O O . LYS B 1 287 ? -14.438 22.141 -12.07 1 97.31 287 LYS B O 1
ATOM 5957 N N . ASN B 1 288 ? -15.227 24.234 -12.328 1 96.94 288 ASN B N 1
ATOM 5958 C CA . ASN B 1 288 ? -15.18 24.188 -13.781 1 96.94 288 ASN B CA 1
ATOM 5959 C C . ASN B 1 288 ? -13.75 24.047 -14.297 1 96.94 288 ASN B C 1
ATOM 5961 O O . ASN B 1 288 ? -13.492 23.266 -15.219 1 96.94 288 ASN B O 1
ATOM 5965 N N . ILE B 1 289 ? -12.898 24.703 -13.688 1 97 289 ILE B N 1
ATOM 5966 C CA . ILE B 1 289 ? -11.492 24.594 -14.055 1 97 289 ILE B CA 1
ATOM 5967 C C . ILE B 1 289 ? -10.961 23.219 -13.664 1 97 289 ILE B C 1
ATOM 5969 O O . ILE B 1 289 ? -10.234 22.594 -14.438 1 97 289 ILE B O 1
ATOM 5973 N N . GLY B 1 290 ? -11.359 22.766 -12.445 1 96.31 290 GLY B N 1
ATOM 5974 C CA . GLY B 1 290 ? -10.922 21.469 -11.938 1 96.31 290 GLY B CA 1
ATOM 5975 C C . GLY B 1 290 ? -11.312 20.312 -12.836 1 96.31 290 GLY B C 1
ATOM 5976 O O . GLY B 1 290 ? -10.578 19.328 -12.945 1 96.31 290 GLY B O 1
ATOM 5977 N N . ASP B 1 291 ? -12.422 20.422 -13.484 1 94.81 291 ASP B N 1
ATOM 5978 C CA . ASP B 1 291 ? -12.898 19.359 -14.375 1 94.81 291 ASP B CA 1
ATOM 5979 C C . ASP B 1 291 ? -11.922 19.125 -15.523 1 94.81 291 ASP B C 1
ATOM 5981 O O . ASP B 1 291 ? -11.891 18.031 -16.094 1 94.81 291 ASP B O 1
ATOM 5985 N N . TRP B 1 292 ? -11.047 20.109 -15.742 1 92.94 292 TRP B N 1
ATOM 5986 C CA . TRP B 1 292 ? -10.086 20 -16.828 1 92.94 292 TRP B CA 1
ATOM 5987 C C . TRP B 1 292 ? -8.75 19.469 -16.328 1 92.94 292 TRP B C 1
ATOM 5989 O O . TRP B 1 292 ? -8.008 18.828 -17.078 1 92.94 292 TRP B O 1
ATOM 5999 N N . ILE B 1 293 ? -8.5 19.625 -15.117 1 93.56 293 ILE B N 1
ATOM 6000 C CA . ILE B 1 293 ? -7.137 19.359 -14.68 1 93.56 293 ILE B CA 1
ATOM 6001 C C . ILE B 1 293 ? -7.133 18.188 -13.703 1 93.56 293 ILE B C 1
ATOM 6003 O O . ILE B 1 293 ? -6.098 17.531 -13.5 1 93.56 293 ILE B O 1
ATOM 6007 N N . ILE B 1 294 ? -8.211 17.922 -13.07 1 95.31 294 ILE B N 1
ATOM 6008 C CA . ILE B 1 294 ? -8.32 16.812 -12.117 1 95.31 294 ILE B CA 1
ATOM 6009 C C . ILE B 1 294 ? -8.883 15.578 -12.812 1 95.31 294 ILE B C 1
ATOM 6011 O O . ILE B 1 294 ? -9.867 15.672 -13.547 1 95.31 294 ILE B O 1
ATOM 6015 N N . PRO B 1 295 ? -8.164 14.461 -12.664 1 89.94 295 PRO B N 1
ATOM 6016 C CA . PRO B 1 295 ? -8.641 13.25 -13.328 1 89.94 295 PRO B CA 1
ATOM 6017 C C . PRO B 1 295 ? -10.102 12.93 -13 1 89.94 295 PRO B C 1
ATOM 6019 O O . PRO B 1 295 ? -10.531 13.117 -11.859 1 89.94 295 PRO B O 1
ATOM 6022 N N . GLN B 1 296 ? -10.711 12.438 -13.969 1 87.38 296 GLN B N 1
ATOM 6023 C CA . GLN B 1 296 ? -12.109 12.055 -13.789 1 87.38 296 GLN B CA 1
ATOM 6024 C C . GLN B 1 296 ? -12.234 10.883 -12.812 1 87.38 296 GLN B C 1
ATOM 6026 O O . GLN B 1 296 ? -11.477 9.914 -12.906 1 87.38 296 GLN B O 1
ATOM 6031 N N . GLY B 1 297 ? -13.094 11.07 -11.898 1 85.62 297 GLY B N 1
ATOM 6032 C CA . GLY B 1 297 ? -13.312 10 -10.938 1 85.62 297 GLY B CA 1
ATOM 6033 C C . GLY B 1 297 ? -12.469 10.133 -9.688 1 85.62 297 GLY B C 1
ATOM 6034 O O . GLY B 1 297 ? -12.422 9.219 -8.867 1 85.62 297 GLY B O 1
ATOM 6035 N N . ALA B 1 298 ? -11.852 11.234 -9.586 1 89.75 298 ALA B N 1
ATOM 6036 C CA . ALA B 1 298 ? -11.039 11.461 -8.391 1 89.75 298 ALA B CA 1
ATOM 6037 C C . ALA B 1 298 ? -11.875 11.289 -7.121 1 89.75 298 ALA B C 1
ATOM 6039 O O . ALA B 1 298 ? -13.039 11.695 -7.082 1 89.75 298 ALA B O 1
ATOM 6040 N N . ALA B 1 299 ? -11.203 10.727 -6.113 1 87.56 299 ALA B N 1
ATOM 6041 C CA . ALA B 1 299 ? -11.906 10.414 -4.875 1 87.56 299 ALA B CA 1
ATOM 6042 C C . ALA B 1 299 ? -12.352 11.688 -4.156 1 87.56 299 ALA B C 1
ATOM 6044 O O . ALA B 1 299 ? -13.375 11.695 -3.465 1 87.56 299 ALA B O 1
ATOM 6045 N N . SER B 1 300 ? -11.555 12.758 -4.25 1 93.31 300 SER B N 1
ATOM 6046 C CA . SER B 1 300 ? -11.875 14 -3.551 1 93.31 300 SER B CA 1
ATOM 6047 C C . SER B 1 300 ? -11.383 15.219 -4.324 1 93.31 300 SER B C 1
ATOM 6049 O O . SER B 1 300 ? -10.18 15.477 -4.387 1 93.31 300 SER B O 1
ATOM 6051 N N . TYR B 1 301 ? -12.359 15.984 -4.758 1 93 301 TYR B N 1
ATOM 6052 C CA . TYR B 1 301 ? -12.023 17.219 -5.469 1 93 301 TYR B CA 1
ATOM 6053 C C . TYR B 1 301 ? -11.398 18.234 -4.527 1 93 301 TYR B C 1
ATOM 6055 O O . TYR B 1 301 ? -10.398 18.875 -4.867 1 93 301 TYR B O 1
ATOM 6063 N N . PRO B 1 302 ? -11.969 18.375 -3.367 1 95.56 302 PRO B N 1
ATOM 6064 C CA . PRO B 1 302 ? -11.383 19.344 -2.445 1 95.56 302 PRO B CA 1
ATOM 6065 C C . PRO B 1 302 ? -9.922 19.031 -2.104 1 95.56 302 PRO B C 1
ATOM 6067 O O . PRO B 1 302 ? -9.086 19.938 -2.076 1 95.56 302 PRO B O 1
ATOM 6070 N N . LYS B 1 303 ? -9.578 17.797 -1.888 1 96.69 303 LYS B N 1
ATOM 6071 C CA . LYS B 1 303 ? -8.211 17.438 -1.543 1 96.69 303 LYS B CA 1
ATOM 6072 C C . LYS B 1 303 ? -7.273 17.625 -2.734 1 96.69 303 LYS B C 1
ATOM 6074 O O . LYS B 1 303 ? -6.098 17.953 -2.561 1 96.69 303 LYS B O 1
ATOM 6079 N N . ARG B 1 304 ? -7.812 17.422 -3.939 1 97.75 304 ARG B N 1
ATOM 6080 C CA . ARG B 1 304 ? -7.027 17.672 -5.145 1 97.75 304 ARG B CA 1
ATOM 6081 C C . ARG B 1 304 ? -6.66 19.141 -5.254 1 97.75 304 ARG B C 1
ATOM 6083 O O . ARG B 1 304 ? -5.512 19.484 -5.555 1 97.75 304 ARG B O 1
ATOM 6090 N N . TRP B 1 305 ? -7.602 19.984 -4.984 1 97.56 305 TRP B N 1
ATOM 6091 C CA . TRP B 1 305 ? -7.328 21.422 -5.023 1 97.56 305 TRP B CA 1
ATOM 6092 C C . TRP B 1 305 ? -6.371 21.812 -3.904 1 97.56 305 TRP B C 1
ATOM 6094 O O . TRP B 1 305 ? -5.527 22.688 -4.09 1 97.56 305 TRP B O 1
ATOM 6104 N N . THR B 1 306 ? -6.555 21.203 -2.754 1 97.44 306 THR B N 1
ATOM 6105 C CA . THR B 1 306 ? -5.629 21.453 -1.656 1 97.44 306 THR B CA 1
ATOM 6106 C C . THR B 1 306 ? -4.203 21.078 -2.053 1 97.44 306 THR B C 1
ATOM 6108 O O . THR B 1 306 ? -3.26 21.812 -1.777 1 97.44 306 THR B O 1
ATOM 6111 N N . ALA B 1 307 ? -4.055 19.938 -2.705 1 98.12 307 ALA B N 1
ATOM 6112 C CA . ALA B 1 307 ? -2.74 19.484 -3.148 1 98.12 307 ALA B CA 1
ATOM 6113 C C . ALA B 1 307 ? -2.133 20.453 -4.16 1 98.12 307 ALA B C 1
ATOM 6115 O O . ALA B 1 307 ? -0.966 20.828 -4.039 1 98.12 307 ALA B O 1
ATOM 6116 N N . ILE B 1 308 ? -2.936 20.875 -5.129 1 98.19 308 ILE B N 1
ATOM 6117 C CA . ILE B 1 308 ? -2.473 21.828 -6.137 1 98.19 308 ILE B CA 1
ATOM 6118 C C . ILE B 1 308 ? -2.061 23.141 -5.465 1 98.19 308 ILE B C 1
ATOM 6120 O O . ILE B 1 308 ? -0.979 23.656 -5.73 1 98.19 308 ILE B O 1
ATOM 6124 N N . GLY B 1 309 ? -2.961 23.594 -4.648 1 98.25 309 GLY B N 1
ATOM 6125 C CA . GLY B 1 309 ? -2.689 24.844 -3.957 1 98.25 309 GLY B CA 1
ATOM 6126 C C . GLY B 1 309 ? -1.433 24.797 -3.111 1 98.25 309 GLY B C 1
ATOM 6127 O O . GLY B 1 309 ? -0.615 25.719 -3.154 1 98.25 309 GLY B O 1
ATOM 6128 N N . TRP B 1 310 ? -1.296 23.766 -2.348 1 98.19 310 TRP B N 1
ATOM 6129 C CA . TRP B 1 310 ? -0.119 23.641 -1.493 1 98.19 310 TRP B CA 1
ATOM 6130 C C . TRP B 1 310 ? 1.152 23.547 -2.33 1 98.19 310 TRP B C 1
ATOM 6132 O O . TRP B 1 310 ? 2.164 24.172 -2.004 1 98.19 310 TRP B O 1
ATOM 6142 N N . ASP B 1 311 ? 1.148 22.75 -3.396 1 98.62 311 ASP B N 1
ATOM 6143 C CA . ASP B 1 311 ? 2.322 22.625 -4.258 1 98.62 311 ASP B CA 1
ATOM 6144 C C . ASP B 1 311 ? 2.742 23.984 -4.809 1 98.62 311 ASP B C 1
ATOM 6146 O O . ASP B 1 311 ? 3.936 24.297 -4.879 1 98.62 311 ASP B O 1
ATOM 6150 N N . LEU B 1 312 ? 1.758 24.781 -5.164 1 98.62 312 LEU B N 1
ATOM 6151 C CA . LEU B 1 312 ? 2.057 26.125 -5.648 1 98.62 312 LEU B CA 1
ATOM 6152 C C . LEU B 1 312 ? 2.623 26.984 -4.531 1 98.62 312 LEU B C 1
ATOM 6154 O O . LEU B 1 312 ? 3.666 27.625 -4.699 1 98.62 312 LEU B O 1
ATOM 6158 N N . MET B 1 313 ? 1.982 26.969 -3.41 1 98.25 313 MET B N 1
ATOM 6159 C CA . MET B 1 313 ? 2.391 27.812 -2.287 1 98.25 313 MET B CA 1
ATOM 6160 C C . MET B 1 313 ? 3.791 27.453 -1.812 1 98.25 313 MET B C 1
ATOM 6162 O O . MET B 1 313 ? 4.637 28.328 -1.617 1 98.25 313 MET B O 1
ATOM 6166 N N . VAL B 1 314 ? 4.023 26.156 -1.644 1 98.25 314 VAL B N 1
ATOM 6167 C CA . VAL B 1 314 ? 5.305 25.734 -1.088 1 98.25 314 VAL B CA 1
ATOM 6168 C C . VAL B 1 314 ? 6.422 26.031 -2.088 1 98.25 314 VAL B C 1
ATOM 6170 O O . VAL B 1 314 ? 7.543 26.359 -1.694 1 98.25 314 VAL B O 1
ATOM 6173 N N . THR B 1 315 ? 6.137 25.875 -3.387 1 98.25 315 THR B N 1
ATOM 6174 C CA . THR B 1 315 ? 7.117 26.266 -4.395 1 98.25 315 THR B CA 1
ATOM 6175 C C . THR B 1 315 ? 7.473 27.734 -4.27 1 98.25 315 THR B C 1
ATOM 6177 O O . THR B 1 315 ? 8.648 28.109 -4.371 1 98.25 315 THR B O 1
ATOM 6180 N N . GLY B 1 316 ? 6.484 28.547 -4.066 1 98 316 GLY B N 1
ATOM 6181 C CA . GLY B 1 316 ? 6.742 29.969 -3.828 1 98 316 GLY B CA 1
ATOM 6182 C C . GLY B 1 316 ? 7.598 30.219 -2.6 1 98 316 GLY B C 1
ATOM 6183 O O . GLY B 1 316 ? 8.539 31 -2.646 1 98 316 GLY B O 1
ATOM 6184 N N . ILE B 1 317 ? 7.273 29.547 -1.508 1 96.75 317 ILE B N 1
ATOM 6185 C CA . ILE B 1 317 ? 8.039 29.672 -0.27 1 96.75 317 ILE B CA 1
ATOM 6186 C C . ILE B 1 317 ? 9.469 29.188 -0.49 1 96.75 317 ILE B C 1
ATOM 6188 O O . ILE B 1 317 ? 10.422 29.844 -0.067 1 96.75 317 ILE B O 1
ATOM 6192 N N . TRP B 1 318 ? 9.523 28.078 -1.185 1 95.19 318 TRP B N 1
ATOM 6193 C CA . TRP B 1 318 ? 10.805 27.438 -1.477 1 95.19 318 TRP B CA 1
ATOM 6194 C C . TRP B 1 318 ? 11.688 28.359 -2.324 1 95.19 318 TRP B C 1
ATOM 6196 O O . TRP B 1 318 ? 12.906 28.359 -2.176 1 95.19 318 TRP B O 1
ATOM 6206 N N . LEU B 1 319 ? 11.141 29.203 -3.168 1 95.38 319 LEU B N 1
ATOM 6207 C CA . LEU B 1 319 ? 11.875 30.094 -4.059 1 95.38 319 LEU B CA 1
ATOM 6208 C C . LEU B 1 319 ? 12.273 31.375 -3.34 1 95.38 319 LEU B C 1
ATOM 6210 O O . LEU B 1 319 ? 13.141 32.125 -3.814 1 95.38 319 LEU B O 1
ATOM 6214 N N . SER B 1 320 ? 11.742 31.672 -2.178 1 94.81 320 SER B N 1
ATOM 6215 C CA . SER B 1 320 ? 11.898 32.969 -1.537 1 94.81 320 SER B CA 1
ATOM 6216 C C . SER B 1 320 ? 12.828 32.875 -0.327 1 94.81 320 SER B C 1
ATOM 6218 O O . SER B 1 320 ? 12.422 32.406 0.732 1 94.81 320 SER B O 1
ATOM 6220 N N . PRO B 1 321 ? 13.969 33.469 -0.406 1 92.62 321 PRO B N 1
ATOM 6221 C CA . PRO B 1 321 ? 14.836 33.5 0.771 1 92.62 321 PRO B CA 1
ATOM 6222 C C . PRO B 1 321 ? 14.219 34.25 1.945 1 92.62 321 PRO B C 1
ATOM 6224 O O . PRO B 1 321 ? 14.414 33.875 3.102 1 92.62 321 PRO B O 1
ATOM 6227 N N . SER B 1 322 ? 13.445 35.281 1.654 1 94.12 322 SER B N 1
ATOM 6228 C CA . SER B 1 322 ? 12.812 36.062 2.707 1 94.12 322 SER B CA 1
ATOM 6229 C C . SER B 1 322 ? 11.781 35.25 3.473 1 94.12 322 SER B C 1
ATOM 6231 O O . SER B 1 322 ? 11.734 35.281 4.703 1 94.12 322 SER B O 1
ATOM 6233 N N . LEU B 1 323 ? 11 34.531 2.76 1 95.12 323 LEU B N 1
ATOM 6234 C CA . LEU B 1 323 ? 10.008 33.688 3.42 1 95.12 323 LEU B CA 1
ATOM 6235 C C . LEU B 1 323 ? 10.672 32.562 4.172 1 95.12 323 LEU B C 1
ATOM 6237 O O . LEU B 1 323 ? 10.219 32.188 5.258 1 95.12 323 LEU B O 1
ATOM 6241 N N . GLN B 1 324 ? 11.656 32 3.607 1 94.56 324 GLN B N 1
ATOM 6242 C CA . GLN B 1 324 ? 12.391 30.969 4.309 1 94.56 324 GLN B CA 1
ATOM 6243 C C . GLN B 1 324 ? 12.992 31.484 5.609 1 94.56 324 GLN B C 1
ATOM 6245 O O . GLN B 1 324 ? 12.977 30.797 6.629 1 94.56 324 GLN B O 1
ATOM 6250 N N . SER B 1 325 ? 13.5 32.688 5.508 1 94.38 325 SER B N 1
ATOM 6251 C CA . SER B 1 325 ? 14.047 33.312 6.711 1 94.38 325 SER B CA 1
ATOM 6252 C C . SER B 1 325 ? 12.953 33.562 7.742 1 94.38 325 SER B C 1
ATOM 6254 O O . SER B 1 325 ? 13.172 33.406 8.945 1 94.38 325 SER B O 1
ATOM 6256 N N . MET B 1 326 ? 11.891 33.969 7.289 1 95.06 326 MET B N 1
ATOM 6257 C CA . MET B 1 326 ? 10.766 34.219 8.188 1 95.06 326 MET B CA 1
ATOM 6258 C C . MET B 1 326 ? 10.359 32.938 8.922 1 95.06 326 MET B C 1
ATOM 6260 O O . MET B 1 326 ? 10.18 32.938 10.141 1 95.06 326 MET B O 1
ATOM 6264 N N . PHE B 1 327 ? 10.234 31.812 8.211 1 95.25 327 PHE B N 1
ATOM 6265 C CA . PHE B 1 327 ? 9.82 30.547 8.797 1 95.25 327 PHE B CA 1
ATOM 6266 C C . PHE B 1 327 ? 10.938 29.953 9.648 1 95.25 327 PHE B C 1
ATOM 6268 O O . PHE B 1 327 ? 10.719 28.969 10.367 1 95.25 327 PHE B O 1
ATOM 6275 N N . SER B 1 328 ? 12.094 30.578 9.586 1 94 328 SER B N 1
ATOM 6276 C CA . SER B 1 328 ? 13.234 30.109 10.359 1 94 328 SER B CA 1
ATOM 6277 C C . SER B 1 328 ? 13.383 30.875 11.672 1 94 328 SER B C 1
ATOM 6279 O O . SER B 1 328 ? 14.344 30.672 12.414 1 94 328 SER B O 1
ATOM 6281 N N . ASN B 1 329 ? 12.5 31.672 11.891 1 94.62 329 ASN B N 1
ATOM 6282 C CA . ASN B 1 329 ? 12.562 32.438 13.141 1 94.62 329 ASN B CA 1
ATOM 6283 C C . ASN B 1 329 ? 12.312 31.531 14.352 1 94.62 329 ASN B C 1
ATOM 6285 O O . ASN B 1 329 ? 11.781 30.438 14.211 1 94.62 329 ASN B O 1
ATOM 6289 N N . LYS B 1 330 ? 12.547 32.031 15.531 1 94.5 330 LYS B N 1
ATOM 6290 C CA . LYS B 1 330 ? 12.547 31.234 16.75 1 94.5 330 LYS B CA 1
ATOM 6291 C C . LYS B 1 330 ? 11.141 30.766 17.109 1 94.5 330 LYS B C 1
ATOM 6293 O O . LYS B 1 330 ? 10.953 29.641 17.562 1 94.5 330 LYS B O 1
ATOM 6298 N N . LEU B 1 331 ? 10.219 31.594 16.969 1 93.81 331 LEU B N 1
ATOM 6299 C CA . LEU B 1 331 ? 8.844 31.25 17.312 1 93.81 331 LEU B CA 1
ATOM 6300 C C . LEU B 1 331 ? 8.344 30.078 16.453 1 93.81 331 LEU B C 1
ATOM 6302 O O . LEU B 1 331 ? 7.828 29.094 16.969 1 93.81 331 LEU B O 1
ATOM 6306 N N . PHE B 1 332 ? 8.477 30.25 15.141 1 94.44 332 PHE B N 1
ATOM 6307 C CA . PHE B 1 332 ? 8.008 29.219 14.219 1 94.44 332 PHE B CA 1
ATOM 6308 C C . PHE B 1 332 ? 8.797 27.938 14.414 1 94.44 332 PHE B C 1
ATOM 6310 O O . PHE B 1 332 ? 8.234 26.844 14.328 1 94.44 332 PHE B O 1
ATOM 6317 N N . MET B 1 333 ? 10.016 28.031 14.703 1 94.19 333 MET B N 1
ATOM 6318 C CA . MET B 1 333 ? 10.836 26.859 14.945 1 94.19 333 MET B CA 1
ATOM 6319 C C . MET B 1 333 ? 10.398 26.125 16.219 1 94.19 333 MET B C 1
ATOM 6321 O O . MET B 1 333 ? 10.383 24.906 16.266 1 94.19 333 MET B O 1
ATOM 6325 N N . TRP B 1 334 ? 10.047 26.938 17.203 1 95.75 334 TRP B N 1
ATOM 6326 C CA . TRP B 1 334 ? 9.578 26.344 18.453 1 95.75 334 TRP B CA 1
ATOM 6327 C C . TRP B 1 334 ? 8.266 25.594 18.234 1 95.75 334 TRP B C 1
ATOM 6329 O O . TRP B 1 334 ? 8.094 24.484 18.734 1 95.75 334 TRP B O 1
ATOM 6339 N N . VAL B 1 335 ? 7.363 26.172 17.516 1 96 335 VAL B N 1
ATOM 6340 C CA . VAL B 1 335 ? 6.09 25.516 17.219 1 96 335 VAL B CA 1
ATOM 6341 C C . VAL B 1 335 ? 6.34 24.266 16.391 1 96 335 VAL B C 1
ATOM 6343 O O . VAL B 1 335 ? 5.672 23.25 16.578 1 96 335 VAL B O 1
ATOM 6346 N N . GLY B 1 336 ? 7.305 24.391 15.477 1 96.19 336 GLY B N 1
ATOM 6347 C CA . GLY B 1 336 ? 7.656 23.25 14.648 1 96.19 336 GLY B CA 1
ATOM 6348 C C . GLY B 1 336 ? 8.266 22.094 15.43 1 96.19 336 GLY B C 1
ATOM 6349 O O . GLY B 1 336 ? 7.934 20.938 15.195 1 96.19 336 GLY B O 1
ATOM 6350 N N . ARG B 1 337 ? 9.047 22.453 16.328 1 95.31 337 ARG B N 1
ATOM 6351 C CA . ARG B 1 337 ? 9.695 21.438 17.156 1 95.31 337 ARG B CA 1
ATOM 6352 C C . ARG B 1 337 ? 8.664 20.641 17.953 1 95.31 337 ARG B C 1
ATOM 6354 O O . ARG B 1 337 ? 8.844 19.453 18.188 1 95.31 337 ARG B O 1
ATOM 6361 N N . ASN B 1 338 ? 7.59 21.297 18.297 1 97.44 338 ASN B N 1
ATOM 6362 C CA . ASN B 1 338 ? 6.57 20.672 19.125 1 97.44 338 ASN 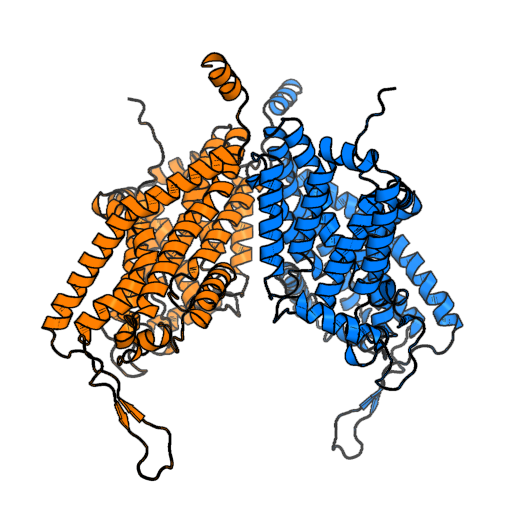B CA 1
ATOM 6363 C C . ASN B 1 338 ? 5.398 20.172 18.281 1 97.44 338 ASN B C 1
ATOM 6365 O O . ASN B 1 338 ? 4.379 19.734 18.828 1 97.44 338 ASN B O 1
ATOM 6369 N N . SER B 1 339 ? 5.574 20.203 16.984 1 96.75 339 SER B N 1
ATOM 6370 C CA . SER B 1 339 ? 4.453 19.922 16.094 1 96.75 339 SER B CA 1
ATOM 6371 C C . SER B 1 339 ? 3.977 18.484 16.234 1 96.75 339 SER B C 1
ATOM 6373 O O . SER B 1 339 ? 2.773 18.219 16.234 1 96.75 339 SER B O 1
ATOM 6375 N N . PHE B 1 340 ? 4.898 17.5 16.391 1 96.19 340 PHE B N 1
ATOM 6376 C CA . PHE B 1 340 ? 4.516 16.094 16.5 1 96.19 340 PHE B CA 1
ATOM 6377 C C . PHE B 1 340 ? 3.773 15.836 17.797 1 96.19 340 PHE B C 1
ATOM 6379 O O . PHE B 1 340 ? 2.771 15.117 17.812 1 96.19 340 PHE B O 1
ATOM 6386 N N . ALA B 1 341 ? 4.227 16.406 18.828 1 97.75 341 ALA B N 1
ATOM 6387 C CA . ALA B 1 341 ? 3.566 16.281 20.125 1 97.75 341 ALA B CA 1
ATOM 6388 C C . ALA B 1 341 ? 2.164 16.875 20.094 1 97.75 341 ALA B C 1
ATOM 6390 O O . ALA B 1 341 ? 1.222 16.312 20.641 1 97.75 341 ALA B O 1
ATOM 6391 N N . VAL B 1 342 ? 2.076 18 19.469 1 97.5 342 VAL B N 1
ATOM 6392 C CA . VAL B 1 342 ? 0.769 18.625 19.328 1 97.5 342 VAL B CA 1
ATOM 6393 C C . VAL B 1 342 ? -0.174 17.703 18.562 1 97.5 342 VAL B C 1
ATOM 6395 O O . VAL B 1 342 ? -1.343 17.562 18.922 1 97.5 342 VAL B O 1
ATOM 6398 N N . TYR B 1 343 ? 0.305 17.141 17.594 1 95.38 343 TYR B N 1
ATOM 6399 C CA . TYR B 1 343 ? -0.483 16.203 16.797 1 95.38 343 TYR B CA 1
ATOM 6400 C C . TYR B 1 343 ? -0.997 15.047 17.641 1 95.38 343 TYR B C 1
ATOM 6402 O O . TYR B 1 343 ? -2.15 14.641 17.5 1 95.38 343 TYR B O 1
ATOM 6410 N N . LEU B 1 344 ? -0.234 14.578 18.5 1 96.25 344 LEU B N 1
ATOM 6411 C CA . LEU B 1 344 ? -0.569 13.383 19.266 1 96.25 344 LEU B CA 1
ATOM 6412 C C . LEU B 1 344 ? -1.496 13.727 20.438 1 96.25 344 LEU B C 1
ATOM 6414 O O . LEU B 1 344 ? -2.307 12.898 20.859 1 96.25 344 LEU B O 1
ATOM 6418 N N . THR B 1 345 ? -1.446 14.969 20.906 1 97.19 345 THR B N 1
ATOM 6419 C CA . THR B 1 345 ? -2.092 15.227 22.203 1 97.19 345 THR B CA 1
ATOM 6420 C C . THR B 1 345 ? -3.322 16.109 22.016 1 97.19 345 THR B C 1
ATOM 6422 O O . THR B 1 345 ? -4.207 16.141 22.875 1 97.19 345 THR B O 1
ATOM 6425 N N . HIS B 1 346 ? -3.404 16.859 20.969 1 97.31 346 HIS B N 1
ATOM 6426 C CA . HIS B 1 346 ? -4.422 17.906 20.875 1 97.31 346 HIS B CA 1
ATOM 6427 C C . HIS B 1 346 ? -5.824 17.312 20.922 1 97.31 346 HIS B C 1
ATOM 6429 O O . HIS B 1 346 ? -6.742 17.922 21.484 1 97.31 346 HIS B O 1
ATOM 6435 N N . GLY B 1 347 ? -6.023 16.141 20.328 1 95.56 347 GLY B N 1
ATOM 6436 C CA . GLY B 1 347 ? -7.336 15.516 20.391 1 95.56 347 GLY B CA 1
ATOM 6437 C C . GLY B 1 347 ? -7.816 15.25 21.797 1 95.56 347 GLY B C 1
ATOM 6438 O O . GLY B 1 347 ? -8.938 15.617 22.156 1 95.56 347 GLY B O 1
ATOM 6439 N N . THR B 1 348 ? -6.988 14.648 22.578 1 96.81 348 THR B N 1
ATOM 6440 C CA . THR B 1 348 ? -7.324 14.312 23.953 1 96.81 348 THR B CA 1
ATOM 6441 C C . THR B 1 348 ? -7.508 15.578 24.797 1 96.81 348 THR B C 1
ATOM 6443 O O . THR B 1 348 ? -8.453 15.68 25.578 1 96.81 348 THR B O 1
ATOM 6446 N N . VAL B 1 349 ? -6.652 16.531 24.594 1 97.75 349 VAL B N 1
ATOM 6447 C CA . VAL B 1 349 ? -6.727 17.781 25.359 1 97.75 349 VAL B CA 1
ATOM 6448 C C . VAL B 1 349 ? -8.023 18.516 25.016 1 97.75 349 VAL B C 1
ATOM 6450 O O . VAL B 1 349 ? -8.648 19.109 25.891 1 97.75 349 VAL B O 1
ATOM 6453 N N . MET B 1 350 ? -8.422 18.453 23.828 1 97.19 350 MET B N 1
ATOM 6454 C CA . MET B 1 350 ? -9.656 19.109 23.391 1 97.19 350 MET B CA 1
ATOM 6455 C C . MET B 1 350 ? -10.883 18.406 23.953 1 97.19 350 MET B C 1
ATOM 6457 O O . MET B 1 350 ? -11.742 19.047 24.562 1 97.19 350 MET B O 1
ATOM 6461 N N . LYS B 1 351 ? -10.938 17.125 23.891 1 97.06 351 LYS B N 1
ATOM 6462 C CA . LYS B 1 351 ? -12.125 16.344 24.219 1 97.06 351 LYS B CA 1
ATOM 6463 C C . LYS B 1 351 ? -12.273 16.172 25.734 1 97.06 351 LYS B C 1
ATOM 6465 O O . LYS B 1 351 ? -13.383 15.969 26.234 1 97.06 351 LYS B O 1
ATOM 6470 N N . VAL B 1 352 ? -11.188 16.25 26.422 1 96.62 352 VAL B N 1
ATOM 6471 C CA . VAL B 1 352 ? -11.227 16.062 27.875 1 96.62 352 VAL B CA 1
ATOM 6472 C C . VAL B 1 352 ? -11.188 17.438 28.562 1 96.62 352 VAL B C 1
ATOM 6474 O O . VAL B 1 352 ? -12.047 17.734 29.391 1 96.62 352 VAL B O 1
ATOM 6477 N N . GLY B 1 353 ? -10.234 18.266 28.203 1 96.88 353 GLY B N 1
ATOM 6478 C CA . GLY B 1 353 ? -10.031 19.547 28.875 1 96.88 353 GLY B CA 1
ATOM 6479 C C . GLY B 1 353 ? -10.914 20.656 28.344 1 96.88 353 GLY B C 1
ATOM 6480 O O . GLY B 1 353 ? -11.734 21.203 29.078 1 96.88 353 GLY B O 1
ATOM 6481 N N . LEU B 1 354 ? -10.797 20.969 27.078 1 97.75 354 LEU B N 1
ATOM 6482 C CA . LEU B 1 354 ? -11.516 22.078 26.469 1 97.75 354 LEU B CA 1
ATOM 6483 C C . LEU B 1 354 ? -13.023 21.859 26.547 1 97.75 354 LEU B C 1
ATOM 6485 O O . LEU B 1 354 ? -13.789 22.797 26.781 1 97.75 354 LEU B O 1
ATOM 6489 N N . ALA B 1 355 ? -13.477 20.672 26.344 1 97.31 355 ALA B N 1
ATOM 6490 C CA . ALA B 1 355 ? -14.898 20.344 26.438 1 97.31 355 ALA B CA 1
ATOM 6491 C C . ALA B 1 355 ? -15.461 20.75 27.797 1 97.31 355 ALA B C 1
ATOM 6493 O O . ALA B 1 355 ? -16.547 21.328 27.875 1 97.31 355 ALA B O 1
ATOM 6494 N N . ARG B 1 356 ? -14.75 20.547 28.859 1 96.88 356 ARG B N 1
ATOM 6495 C CA . ARG B 1 356 ? -15.227 20.859 30.203 1 96.88 356 ARG B CA 1
ATOM 6496 C C . ARG B 1 356 ? -15.219 22.359 30.469 1 96.88 356 ARG B C 1
ATOM 6498 O O . ARG B 1 356 ? -16.047 22.875 31.219 1 96.88 356 ARG B O 1
ATOM 6505 N N . LEU B 1 357 ? -14.32 23.016 29.797 1 97 357 LEU B N 1
ATOM 6506 C CA . LEU B 1 357 ? -14.297 24.469 29.938 1 97 357 LEU B CA 1
ATOM 6507 C C . LEU B 1 357 ? -15.5 25.094 29.25 1 97 357 LEU B C 1
ATOM 6509 O O . LEU B 1 357 ? -16.047 26.094 29.719 1 97 357 LEU B O 1
ATOM 6513 N N . ILE B 1 358 ? -15.961 24.516 28.203 1 97.31 358 ILE B N 1
ATOM 6514 C CA . ILE B 1 358 ? -17.031 25.094 27.391 1 97.31 358 ILE B CA 1
ATOM 6515 C C . ILE B 1 358 ? -18.391 24.578 27.891 1 97.31 358 ILE B C 1
ATOM 6517 O O . ILE B 1 358 ? -19.359 25.344 27.938 1 97.31 358 ILE B O 1
ATOM 6521 N N . TYR B 1 359 ? -18.453 23.344 28.328 1 97.06 359 TYR B N 1
ATOM 6522 C CA . TYR B 1 359 ? -19.719 22.703 28.625 1 97.06 359 TYR B CA 1
ATOM 6523 C C . TYR B 1 359 ? -19.906 22.531 30.125 1 97.06 359 TYR B C 1
ATOM 6525 O O . TYR B 1 359 ? -21.016 22.25 30.594 1 97.06 359 TYR B O 1
ATOM 6533 N N . GLY B 1 360 ? -18.875 22.703 30.844 1 94.25 360 GLY B N 1
ATOM 6534 C CA . GLY B 1 360 ? -18.938 22.469 32.281 1 94.25 360 GLY B CA 1
ATOM 6535 C C . GLY B 1 360 ? -18.469 21.078 32.688 1 94.25 360 GLY B C 1
ATOM 6536 O O . GLY B 1 360 ? -18.078 20.281 31.828 1 94.25 360 GLY B O 1
ATOM 6537 N N . PHE B 1 361 ? -18.547 20.812 33.969 1 93.75 361 PHE B N 1
ATOM 6538 C CA . PHE B 1 361 ? -17.984 19.594 34.531 1 93.75 361 PHE B CA 1
ATOM 6539 C C . PHE B 1 361 ? -19.078 18.578 34.812 1 93.75 361 PHE B C 1
ATOM 6541 O O . PHE B 1 361 ? -18.797 17.391 35.062 1 93.75 361 PHE B O 1
ATOM 6548 N N . SER B 1 362 ? -20.359 19.031 34.688 1 91.31 362 SER B N 1
ATOM 6549 C CA . SER B 1 362 ? -21.469 18.156 35.062 1 91.31 362 SER B CA 1
ATOM 6550 C C . SER B 1 362 ? -22.156 17.609 33.812 1 91.31 362 SER B C 1
ATOM 6552 O O . SER B 1 362 ? -22.312 18.312 32.812 1 91.31 362 SER B O 1
ATOM 6554 N N . THR B 1 363 ? -22.625 16.375 33.906 1 90.94 363 THR B N 1
ATOM 6555 C CA . THR B 1 363 ? -23.406 15.75 32.812 1 90.94 363 THR B CA 1
ATOM 6556 C C . THR B 1 363 ? -24.906 15.859 33.094 1 90.94 363 THR B C 1
ATOM 6558 O O . THR B 1 363 ? -25.719 15.328 32.344 1 90.94 363 THR B O 1
ATOM 6561 N N . ALA B 1 364 ? -25.281 16.531 34 1 88.81 364 ALA B N 1
ATOM 6562 C CA . ALA B 1 364 ? -26.641 16.594 34.531 1 88.81 364 ALA B CA 1
ATOM 6563 C C . ALA B 1 364 ? -27.594 17.188 33.5 1 88.81 364 ALA B C 1
ATOM 6565 O O . ALA B 1 364 ? -28.75 16.766 33.406 1 88.81 364 ALA B O 1
ATOM 6566 N N . PRO B 1 365 ? -27.156 18.078 32.781 1 87.31 365 PRO B N 1
ATOM 6567 C CA . PRO B 1 365 ? -28.078 18.703 31.844 1 87.31 365 PRO B CA 1
ATOM 6568 C C . PRO B 1 365 ? -28.531 17.75 30.75 1 87.31 365 PRO B C 1
ATOM 6570 O O . PRO B 1 365 ? -29.516 18.031 30.031 1 87.31 365 PRO B O 1
ATOM 6573 N N . TYR B 1 366 ? -27.812 16.734 30.5 1 90.62 366 TYR B N 1
ATOM 6574 C CA . TYR B 1 366 ? -28.203 15.766 29.484 1 90.62 366 TYR B CA 1
ATOM 6575 C C . TYR B 1 366 ? -29.438 14.992 29.938 1 90.62 366 TYR B C 1
ATOM 6577 O O . TYR B 1 366 ? -29.531 14.57 31.094 1 90.62 366 TYR B O 1
ATOM 6585 N N . HIS B 1 367 ? -30.406 14.852 29.094 1 90.31 367 HIS B N 1
ATOM 6586 C CA . HIS B 1 367 ? -31.562 14.031 29.422 1 90.31 367 HIS B CA 1
ATOM 6587 C C . HIS B 1 367 ? -32.25 13.523 28.156 1 90.31 367 HIS B C 1
ATOM 6589 O O . HIS B 1 367 ? -32.094 14.109 27.078 1 90.31 367 HIS B O 1
ATOM 6595 N N . VAL B 1 368 ? -32.875 12.352 28.25 1 89.94 368 VAL B N 1
ATOM 6596 C CA . VAL B 1 368 ? -33.594 11.711 27.156 1 89.94 368 VAL B CA 1
ATOM 6597 C C . VAL B 1 368 ? -35.094 11.812 27.391 1 89.94 368 VAL B C 1
ATOM 6599 O O . VAL B 1 368 ? -35.594 11.438 28.453 1 89.94 368 VAL B O 1
ATOM 6602 N N . GLU B 1 369 ? -35.719 12.469 26.438 1 87.25 369 GLU B N 1
ATOM 6603 C CA . GLU B 1 369 ? -37.156 12.57 26.5 1 87.25 369 GLU B CA 1
ATOM 6604 C C . GLU B 1 369 ? -37.844 11.398 25.781 1 87.25 369 GLU B C 1
ATOM 6606 O O . GLU B 1 369 ? -37.625 11.188 24.594 1 87.25 369 GLU B O 1
ATOM 6611 N N . GLN B 1 370 ? -38.531 10.523 26.516 1 84.06 370 GLN B N 1
ATOM 6612 C CA . GLN B 1 370 ? -39.219 9.375 25.953 1 84.06 370 GLN B CA 1
ATOM 6613 C C . GLN B 1 370 ? -40.531 9.797 25.297 1 84.06 370 GLN B C 1
ATOM 6615 O O . GLN B 1 370 ? -41.219 10.703 25.781 1 84.06 370 GLN B O 1
ATOM 6620 N N . PRO B 1 371 ? -40.688 9.195 24.203 1 81.75 371 PRO B N 1
ATOM 6621 C CA . PRO B 1 371 ? -41.938 9.555 23.562 1 81.75 371 PRO B CA 1
ATOM 6622 C C . PRO B 1 371 ? -43.156 9.273 24.438 1 81.75 371 PRO B C 1
ATOM 6624 O O . PRO B 1 371 ? -43.156 8.32 25.219 1 81.75 371 PRO B O 1
ATOM 6627 N N . LYS B 1 372 ? -44.125 10.234 24.688 1 72.75 372 LYS B N 1
ATOM 6628 C CA . LYS B 1 372 ? -45.312 10.117 25.516 1 72.75 372 LYS B CA 1
ATOM 6629 C C . LYS B 1 372 ? -46.094 8.852 25.172 1 72.75 372 LYS B C 1
ATOM 6631 O O . LYS B 1 372 ? -46.594 8.156 26.062 1 72.75 372 LYS B O 1
ATOM 6636 N N . ASP B 1 373 ? -46.469 8.766 24.047 1 65.75 373 ASP B N 1
ATOM 6637 C CA . ASP B 1 373 ? -47.375 7.668 23.703 1 65.75 373 ASP B CA 1
ATOM 6638 C C . ASP B 1 373 ? -46.594 6.414 23.312 1 65.75 373 ASP B C 1
ATOM 6640 O O . ASP B 1 373 ? -47.188 5.465 22.781 1 65.75 373 ASP B O 1
ATOM 6644 N N . GLY B 1 374 ? -45.375 6.312 23.797 1 65.12 374 GLY B N 1
ATOM 6645 C CA . GLY B 1 374 ? -44.625 5.102 23.516 1 65.12 374 GLY B CA 1
ATOM 6646 C C . GLY B 1 374 ? -44.219 4.973 22.062 1 65.12 374 GLY B C 1
ATOM 6647 O O . GLY B 1 374 ? -43.562 4 21.672 1 65.12 374 GLY B O 1
ATOM 6648 N N . GLN B 1 375 ? -44.938 5.734 21.234 1 65.31 375 GLN B N 1
ATOM 6649 C CA . GLN B 1 375 ? -44.75 5.621 19.781 1 65.31 375 GLN B CA 1
ATOM 6650 C C . GLN B 1 375 ? -43.812 6.727 19.281 1 65.31 375 GLN B C 1
ATOM 6652 O O . GLN B 1 375 ? -44.062 7.91 19.516 1 65.31 375 GLN B O 1
ATOM 6657 N N . GLY B 1 376 ? -42.469 6.5 18.969 1 71.75 376 GLY B N 1
ATOM 6658 C CA . GLY B 1 376 ? -41.5 7.379 18.328 1 71.75 376 GLY B CA 1
ATOM 6659 C C . GLY B 1 376 ? -40.094 7.223 18.891 1 71.75 376 GLY B C 1
ATOM 6660 O O . GLY B 1 376 ? -39.875 6.422 19.797 1 71.75 376 GLY B O 1
ATOM 6661 N N . GLU B 1 377 ? -39.125 7.762 18.266 1 78.5 377 GLU B N 1
ATOM 6662 C CA . GLU B 1 377 ? -37.719 7.676 18.703 1 78.5 377 GLU B CA 1
ATOM 6663 C C . GLU B 1 377 ? -37.438 8.664 19.844 1 78.5 377 GLU B C 1
ATOM 6665 O O . GLU B 1 377 ? -38.031 9.75 19.875 1 78.5 377 GLU B O 1
ATOM 6670 N N . ALA B 1 378 ? -36.875 8.219 20.969 1 83.88 378 ALA B N 1
ATOM 6671 C CA . ALA B 1 378 ? -36.438 9.055 22.078 1 83.88 378 ALA B CA 1
ATOM 6672 C C . ALA B 1 378 ? -35.625 10.25 21.594 1 83.88 378 ALA B C 1
ATOM 6674 O O . ALA B 1 378 ? -34.844 10.133 20.656 1 83.88 378 ALA B O 1
ATOM 6675 N N . ILE B 1 379 ? -36.062 11.375 22.016 1 87.19 379 ILE B N 1
ATOM 6676 C CA . ILE B 1 379 ? -35.344 12.594 21.688 1 87.19 379 ILE B CA 1
ATOM 6677 C C . ILE B 1 379 ? -34.25 12.859 22.734 1 87.19 379 ILE B C 1
ATOM 6679 O O . ILE B 1 379 ? -34.562 12.992 23.922 1 87.19 379 ILE B O 1
ATOM 6683 N N . GLU B 1 380 ? -33 12.891 22.359 1 90.38 380 GLU B N 1
ATOM 6684 C CA . GLU B 1 380 ? -31.875 13.172 23.25 1 90.38 380 GLU B CA 1
ATOM 6685 C C . GLU B 1 380 ? -31.609 14.664 23.344 1 90.38 380 GLU B C 1
ATOM 6687 O O . GLU B 1 380 ? -31.453 15.336 22.312 1 90.38 380 GLU B O 1
ATOM 6692 N N . HIS B 1 381 ? -31.672 15.156 24.562 1 92.75 381 HIS B N 1
ATOM 6693 C CA . HIS B 1 381 ? -31.266 16.531 24.812 1 92.75 381 HIS B CA 1
ATOM 6694 C C . HIS B 1 381 ? -29.828 16.625 25.297 1 92.75 381 HIS B C 1
ATOM 6696 O O . HIS B 1 381 ? -29.547 16.25 26.438 1 92.75 381 HIS B O 1
ATOM 6702 N N . TYR B 1 382 ? -29 17.188 24.5 1 95.5 382 TYR B N 1
ATOM 6703 C CA . TYR B 1 382 ? -27.562 17.234 24.75 1 95.5 382 TYR B CA 1
ATOM 6704 C C . TYR B 1 382 ? -27.203 18.422 25.641 1 95.5 382 TYR B C 1
ATOM 6706 O O . TYR B 1 382 ? -27.984 19.359 25.781 1 95.5 382 TYR B O 1
ATOM 6714 N N . ILE B 1 383 ? -26.047 18.375 26.234 1 96.38 383 ILE B N 1
ATOM 6715 C CA . ILE B 1 383 ? -25.547 19.484 27.047 1 96.38 383 ILE B CA 1
ATOM 6716 C C . ILE B 1 383 ? -25.281 20.688 26.156 1 96.38 383 ILE B C 1
ATOM 6718 O O . ILE B 1 383 ? -24.5 20.609 25.203 1 96.38 383 ILE B O 1
ATOM 6722 N N . PRO B 1 384 ? -25.906 21.734 26.453 1 95.31 384 PRO B N 1
ATOM 6723 C CA . PRO B 1 384 ? -25.703 22.906 25.594 1 95.31 384 PRO B CA 1
ATOM 6724 C C . PRO B 1 384 ? -24.375 23.609 25.875 1 95.31 384 PRO B C 1
ATOM 6726 O O . PRO B 1 384 ? -23.938 23.688 27.016 1 95.31 384 PRO B O 1
ATOM 6729 N N . ARG B 1 385 ? -23.766 24.156 24.875 1 95.38 385 ARG B N 1
ATOM 6730 C CA . ARG B 1 385 ? -22.547 24.938 25.016 1 95.38 385 ARG B CA 1
ATOM 6731 C C . ARG B 1 385 ? -22.828 26.266 25.703 1 95.38 385 ARG B C 1
ATOM 6733 O O . ARG B 1 385 ? -23.938 26.781 25.625 1 95.38 385 ARG B O 1
ATOM 6740 N N . SER B 1 386 ? -21.812 26.781 26.281 1 95.44 386 SER B N 1
ATOM 6741 C CA . SER B 1 386 ? -21.953 28.078 26.953 1 95.44 386 SER B CA 1
ATOM 6742 C C . SER B 1 386 ? -22.266 29.188 25.953 1 95.44 386 SER B C 1
ATOM 6744 O O . SER B 1 386 ? -21.641 29.266 24.891 1 95.44 386 SER B O 1
ATOM 6746 N N . THR B 1 387 ? -23.188 29.984 26.266 1 93.88 387 THR B N 1
ATOM 6747 C CA . THR B 1 387 ? -23.531 31.125 25.422 1 93.88 387 THR B CA 1
ATOM 6748 C C . THR B 1 387 ? -22.797 32.375 25.859 1 93.88 387 THR B C 1
ATOM 6750 O O . THR B 1 387 ? -22.875 33.406 25.188 1 93.88 387 THR B O 1
ATOM 6753 N N . ASN B 1 388 ? -22.062 32.281 26.906 1 95 388 ASN B N 1
ATOM 6754 C CA . ASN B 1 388 ? -21.281 33.406 27.422 1 95 388 ASN B CA 1
ATOM 6755 C C . ASN B 1 388 ? -19.984 33.594 26.625 1 95 388 ASN B C 1
ATOM 6757 O O . ASN B 1 388 ? -19.109 32.719 26.625 1 95 388 ASN B O 1
ATOM 6761 N N . TRP B 1 389 ? -19.828 34.719 26.047 1 94.19 389 TRP B N 1
ATOM 6762 C CA . TRP B 1 389 ? -18.672 35 25.203 1 94.19 389 TRP B CA 1
ATOM 6763 C C . TRP B 1 389 ? -17.391 34.969 26.016 1 94.19 389 TRP B C 1
ATOM 6765 O O . TRP B 1 389 ? -16.328 34.625 25.5 1 94.19 389 TRP B O 1
ATOM 6775 N N . LEU B 1 390 ? -17.484 35.312 27.266 1 96 390 LEU B N 1
ATOM 6776 C CA . LEU B 1 390 ? -16.312 35.344 28.141 1 96 390 LEU B CA 1
ATOM 6777 C C . LEU B 1 390 ? -15.758 33.938 28.344 1 96 390 LEU B C 1
ATOM 6779 O O . LEU B 1 390 ? -14.547 33.75 28.453 1 96 390 LEU B O 1
ATOM 6783 N N . VAL B 1 391 ? -16.641 32.969 28.375 1 96 391 VAL B N 1
ATOM 6784 C CA . VAL B 1 391 ? -16.219 31.578 28.516 1 96 391 VAL B CA 1
ATOM 6785 C C . VAL B 1 391 ? -15.391 31.172 27.312 1 96 391 VAL B C 1
ATOM 6787 O O . VAL B 1 391 ? -14.312 30.594 27.453 1 96 391 VAL B O 1
ATOM 6790 N N . TRP B 1 392 ? -15.828 31.562 26.172 1 96.19 392 TRP B N 1
ATOM 6791 C CA . TRP B 1 392 ? -15.125 31.219 24.938 1 96.19 392 TRP B CA 1
ATOM 6792 C C . TRP B 1 392 ? -13.812 31.984 24.828 1 96.19 392 TRP B C 1
ATOM 6794 O O . TRP B 1 392 ? -12.789 31.422 24.438 1 96.19 392 TRP B O 1
ATOM 6804 N N . ALA B 1 393 ? -13.82 33.188 25.219 1 96.56 393 ALA B N 1
ATOM 6805 C CA . ALA B 1 393 ? -12.641 34.062 25.125 1 96.56 393 ALA B CA 1
ATOM 6806 C C . ALA B 1 393 ? -11.531 33.562 26.062 1 96.56 393 ALA B C 1
ATOM 6808 O O . ALA B 1 393 ? -10.344 33.75 25.766 1 96.56 393 ALA B O 1
ATOM 6809 N N . LEU B 1 394 ? -11.93 32.938 27.094 1 97.19 394 LEU B N 1
ATOM 6810 C CA . LEU B 1 394 ? -10.945 32.438 28.031 1 97.19 394 LEU B CA 1
ATOM 6811 C C . LEU B 1 394 ? -10.586 31 27.734 1 97.19 394 LEU B C 1
ATOM 6813 O O . LEU B 1 394 ? -9.414 30.609 27.828 1 97.19 394 LEU B O 1
ATOM 6817 N N . ALA B 1 395 ? -11.555 30.219 27.344 1 97.75 395 ALA B N 1
ATOM 6818 C CA . ALA B 1 395 ? -11.367 28.781 27.156 1 97.75 395 ALA B CA 1
ATOM 6819 C C . ALA B 1 395 ? -10.406 28.516 26 1 97.75 395 ALA B C 1
ATOM 6821 O O . ALA B 1 395 ? -9.531 27.641 26.109 1 97.75 395 ALA B O 1
ATOM 6822 N N . ILE B 1 396 ? -10.516 29.203 24.922 1 97.12 396 ILE B N 1
ATOM 6823 C CA . ILE B 1 396 ? -9.727 28.922 23.734 1 97.12 396 ILE B CA 1
ATOM 6824 C C . ILE B 1 396 ? -8.266 29.25 23.984 1 97.12 396 ILE B C 1
ATOM 6826 O O . ILE B 1 396 ? -7.379 28.422 23.766 1 97.12 396 ILE B O 1
ATOM 6830 N N . PRO B 1 397 ? -7.918 30.438 24.516 1 97.56 397 PRO B N 1
ATOM 6831 C CA . PRO B 1 397 ? -6.512 30.703 24.812 1 97.56 397 PRO B CA 1
ATOM 6832 C C . PRO B 1 397 ? -5.949 29.781 25.891 1 97.56 397 PRO B C 1
ATOM 6834 O O . PRO B 1 397 ? -4.797 29.344 25.781 1 97.56 397 PRO B O 1
ATOM 6837 N N . ILE B 1 398 ? -6.758 29.438 26.844 1 98 398 ILE B N 1
ATOM 6838 C CA . ILE B 1 398 ? -6.305 28.516 27.875 1 98 398 ILE B CA 1
ATOM 6839 C C . ILE B 1 398 ? -6 27.156 27.25 1 98 398 ILE B C 1
ATOM 6841 O O . ILE B 1 398 ? -4.996 26.516 27.578 1 98 398 ILE B O 1
ATOM 6845 N N . PHE B 1 399 ? -6.848 26.703 26.375 1 98 399 PHE B N 1
ATOM 6846 C CA . PHE B 1 399 ? -6.633 25.453 25.656 1 98 399 PHE B CA 1
ATOM 6847 C C . PHE B 1 399 ? -5.281 25.453 24.938 1 98 399 PHE B C 1
ATOM 6849 O O . PHE B 1 399 ? -4.504 24.516 25.062 1 98 399 PHE B O 1
ATOM 6856 N N . PHE B 1 400 ? -4.949 26.562 24.234 1 98.06 400 PHE B N 1
ATOM 6857 C CA . PHE B 1 400 ? -3.699 26.625 23.484 1 98.06 400 PHE B CA 1
ATOM 6858 C C . PHE B 1 400 ? -2.506 26.641 24.438 1 98.06 400 PHE B C 1
ATOM 6860 O O . PHE B 1 400 ? -1.488 26 24.156 1 98.06 400 PHE B O 1
ATOM 6867 N N . VAL B 1 401 ? -2.654 27.359 25.516 1 97.94 401 VAL B N 1
ATOM 6868 C CA . VAL B 1 401 ? -1.567 27.406 26.5 1 97.94 401 VAL B CA 1
ATOM 6869 C C . VAL B 1 401 ? -1.335 26.016 27.078 1 97.94 401 VAL B C 1
ATOM 6871 O O . VAL B 1 401 ? -0.195 25.547 27.156 1 97.94 401 VAL B O 1
ATOM 6874 N N . VAL B 1 402 ? -2.387 25.328 27.422 1 98.19 402 VAL B N 1
ATOM 6875 C CA . VAL B 1 402 ? -2.279 24 28.016 1 98.19 402 VAL B CA 1
ATOM 6876 C C . VAL B 1 402 ? -1.74 23.016 26.969 1 98.19 402 VAL B C 1
ATOM 6878 O O . VAL B 1 402 ? -0.839 22.234 27.266 1 98.19 402 VAL B O 1
ATOM 6881 N N . GLU B 1 403 ? -2.275 23.109 25.781 1 98.25 403 GLU B N 1
ATOM 6882 C CA . GLU B 1 403 ? -1.857 22.203 24.703 1 98.25 403 GLU B CA 1
ATOM 6883 C C . GLU B 1 403 ? -0.367 22.359 24.406 1 98.25 403 GLU B C 1
ATOM 6885 O O . GLU B 1 403 ? 0.364 21.359 24.359 1 98.25 403 GLU B O 1
ATOM 6890 N N . TYR B 1 404 ? 0.124 23.562 24.266 1 98.12 404 TYR B N 1
ATOM 6891 C CA . TYR B 1 404 ? 1.519 23.766 23.891 1 98.12 404 TYR B CA 1
ATOM 6892 C C . TYR B 1 404 ? 2.443 23.516 25.078 1 98.12 404 TYR B C 1
ATOM 6894 O O . TYR B 1 404 ? 3.613 23.172 24.906 1 98.12 404 TYR B O 1
ATOM 6902 N N . THR B 1 405 ? 1.912 23.719 26.297 1 98.44 405 THR B N 1
ATOM 6903 C CA . THR B 1 405 ? 2.689 23.328 27.469 1 98.44 405 THR B CA 1
ATOM 6904 C C . THR B 1 405 ? 2.857 21.812 27.516 1 98.44 405 THR B C 1
ATOM 6906 O O . THR B 1 405 ? 3.967 21.312 27.719 1 98.44 405 THR B O 1
ATOM 6909 N N . ILE B 1 406 ? 1.788 21.109 27.281 1 98.38 406 ILE B N 1
ATOM 6910 C CA . ILE B 1 406 ? 1.832 19.656 27.266 1 98.38 406 ILE B CA 1
ATOM 6911 C C . ILE B 1 406 ? 2.732 19.172 26.125 1 98.38 406 ILE B C 1
ATOM 6913 O O . ILE B 1 406 ? 3.535 18.25 26.297 1 98.38 406 ILE B O 1
ATOM 6917 N N . ALA B 1 407 ? 2.574 19.797 25 1 98.31 407 ALA B N 1
ATOM 6918 C CA . ALA B 1 407 ? 3.381 19.422 23.844 1 98.31 407 ALA B CA 1
ATOM 6919 C C . ALA B 1 407 ? 4.867 19.625 24.125 1 98.31 407 ALA B C 1
ATOM 6921 O O . ALA B 1 407 ? 5.695 18.797 23.766 1 98.31 407 ALA B O 1
ATOM 6922 N N . HIS B 1 408 ? 5.176 20.75 24.734 1 97.94 408 HIS B N 1
ATOM 6923 C CA . HIS B 1 408 ? 6.566 21.031 25.078 1 97.94 408 HIS B CA 1
ATOM 6924 C C . HIS B 1 408 ? 7.117 19.984 26.047 1 97.94 408 HIS B C 1
ATOM 6926 O O . HIS B 1 408 ? 8.234 19.5 25.875 1 97.94 408 HIS B O 1
ATOM 6932 N N . LEU B 1 409 ? 6.371 19.656 27.047 1 98.38 409 LEU B N 1
ATOM 6933 C CA . LEU B 1 409 ? 6.777 18.625 28 1 98.38 409 LEU B CA 1
ATOM 6934 C C . LEU B 1 409 ? 6.891 17.266 27.328 1 98.38 409 LEU B C 1
ATOM 6936 O O . LEU B 1 409 ? 7.809 16.5 27.609 1 98.38 409 LEU B O 1
ATOM 6940 N N . TRP B 1 410 ? 5.969 16.984 26.469 1 98.44 410 TRP B N 1
ATOM 6941 C CA . TRP B 1 410 ? 5.98 15.742 25.719 1 98.44 410 TRP B CA 1
ATOM 6942 C C . TRP B 1 410 ? 7.25 15.617 24.891 1 98.44 410 TRP B C 1
ATOM 6944 O O . TRP B 1 410 ? 7.918 14.578 24.906 1 98.44 410 TRP B O 1
ATOM 6954 N N . THR B 1 411 ? 7.59 16.641 24.141 1 97.56 411 THR B N 1
ATOM 6955 C CA . THR B 1 411 ? 8.773 16.656 23.297 1 97.56 411 THR B CA 1
ATOM 6956 C C . THR B 1 411 ? 10.039 16.531 24.141 1 97.56 411 THR B C 1
ATOM 6958 O O . THR B 1 411 ? 10.969 15.805 23.75 1 97.56 411 THR B O 1
ATOM 6961 N N . THR B 1 412 ? 10.055 17.125 25.266 1 97.38 412 THR B N 1
ATOM 6962 C CA . THR B 1 412 ? 11.25 17.188 26.109 1 97.38 412 THR B CA 1
ATOM 6963 C C . THR B 1 412 ? 11.453 15.859 26.844 1 97.38 412 THR B C 1
ATOM 6965 O O . THR B 1 412 ? 12.586 15.398 26.984 1 97.38 412 THR B O 1
ATOM 6968 N N . TYR B 1 413 ? 10.359 15.25 27.203 1 97.38 413 TYR B N 1
ATOM 6969 C CA . TYR B 1 413 ? 10.539 14.102 28.094 1 97.38 413 TYR B CA 1
ATOM 6970 C C . TYR B 1 413 ? 10.117 12.812 27.391 1 97.38 413 TYR B C 1
ATOM 6972 O O . TYR B 1 413 ? 10.844 11.82 27.438 1 97.38 413 TYR B O 1
ATOM 6980 N N . VAL B 1 414 ? 8.961 12.781 26.812 1 97.62 414 VAL B N 1
ATOM 6981 C CA . VAL B 1 414 ? 8.438 11.555 26.234 1 97.62 414 VAL B CA 1
ATOM 6982 C C . VAL B 1 414 ? 9.164 11.25 24.922 1 97.62 414 VAL B C 1
ATOM 6984 O O . VAL B 1 414 ? 9.734 10.172 24.766 1 97.62 414 VAL B O 1
ATOM 6987 N N . ASP B 1 415 ? 9.164 12.227 24.047 1 96.88 415 ASP B N 1
ATOM 6988 C CA . ASP B 1 415 ? 9.82 12.023 22.75 1 96.88 415 ASP B CA 1
ATOM 6989 C C . ASP B 1 415 ? 11.312 11.734 22.938 1 96.88 415 ASP B C 1
ATOM 6991 O O . ASP B 1 415 ? 11.883 10.914 22.219 1 96.88 415 ASP B O 1
ATOM 6995 N N . ALA B 1 416 ? 11.906 12.43 23.828 1 95.94 416 ALA B N 1
ATOM 6996 C CA . ALA B 1 416 ? 13.32 12.219 24.094 1 95.94 416 ALA B CA 1
ATOM 6997 C C . ALA B 1 416 ? 13.586 10.797 24.594 1 95.94 416 ALA B C 1
ATOM 6999 O O . ALA B 1 416 ? 14.57 10.172 24.203 1 95.94 416 ALA B O 1
ATOM 7000 N N . GLN B 1 417 ? 12.742 10.32 25.438 1 96.94 417 GLN B N 1
ATOM 7001 C CA . GLN B 1 417 ? 12.891 8.953 25.938 1 96.94 417 GLN B CA 1
ATOM 7002 C C . GLN B 1 417 ? 12.664 7.938 24.828 1 96.94 417 GLN B C 1
ATOM 7004 O O . GLN B 1 417 ? 13.328 6.902 24.781 1 96.94 417 GLN B O 1
ATOM 7009 N N . CYS B 1 418 ? 11.703 8.203 23.984 1 96.81 418 CYS B N 1
ATOM 7010 C CA . CYS B 1 418 ? 11.453 7.328 22.844 1 96.81 418 CYS B CA 1
ATOM 7011 C C . CYS B 1 418 ? 12.648 7.32 21.891 1 96.81 418 CYS B C 1
ATOM 7013 O O . CYS B 1 418 ? 13 6.273 21.344 1 96.81 418 CYS B O 1
ATOM 7015 N N . ALA B 1 419 ? 13.266 8.445 21.75 1 95.06 419 ALA B N 1
ATOM 7016 C CA . ALA B 1 419 ? 14.469 8.531 20.922 1 95.06 419 ALA B CA 1
ATOM 7017 C C . ALA B 1 419 ? 15.609 7.719 21.516 1 95.06 419 ALA B C 1
ATOM 7019 O O . ALA B 1 419 ? 16.328 7.027 20.797 1 95.06 419 ALA B O 1
ATOM 7020 N N . LYS B 1 420 ? 15.758 7.816 22.797 1 96.44 420 LYS B N 1
ATOM 7021 C CA . LYS B 1 420 ? 16.781 7.039 23.484 1 96.44 420 LYS B CA 1
ATOM 7022 C C . LYS B 1 420 ? 16.5 5.543 23.375 1 96.44 420 LYS B C 1
ATOM 7024 O O . LYS B 1 420 ? 17.438 4.75 23.203 1 96.44 420 LYS B O 1
ATOM 7029 N N . ALA B 1 421 ? 15.273 5.25 23.531 1 96.06 421 ALA B N 1
ATOM 7030 C CA . ALA B 1 421 ? 14.891 3.848 23.375 1 96.06 421 ALA B CA 1
ATOM 7031 C C . ALA B 1 421 ? 15.195 3.342 21.969 1 96.06 421 ALA B C 1
ATOM 7033 O O . ALA B 1 421 ? 15.633 2.203 21.797 1 96.06 421 ALA B O 1
ATOM 7034 N N . THR B 1 422 ? 14.93 4.129 21.016 1 94.62 422 THR B N 1
ATOM 7035 C CA . THR B 1 422 ? 15.211 3.77 19.625 1 94.62 422 THR B CA 1
ATOM 7036 C C . THR B 1 422 ? 16.703 3.557 19.422 1 94.62 422 THR B C 1
ATOM 7038 O O . THR B 1 422 ? 17.125 2.598 18.766 1 94.62 422 THR B O 1
ATOM 7041 N N . LYS B 1 423 ? 17.516 4.449 19.969 1 93.88 423 LYS B N 1
ATOM 7042 C CA . LYS B 1 423 ? 18.969 4.309 19.875 1 93.88 423 LYS B CA 1
ATOM 7043 C C . LYS B 1 423 ? 19.438 3.043 20.578 1 93.88 423 LYS B C 1
ATOM 7045 O O . LYS B 1 423 ? 20.344 2.352 20.094 1 93.88 423 LYS B O 1
ATOM 7050 N N . TRP B 1 424 ? 18.859 2.797 21.688 1 94.5 424 TRP B N 1
ATOM 7051 C CA . TRP B 1 424 ? 19.172 1.573 22.422 1 94.5 424 TRP B CA 1
ATOM 7052 C C . TRP B 1 424 ? 18.844 0.34 21.594 1 94.5 424 TRP B C 1
ATOM 7054 O O . TRP B 1 424 ? 19.625 -0.611 21.547 1 94.5 424 TRP B O 1
ATOM 7064 N N . LEU B 1 425 ? 17.719 0.319 20.938 1 92.06 425 LEU B N 1
ATOM 7065 C CA . LEU B 1 425 ? 17.328 -0.775 20.047 1 92.06 425 LEU B CA 1
ATOM 7066 C C . LEU B 1 425 ? 18.328 -0.94 18.906 1 92.06 425 LEU B C 1
ATOM 7068 O O . LEU B 1 425 ? 18.688 -2.062 18.562 1 92.06 425 LEU B O 1
ATOM 7072 N N . GLU B 1 426 ? 18.641 0.166 18.328 1 91.06 426 GLU B N 1
ATOM 7073 C CA . GLU B 1 426 ? 19.609 0.161 17.234 1 91.06 426 GLU B CA 1
ATOM 7074 C C . GLU B 1 426 ? 20.938 -0.457 17.688 1 91.06 426 GLU B C 1
ATOM 7076 O O . GLU B 1 426 ? 21.484 -1.32 17 1 91.06 426 GLU B O 1
ATOM 7081 N N . ASP B 1 427 ? 21.438 -0.06 18.828 1 91.69 427 ASP B N 1
ATOM 7082 C CA . ASP B 1 427 ? 22.719 -0.543 19.359 1 91.69 427 ASP B CA 1
ATOM 7083 C C . ASP B 1 427 ? 22.641 -2.027 19.703 1 91.69 427 ASP B C 1
ATOM 7085 O O . ASP B 1 427 ? 23.625 -2.76 19.531 1 91.69 427 ASP B O 1
ATOM 7089 N N . LYS B 1 428 ? 21.547 -2.436 20.109 1 91.62 428 LYS B N 1
ATOM 7090 C CA . LYS B 1 428 ? 21.359 -3.832 20.484 1 91.62 428 LYS B CA 1
ATOM 7091 C C . LYS B 1 428 ? 21.172 -4.719 19.266 1 91.62 428 LYS B C 1
ATOM 7093 O O . LYS B 1 428 ? 21.609 -5.871 19.25 1 91.62 428 LYS B O 1
ATOM 7098 N N . MET B 1 429 ? 20.531 -4.203 18.234 1 90.94 429 MET B N 1
ATOM 7099 C CA . MET B 1 429 ? 20.125 -5.02 17.094 1 90.94 429 MET B CA 1
ATOM 7100 C C . MET B 1 429 ? 21.203 -5.02 16.016 1 90.94 429 MET B C 1
ATOM 7102 O O . MET B 1 429 ? 21.297 -5.957 15.227 1 90.94 429 MET B O 1
ATOM 7106 N N . PHE B 1 430 ? 21.984 -3.953 15.93 1 89.44 430 PHE B N 1
ATOM 7107 C CA . PHE B 1 430 ? 22.953 -3.805 14.844 1 89.44 430 PHE B CA 1
ATOM 7108 C C . PHE B 1 430 ? 24.266 -4.504 15.172 1 89.44 430 PHE B C 1
ATOM 7110 O O . PHE B 1 430 ? 24.609 -4.648 16.344 1 89.44 430 PHE B O 1
ATOM 7117 N N . GLU B 1 431 ? 24.969 -4.961 14.078 1 86.06 431 GLU B N 1
ATOM 7118 C CA . GLU B 1 431 ? 26.312 -5.512 14.227 1 86.06 431 GLU B CA 1
ATOM 7119 C C . GLU B 1 431 ? 27.328 -4.422 14.586 1 86.06 431 GLU B C 1
ATOM 7121 O O . GLU B 1 431 ? 27.234 -3.299 14.078 1 86.06 431 GLU B O 1
ATOM 7126 N N . LYS B 1 432 ? 28.188 -4.73 15.508 1 73 432 LYS B N 1
ATOM 7127 C CA . LYS B 1 432 ? 29.203 -3.768 15.922 1 73 432 LYS B CA 1
ATOM 7128 C C . LYS B 1 432 ? 30.281 -3.604 14.852 1 73 432 LYS B C 1
ATOM 7130 O O . LYS B 1 432 ? 30.656 -4.57 14.18 1 73 432 LYS B O 1
ATOM 7135 N N . ASN B 1 433 ? 30.5 -2.418 14.312 1 62.06 433 ASN B N 1
ATOM 7136 C CA . ASN B 1 433 ? 31.562 -2.146 13.344 1 62.06 433 ASN B CA 1
ATOM 7137 C C . ASN B 1 433 ? 32.906 -2.621 13.844 1 62.06 433 ASN B C 1
ATOM 7139 O O . ASN B 1 433 ? 33.156 -2.643 15.055 1 62.06 433 ASN B O 1
ATOM 7143 N N . GLU B 1 434 ? 33.719 -3.32 12.961 1 52.56 434 GLU B N 1
ATOM 7144 C CA . GLU B 1 434 ? 35.062 -3.775 13.289 1 52.56 434 GLU B CA 1
ATOM 7145 C C . GLU B 1 434 ? 35.844 -2.709 14.062 1 52.56 434 GLU B C 1
ATOM 7147 O O . GLU B 1 434 ? 36.625 -3.027 14.961 1 52.56 434 GLU B O 1
ATOM 7152 N N . ASP B 1 435 ? 35.906 -1.485 13.617 1 47.75 435 ASP B N 1
ATOM 7153 C CA . ASP B 1 435 ? 36.719 -0.51 14.352 1 47.75 435 ASP B CA 1
ATOM 7154 C C . ASP B 1 435 ? 36.188 -0.338 15.781 1 47.75 435 ASP B C 1
ATOM 7156 O O . ASP B 1 435 ? 36.969 0.031 16.672 1 47.75 435 ASP B O 1
ATOM 7160 N N . GLU B 1 436 ? 35.062 -0.392 16.016 1 44.03 436 GLU B N 1
ATOM 7161 C CA . GLU B 1 436 ? 34.531 -0.29 17.375 1 44.03 436 GLU B CA 1
ATOM 7162 C C . GLU B 1 436 ? 34.688 -1.607 18.125 1 44.03 436 GLU B C 1
ATOM 7164 O O . GLU B 1 436 ? 34.562 -1.648 19.359 1 44.03 436 GLU B O 1
ATOM 7169 N N . LYS B 1 437 ? 34.75 -2.66 17.5 1 45.34 437 LYS B N 1
ATOM 7170 C CA . LYS B 1 437 ? 35.062 -3.928 18.156 1 45.34 437 LYS B CA 1
ATOM 7171 C C . LYS B 1 437 ? 36.469 -3.914 18.75 1 45.34 437 LYS B C 1
ATOM 7173 O O . LYS B 1 437 ? 36.719 -4.484 19.812 1 45.34 437 LYS B O 1
ATOM 7178 N N . HIS B 1 438 ? 37.469 -3.398 17.953 1 43.09 438 HIS B N 1
ATOM 7179 C CA . HIS B 1 438 ? 38.844 -3.297 18.438 1 43.09 438 HIS B CA 1
ATOM 7180 C C . HIS B 1 438 ? 38.969 -2.26 19.547 1 43.09 438 HIS B C 1
ATOM 7182 O O . HIS B 1 438 ? 39.875 -2.316 20.344 1 43.09 438 HIS B O 1
ATOM 7188 N N . GLY B 1 439 ? 38.281 -1.228 19.469 1 35.59 439 GLY B N 1
ATOM 7189 C CA . GLY B 1 439 ? 38.406 -0.274 20.562 1 35.59 439 GLY B CA 1
ATOM 7190 C C . GLY B 1 439 ? 37.875 -0.798 21.875 1 35.59 439 GLY B C 1
ATOM 7191 O O . GLY B 1 439 ? 38.344 -0.395 22.938 1 35.59 439 GLY B O 1
ATOM 7192 N N . VAL B 1 440 ? 36.938 -1.445 21.891 1 37.88 440 VAL B N 1
ATOM 7193 C CA . VAL B 1 440 ? 36.469 -1.98 23.172 1 37.88 440 VAL B CA 1
ATOM 7194 C C . VAL B 1 440 ? 37.344 -3.135 23.609 1 37.88 440 VAL B C 1
ATOM 7196 O O . VAL B 1 440 ? 37.5 -3.408 24.812 1 37.88 440 VAL B O 1
ATOM 7199 N N . ALA B 1 441 ? 37.938 -3.877 22.703 1 40.03 441 ALA B N 1
ATOM 7200 C CA . ALA B 1 441 ? 38.875 -4.902 23.156 1 40.03 441 ALA B CA 1
ATOM 7201 C C . ALA B 1 441 ? 40.125 -4.27 23.766 1 40.03 441 ALA B C 1
ATOM 7203 O O . ALA B 1 441 ? 40.812 -4.902 24.562 1 40.03 441 ALA B O 1
ATOM 7204 N N . SER B 1 442 ? 40.5 -3.197 23.281 1 34.5 442 SER B N 1
ATOM 7205 C CA . SER B 1 442 ? 41.625 -2.551 23.891 1 34.5 442 SER B CA 1
ATOM 7206 C C . SER B 1 442 ? 41.25 -1.878 25.219 1 34.5 442 SER B C 1
ATOM 7208 O O . SER B 1 442 ? 42.125 -1.461 25.984 1 34.5 442 SER B O 1
ATOM 7210 N N . MET B 1 443 ? 40.031 -1.465 25.281 1 30.44 443 MET B N 1
ATOM 7211 C CA . MET B 1 443 ? 39.719 -0.829 26.562 1 30.44 443 MET B CA 1
ATOM 7212 C C . MET B 1 443 ? 39.344 -1.872 27.609 1 30.44 443 MET B C 1
ATOM 7214 O O . MET B 1 443 ? 39.156 -1.537 28.781 1 30.44 443 MET B O 1
ATOM 7218 N N . ALA B 1 444 ? 39.219 -3.15 27.109 1 28.67 444 ALA B N 1
ATOM 7219 C CA . ALA B 1 444 ? 39.156 -4.141 28.172 1 28.67 444 ALA B CA 1
ATOM 7220 C C . ALA B 1 444 ? 40.562 -4.652 28.531 1 28.67 444 ALA B C 1
ATOM 7222 O O . ALA B 1 444 ? 41.375 -4.938 27.641 1 28.67 444 ALA B O 1
#

Organism: Alternaria alternata (NCBI:txid5599)

Sequence (888 aa):
MASNNRQNVTWVEGVRGVASFWVVVTHLCRAWDYSLWSPRDNENAAPQLLQLPFLRLPFQGRIGVTMFAFLTGYVCAIKPLRQAKSGNVPAALETLGKSAFRRPPRLIMPATIALVIAWFFAQIGAFEVAHLSDSHWFRRSVPTNIGGLDTEIPRLIKNFQTSWSGANNEYDDHQWALLPLLQGAFLIYVLLFATVFMKFRMRLFTCMVLFLWYWMRTSPEKETFECQFLYGVILCDLGSEKSFREFINSRVKARRIATAFLIILGWYVACYPGEHWEWSAWSVQLKNIGDWIIPQGAASYPKRWTAIGWDLMVTGIWLSPSLQSMFSNKLFMWVGRNSFAVYLTHGTVMKVGLARLIYGFSTAPYHVEQPKDGQGEAIEHYIPRSTNWLVWALAIPIFFVVEYTIAHLWTTYVDAQCAKATKWLEDKMFEKNEDEKHGVASMAMASNNRQNVTWVEGVRGVASFWVVVTHLCRAWDYSLWSPRDNENAAPQLLQLPFLRLPFQGRIGVTMFAFLTGYVCAIKPLRQAKSGNVPAALETLGKSAFRRPPRLIMPATIALVIAWFFAQIGAFEVAHLSDSHWFRRSVPTNIGGLDTEIPRLIKNFQTSWSGANNEYDDHQWALLPLLQGAFLIYVLLFATVFMKFRMRLFTCMVLFLWYWMRTSPEKETFECQFLYGVILCDLGSEKSFREFINSRVKARRIATAFLIILGWYVACYPGEHWEWSAWSVQLKNIGDWIIPQGAASYPKRWTAIGWDLMVTGIWLSPSLQSMFSNKLFMWVGRNSFAVYLTHGTVMKVGLARLIYGFSTAPYHVEQPKDGQGEAIEHYIPRSTNWLVWALAIPIFFVVEYTIAHLWTTYVDAQCAKATKWLEDKMFEKNEDEKHGVASMA

Solvent-accessible surface area (backbone atoms only — not comparable to full-atom values): 45177 Å² total; per-residue (Å²): 128,80,76,79,78,68,78,81,67,49,27,57,35,9,51,43,14,53,26,40,51,27,43,53,43,12,54,54,29,49,40,77,43,57,52,45,32,17,42,25,78,44,75,83,47,76,55,50,76,56,26,34,80,69,57,19,48,57,46,53,40,64,53,26,63,34,47,52,26,19,48,51,21,27,60,71,37,46,62,36,50,51,31,34,76,71,68,36,50,66,59,17,52,50,49,46,21,53,48,56,49,50,47,56,51,62,51,50,48,57,50,49,52,43,50,51,52,41,48,52,38,54,75,72,52,47,42,48,57,23,49,41,31,66,27,66,49,39,36,70,52,42,72,71,89,81,70,53,71,85,55,43,51,57,47,50,53,48,34,55,49,24,38,72,68,79,39,75,25,54,67,45,59,78,54,58,58,53,43,59,50,52,54,45,51,51,50,48,47,48,49,47,45,37,36,58,58,34,32,69,70,48,39,51,48,51,48,50,52,51,32,51,53,36,53,63,44,40,59,75,63,26,46,35,35,60,30,21,23,42,49,16,33,51,52,45,55,51,66,69,32,63,71,52,47,50,55,50,66,73,34,55,70,60,44,52,52,49,24,53,48,27,31,53,52,12,46,45,45,33,35,45,39,76,36,61,41,79,46,37,72,69,38,40,51,48,50,60,54,39,67,74,73,46,55,83,70,50,65,46,67,41,53,45,32,26,37,52,8,46,56,30,26,51,50,15,41,72,69,29,68,67,52,33,50,58,27,46,32,69,66,35,32,52,43,18,70,26,20,66,36,37,64,63,40,46,61,55,47,41,40,42,52,41,35,32,58,48,51,39,89,66,66,72,72,41,47,70,49,66,40,85,79,73,67,67,76,64,46,76,40,48,30,63,67,63,85,51,65,66,51,52,65,48,39,54,58,49,43,52,52,51,44,52,50,49,10,47,50,35,44,64,51,52,46,45,51,41,49,49,50,45,51,51,49,48,66,72,34,35,58,77,52,69,73,61,51,52,51,52,52,69,72,93,128,82,75,78,79,66,80,82,67,51,26,58,35,9,51,43,13,51,26,40,52,26,40,52,43,13,52,54,30,49,41,76,43,58,53,46,33,17,43,25,77,42,76,84,47,76,54,50,74,55,26,33,80,69,57,20,47,56,46,57,36,66,51,25,63,35,48,51,26,20,49,51,21,27,60,70,37,47,62,35,51,52,30,32,74,71,69,37,49,65,60,17,52,50,48,46,22,52,48,55,49,50,48,56,52,61,52,50,48,56,51,48,53,43,49,52,52,40,48,53,39,52,75,71,53,46,43,49,57,23,48,40,29,67,28,64,49,38,36,69,52,42,73,70,86,81,70,53,71,84,55,44,51,57,46,51,54,48,34,55,52,24,37,70,68,79,41,76,25,55,67,45,58,78,54,59,58,53,41,59,50,52,52,44,51,52,50,48,48,46,49,47,45,36,37,60,58,34,33,69,70,48,37,51,49,51,48,48,52,53,33,52,51,36,54,63,44,40,59,75,63,27,47,36,34,60,28,20,24,43,50,17,34,50,53,46,56,51,66,69,33,66,70,52,46,52,53,49,68,73,34,54,69,62,44,53,52,48,23,52,49,26,32,54,51,11,46,46,46,34,35,45,38,76,36,61,40,80,46,37,70,70,38,39,52,48,49,61,52,38,68,73,73,46,54,85,74,48,66,47,66,38,52,45,31,26,36,52,9,47,56,30,26,50,50,15,42,71,70,29,68,66,53,32,51,57,25,46,33,68,67,34,32,53,42,19,70,24,21,66,35,37,62,62,41,45,60,54,46,40,40,41,52,42,34,32,60,48,50,40,90,66,66,72,71,41,47,72,46,67,39,88,80,72,68,66,77,65,46,75,41,48,29,63,66,63,85,51,64,66,50,53,66,47,38,54,57,48,43,52,52,51,45,53,49,49,11,47,49,36,44,65,50,53,47,45,49,38,48,51,50,45,51,51,48,46,65,70,33,34,59,77,53,68,74,60,51,53,50,51,56,66,72,94